Protein AF-0000000072549271 (afdb_homodimer)

pLDDT: mean 95.48, std 4.7, range [59.03, 98.88]

Structure (mmCIF, N/CA/C/O backbone):
data_AF-0000000072549271-model_v1
#
loop_
_entity.id
_entity.type
_entity.pdbx_description
1 polymer 'Alpha amylase'
#
loop_
_atom_site.group_PDB
_atom_site.id
_atom_site.type_symbol
_atom_site.label_atom_id
_atom_site.label_alt_id
_atom_site.label_comp_id
_atom_site.label_asym_id
_atom_site.label_entity_id
_atom_site.label_seq_id
_atom_site.pdbx_PDB_ins_code
_atom_site.Cartn_x
_atom_site.Cartn_y
_atom_site.Cartn_z
_atom_site.occupancy
_atom_site.B_iso_or_equiv
_atom_site.auth_seq_id
_atom_site.auth_comp_id
_atom_site.auth_asym_id
_atom_site.auth_atom_id
_atom_site.pdbx_PDB_model_num
ATOM 1 N N . MET A 1 1 ? 14.312 -24.875 -2.176 1 70.81 1 MET A N 1
ATOM 2 C CA . MET A 1 1 ? 13.938 -23.5 -2.514 1 70.81 1 MET A CA 1
ATOM 3 C C . MET A 1 1 ? 12.648 -23.094 -1.806 1 70.81 1 MET A C 1
ATOM 5 O O . MET A 1 1 ? 11.672 -23.859 -1.805 1 70.81 1 MET A O 1
ATOM 9 N N . ALA A 1 2 ? 12.898 -22.047 -0.947 1 82.44 2 ALA A N 1
ATOM 10 C CA . ALA A 1 2 ? 11.773 -21.625 -0.121 1 82.44 2 ALA A CA 1
ATOM 11 C C . ALA A 1 2 ? 11.32 -20.219 -0.494 1 82.44 2 ALA A C 1
ATOM 13 O O . ALA A 1 2 ? 12.141 -19.344 -0.805 1 82.44 2 ALA A O 1
ATOM 14 N N . LEU A 1 3 ? 10.062 -20.078 -0.667 1 88.38 3 LEU A N 1
ATOM 15 C CA . LEU A 1 3 ? 9.477 -18.766 -0.827 1 88.38 3 LEU A CA 1
ATOM 16 C C . LEU A 1 3 ? 9.695 -17.906 0.421 1 88.38 3 LEU A C 1
ATOM 18 O O . LEU A 1 3 ? 9.461 -18.375 1.541 1 88.38 3 LEU A O 1
ATOM 22 N N . ARG A 1 4 ? 10.312 -16.703 0.239 1 92.69 4 ARG A N 1
ATOM 23 C CA . ARG A 1 4 ? 10.531 -15.758 1.326 1 92.69 4 ARG A CA 1
ATOM 24 C C . ARG A 1 4 ? 10.117 -14.344 0.912 1 92.69 4 ARG A C 1
ATOM 26 O O . ARG A 1 4 ? 10.25 -13.977 -0.257 1 92.69 4 ARG A O 1
ATOM 33 N N . GLN A 1 5 ? 9.602 -13.625 1.89 1 92.62 5 GLN A N 1
ATOM 34 C CA . GLN A 1 5 ? 9.281 -12.211 1.701 1 92.62 5 GLN A CA 1
ATOM 35 C C . GLN A 1 5 ? 10.055 -11.336 2.682 1 92.62 5 GLN A C 1
ATOM 37 O O . GLN A 1 5 ? 10.148 -11.664 3.867 1 92.62 5 GLN A O 1
ATOM 42 N N . PHE A 1 6 ? 10.719 -10.328 2.15 1 95.81 6 PHE A N 1
ATOM 43 C CA . PHE A 1 6 ? 11.438 -9.398 3.01 1 95.81 6 PHE A CA 1
ATOM 44 C C . PHE A 1 6 ? 11.445 -7.996 2.404 1 95.81 6 PHE A C 1
ATOM 46 O O . PHE A 1 6 ? 11.125 -7.824 1.225 1 95.81 6 PHE A O 1
ATOM 53 N N . GLN A 1 7 ? 11.68 -7.02 3.223 1 96.19 7 GLN A N 1
ATOM 54 C CA . GLN A 1 7 ? 11.852 -5.625 2.826 1 96.19 7 GLN A CA 1
ATOM 55 C C . GLN A 1 7 ? 13.25 -5.125 3.172 1 96.19 7 GLN A C 1
ATOM 57 O O . GLN A 1 7 ? 13.797 -5.473 4.223 1 96.19 7 GLN A O 1
ATOM 62 N N . ALA A 1 8 ? 13.828 -4.395 2.289 1 97.69 8 ALA A N 1
ATOM 63 C CA . ALA A 1 8 ? 15.172 -3.861 2.5 1 97.69 8 ALA A CA 1
ATOM 64 C C . ALA A 1 8 ? 15.203 -2.35 2.295 1 97.69 8 ALA A C 1
ATOM 66 O O . ALA A 1 8 ? 14.539 -1.826 1.395 1 97.69 8 ALA A O 1
ATOM 67 N N . SER A 1 9 ? 15.898 -1.664 3.125 1 97.12 9 SER A N 1
ATOM 68 C CA . SER A 1 9 ? 16.016 -0.213 3.023 1 97.12 9 SER A CA 1
ATOM 69 C C . SER A 1 9 ? 17.453 0.239 3.26 1 97.12 9 SER A C 1
ATOM 71 O O . SER A 1 9 ? 18.156 -0.325 4.102 1 97.12 9 SER A O 1
ATOM 73 N N . LEU A 1 10 ? 17.859 1.229 2.584 1 97 10 LEU A N 1
ATOM 74 C CA . LEU A 1 10 ? 19.188 1.817 2.705 1 97 10 LEU A CA 1
ATOM 75 C C . LEU A 1 10 ? 19.25 2.801 3.869 1 97 10 LEU A C 1
ATOM 77 O O . LEU A 1 10 ? 18.531 3.803 3.877 1 97 10 LEU A O 1
ATOM 81 N N . ASP A 1 11 ? 20.078 2.594 4.867 1 94.75 11 ASP A N 1
ATOM 82 C CA . ASP A 1 11 ? 20.156 3.447 6.051 1 94.75 11 ASP A CA 1
ATOM 83 C C . ASP A 1 11 ? 21.328 4.418 5.953 1 94.75 11 ASP A C 1
ATOM 85 O O . ASP A 1 11 ? 21.281 5.523 6.496 1 94.75 11 ASP A O 1
ATOM 89 N N . ASP A 1 12 ? 22.438 3.959 5.387 1 93.25 12 ASP A N 1
ATOM 90 C CA . ASP A 1 12 ? 23.578 4.801 5.035 1 93.25 12 ASP A CA 1
ATOM 91 C C . ASP A 1 12 ? 24.219 4.328 3.738 1 93.25 12 ASP A C 1
ATOM 93 O O . ASP A 1 12 ? 23.688 3.459 3.049 1 93.25 12 ASP A O 1
ATOM 97 N N . VAL A 1 13 ? 25.328 4.875 3.309 1 93.69 13 VAL A N 1
ATOM 98 C CA . VAL A 1 13 ? 25.906 4.676 1.98 1 93.69 13 VAL A CA 1
ATOM 99 C C . VAL A 1 13 ? 26.344 3.223 1.821 1 93.69 13 VAL A C 1
ATOM 101 O O . VAL A 1 13 ? 26.609 2.764 0.706 1 93.69 13 VAL A O 1
ATOM 104 N N . ALA A 1 14 ? 26.328 2.439 2.93 1 94.69 14 ALA A N 1
ATOM 105 C CA . ALA A 1 14 ? 26.812 1.067 2.791 1 94.69 14 ALA A CA 1
ATOM 106 C C . ALA A 1 14 ? 26.016 0.114 3.678 1 94.69 14 ALA A C 1
ATOM 108 O O . ALA A 1 14 ? 26.281 -1.091 3.693 1 94.69 14 ALA A O 1
ATOM 109 N N . THR A 1 15 ? 25.109 0.625 4.438 1 95.75 15 THR A N 1
ATOM 110 C CA . THR A 1 15 ? 24.375 -0.207 5.379 1 95.75 15 THR A CA 1
ATOM 111 C C . THR A 1 15 ? 22.922 -0.385 4.926 1 95.75 15 THR A C 1
ATOM 113 O O . THR A 1 15 ? 22.234 0.597 4.66 1 95.75 15 THR A O 1
ATOM 116 N N . ILE A 1 16 ? 22.469 -1.634 4.84 1 97.5 16 ILE A N 1
ATOM 117 C CA . ILE A 1 16 ? 21.125 -1.997 4.434 1 97.5 16 ILE A CA 1
ATOM 118 C C . ILE A 1 16 ? 20.406 -2.711 5.582 1 97.5 16 ILE A C 1
ATOM 120 O O . ILE A 1 16 ? 20.969 -3.619 6.199 1 97.5 16 ILE A O 1
ATOM 124 N N . ARG A 1 17 ? 19.344 -2.309 5.949 1 96.75 17 ARG A N 1
ATOM 125 C CA . ARG A 1 17 ? 18.484 -2.986 6.918 1 96.75 17 ARG A CA 1
ATOM 126 C C . ARG A 1 17 ? 17.438 -3.854 6.219 1 96.75 17 ARG A C 1
ATOM 128 O O . ARG A 1 17 ? 16.656 -3.359 5.414 1 96.75 17 ARG A O 1
ATOM 135 N N . LEU A 1 18 ? 17.438 -5.098 6.441 1 97.62 18 LEU A N 1
ATOM 136 C CA . LEU A 1 18 ? 16.484 -6.043 5.852 1 97.62 18 LEU A CA 1
ATOM 137 C C . LEU A 1 18 ? 15.578 -6.637 6.918 1 97.62 18 LEU A C 1
ATOM 139 O O . LEU A 1 18 ? 16.062 -7.199 7.906 1 97.62 18 LEU A O 1
ATOM 143 N N . VAL A 1 19 ? 14.297 -6.531 6.719 1 96.69 19 VAL A N 1
ATOM 144 C CA . VAL A 1 19 ? 13.305 -6.988 7.688 1 96.69 19 VAL A CA 1
ATOM 145 C C . VAL A 1 19 ? 12.469 -8.109 7.086 1 96.69 19 VAL A C 1
ATOM 147 O O . VAL A 1 19 ? 12.016 -8.016 5.941 1 96.69 19 VAL A O 1
ATOM 150 N N . MET A 1 20 ? 12.234 -9.188 7.723 1 95.62 20 MET A N 1
ATOM 151 C CA . MET A 1 20 ? 11.359 -10.266 7.289 1 95.62 20 MET A CA 1
ATOM 152 C C . MET A 1 20 ? 10.664 -10.922 8.477 1 95.62 20 MET A C 1
ATOM 154 O O . MET A 1 20 ? 11.117 -10.789 9.617 1 95.62 20 MET A O 1
ATOM 158 N N . GLU A 1 21 ? 9.578 -11.508 8.297 1 93 21 GLU A N 1
ATOM 159 C CA . GLU A 1 21 ? 8.914 -12.281 9.344 1 93 21 GLU A CA 1
ATOM 160 C C . GLU A 1 21 ? 9.742 -13.492 9.75 1 93 21 GLU A C 1
ATOM 162 O O . GLU A 1 21 ? 10.383 -14.117 8.906 1 93 21 GLU A O 1
ATOM 167 N N . LYS A 1 22 ? 9.641 -13.906 10.953 1 92.94 22 LYS A N 1
ATOM 168 C CA . LYS A 1 22 ? 10.406 -15.023 11.508 1 92.94 22 LYS A CA 1
ATOM 169 C C . LYS A 1 22 ? 10.117 -16.312 10.75 1 92.94 22 LYS A C 1
ATOM 171 O O . LYS A 1 22 ? 11 -17.172 10.609 1 92.94 22 LYS A O 1
ATOM 176 N N . ARG A 1 23 ? 8.953 -16.438 10.172 1 89.25 23 ARG A N 1
ATOM 177 C CA . ARG A 1 23 ? 8.562 -17.672 9.492 1 89.25 23 ARG A CA 1
ATOM 178 C C . ARG A 1 23 ? 9.359 -17.859 8.211 1 89.25 23 ARG A C 1
ATOM 180 O O . ARG A 1 23 ? 9.461 -18.984 7.695 1 89.25 23 ARG A O 1
ATOM 187 N N . PHE A 1 24 ? 9.883 -16.766 7.68 1 91.12 24 PHE A N 1
ATOM 188 C CA . PHE A 1 24 ? 10.633 -16.844 6.43 1 91.12 24 PHE A CA 1
ATOM 189 C C . PHE A 1 24 ? 12.117 -17.078 6.703 1 91.12 24 PHE A C 1
ATOM 191 O O . PHE A 1 24 ? 12.883 -17.391 5.789 1 91.12 24 PHE A O 1
ATOM 198 N N . ASP A 1 25 ? 12.539 -16.859 7.945 1 91.5 25 ASP A N 1
ATOM 199 C CA . ASP A 1 25 ? 13.961 -16.953 8.289 1 91.5 25 ASP A CA 1
ATOM 200 C C . ASP A 1 25 ? 14.461 -18.391 8.18 1 91.5 25 ASP A C 1
ATOM 202 O O . ASP A 1 25 ? 13.672 -19.328 8.203 1 91.5 25 ASP A O 1
ATOM 206 N N . SER A 1 26 ? 15.773 -18.547 7.867 1 89.5 26 SER A N 1
ATOM 207 C CA . SER A 1 26 ? 16.438 -19.844 7.781 1 89.5 26 SER A CA 1
ATOM 208 C C . SER A 1 26 ? 17.859 -19.766 8.352 1 89.5 26 SER A C 1
ATOM 210 O O . SER A 1 26 ? 18.406 -18.688 8.539 1 89.5 26 SER A O 1
ATOM 212 N N . GLU A 1 27 ? 18.453 -20.859 8.719 1 84.5 27 GLU A N 1
ATOM 213 C CA . GLU A 1 27 ? 19.75 -20.953 9.398 1 84.5 27 GLU A CA 1
ATOM 214 C C . GLU A 1 27 ? 20.875 -20.438 8.508 1 84.5 27 GLU A C 1
ATOM 216 O O . GLU A 1 27 ? 21.875 -19.922 9 1 84.5 27 GLU A O 1
ATOM 221 N N . HIS A 1 28 ? 20.734 -20.516 7.227 1 88.81 28 HIS A N 1
ATOM 222 C CA . HIS A 1 28 ? 21.844 -20.109 6.363 1 88.81 28 HIS A CA 1
ATOM 223 C C . HIS A 1 28 ? 21.359 -19.125 5.301 1 88.81 28 HIS A C 1
ATOM 225 O O . HIS A 1 28 ? 21.469 -19.391 4.102 1 88.81 28 HIS A O 1
ATOM 231 N N . MET A 1 29 ? 21.078 -17.906 5.938 1 93.62 29 MET A N 1
ATOM 232 C CA . MET A 1 29 ? 20.625 -16.875 5.008 1 93.62 29 MET A CA 1
ATOM 233 C C . MET A 1 29 ? 21.812 -16.203 4.316 1 93.62 29 MET A C 1
ATOM 235 O O . MET A 1 29 ? 22.859 -16 4.938 1 93.62 29 MET A O 1
ATOM 239 N N . SER A 1 30 ? 21.734 -15.938 3.051 1 95.44 30 SER A N 1
ATOM 240 C CA . SER A 1 30 ? 22.688 -15.125 2.295 1 95.44 30 SER A CA 1
ATOM 241 C C . SER A 1 30 ? 21.969 -14.156 1.359 1 95.44 30 SER A C 1
ATOM 243 O O . SER A 1 30 ? 20.875 -14.461 0.875 1 95.44 30 SER A O 1
ATOM 245 N N . PHE A 1 31 ? 22.594 -13.008 1.169 1 96.75 31 PHE A N 1
ATOM 246 C CA . PHE A 1 31 ? 21.969 -11.961 0.371 1 96.75 31 PHE A CA 1
ATOM 247 C C . PHE A 1 31 ? 22.953 -11.383 -0.644 1 96.75 31 PHE A C 1
ATOM 249 O O . PHE A 1 31 ? 24.156 -11.406 -0.424 1 96.75 31 PHE A O 1
ATOM 256 N N . SER A 1 32 ? 22.469 -10.977 -1.696 1 96.06 32 SER A N 1
ATOM 257 C CA . SER A 1 32 ? 23.234 -10.289 -2.723 1 96.06 32 SER A CA 1
ATOM 258 C C . SER A 1 32 ? 22.484 -9.07 -3.26 1 96.06 32 SER A C 1
ATOM 260 O O . SER A 1 32 ? 21.281 -8.938 -3.059 1 96.06 32 SER A O 1
ATOM 262 N N . LEU A 1 33 ? 23.172 -8.172 -3.801 1 95.44 33 LEU A N 1
ATOM 263 C CA . LEU A 1 33 ? 22.672 -6.93 -4.375 1 95.44 33 LEU A CA 1
ATOM 264 C C . LEU A 1 33 ? 22.969 -6.867 -5.871 1 95.44 33 LEU A C 1
ATOM 266 O O . LEU A 1 33 ? 24.078 -7.172 -6.309 1 95.44 33 LEU A O 1
ATOM 270 N N . GLU A 1 34 ? 21.875 -6.594 -6.602 1 93.88 34 GLU A N 1
ATOM 271 C CA . GLU A 1 34 ? 22.062 -6.461 -8.047 1 93.88 34 GLU A CA 1
ATOM 272 C C . GLU A 1 34 ? 21.578 -5.098 -8.539 1 93.88 34 GLU A C 1
ATOM 274 O O . GLU A 1 34 ? 20.578 -4.566 -8.047 1 93.88 34 GLU A O 1
ATOM 279 N N . SER A 1 35 ? 22.312 -4.496 -9.367 1 89.44 35 SER A N 1
ATOM 280 C CA . SER A 1 35 ? 21.953 -3.318 -10.148 1 89.44 35 SER A CA 1
ATOM 281 C C . SER A 1 35 ? 22.109 -3.57 -11.641 1 89.44 35 SER A C 1
ATOM 283 O O . SER A 1 35 ? 22.453 -4.676 -12.055 1 89.44 35 SER A O 1
ATOM 285 N N . ASN A 1 36 ? 21.75 -2.697 -12.57 1 76.38 36 ASN A N 1
ATOM 286 C CA . ASN A 1 36 ? 21.828 -2.895 -14.016 1 76.38 36 ASN A CA 1
ATOM 287 C C . ASN A 1 36 ? 23.234 -3.322 -14.438 1 76.38 36 ASN A C 1
ATOM 289 O O . ASN A 1 36 ? 23.406 -4.027 -15.438 1 76.38 36 ASN A O 1
ATOM 293 N N . ASP A 1 37 ? 24.219 -3.162 -13.555 1 68.69 37 ASP A N 1
ATOM 294 C CA . ASP A 1 37 ? 25.578 -3.348 -14.07 1 68.69 37 ASP A CA 1
ATOM 295 C C . ASP A 1 37 ? 26.375 -4.293 -13.18 1 68.69 37 ASP A C 1
ATOM 297 O O . ASP A 1 37 ? 27.516 -4.645 -13.508 1 68.69 37 ASP A O 1
ATOM 301 N N . ALA A 1 38 ? 25.828 -4.551 -12.094 1 79.69 38 ALA A N 1
ATOM 302 C CA . ALA A 1 38 ? 26.75 -5.289 -11.227 1 79.69 38 ALA A CA 1
ATOM 303 C C . ALA A 1 38 ? 25.984 -6.102 -10.188 1 79.69 38 ALA A C 1
ATOM 305 O O . ALA A 1 38 ? 24.844 -5.777 -9.852 1 79.69 38 ALA A O 1
ATOM 306 N N . THR A 1 39 ? 26.547 -7.238 -9.852 1 88.31 39 THR A N 1
ATOM 307 C CA . THR A 1 39 ? 26.109 -8.047 -8.719 1 88.31 39 THR A CA 1
ATOM 308 C C . THR A 1 39 ? 27.156 -8.055 -7.617 1 88.31 39 THR A C 1
ATOM 310 O O . THR A 1 39 ? 28.359 -8.141 -7.895 1 88.31 39 THR A O 1
ATOM 313 N N . SER A 1 40 ? 26.75 -7.777 -6.449 1 92.25 40 SER A N 1
ATOM 314 C CA . SER A 1 40 ? 27.672 -7.785 -5.324 1 92.25 40 SER A CA 1
ATOM 315 C C . SER A 1 40 ? 27.109 -8.555 -4.141 1 92.25 40 SER A C 1
ATOM 317 O O . SER A 1 40 ? 25.891 -8.555 -3.922 1 92.25 40 SER A O 1
ATOM 319 N N . GLN A 1 41 ? 27.969 -9.156 -3.469 1 94.19 41 GLN A N 1
ATOM 320 C CA . GLN A 1 41 ? 27.562 -9.875 -2.266 1 94.19 41 GLN A CA 1
ATOM 321 C C . GLN A 1 41 ? 27.375 -8.914 -1.092 1 94.19 41 GLN A C 1
ATOM 323 O O . GLN A 1 41 ? 28.125 -7.957 -0.939 1 94.19 41 GLN A O 1
ATOM 328 N N . LEU A 1 42 ? 26.375 -9.18 -0.321 1 96.81 42 LEU A N 1
ATOM 329 C CA . LEU A 1 42 ? 26.156 -8.43 0.913 1 96.81 42 LEU A CA 1
ATOM 330 C C . LEU A 1 42 ? 26.578 -9.25 2.129 1 96.81 42 LEU A C 1
ATOM 332 O O . LEU A 1 42 ? 26.391 -10.469 2.154 1 96.81 42 LEU A O 1
ATOM 336 N N . PHE A 1 43 ? 27.125 -8.625 3.123 1 96.81 43 PHE A N 1
ATOM 337 C CA . PHE A 1 43 ? 27.578 -9.305 4.332 1 96.81 43 PHE A CA 1
ATOM 338 C C . PHE A 1 43 ? 26.641 -9.023 5.496 1 96.81 43 PHE A C 1
ATOM 340 O O . PHE A 1 43 ? 26.203 -7.883 5.691 1 96.81 43 PHE A O 1
ATOM 347 N N . ILE A 1 44 ? 26.344 -10.047 6.234 1 96.06 44 ILE A N 1
ATOM 348 C CA . ILE A 1 44 ? 25.5 -9.875 7.418 1 96.06 44 ILE A CA 1
ATOM 349 C C . ILE A 1 44 ? 26.344 -9.359 8.578 1 96.06 44 ILE A C 1
ATOM 351 O O . ILE A 1 44 ? 27.25 -10.055 9.055 1 96.06 44 ILE A O 1
ATOM 355 N N . HIS A 1 45 ? 26.047 -8.227 8.977 1 94.06 45 HIS A N 1
ATOM 356 C CA . HIS A 1 45 ? 26.75 -7.602 10.094 1 94.06 45 HIS A CA 1
ATOM 357 C C . HIS A 1 45 ? 26.125 -8 11.43 1 94.06 45 HIS A C 1
ATOM 359 O O . HIS A 1 45 ? 26.844 -8.273 12.398 1 94.06 45 HIS A O 1
ATOM 365 N N . SER A 1 46 ? 24.891 -7.977 11.492 1 94 46 SER A N 1
ATOM 366 C CA . SER A 1 46 ? 24.172 -8.359 12.703 1 94 46 SER A CA 1
ATOM 367 C C . SER A 1 46 ? 22.734 -8.758 12.391 1 94 46 SER A C 1
ATOM 369 O O . SER A 1 46 ? 22.234 -8.477 11.297 1 94 46 SER A O 1
ATOM 371 N N . CYS A 1 47 ? 22.188 -9.453 13.234 1 93.69 47 CYS A N 1
ATOM 372 C CA . CYS A 1 47 ? 20.797 -9.914 13.148 1 93.69 47 CYS A CA 1
ATOM 373 C C . CYS A 1 47 ? 20.078 -9.727 14.484 1 93.69 47 CYS A C 1
ATOM 375 O O . CYS A 1 47 ? 20.594 -10.109 15.531 1 93.69 47 CYS A O 1
ATOM 377 N N . LEU A 1 48 ? 18.953 -9.047 14.469 1 93.25 48 LEU A N 1
ATOM 378 C CA . LEU A 1 48 ? 18.156 -8.789 15.664 1 93.25 48 LEU A CA 1
ATOM 379 C C . LEU A 1 48 ? 16.75 -9.359 15.523 1 93.25 48 LEU A C 1
ATOM 381 O O . LEU A 1 48 ? 16.141 -9.25 14.453 1 93.25 48 LEU A O 1
ATOM 385 N N . GLU A 1 49 ? 16.219 -10 16.531 1 92.19 49 GLU A N 1
ATOM 386 C CA . GLU A 1 49 ? 14.852 -10.484 16.562 1 92.19 49 GLU A CA 1
ATOM 387 C C . GLU A 1 49 ? 13.953 -9.578 17.391 1 92.19 49 GLU A C 1
ATOM 389 O O . GLU A 1 49 ? 14.273 -9.273 18.547 1 92.19 49 GLU A O 1
ATOM 394 N N . VAL A 1 50 ? 12.945 -9.109 16.781 1 88 50 VAL A N 1
ATOM 395 C CA . VAL A 1 50 ? 11.977 -8.258 17.453 1 88 50 VAL A CA 1
ATOM 396 C C . VAL A 1 50 ? 10.562 -8.805 17.234 1 88 50 VAL A C 1
ATOM 398 O O . VAL A 1 50 ? 9.992 -8.648 16.141 1 88 50 VAL A O 1
ATOM 401 N N . ASP A 1 51 ? 9.867 -9.266 18.25 1 86.69 51 ASP A N 1
ATOM 402 C CA . ASP A 1 51 ? 8.539 -9.852 18.141 1 86.69 51 ASP A CA 1
ATOM 403 C C . ASP A 1 51 ? 8.5 -10.93 17.062 1 86.69 51 ASP A C 1
ATOM 405 O O . ASP A 1 51 ? 9.227 -11.922 17.141 1 86.69 51 ASP A O 1
ATOM 409 N N . ASN A 1 52 ? 7.746 -10.695 16.031 1 90.12 52 ASN A N 1
ATOM 410 C CA . ASN A 1 52 ? 7.605 -11.695 14.977 1 90.12 52 ASN A CA 1
ATOM 411 C C . ASN A 1 52 ? 8.453 -11.352 13.758 1 90.12 52 ASN A C 1
ATOM 413 O O . ASN A 1 52 ? 8.25 -11.914 12.68 1 90.12 52 ASN A O 1
ATOM 417 N N . LEU A 1 53 ? 9.453 -10.422 13.969 1 93.81 53 LEU A N 1
ATOM 418 C CA . LEU A 1 53 ? 10.289 -9.984 12.859 1 93.81 53 LEU A CA 1
ATOM 419 C C . LEU A 1 53 ? 11.758 -10.305 13.133 1 93.81 53 LEU A C 1
ATOM 421 O O . LEU A 1 53 ? 12.164 -10.422 14.289 1 93.81 53 LEU A O 1
ATOM 425 N N . VAL A 1 54 ? 12.461 -10.539 12.133 1 96.25 54 VAL A N 1
ATOM 426 C CA . VAL A 1 54 ? 13.922 -10.625 12.133 1 96.25 54 VAL A CA 1
ATOM 427 C C . VAL A 1 54 ? 14.508 -9.5 11.289 1 96.25 54 VAL A C 1
ATOM 429 O O . VAL A 1 54 ? 14.078 -9.281 10.156 1 96.25 54 VAL A O 1
ATOM 432 N N . ILE A 1 55 ? 15.398 -8.805 11.867 1 96.06 55 ILE A N 1
ATOM 433 C CA . ILE A 1 55 ? 16.031 -7.684 11.18 1 96.06 55 ILE A CA 1
ATOM 434 C C . ILE A 1 55 ? 17.5 -8.016 10.906 1 96.06 55 ILE A C 1
ATOM 436 O O . ILE A 1 55 ? 18.281 -8.242 11.836 1 96.06 55 ILE A O 1
ATOM 440 N N . TYR A 1 56 ? 17.906 -8.055 9.664 1 97 56 TYR A N 1
ATOM 441 C CA . TYR A 1 56 ? 19.297 -8.211 9.258 1 97 56 TYR A CA 1
ATOM 442 C C . TYR A 1 56 ? 19.922 -6.867 8.922 1 97 56 TYR A C 1
ATOM 444 O O . TYR A 1 56 ? 19.328 -6.066 8.195 1 97 56 TYR A O 1
ATOM 452 N N . TYR A 1 57 ? 20.984 -6.574 9.492 1 96.62 57 TYR A N 1
ATOM 453 C CA . TYR A 1 57 ? 21.797 -5.441 9.07 1 96.62 57 TYR A CA 1
ATOM 454 C C . TYR A 1 57 ? 22.906 -5.895 8.117 1 96.62 57 TYR A C 1
ATOM 456 O O . TYR A 1 57 ? 23.828 -6.613 8.523 1 96.62 57 TYR A O 1
ATOM 464 N N . LEU A 1 58 ? 22.781 -5.492 6.887 1 97.81 58 LEU A N 1
ATOM 465 C CA . LEU A 1 58 ? 23.688 -5.914 5.832 1 97.81 58 LEU A CA 1
ATOM 466 C C . LEU A 1 58 ? 24.656 -4.789 5.461 1 97.81 58 LEU A C 1
ATOM 468 O O . LEU A 1 58 ? 24.328 -3.611 5.598 1 97.81 58 LEU A O 1
ATOM 472 N N . THR A 1 59 ? 25.797 -5.129 5.055 1 96.62 59 THR A N 1
ATOM 473 C CA . THR A 1 59 ? 26.797 -4.16 4.637 1 96.62 59 THR A CA 1
ATOM 474 C C . THR A 1 59 ? 27.266 -4.445 3.213 1 96.62 59 THR A C 1
ATOM 476 O O . THR A 1 59 ? 27.531 -5.598 2.861 1 96.62 59 THR A O 1
ATOM 479 N N . SER A 1 60 ? 27.297 -3.455 2.441 1 94.5 60 SER A N 1
ATOM 480 C CA . SER A 1 60 ? 27.859 -3.533 1.103 1 94.5 60 SER A CA 1
ATOM 481 C C . SER A 1 60 ? 29.344 -3.168 1.113 1 94.5 60 SER A C 1
ATOM 483 O O . SER A 1 60 ? 29.766 -2.305 1.882 1 94.5 60 SER A O 1
ATOM 485 N N . LEU A 1 61 ? 30.109 -3.826 0.26 1 90.88 61 LEU A N 1
ATOM 486 C CA . LEU A 1 61 ? 31.531 -3.535 0.164 1 90.88 61 LEU A CA 1
ATOM 487 C C . LEU A 1 61 ? 31.766 -2.166 -0.466 1 90.88 61 LEU A C 1
ATOM 489 O O . LEU A 1 61 ? 32.75 -1.483 -0.132 1 90.88 61 LEU A O 1
ATOM 493 N N . HIS A 1 62 ? 30.922 -1.826 -1.392 1 90.5 62 HIS A N 1
ATOM 494 C CA . HIS A 1 62 ? 31.031 -0.538 -2.068 1 90.5 62 HIS A CA 1
ATOM 495 C C . HIS A 1 62 ? 29.891 0.394 -1.663 1 90.5 62 HIS A C 1
ATOM 497 O O . HIS A 1 62 ? 28.766 -0.057 -1.427 1 90.5 62 HIS A O 1
ATOM 503 N N . ALA A 1 63 ? 30.266 1.664 -1.618 1 91.88 63 ALA A N 1
ATOM 504 C CA . ALA A 1 63 ? 29.25 2.666 -1.319 1 91.88 63 ALA A CA 1
ATOM 505 C C . ALA A 1 63 ? 28.172 2.689 -2.4 1 91.88 63 ALA A C 1
ATOM 507 O O . ALA A 1 63 ? 28.484 2.6 -3.592 1 91.88 63 ALA A O 1
ATOM 508 N N . LEU A 1 64 ? 27 2.75 -1.929 1 91.94 64 LEU A N 1
ATOM 509 C CA . LEU A 1 64 ? 25.875 2.814 -2.85 1 91.94 64 LEU A CA 1
ATOM 510 C C . LEU A 1 64 ? 25.516 4.262 -3.172 1 91.94 64 LEU A C 1
ATOM 512 O O . LEU A 1 64 ? 25.672 5.145 -2.326 1 91.94 64 LEU A O 1
ATOM 516 N N . THR A 1 65 ? 25.125 4.477 -4.379 1 89.19 65 THR A N 1
ATOM 517 C CA . THR A 1 65 ? 24.734 5.816 -4.805 1 89.19 65 THR A CA 1
ATOM 518 C C . THR A 1 65 ? 23.219 5.961 -4.844 1 89.19 65 THR A C 1
ATOM 520 O O . THR A 1 65 ? 22.5 4.961 -4.836 1 89.19 65 THR A O 1
ATOM 523 N N . LEU A 1 66 ? 22.734 7.152 -4.859 1 90.56 66 LEU A N 1
ATOM 524 C CA . LEU A 1 66 ? 21.297 7.41 -4.789 1 90.56 66 LEU A CA 1
ATOM 525 C C . LEU A 1 66 ? 20.703 7.535 -6.184 1 90.56 66 LEU A C 1
ATOM 527 O O . LEU A 1 66 ? 19.484 7.66 -6.332 1 90.56 66 LEU A O 1
ATOM 531 N N . ASP A 1 67 ? 21.531 7.461 -7.207 1 84.5 67 ASP A N 1
ATOM 532 C CA . ASP A 1 67 ? 21.062 7.68 -8.57 1 84.5 67 ASP A CA 1
ATOM 533 C C . ASP A 1 67 ? 20.797 6.355 -9.273 1 84.5 67 ASP A C 1
ATOM 535 O O . ASP A 1 67 ? 20.438 6.336 -10.461 1 84.5 67 ASP A O 1
ATOM 539 N N . LYS A 1 68 ? 21 5.211 -8.531 1 88.44 68 LYS A N 1
ATOM 540 C CA . LYS A 1 68 ? 20.766 3.896 -9.117 1 88.44 68 LYS A CA 1
ATOM 541 C C . LYS A 1 68 ? 19.703 3.123 -8.344 1 88.44 68 LYS A C 1
ATOM 543 O O . LYS A 1 68 ? 19.484 3.387 -7.164 1 88.44 68 LYS A O 1
ATOM 548 N N . ASP A 1 69 ? 19.062 2.209 -9.133 1 91.31 69 ASP A N 1
ATOM 549 C CA . ASP A 1 69 ? 18.125 1.279 -8.508 1 91.31 69 ASP A CA 1
ATOM 550 C C . ASP A 1 69 ? 18.797 -0.049 -8.188 1 91.31 69 ASP A C 1
ATOM 552 O O . ASP A 1 69 ? 19.578 -0.569 -8.984 1 91.31 69 ASP A O 1
ATOM 556 N N . TYR A 1 70 ? 18.547 -0.509 -6.992 1 94.44 70 TYR A N 1
ATOM 557 C CA . TYR A 1 70 ? 19.141 -1.771 -6.559 1 94.44 70 TYR A CA 1
ATOM 558 C C . TYR A 1 70 ? 18.062 -2.777 -6.18 1 94.44 70 TYR A C 1
ATOM 560 O O . TYR A 1 70 ? 16.984 -2.395 -5.738 1 94.44 70 TYR A O 1
ATOM 568 N N . THR A 1 71 ? 18.359 -4.023 -6.426 1 95.44 71 THR A N 1
ATOM 569 C CA . THR A 1 71 ? 17.516 -5.137 -6 1 95.44 71 THR A CA 1
ATOM 570 C C . THR A 1 71 ? 18.281 -6.086 -5.094 1 95.44 71 THR A C 1
ATOM 572 O O . THR A 1 71 ? 19.438 -6.434 -5.387 1 95.44 71 THR A O 1
ATOM 575 N N . ILE A 1 72 ? 17.672 -6.484 -3.986 1 96.88 72 ILE A N 1
ATOM 576 C CA . ILE A 1 72 ? 18.281 -7.438 -3.061 1 96.88 72 ILE A CA 1
ATOM 577 C C . ILE A 1 72 ? 17.719 -8.836 -3.32 1 96.88 72 ILE A C 1
ATOM 579 O O . ILE A 1 72 ? 16.516 -9 -3.496 1 96.88 72 ILE A O 1
ATOM 583 N N . TYR A 1 73 ? 18.609 -9.781 -3.354 1 96.06 73 TYR A N 1
ATOM 584 C CA . TYR A 1 73 ? 18.219 -11.18 -3.533 1 96.06 73 TYR A CA 1
ATOM 585 C C . TYR A 1 73 ? 18.688 -12.023 -2.354 1 96.06 73 TYR A C 1
ATOM 587 O O . TYR A 1 73 ? 19.734 -11.766 -1.77 1 96.06 73 TYR A O 1
ATOM 595 N N . ASP A 1 74 ? 17.922 -13 -1.957 1 95.38 74 ASP A N 1
ATOM 596 C CA . ASP A 1 74 ? 18.438 -14.039 -1.072 1 95.38 74 ASP A CA 1
ATOM 597 C C . ASP A 1 74 ? 19 -15.211 -1.873 1 95.38 74 ASP A C 1
ATOM 599 O O . ASP A 1 74 ? 19.094 -15.141 -3.1 1 95.38 74 ASP A O 1
ATOM 603 N N . GLN A 1 75 ? 19.406 -16.328 -1.247 1 92 75 GLN A N 1
ATOM 604 C CA . GLN A 1 75 ? 20.078 -17.469 -1.872 1 92 75 GLN A CA 1
ATOM 605 C C . GLN A 1 75 ? 19.125 -18.203 -2.812 1 92 75 GLN A C 1
ATOM 607 O O . GLN A 1 75 ? 19.562 -18.922 -3.713 1 92 75 GLN A O 1
ATOM 612 N N . ASP A 1 76 ? 17.797 -18 -2.588 1 92 76 ASP A N 1
ATOM 613 C CA . ASP A 1 76 ? 16.812 -18.688 -3.404 1 92 76 ASP A CA 1
ATOM 614 C C . ASP A 1 76 ? 16.188 -17.75 -4.438 1 92 76 ASP A C 1
ATOM 616 O O . ASP A 1 76 ? 15.133 -18.047 -5.004 1 92 76 ASP A O 1
ATOM 620 N N . ARG A 1 77 ? 16.734 -16.516 -4.562 1 92.81 77 ARG A N 1
ATOM 621 C CA . ARG A 1 77 ? 16.422 -15.516 -5.57 1 92.81 77 ARG A CA 1
ATOM 622 C C . ARG A 1 77 ? 15.062 -14.867 -5.277 1 92.81 77 ARG A C 1
ATOM 624 O O . ARG A 1 77 ? 14.406 -14.352 -6.188 1 92.81 77 ARG A O 1
ATOM 631 N N . ASN A 1 78 ? 14.586 -15.078 -4.023 1 94.44 78 ASN A N 1
ATOM 632 C CA . ASN A 1 78 ? 13.578 -14.117 -3.607 1 94.44 78 ASN A CA 1
ATOM 633 C C . ASN A 1 78 ? 14.117 -12.688 -3.643 1 94.44 78 ASN A C 1
ATOM 635 O O . ASN A 1 78 ? 15.297 -12.461 -3.371 1 94.44 78 ASN A O 1
ATOM 639 N N . LYS A 1 79 ? 13.336 -11.781 -4.008 1 94.19 79 LYS A N 1
ATOM 640 C CA . LYS A 1 79 ? 13.93 -10.469 -4.246 1 94.19 79 LYS A CA 1
ATOM 641 C C . LYS A 1 79 ? 13.039 -9.352 -3.709 1 94.19 79 LYS A C 1
ATOM 643 O O . LYS A 1 79 ? 11.852 -9.562 -3.473 1 94.19 79 LYS A O 1
ATOM 648 N N . THR A 1 80 ? 13.586 -8.219 -3.436 1 95.44 80 THR A N 1
ATOM 649 C CA . THR A 1 80 ? 12.898 -6.977 -3.109 1 95.44 80 THR A CA 1
ATOM 650 C C . THR A 1 80 ? 13.703 -5.773 -3.602 1 95.44 80 THR A C 1
ATOM 652 O O . THR A 1 80 ? 14.922 -5.848 -3.74 1 95.44 80 THR A O 1
ATOM 655 N N . GLU A 1 81 ? 12.992 -4.77 -3.994 1 95.25 81 GLU A N 1
ATOM 656 C CA . GLU A 1 81 ? 13.648 -3.51 -4.32 1 95.25 81 GLU A CA 1
ATOM 657 C C . GLU A 1 81 ? 14.258 -2.865 -3.078 1 95.25 81 GLU A C 1
ATOM 659 O O . GLU A 1 81 ? 13.641 -2.865 -2.01 1 95.25 81 GLU A O 1
ATOM 664 N N . LEU A 1 82 ? 15.484 -2.371 -3.217 1 96.62 82 LEU A N 1
ATOM 665 C CA . LEU A 1 82 ? 16.078 -1.631 -2.111 1 96.62 82 LEU A CA 1
ATOM 666 C C . LEU A 1 82 ? 15.422 -0.267 -1.948 1 96.62 82 LEU A C 1
ATOM 668 O O . LEU A 1 82 ? 15.508 0.581 -2.84 1 96.62 82 LEU A O 1
ATOM 672 N N . GLY A 1 83 ? 14.727 -0.055 -0.848 1 96.94 83 GLY A N 1
ATOM 673 C CA . GLY A 1 83 ? 14.086 1.219 -0.553 1 96.94 83 GLY A CA 1
ATOM 674 C C . GLY A 1 83 ? 15 2.188 0.171 1 96.94 83 GLY A C 1
ATOM 675 O O . GLY A 1 83 ? 16.141 1.843 0.517 1 96.94 83 GLY A O 1
ATOM 676 N N . TYR A 1 84 ? 14.578 3.395 0.34 1 96.69 84 TYR A N 1
ATOM 677 C CA . TYR A 1 84 ? 15.273 4.418 1.107 1 96.69 84 TYR A CA 1
ATOM 678 C C . TYR A 1 84 ? 14.812 4.422 2.561 1 96.69 84 TYR A C 1
ATOM 680 O O . TYR A 1 84 ? 13.625 4.555 2.84 1 96.69 84 TYR A O 1
ATOM 688 N N . GLY A 1 85 ? 15.789 4.254 3.48 1 95.75 85 GLY A N 1
ATOM 689 C CA . GLY A 1 85 ? 15.523 4.328 4.91 1 95.75 85 GLY A CA 1
ATOM 690 C C . GLY A 1 85 ? 16.094 5.574 5.559 1 95.75 85 GLY A C 1
ATOM 691 O O . GLY A 1 85 ? 15.797 6.691 5.129 1 95.75 85 GLY A O 1
ATOM 692 N N . HIS A 1 86 ? 17.062 5.422 6.496 1 95.31 86 HIS A N 1
ATOM 693 C CA . HIS A 1 86 ? 17.641 6.531 7.246 1 95.31 86 HIS A CA 1
ATOM 694 C C . HIS A 1 86 ? 18.484 7.422 6.348 1 95.31 86 HIS A C 1
ATOM 696 O O . HIS A 1 86 ? 18.781 8.562 6.699 1 95.31 86 HIS A O 1
ATOM 702 N N . ILE A 1 87 ? 18.781 6.957 5.184 1 96.69 87 ILE A N 1
ATOM 703 C CA . ILE A 1 87 ? 19.672 7.664 4.281 1 96.69 87 ILE A CA 1
ATOM 704 C C . ILE A 1 87 ? 19.047 9 3.873 1 96.69 87 ILE A C 1
ATOM 706 O O . ILE A 1 87 ? 19.766 9.93 3.484 1 96.69 87 ILE A O 1
ATOM 710 N N . VAL A 1 88 ? 17.734 9.172 3.963 1 97.25 88 VAL A N 1
ATOM 711 C CA . VAL A 1 88 ? 17.062 10.391 3.535 1 97.25 88 VAL A CA 1
ATOM 712 C C . VAL A 1 88 ? 17.406 11.531 4.492 1 97.25 88 VAL A C 1
ATOM 714 O O . VAL A 1 88 ? 17.141 12.703 4.191 1 97.25 88 VAL A O 1
ATOM 717 N N . ARG A 1 89 ? 17.984 11.305 5.625 1 95.94 89 ARG A N 1
ATOM 718 C CA . ARG A 1 89 ? 18.344 12.305 6.629 1 95.94 89 ARG A CA 1
ATOM 719 C C . ARG A 1 89 ? 19.859 12.555 6.629 1 95.94 89 ARG A C 1
ATOM 721 O O . ARG A 1 89 ? 20.375 13.242 7.512 1 95.94 89 ARG A O 1
ATOM 728 N N . SER A 1 90 ? 20.562 12.008 5.672 1 95.31 90 SER A N 1
ATOM 729 C CA . SER A 1 90 ? 22.016 12.094 5.621 1 95.31 90 SER A CA 1
ATOM 730 C C . SER A 1 90 ? 22.469 13.375 4.922 1 95.31 90 SER A C 1
ATOM 732 O O . SER A 1 90 ? 21.688 14.023 4.234 1 95.31 90 SER A O 1
ATOM 734 N N . THR A 1 91 ? 23.719 13.703 5.16 1 95.19 91 THR A N 1
ATOM 735 C CA . THR A 1 91 ? 24.344 14.828 4.473 1 95.19 91 THR A CA 1
ATOM 736 C C . THR A 1 91 ? 24.375 14.586 2.965 1 95.19 91 THR A C 1
ATOM 738 O O . THR A 1 91 ? 24.188 15.516 2.178 1 95.19 91 THR A O 1
ATOM 741 N N . LEU A 1 92 ? 24.641 13.344 2.625 1 95.19 92 LEU A N 1
ATOM 742 C CA . LEU A 1 92 ? 24.656 12.992 1.21 1 95.19 92 LEU A CA 1
ATOM 743 C C . LEU A 1 92 ? 23.328 13.289 0.548 1 95.19 92 LEU A C 1
ATOM 745 O O . LEU A 1 92 ? 23.281 13.805 -0.57 1 95.19 92 LEU A O 1
ATOM 749 N N . PHE A 1 93 ? 22.281 12.914 1.201 1 97.06 93 PHE A N 1
ATOM 750 C CA . PHE A 1 93 ? 20.938 13.164 0.676 1 97.06 93 PHE A CA 1
ATOM 751 C C . PHE A 1 93 ? 20.703 14.656 0.472 1 97.06 93 PHE A C 1
ATOM 753 O O . PHE A 1 93 ? 20.203 15.078 -0.569 1 97.06 93 PHE A O 1
ATOM 760 N N . GLU A 1 94 ? 21.109 15.531 1.478 1 97.25 94 GLU A N 1
ATOM 761 C CA . GLU A 1 94 ? 20.969 16.984 1.388 1 97.25 94 GLU A CA 1
ATOM 762 C C . GLU A 1 94 ? 21.734 17.531 0.192 1 97.25 94 GLU A C 1
ATOM 764 O O . GLU A 1 94 ? 21.188 18.344 -0.579 1 97.25 94 GLU A O 1
ATOM 769 N N . GLN A 1 95 ? 22.906 17.062 0.073 1 96.06 95 GLN A N 1
ATOM 770 C CA . GLN A 1 95 ? 23.766 17.547 -1.006 1 96.06 95 GLN A CA 1
ATOM 771 C C . GLN A 1 95 ? 23.203 17.156 -2.369 1 96.06 95 GLN A C 1
ATOM 773 O O . GLN A 1 95 ? 23.312 17.922 -3.332 1 96.06 95 GLN A O 1
ATOM 778 N N . SER A 1 96 ? 22.562 16.016 -2.412 1 96.25 96 SER A N 1
ATOM 779 C CA . SER A 1 96 ? 22.109 15.461 -3.686 1 96.25 96 SER A CA 1
ATOM 780 C C . SER A 1 96 ? 20.766 16.062 -4.105 1 96.25 96 SER A C 1
ATOM 782 O O . SER A 1 96 ? 20.5 16.219 -5.297 1 96.25 96 SER A O 1
ATOM 784 N N . TYR A 1 97 ? 19.906 16.469 -3.123 1 97.75 97 TYR A N 1
ATOM 785 C CA . TYR A 1 97 ? 18.516 16.656 -3.545 1 97.75 97 TYR A CA 1
ATOM 786 C C . TYR A 1 97 ? 17.969 17.984 -3.041 1 97.75 97 TYR A C 1
ATOM 788 O O . TYR A 1 97 ? 16.781 18.281 -3.236 1 97.75 97 TYR A O 1
ATOM 796 N N . THR A 1 98 ? 18.75 18.844 -2.352 1 98.44 98 THR A N 1
ATOM 797 C CA . THR A 1 98 ? 18.281 20.172 -1.983 1 98.44 98 THR A CA 1
ATOM 798 C C . THR A 1 98 ? 17.938 20.984 -3.229 1 98.44 98 THR A C 1
ATOM 800 O O . THR A 1 98 ? 18.766 21.125 -4.129 1 98.44 98 THR A O 1
ATOM 803 N N . TYR A 1 99 ? 16.75 21.406 -3.322 1 98.12 99 TYR A N 1
ATOM 804 C CA . TYR A 1 99 ? 16.266 22.234 -4.422 1 98.12 99 TYR A CA 1
ATOM 805 C C . TYR A 1 99 ? 16.016 23.672 -3.963 1 98.12 99 TYR A C 1
ATOM 807 O O . TYR A 1 99 ? 15.195 23.906 -3.072 1 98.12 99 TYR A O 1
ATOM 815 N N . ASN A 1 100 ? 16.625 24.641 -4.574 1 96.06 100 ASN A N 1
ATOM 816 C CA . ASN A 1 100 ? 16.562 26.031 -4.133 1 96.06 100 ASN A CA 1
ATOM 817 C C . ASN A 1 100 ? 15.625 26.844 -5.008 1 96.06 100 ASN A C 1
ATOM 819 O O . ASN A 1 100 ? 15.445 28.047 -4.781 1 96.06 100 ASN A O 1
ATOM 823 N N . GLY A 1 101 ? 15.047 26.156 -5.98 1 95.12 101 GLY A N 1
ATOM 824 C CA . GLY A 1 101 ? 14.086 26.859 -6.805 1 95.12 101 GLY A CA 1
ATOM 825 C C . GLY A 1 101 ? 12.836 27.266 -6.047 1 95.12 101 GLY A C 1
ATOM 826 O O . GLY A 1 101 ? 12.5 26.672 -5.023 1 95.12 101 GLY A O 1
ATOM 827 N N . GLN A 1 102 ? 12.148 28.266 -6.516 1 94.38 102 GLN A N 1
ATOM 828 C CA . GLN A 1 102 ? 10.914 28.766 -5.906 1 94.38 102 GLN A CA 1
ATOM 829 C C . GLN A 1 102 ? 9.711 28.453 -6.781 1 94.38 102 GLN A C 1
ATOM 831 O O . GLN A 1 102 ? 8.719 29.188 -6.777 1 94.38 102 GLN A O 1
ATOM 836 N N . ASP A 1 103 ? 9.852 27.438 -7.57 1 97 103 ASP A N 1
ATOM 837 C CA . ASP A 1 103 ? 8.836 27.156 -8.578 1 97 103 ASP A CA 1
ATOM 838 C C . ASP A 1 103 ? 8.18 25.797 -8.344 1 97 103 ASP A C 1
ATOM 840 O O . ASP A 1 103 ? 7.621 25.203 -9.273 1 97 103 ASP A O 1
ATOM 844 N N . LEU A 1 104 ? 8.352 25.203 -7.121 1 98.19 104 LEU A N 1
ATOM 845 C CA . LEU A 1 104 ? 7.613 24 -6.789 1 98.19 104 LEU A CA 1
ATOM 846 C C . LEU A 1 104 ? 6.113 24.266 -6.719 1 98.19 104 LEU A C 1
ATOM 848 O O . LEU A 1 104 ? 5.703 25.391 -6.379 1 98.19 104 LEU A O 1
ATOM 852 N N . GLY A 1 105 ? 5.23 23.328 -7.004 1 98.31 105 GLY A N 1
ATOM 853 C CA . GLY A 1 105 ? 3.791 23.5 -7.102 1 98.31 105 GLY A CA 1
ATOM 854 C C . GLY A 1 105 ? 3.314 23.734 -8.523 1 98.31 105 GLY A C 1
ATOM 855 O O . GLY A 1 105 ? 3.982 23.344 -9.477 1 98.31 105 GLY A O 1
ATOM 856 N N . ALA A 1 106 ? 2.137 24.25 -8.688 1 98.62 106 ALA A N 1
ATOM 857 C CA . ALA A 1 106 ? 1.551 24.547 -9.992 1 98.62 106 ALA A CA 1
ATOM 858 C C . ALA A 1 106 ? 1.794 26 -10.383 1 98.62 106 ALA A C 1
ATOM 860 O O . ALA A 1 106 ? 1.465 26.906 -9.625 1 98.62 106 ALA A O 1
ATOM 861 N N . THR A 1 107 ? 2.42 26.234 -11.508 1 98.38 107 THR A N 1
ATOM 862 C CA . THR A 1 107 ? 2.564 27.562 -12.102 1 98.38 107 THR A CA 1
ATOM 863 C C . THR A 1 107 ? 1.599 27.734 -13.266 1 98.38 107 THR A C 1
ATOM 865 O O . THR A 1 107 ? 1.808 27.172 -14.344 1 98.38 107 THR A O 1
ATOM 868 N N . TYR A 1 108 ? 0.641 28.562 -13.133 1 98.5 108 TYR A N 1
ATOM 869 C CA . TYR A 1 108 ? -0.471 28.688 -14.062 1 98.5 108 TYR A CA 1
ATOM 870 C C . TYR A 1 108 ? -0.186 29.766 -15.102 1 98.5 108 TYR A C 1
ATOM 872 O O . TYR A 1 108 ? 0.321 30.844 -14.773 1 98.5 108 TYR A O 1
ATOM 880 N N . ARG A 1 109 ? -0.469 29.5 -16.359 1 97.56 109 ARG A N 1
ATOM 881 C CA . ARG A 1 109 ? -0.704 30.406 -17.484 1 97.56 109 ARG A CA 1
ATOM 882 C C . ARG A 1 109 ? -1.911 29.953 -18.297 1 97.56 109 ARG A C 1
ATOM 884 O O . ARG A 1 109 ? -2.273 28.781 -18.281 1 97.56 109 ARG A O 1
ATOM 891 N N . PRO A 1 110 ? -2.588 30.906 -18.859 1 97.75 110 PRO A N 1
ATOM 892 C CA . PRO A 1 110 ? -3.789 30.531 -19.609 1 97.75 110 PRO A CA 1
ATOM 893 C C . PRO A 1 110 ? -3.52 29.453 -20.656 1 97.75 110 PRO A C 1
ATOM 895 O O . PRO A 1 110 ? -4.395 28.641 -20.953 1 97.75 110 PRO A O 1
ATOM 898 N N . GLU A 1 111 ? -2.303 29.391 -21.234 1 98.06 111 GLU A N 1
ATOM 899 C CA . GLU A 1 111 ? -1.982 28.484 -22.328 1 98.06 111 GLU A CA 1
ATOM 900 C C . GLU A 1 111 ? -1.578 27.109 -21.797 1 98.06 111 GLU A C 1
ATOM 902 O O . GLU A 1 111 ? -1.718 26.109 -22.5 1 98.06 111 GLU A O 1
ATOM 907 N N . ALA A 1 112 ? -0.941 27.141 -20.609 1 98.5 112 ALA A N 1
ATOM 908 C CA . ALA A 1 112 ? -0.439 25.891 -20.047 1 98.5 112 ALA A CA 1
ATOM 909 C C . ALA A 1 112 ? -0.121 26.062 -18.562 1 98.5 112 ALA A C 1
ATOM 911 O O . ALA A 1 112 ? 0.03 27.188 -18.078 1 98.5 112 ALA A O 1
ATOM 912 N N . THR A 1 113 ? -0.135 25 -17.844 1 98.81 113 THR A N 1
ATOM 913 C CA . THR A 1 113 ? 0.278 24.969 -16.438 1 98.81 113 THR A CA 1
ATOM 914 C C . THR A 1 113 ? 1.449 24.016 -16.234 1 98.81 113 THR A C 1
ATOM 916 O O . THR A 1 113 ? 1.441 22.891 -16.766 1 98.81 113 THR A O 1
ATOM 919 N N . THR A 1 114 ? 2.459 24.453 -15.609 1 98.81 114 THR A N 1
ATOM 920 C CA . THR A 1 114 ? 3.602 23.609 -15.258 1 98.81 114 THR A CA 1
ATOM 921 C C . THR A 1 114 ? 3.494 23.125 -13.82 1 98.81 114 THR A C 1
ATOM 923 O O . THR A 1 114 ? 3.262 23.922 -12.906 1 98.81 114 THR A O 1
ATOM 926 N N . PHE A 1 115 ? 3.604 21.844 -13.633 1 98.88 115 PHE A N 1
ATOM 927 C CA . PHE A 1 115 ? 3.566 21.203 -12.312 1 98.88 115 PHE A CA 1
ATOM 928 C C . PHE A 1 115 ? 4.945 20.688 -11.93 1 98.88 115 PHE A C 1
ATOM 930 O O . PHE A 1 115 ? 5.613 20.031 -12.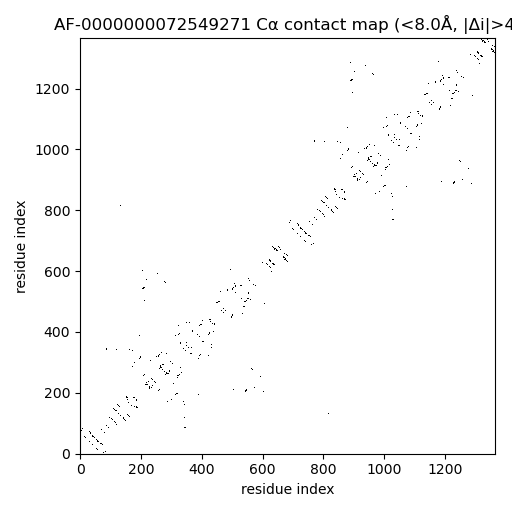719 1 98.88 115 PHE A O 1
ATOM 937 N N . LYS A 1 116 ? 5.43 21.016 -10.766 1 98.81 116 LYS A N 1
ATOM 938 C CA . LYS A 1 116 ? 6.711 20.547 -10.242 1 98.81 116 LYS A CA 1
ATOM 939 C C . LYS A 1 116 ? 6.547 19.969 -8.844 1 98.81 116 LYS A C 1
ATOM 941 O O . LYS A 1 116 ? 5.914 20.562 -7.977 1 98.81 116 LYS A O 1
ATOM 946 N N . LEU A 1 117 ? 7.02 18.781 -8.562 1 98.81 117 LEU A N 1
ATOM 947 C CA . LEU A 1 117 ? 6.969 18.078 -7.281 1 98.81 117 LEU A CA 1
ATOM 948 C C . LEU A 1 117 ? 8.359 17.594 -6.871 1 98.81 117 LEU A C 1
ATOM 950 O O . LEU A 1 117 ? 9.023 16.891 -7.633 1 98.81 117 LEU A O 1
ATOM 954 N N . TRP A 1 118 ? 8.859 18 -5.742 1 98.81 118 TRP A N 1
ATOM 955 C CA . TRP A 1 118 ? 10.094 17.469 -5.184 1 98.81 118 TRP A CA 1
ATOM 956 C C . TRP A 1 118 ? 9.859 16.078 -4.602 1 98.81 118 TRP A C 1
ATOM 958 O O . TRP A 1 118 ? 9.305 15.938 -3.508 1 98.81 118 TRP A O 1
ATOM 968 N N . ALA A 1 119 ? 10.133 15.055 -5.289 1 98.5 119 ALA A N 1
ATOM 969 C CA . ALA A 1 119 ? 10.008 13.656 -4.902 1 98.5 119 ALA A CA 1
ATOM 970 C C . ALA A 1 119 ? 11.234 12.852 -5.328 1 98.5 119 ALA A C 1
ATOM 972 O O . ALA A 1 119 ? 11.141 11.953 -6.16 1 98.5 119 ALA A O 1
ATOM 973 N N . PRO A 1 120 ? 12.344 13.047 -4.668 1 98 120 PRO A N 1
ATOM 974 C CA . PRO A 1 120 ? 13.641 12.562 -5.148 1 98 120 PRO A CA 1
ATOM 975 C C . PRO A 1 120 ? 13.75 11.039 -5.109 1 98 120 PRO A C 1
ATOM 977 O O . PRO A 1 120 ? 14.508 10.453 -5.887 1 98 120 PRO A O 1
ATOM 980 N N . ILE A 1 121 ? 13.016 10.391 -4.246 1 96.88 121 ILE A N 1
ATOM 981 C CA . ILE A 1 121 ? 13.227 8.953 -4.105 1 96.88 121 ILE A CA 1
ATOM 982 C C . ILE A 1 121 ? 12.086 8.195 -4.77 1 96.88 121 ILE A C 1
ATOM 984 O O . ILE A 1 121 ? 11.961 6.977 -4.613 1 96.88 121 ILE A O 1
ATOM 988 N N . SER A 1 122 ? 11.172 8.898 -5.41 1 97.5 122 SER A N 1
ATOM 989 C CA . SER A 1 122 ? 10.133 8.258 -6.203 1 97.5 122 SER A CA 1
ATOM 990 C C . SER A 1 122 ? 10.688 7.711 -7.516 1 97.5 122 SER A C 1
ATOM 992 O O . SER A 1 122 ? 11.539 8.352 -8.148 1 97.5 122 SER A O 1
ATOM 994 N N . LYS A 1 123 ? 10.273 6.57 -7.863 1 95.88 123 LYS A N 1
ATOM 995 C CA . LYS A 1 123 ? 10.734 5.953 -9.102 1 95.88 123 LYS A CA 1
ATOM 996 C C . LYS A 1 123 ? 9.875 6.391 -10.289 1 95.88 123 LYS A C 1
ATOM 998 O O . LYS A 1 123 ? 10.336 6.387 -11.43 1 95.88 123 LYS A O 1
ATOM 1003 N N . GLN A 1 124 ? 8.656 6.664 -10.055 1 97.25 124 GLN A N 1
ATOM 1004 C CA . GLN A 1 124 ? 7.684 7.133 -11.031 1 97.25 124 GLN A CA 1
ATOM 1005 C C . GLN A 1 124 ? 6.688 8.094 -10.391 1 97.25 124 GLN A C 1
ATOM 1007 O O . GLN A 1 124 ? 6.301 7.922 -9.234 1 97.25 124 GLN A O 1
ATOM 1012 N N . VAL A 1 125 ? 6.32 9.109 -11.125 1 98.75 125 VAL A N 1
ATOM 1013 C CA . VAL A 1 125 ? 5.344 10.078 -10.641 1 98.75 125 VAL A CA 1
ATOM 1014 C C . VAL A 1 125 ? 4.328 10.383 -11.742 1 98.75 125 VAL A C 1
ATOM 1016 O O . VAL A 1 125 ? 4.707 10.648 -12.891 1 98.75 125 VAL A O 1
ATOM 1019 N N . PHE A 1 126 ? 3.053 10.297 -11.461 1 98.88 126 PHE A N 1
ATOM 1020 C CA . PHE A 1 126 ? 1.968 10.703 -12.344 1 98.88 126 PHE A CA 1
ATOM 1021 C C . PHE A 1 126 ? 1.237 11.914 -11.781 1 98.88 126 PHE A C 1
ATOM 1023 O O . PHE A 1 126 ? 1.001 12 -10.57 1 98.88 126 PHE A O 1
ATOM 1030 N N . LEU A 1 127 ? 1.014 12.898 -12.602 1 98.88 127 LEU A N 1
ATOM 1031 C CA . LEU A 1 127 ? 0.033 13.938 -12.32 1 98.88 127 LEU A CA 1
ATOM 1032 C C . LEU A 1 127 ? -1.375 13.469 -12.664 1 98.88 127 LEU A C 1
ATOM 1034 O O . LEU A 1 127 ? -1.633 13.047 -13.797 1 98.88 127 LEU A O 1
ATOM 1038 N N . VAL A 1 128 ? -2.264 13.422 -11.766 1 98.81 128 VAL A N 1
ATOM 1039 C CA . VAL A 1 128 ? -3.652 13.062 -12.039 1 98.81 128 VAL A CA 1
ATOM 1040 C C . VAL A 1 128 ? -4.516 14.32 -12.047 1 98.81 128 VAL A C 1
ATOM 1042 O O . VAL A 1 128 ? -4.836 14.875 -10.992 1 98.81 128 VAL A O 1
ATOM 1045 N N . LEU A 1 129 ? -4.848 14.781 -13.18 1 98.44 129 LEU A N 1
ATOM 1046 C CA . LEU A 1 129 ? -5.633 15.984 -13.406 1 98.44 129 LEU A CA 1
ATOM 1047 C C . LEU A 1 129 ? -7.09 15.641 -13.711 1 98.44 129 LEU A C 1
ATOM 1049 O O . LEU A 1 129 ? -7.387 15.047 -14.742 1 98.44 129 LEU A O 1
ATOM 1053 N N . GLU A 1 130 ? -8.008 16.016 -12.859 1 97.44 130 GLU A N 1
ATOM 1054 C CA . GLU A 1 130 ? -9.422 15.711 -13.031 1 97.44 130 GLU A CA 1
ATOM 1055 C C . GLU A 1 130 ? -9.633 14.234 -13.344 1 97.44 130 GLU A C 1
ATOM 1057 O O . GLU A 1 130 ? -10.352 13.891 -14.281 1 97.44 130 GLU A O 1
ATOM 1062 N N . GLY A 1 131 ? -8.852 13.398 -12.641 1 96.12 131 GLY A N 1
ATOM 1063 C CA . GLY A 1 131 ? -9 11.961 -12.781 1 96.12 131 GLY A CA 1
ATOM 1064 C C . GLY A 1 131 ? -8.172 11.383 -13.914 1 96.12 131 GLY A C 1
ATOM 1065 O O . GLY A 1 131 ? -8.062 10.164 -14.047 1 96.12 131 GLY A O 1
ATOM 1066 N N . ASN A 1 132 ? -7.52 12.148 -14.742 1 97.56 132 ASN A N 1
ATOM 1067 C CA . ASN A 1 132 ? -6.703 11.695 -15.859 1 97.56 132 ASN A CA 1
ATOM 1068 C C . ASN A 1 132 ? -5.215 11.75 -15.531 1 97.56 132 ASN A C 1
ATOM 1070 O O . ASN A 1 132 ? -4.684 12.812 -15.211 1 97.56 132 ASN A O 1
ATOM 1074 N N . PRO A 1 133 ? -4.559 10.648 -15.68 1 98.44 133 PRO A N 1
ATOM 1075 C CA . PRO A 1 133 ? -3.145 10.609 -15.297 1 98.44 133 PRO A CA 1
ATOM 1076 C C . PRO A 1 133 ? -2.213 11.062 -16.422 1 98.44 133 PRO A C 1
ATOM 1078 O O . PRO A 1 133 ? -2.502 10.828 -17.594 1 98.44 133 PRO A O 1
ATOM 1081 N N . HIS A 1 134 ? -1.132 11.688 -16.078 1 98.56 134 HIS A N 1
ATOM 1082 C CA . HIS A 1 134 ? -0.043 12.094 -16.953 1 98.56 134 HIS A CA 1
ATOM 1083 C C . HIS A 1 134 ? 1.313 11.75 -16.344 1 98.56 134 HIS A C 1
ATOM 1085 O O . HIS A 1 134 ? 1.565 12.039 -15.18 1 98.56 134 HIS A O 1
ATOM 1091 N N . ALA A 1 135 ? 2.166 11.164 -17.109 1 98.62 135 ALA A N 1
ATOM 1092 C CA . ALA A 1 135 ? 3.494 10.82 -16.609 1 98.62 135 ALA A CA 1
ATOM 1093 C C . ALA A 1 135 ? 4.367 12.062 -16.469 1 98.62 135 ALA A C 1
ATOM 1095 O O . ALA A 1 135 ? 4.402 12.906 -17.359 1 98.62 135 ALA A O 1
ATOM 1096 N N . MET A 1 136 ? 4.98 12.211 -15.336 1 98.75 136 MET A N 1
ATOM 1097 C CA . MET A 1 136 ? 5.941 13.297 -15.133 1 98.75 136 MET A CA 1
ATOM 1098 C C . MET A 1 136 ? 7.363 12.812 -15.406 1 98.75 136 MET A C 1
ATOM 1100 O O . MET A 1 136 ? 7.617 11.609 -15.461 1 98.75 136 MET A O 1
ATOM 1104 N N . THR A 1 137 ? 8.273 13.734 -15.578 1 98.56 137 THR A N 1
ATOM 1105 C CA . THR A 1 137 ? 9.672 13.414 -15.852 1 98.56 137 THR A CA 1
ATOM 1106 C C . THR A 1 137 ? 10.57 13.898 -14.719 1 98.56 137 THR A C 1
ATOM 1108 O O . THR A 1 137 ? 10.422 15.023 -14.242 1 98.56 137 THR A O 1
ATOM 1111 N N . LYS A 1 138 ? 11.523 13.125 -14.359 1 96.88 138 LYS A N 1
ATOM 1112 C CA . LYS A 1 138 ? 12.453 13.477 -13.289 1 96.88 138 LYS A CA 1
ATOM 1113 C C . LYS A 1 138 ? 13.539 14.422 -13.789 1 96.88 138 LYS A C 1
ATOM 1115 O O . LYS A 1 138 ? 14.219 14.133 -14.781 1 96.88 138 LYS A O 1
ATOM 1120 N N . GLY A 1 139 ? 13.625 15.555 -13.117 1 95.19 139 GLY A N 1
ATOM 1121 C CA . GLY A 1 139 ? 14.68 16.5 -13.438 1 95.19 139 GLY A CA 1
ATOM 1122 C C . GLY A 1 139 ? 15.789 16.531 -12.398 1 95.19 139 GLY A C 1
ATOM 1123 O O . GLY A 1 139 ? 16.047 15.523 -11.742 1 95.19 139 GLY A O 1
ATOM 1124 N N . ALA A 1 140 ? 16.453 17.672 -12.359 1 94.75 140 ALA A N 1
ATOM 1125 C CA . ALA A 1 140 ? 17.562 17.844 -11.414 1 94.75 140 ALA A CA 1
ATOM 1126 C C . ALA A 1 140 ? 17.047 17.891 -9.977 1 94.75 140 ALA A C 1
ATOM 1128 O O . ALA A 1 140 ? 15.922 18.328 -9.727 1 94.75 140 ALA A O 1
ATOM 1129 N N . LYS A 1 141 ? 17.859 17.422 -8.984 1 97.31 141 LYS A N 1
ATOM 1130 C CA . LYS A 1 141 ? 17.641 17.516 -7.547 1 97.31 141 LYS A CA 1
ATOM 1131 C C . LYS A 1 141 ? 16.359 16.781 -7.141 1 97.31 141 LYS A C 1
ATOM 1133 O O . LYS A 1 141 ? 15.742 17.109 -6.129 1 97.31 141 LYS A O 1
ATOM 1138 N N . GLY A 1 142 ? 15.93 15.844 -7.965 1 97.25 142 GLY A N 1
ATOM 1139 C CA . GLY A 1 142 ? 14.805 15 -7.594 1 97.25 142 GLY A CA 1
ATOM 1140 C C . GLY A 1 142 ? 13.461 15.664 -7.836 1 97.25 142 GLY A C 1
ATOM 1141 O O . GLY A 1 142 ? 12.453 15.258 -7.262 1 97.25 142 GLY A O 1
ATOM 1142 N N . VAL A 1 143 ? 13.414 16.734 -8.641 1 98.69 143 VAL A N 1
ATOM 1143 C CA . VAL A 1 143 ? 12.172 17.438 -8.953 1 98.69 143 VAL A CA 1
ATOM 1144 C C . VAL A 1 143 ? 11.531 16.828 -10.195 1 98.69 143 VAL A C 1
ATOM 1146 O O . VAL A 1 143 ? 12.18 16.703 -11.234 1 98.69 143 VAL A O 1
ATOM 1149 N N . TRP A 1 144 ? 10.336 16.359 -10.07 1 98.75 144 TRP A N 1
ATOM 1150 C CA . TRP A 1 144 ? 9.539 15.875 -11.188 1 98.75 144 TRP A CA 1
ATOM 1151 C C . TRP A 1 144 ? 8.711 17 -11.797 1 98.75 144 TRP A C 1
ATOM 1153 O O . TRP A 1 144 ? 8.164 17.828 -11.078 1 98.75 144 TRP A O 1
ATOM 1163 N N . GLU A 1 145 ? 8.641 17.047 -13.133 1 98.69 145 GLU A N 1
ATOM 1164 C CA . GLU A 1 145 ? 7.977 18.172 -13.773 1 98.69 145 GLU A CA 1
ATOM 1165 C C . GLU A 1 145 ? 7.184 17.734 -14.992 1 98.69 145 GLU A C 1
ATOM 1167 O O . GLU A 1 145 ? 7.504 16.719 -15.617 1 98.69 145 GLU A O 1
ATOM 1172 N N . ILE A 1 146 ? 6.129 18.391 -15.312 1 98.81 146 ILE A N 1
ATOM 1173 C CA . ILE A 1 146 ? 5.359 18.266 -16.547 1 98.81 146 ILE A CA 1
ATOM 1174 C C . ILE A 1 146 ? 4.656 19.578 -16.859 1 98.81 146 ILE A C 1
ATOM 1176 O O . ILE A 1 146 ? 4.297 20.328 -15.938 1 98.81 146 ILE A O 1
ATOM 1180 N N . THR A 1 147 ? 4.566 19.969 -18.062 1 98.81 147 THR A N 1
ATOM 1181 C CA . THR A 1 147 ? 3.729 21.062 -18.547 1 98.81 147 THR A CA 1
ATOM 1182 C C . THR A 1 147 ? 2.541 20.516 -19.328 1 98.81 147 THR A C 1
ATOM 1184 O O . THR A 1 147 ? 2.719 19.781 -20.297 1 98.81 147 THR A O 1
ATOM 1187 N N . VAL A 1 148 ? 1.397 20.734 -18.875 1 98.69 148 VAL A N 1
ATOM 1188 C CA . VAL A 1 148 ? 0.177 20.297 -19.547 1 98.69 148 VAL A CA 1
ATOM 1189 C C . VAL A 1 148 ? -0.463 21.469 -20.281 1 98.69 148 VAL A C 1
ATOM 1191 O O . VAL A 1 148 ? -0.702 22.516 -19.688 1 98.69 148 VAL A O 1
ATOM 1194 N N . GLU A 1 149 ? -0.798 21.344 -21.562 1 98.44 149 GLU A N 1
ATOM 1195 C CA . GLU A 1 149 ? -1.356 22.391 -22.406 1 98.44 149 GLU A CA 1
ATOM 1196 C C . GLU A 1 149 ? -2.826 22.641 -22.078 1 98.44 149 GLU A C 1
ATOM 1198 O O . GLU A 1 149 ? -3.512 21.75 -21.562 1 98.44 149 GLU A O 1
ATOM 1203 N N . GLY A 1 150 ? -3.24 23.938 -22.328 1 98.12 150 GLY A N 1
ATOM 1204 C CA . GLY A 1 150 ? -4.629 24.328 -22.125 1 98.12 150 GLY A CA 1
ATOM 1205 C C . GLY A 1 150 ? -4.84 25.141 -20.875 1 98.12 150 GLY A C 1
ATOM 1206 O O . GLY A 1 150 ? -3.92 25.312 -20.078 1 98.12 150 GLY A O 1
ATOM 1207 N N . ASP A 1 151 ? -5.992 25.797 -20.719 1 98.62 151 ASP A N 1
ATOM 1208 C CA . ASP A 1 151 ? -6.363 26.562 -19.547 1 98.62 151 ASP A CA 1
ATOM 1209 C C . ASP A 1 151 ? -6.867 25.641 -18.422 1 98.62 151 ASP A C 1
ATOM 1211 O O . ASP A 1 151 ? -8.031 25.234 -18.422 1 98.62 151 ASP A O 1
ATOM 1215 N N . LEU A 1 152 ? -6.031 25.391 -17.438 1 98.56 152 LEU A N 1
ATOM 1216 C CA . LEU A 1 152 ? -6.34 24.422 -16.406 1 98.56 152 LEU A CA 1
ATOM 1217 C C . LEU A 1 152 ? -6.828 25.109 -15.133 1 98.56 152 LEU A C 1
ATOM 1219 O O . LEU A 1 152 ? -6.812 24.516 -14.055 1 98.56 152 LEU A O 1
ATOM 1223 N N . GLU A 1 153 ? -7.23 26.391 -15.211 1 98.5 153 GLU A N 1
ATOM 1224 C CA . GLU A 1 153 ? -7.719 27.125 -14.055 1 98.5 153 GLU A CA 1
ATOM 1225 C C . GLU A 1 153 ? -8.805 26.344 -13.32 1 98.5 153 GLU A C 1
ATOM 1227 O O . GLU A 1 153 ? -9.75 25.859 -13.938 1 98.5 153 GLU A O 1
ATOM 1232 N N . ALA A 1 154 ? -8.609 26.188 -12.023 1 98.56 154 ALA A N 1
ATOM 1233 C CA . ALA A 1 154 ? -9.602 25.625 -11.109 1 98.56 154 ALA A CA 1
ATOM 1234 C C . ALA A 1 154 ? -9.695 24.109 -11.266 1 98.56 154 ALA A C 1
ATOM 1236 O O . ALA A 1 154 ? -10.547 23.469 -10.656 1 98.56 154 ALA A O 1
ATOM 1237 N N . HIS A 1 155 ? -8.82 23.531 -12.148 1 98.62 155 HIS A N 1
ATOM 1238 C CA . HIS A 1 155 ? -8.797 22.078 -12.227 1 98.62 155 HIS A CA 1
ATOM 1239 C C . HIS A 1 155 ? -8.219 21.469 -10.953 1 98.62 155 HIS A C 1
ATOM 1241 O O . HIS A 1 155 ? -7.262 22 -10.383 1 98.62 155 HIS A O 1
ATOM 1247 N N . SER A 1 156 ? -8.844 20.375 -10.484 1 98.69 156 SER A N 1
ATOM 1248 C CA . SER A 1 156 ? -8.305 19.641 -9.344 1 98.69 156 SER A CA 1
ATOM 1249 C C . SER A 1 156 ? -7.227 18.656 -9.773 1 98.69 156 SER A C 1
ATOM 1251 O O . SER A 1 156 ? -7.266 18.141 -10.891 1 98.69 156 SER A O 1
ATOM 1253 N N . TYR A 1 157 ? -6.234 18.422 -8.945 1 98.81 157 TYR A N 1
ATOM 1254 C CA . TYR A 1 157 ? -5.176 17.484 -9.266 1 98.81 157 TYR A CA 1
ATOM 1255 C C . TYR A 1 157 ? -4.547 16.906 -8 1 98.81 157 TYR A C 1
ATOM 1257 O O . TYR A 1 157 ? -4.734 17.453 -6.91 1 98.81 157 TYR A O 1
ATOM 1265 N N . HIS A 1 158 ? -3.934 15.82 -8.023 1 98.81 158 HIS A N 1
ATOM 1266 C CA . HIS A 1 158 ? -3.027 15.211 -7.051 1 98.81 158 HIS A CA 1
ATOM 1267 C C . HIS A 1 158 ? -1.919 14.43 -7.75 1 98.81 158 HIS A C 1
ATOM 1269 O O . HIS A 1 158 ? -1.901 14.328 -8.977 1 98.81 158 HIS A O 1
ATOM 1275 N N . TYR A 1 159 ? -0.949 14.016 -7.051 1 98.88 159 TYR A N 1
ATOM 1276 C CA . TYR A 1 159 ? 0.124 13.195 -7.605 1 98.88 159 TYR A CA 1
ATOM 1277 C C . TYR A 1 159 ? -0.019 11.742 -7.172 1 98.88 159 TYR A C 1
ATOM 1279 O O . TYR A 1 159 ? -0.493 11.461 -6.07 1 98.88 159 TYR A O 1
ATOM 1287 N N . LEU A 1 160 ? 0.224 10.898 -8.016 1 98.69 160 LEU A N 1
ATOM 1288 C CA . LEU A 1 160 ? 0.443 9.477 -7.746 1 98.69 160 LEU A CA 1
ATOM 1289 C C . LEU A 1 160 ? 1.896 9.094 -8.008 1 98.69 160 LEU A C 1
ATOM 1291 O O . LEU A 1 160 ? 2.41 9.305 -9.109 1 98.69 160 LEU A O 1
ATOM 1295 N N . HIS A 1 161 ? 2.588 8.602 -7 1 98.56 161 HIS A N 1
ATOM 1296 C CA . HIS A 1 161 ? 4.004 8.305 -7.18 1 98.56 161 HIS A CA 1
ATOM 1297 C C . HIS A 1 161 ? 4.383 6.98 -6.527 1 98.56 161 HIS A C 1
ATOM 1299 O O . HIS A 1 161 ? 3.721 6.539 -5.586 1 98.56 161 HIS A O 1
ATOM 1305 N N . LYS A 1 162 ? 5.371 6.375 -7.023 1 97.56 162 LYS A N 1
ATOM 1306 C CA . LYS A 1 162 ? 5.875 5.109 -6.504 1 97.56 162 LYS A CA 1
ATOM 1307 C C . LYS A 1 162 ? 7.125 5.32 -5.656 1 97.56 162 LYS A C 1
ATOM 1309 O O . LYS A 1 162 ? 8.172 5.727 -6.172 1 97.56 162 LYS A O 1
ATOM 1314 N N . VAL A 1 163 ? 7.02 5.047 -4.383 1 97.19 163 VAL A N 1
ATOM 1315 C CA . VAL A 1 163 ? 8.133 5.242 -3.461 1 97.19 163 VAL A CA 1
ATOM 1316 C C . VAL A 1 163 ? 8.297 4.008 -2.58 1 97.19 163 VAL A C 1
ATOM 1318 O O . VAL A 1 163 ? 7.324 3.504 -2.016 1 97.19 163 VAL A O 1
ATOM 1321 N N . ASN A 1 164 ? 9.508 3.473 -2.564 1 96 164 ASN A N 1
ATOM 1322 C CA . ASN A 1 164 ? 9.844 2.285 -1.785 1 96 164 ASN A CA 1
ATOM 1323 C C . ASN A 1 164 ? 8.906 1.123 -2.111 1 96 164 ASN A C 1
ATOM 1325 O O . ASN A 1 164 ? 8.398 0.457 -1.206 1 96 164 ASN A O 1
ATOM 1329 N N . GLY A 1 165 ? 8.617 1.061 -3.336 1 93.75 165 GLY A N 1
ATOM 1330 C CA . GLY A 1 165 ? 7.879 -0.087 -3.836 1 93.75 165 GLY A CA 1
ATOM 1331 C C . GLY A 1 165 ? 6.375 0.083 -3.74 1 93.75 165 GLY A C 1
ATOM 1332 O O . GLY A 1 165 ? 5.617 -0.786 -4.176 1 93.75 165 GLY A O 1
ATOM 1333 N N . GLU A 1 166 ? 5.883 1.185 -3.266 1 95.81 166 GLU A N 1
ATOM 1334 C CA . GLU A 1 166 ? 4.453 1.392 -3.066 1 95.81 166 GLU A CA 1
ATOM 1335 C C . GLU A 1 166 ? 3.959 2.615 -3.834 1 95.81 166 GLU A C 1
ATOM 1337 O O . GLU A 1 166 ? 4.656 3.631 -3.906 1 95.81 166 GLU A O 1
ATOM 1342 N N . TRP A 1 167 ? 2.773 2.471 -4.453 1 97.81 167 TRP A N 1
ATOM 1343 C CA . TRP A 1 167 ? 2.113 3.611 -5.078 1 97.81 167 TRP A CA 1
ATOM 1344 C C . TRP A 1 167 ? 1.287 4.391 -4.062 1 97.81 167 TRP A C 1
ATOM 1346 O O . TRP A 1 167 ? 0.449 3.816 -3.363 1 97.81 167 TRP A O 1
ATOM 1356 N N . ILE A 1 168 ? 1.548 5.695 -3.982 1 97.94 168 ILE A N 1
ATOM 1357 C CA . ILE A 1 168 ? 0.914 6.535 -2.971 1 97.94 168 ILE A CA 1
ATOM 1358 C C . ILE A 1 168 ? 0.353 7.797 -3.625 1 97.94 168 ILE A C 1
ATOM 1360 O O . ILE A 1 168 ? 1.021 8.422 -4.449 1 97.94 168 ILE A O 1
ATOM 1364 N N . SER A 1 169 ? -0.903 8.094 -3.289 1 98.06 169 SER A N 1
ATOM 1365 C CA . SER A 1 169 ? -1.483 9.367 -3.695 1 98.06 169 SER A CA 1
ATOM 1366 C C . SER A 1 169 ? -1.175 10.469 -2.68 1 98.06 169 SER A C 1
ATOM 1368 O O . SER A 1 169 ? -1.181 10.219 -1.473 1 98.06 169 SER A O 1
ATOM 1370 N N . VAL A 1 170 ? -0.919 11.664 -3.178 1 98.38 170 VAL A N 1
ATOM 1371 C CA . VAL A 1 170 ? -0.627 12.766 -2.268 1 98.38 170 VAL A CA 1
ATOM 1372 C C . VAL A 1 170 ? -1.021 14.086 -2.918 1 98.38 170 VAL A C 1
ATOM 1374 O O . VAL A 1 170 ? -0.856 14.266 -4.125 1 98.38 170 VAL A O 1
ATOM 1377 N N . HIS A 1 171 ? -1.635 14.984 -2.168 1 98.56 171 HIS A N 1
ATOM 1378 C CA . HIS A 1 171 ? -1.884 16.344 -2.658 1 98.56 171 HIS A CA 1
ATOM 1379 C C . HIS A 1 171 ? -0.584 17.125 -2.783 1 98.56 171 HIS A C 1
ATOM 1381 O O . HIS A 1 171 ? 0.46 16.688 -2.291 1 98.56 171 HIS A O 1
ATOM 1387 N N . ASP A 1 172 ? -0.62 18.219 -3.457 1 98.69 172 ASP A N 1
ATOM 1388 C CA . ASP A 1 172 ? 0.537 19.094 -3.633 1 98.69 172 ASP A CA 1
ATOM 1389 C C . ASP A 1 172 ? 0.811 19.906 -2.369 1 98.69 172 ASP A C 1
ATOM 1391 O O . ASP A 1 172 ? 0.008 20.766 -1.988 1 98.69 172 ASP A O 1
ATOM 1395 N N . PRO A 1 173 ? 1.978 19.688 -1.699 1 98.06 173 PRO A N 1
ATOM 1396 C CA . PRO A 1 173 ? 2.266 20.469 -0.501 1 98.06 173 PRO A CA 1
ATOM 1397 C C . PRO A 1 173 ? 2.307 21.969 -0.784 1 98.06 173 PRO A C 1
ATOM 1399 O O . PRO A 1 173 ? 2.105 22.781 0.126 1 98.06 173 PRO A O 1
ATOM 1402 N N . TYR A 1 174 ? 2.502 22.406 -2.004 1 98.38 174 TYR A N 1
ATOM 1403 C CA . TYR A 1 174 ? 2.689 23.812 -2.348 1 98.38 174 TYR A CA 1
ATOM 1404 C C . TYR A 1 174 ? 1.425 24.391 -2.965 1 98.38 174 TYR A C 1
ATOM 1406 O O . TYR A 1 174 ? 1.446 25.5 -3.512 1 98.38 174 TYR A O 1
ATOM 1414 N N . ALA A 1 175 ? 0.358 23.641 -2.902 1 98.19 175 ALA A N 1
ATOM 1415 C CA . ALA A 1 175 ? -0.909 24.125 -3.445 1 98.19 175 ALA A CA 1
ATOM 1416 C C . ALA A 1 175 ? -1.415 25.344 -2.662 1 98.19 175 ALA A C 1
ATOM 1418 O O . ALA A 1 175 ? -1.14 25.469 -1.468 1 98.19 175 ALA A O 1
ATOM 1419 N N . LEU A 1 176 ? -2.205 26.172 -3.371 1 98.19 176 LEU A N 1
ATOM 1420 C CA . LEU A 1 176 ? -2.762 27.359 -2.744 1 98.19 176 LEU A CA 1
ATOM 1421 C C . LEU A 1 176 ? -4.203 27.125 -2.305 1 98.19 176 LEU A C 1
ATOM 1423 O O . LEU A 1 176 ? -4.77 27.938 -1.561 1 98.19 176 LEU A O 1
ATOM 1427 N N . SER A 1 177 ? -4.762 26.062 -2.799 1 98.5 177 SER A N 1
ATOM 1428 C CA . SER A 1 177 ? -6.133 25.672 -2.484 1 98.5 177 SER A CA 1
ATOM 1429 C C . SER A 1 177 ? -6.34 24.172 -2.682 1 98.5 177 SER A C 1
ATOM 1431 O O . SER A 1 177 ? -5.512 23.5 -3.305 1 98.5 177 SER A O 1
ATOM 1433 N N . SER A 1 178 ? -7.398 23.641 -2.082 1 98.5 178 SER A N 1
ATOM 1434 C CA . SER A 1 178 ? -7.715 22.219 -2.205 1 98.5 178 SER A CA 1
ATOM 1435 C C . SER A 1 178 ? -9.203 21.969 -1.979 1 98.5 178 SER A C 1
ATOM 1437 O O . SER A 1 178 ? -9.93 22.859 -1.539 1 98.5 178 SER A O 1
ATOM 1439 N N . THR A 1 179 ? -9.656 20.812 -2.34 1 98.19 179 THR A N 1
ATOM 1440 C CA . THR A 1 179 ? -10.977 20.391 -1.902 1 98.19 179 THR A CA 1
ATOM 1441 C C . THR A 1 179 ? -11.008 20.203 -0.387 1 98.19 179 THR A C 1
ATOM 1443 O O . THR A 1 179 ? -9.961 20.109 0.258 1 98.19 179 THR A O 1
ATOM 1446 N N . ALA A 1 180 ? -12.188 20.156 0.169 1 97.62 180 ALA A N 1
ATOM 1447 C CA . ALA A 1 180 ? -12.375 20.078 1.615 1 97.62 180 ALA A CA 1
ATOM 1448 C C . ALA A 1 180 ? -11.586 18.906 2.209 1 97.62 180 ALA A C 1
ATOM 1450 O O . ALA A 1 180 ? -11.336 17.906 1.53 1 97.62 180 ALA A O 1
ATOM 1451 N N . ASN A 1 181 ? -11.18 19.109 3.463 1 96.12 181 ASN A N 1
ATOM 1452 C CA . ASN A 1 181 ? -10.539 18.078 4.281 1 96.12 181 ASN A CA 1
ATOM 1453 C C . ASN A 1 181 ? -9.219 17.625 3.674 1 96.12 181 ASN A C 1
ATOM 1455 O O . ASN A 1 181 ? -8.953 16.422 3.605 1 96.12 181 ASN A O 1
ATOM 1459 N N . SER A 1 182 ? -8.461 18.562 3.16 1 96.31 182 SER A N 1
ATOM 1460 C CA . SER A 1 182 ? -7.117 18.344 2.641 1 96.31 182 SER A CA 1
ATOM 1461 C C . SER A 1 182 ? -7.129 17.359 1.465 1 96.31 182 SER A C 1
ATOM 1463 O O . SER A 1 182 ? -6.312 16.438 1.406 1 96.31 182 SER A O 1
ATOM 1465 N N . GLY A 1 183 ? -8.148 17.547 0.564 1 96.81 183 GLY A N 1
ATOM 1466 C CA . GLY A 1 183 ? -8.281 16.688 -0.604 1 96.81 183 GLY A CA 1
ATOM 1467 C C . GLY A 1 183 ? -7.398 17.109 -1.761 1 96.81 183 GLY A C 1
ATOM 1468 O O . GLY A 1 183 ? -6.254 17.516 -1.554 1 96.81 183 GLY A O 1
ATOM 1469 N N . ASP A 1 184 ? -7.93 17.047 -2.947 1 98.31 184 ASP A N 1
ATOM 1470 C CA . ASP A 1 184 ? -7.18 17.375 -4.156 1 98.31 184 ASP A CA 1
ATOM 1471 C C . ASP A 1 184 ? -6.832 18.859 -4.199 1 98.31 184 ASP A C 1
ATOM 1473 O O . ASP A 1 184 ? -7.641 19.703 -3.803 1 98.31 184 ASP A O 1
ATOM 1477 N N . SER A 1 185 ? -5.641 19.141 -4.668 1 98.81 185 SER A N 1
ATOM 1478 C CA . SER A 1 185 ? -5.207 20.531 -4.879 1 98.81 185 SER A CA 1
ATOM 1479 C C . SER A 1 185 ? -5.926 21.156 -6.07 1 98.81 185 SER A C 1
ATOM 1481 O O . SER A 1 185 ? -6.438 20.438 -6.938 1 98.81 185 SER A O 1
ATOM 1483 N N . TYR A 1 186 ? -6 22.469 -6.133 1 98.88 186 TYR A N 1
ATOM 1484 C CA . TYR A 1 186 ? -6.555 23.203 -7.266 1 98.88 186 TYR A CA 1
ATOM 1485 C C . TYR A 1 186 ? -5.48 24.031 -7.953 1 98.88 186 TYR A C 1
ATOM 1487 O O . TYR A 1 186 ? -4.566 24.547 -7.301 1 98.88 186 TYR A O 1
ATOM 1495 N N . VAL A 1 187 ? -5.59 24.141 -9.227 1 98.81 187 VAL A N 1
ATOM 1496 C CA . VAL A 1 187 ? -4.801 25.109 -9.977 1 98.81 187 VAL A CA 1
ATOM 1497 C C . VAL A 1 187 ? -5.414 26.5 -9.828 1 98.81 187 VAL A C 1
ATOM 1499 O O . VAL A 1 187 ? -6.57 26.719 -10.195 1 98.81 187 VAL A O 1
ATOM 1502 N N . ILE A 1 188 ? -4.648 27.422 -9.336 1 98.69 188 ILE A N 1
ATOM 1503 C CA . ILE A 1 188 ? -5.152 28.766 -9.039 1 98.69 188 ILE A CA 1
ATOM 1504 C C . ILE A 1 188 ? -4.527 29.781 -10 1 98.69 188 ILE A C 1
ATOM 1506 O O . ILE A 1 188 ? -3.322 29.734 -10.258 1 98.69 188 ILE A O 1
ATOM 1510 N N . ASN A 1 189 ? -5.324 30.656 -10.594 1 98.44 189 ASN A N 1
ATOM 1511 C CA . ASN A 1 189 ? -4.898 31.812 -11.375 1 98.44 189 ASN A CA 1
ATOM 1512 C C . ASN A 1 189 ? -4.594 33 -10.477 1 98.44 189 ASN A C 1
ATOM 1514 O O . ASN A 1 189 ? -5.508 33.625 -9.938 1 98.44 189 ASN A O 1
ATOM 1518 N N . PRO A 1 190 ? -3.34 33.375 -10.336 1 95.94 190 PRO A N 1
ATOM 1519 C CA . PRO A 1 190 ? -2.98 34.469 -9.414 1 95.94 190 PRO A CA 1
ATOM 1520 C C . PRO A 1 190 ? -3.613 35.812 -9.797 1 95.94 190 PRO A C 1
ATOM 1522 O O . PRO A 1 190 ? -3.805 36.656 -8.938 1 95.94 190 PRO A O 1
ATOM 1525 N N . ASP A 1 191 ? -3.979 36 -11.07 1 96.62 191 ASP A N 1
ATOM 1526 C CA . ASP A 1 191 ? -4.535 37.281 -11.539 1 96.62 191 ASP A CA 1
ATOM 1527 C C . ASP A 1 191 ? -5.938 37.5 -10.977 1 96.62 191 ASP A C 1
ATOM 1529 O O . ASP A 1 191 ? -6.457 38.625 -11.016 1 96.62 191 ASP A O 1
ATOM 1533 N N . LYS A 1 192 ? -6.473 36.469 -10.398 1 97.19 192 LYS A N 1
ATOM 1534 C CA . LYS A 1 192 ? -7.828 36.562 -9.875 1 97.19 192 LYS A CA 1
ATOM 1535 C C . LYS A 1 192 ? -7.812 36.875 -8.375 1 97.19 192 LYS A C 1
ATOM 1537 O O . LYS A 1 192 ? -8.859 37.094 -7.77 1 97.19 192 LYS A O 1
ATOM 1542 N N . LEU A 1 193 ? -6.719 36.938 -7.785 1 97.38 193 LEU A N 1
ATOM 1543 C CA . LEU A 1 193 ? -6.586 37.219 -6.367 1 97.38 193 LEU A CA 1
ATOM 1544 C C . LEU A 1 193 ? -6.531 38.75 -6.137 1 97.38 193 LEU A C 1
ATOM 1546 O O . LEU A 1 193 ? -6.172 39.5 -7.039 1 97.38 193 LEU A O 1
ATOM 1550 N N . HIS A 1 194 ? -6.875 39.156 -4.984 1 95.56 194 HIS A N 1
ATOM 1551 C CA . HIS A 1 194 ? -6.891 40.594 -4.648 1 95.56 194 HIS A CA 1
ATOM 1552 C C . HIS A 1 194 ? -5.477 41.125 -4.449 1 95.56 194 HIS A C 1
ATOM 1554 O O . HIS A 1 194 ? -4.602 40.406 -3.949 1 95.56 194 HIS A O 1
ATOM 1560 N N . LYS A 1 195 ? -5.305 42.375 -4.859 1 93.88 195 LYS A N 1
ATOM 1561 C CA . LYS A 1 195 ? -4.062 43.031 -4.516 1 93.88 195 LYS A CA 1
ATOM 1562 C C . LYS A 1 195 ? -4.09 43.531 -3.072 1 93.88 195 LYS A C 1
ATOM 1564 O O . LYS A 1 195 ? -5.121 44.031 -2.596 1 93.88 195 LYS A O 1
ATOM 1569 N N . ILE A 1 196 ? -3.012 43.469 -2.398 1 91.12 196 ILE A N 1
ATOM 1570 C CA . ILE A 1 196 ? -2.947 43.75 -0.968 1 91.12 196 ILE A CA 1
ATOM 1571 C C . ILE A 1 196 ? -2.598 45.219 -0.744 1 91.12 196 ILE A C 1
ATOM 1573 O O . ILE A 1 196 ? -1.773 45.781 -1.466 1 91.12 196 ILE A O 1
ATOM 1577 N N . ARG A 1 197 ? -3.326 45.875 0.196 1 94.62 197 ARG A N 1
ATOM 1578 C CA . ARG A 1 197 ? -2.979 47.156 0.767 1 94.62 197 ARG A CA 1
ATOM 1579 C C . ARG A 1 197 ? -2.799 47.062 2.277 1 94.62 197 ARG A C 1
ATOM 1581 O O . ARG A 1 197 ? -3.725 46.688 2.996 1 94.62 197 ARG A O 1
ATOM 1588 N N . ARG A 1 198 ? -1.62 47.406 2.756 1 95.62 198 ARG A N 1
ATOM 1589 C CA . ARG A 1 198 ? -1.325 47.281 4.18 1 95.62 198 ARG A CA 1
ATOM 1590 C C . ARG A 1 198 ? -1.851 48.5 4.961 1 95.62 198 ARG A C 1
ATOM 1592 O O . ARG A 1 198 ? -2.264 49.5 4.367 1 95.62 198 ARG A O 1
ATOM 1599 N N . ALA A 1 199 ? -1.854 48.3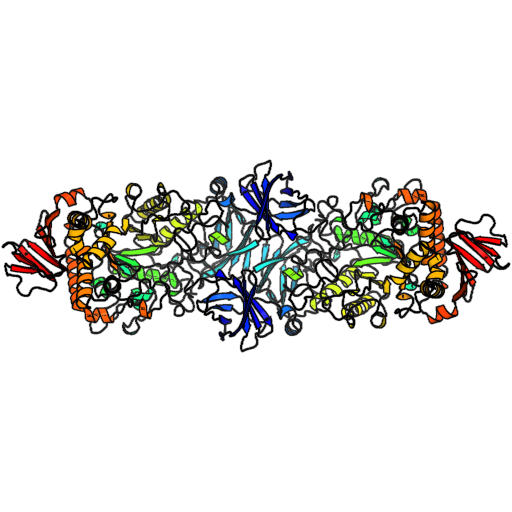12 6.309 1 96.81 199 ALA A N 1
ATOM 1600 C CA . ALA A 1 199 ? -2.283 49.406 7.191 1 96.81 199 ALA A CA 1
ATOM 1601 C C . ALA A 1 199 ? -1.441 50.656 6.973 1 96.81 199 ALA A C 1
ATOM 1603 O O . ALA A 1 199 ? -0.234 50.562 6.734 1 96.81 199 ALA A O 1
ATOM 1604 N N . LYS A 1 200 ? -2.076 51.812 7.129 1 96 200 LYS A N 1
ATOM 1605 C CA . LYS A 1 200 ? -1.42 53.094 6.898 1 96 200 LYS A CA 1
ATOM 1606 C C . LYS A 1 200 ? -0.283 53.312 7.891 1 96 200 LYS A C 1
ATOM 1608 O O . LYS A 1 200 ? 0.797 53.781 7.512 1 96 200 LYS A O 1
ATOM 1613 N N . THR A 1 201 ? -0.513 52.969 9.094 1 95.56 201 THR A N 1
ATOM 1614 C CA . THR A 1 201 ? 0.461 53.219 10.156 1 95.56 201 THR A CA 1
ATOM 1615 C C . THR A 1 201 ? 1.262 51.938 10.445 1 95.56 201 THR A C 1
ATOM 1617 O O . THR A 1 201 ? 0.693 50.906 10.82 1 95.56 201 THR A O 1
ATOM 1620 N N . GLN A 1 202 ? 2.533 52.062 10.211 1 93.56 202 GLN A N 1
ATOM 1621 C CA . GLN A 1 202 ? 3.461 51 10.602 1 93.56 202 GLN A CA 1
ATOM 1622 C C . GLN A 1 202 ? 4.172 51.344 11.906 1 93.56 202 GLN A C 1
ATOM 1624 O O . GLN A 1 202 ? 4.938 52.312 11.961 1 93.56 202 GLN A O 1
ATOM 1629 N N . ARG A 1 203 ? 3.938 50.562 12.938 1 93.56 203 ARG A N 1
ATOM 1630 C CA . ARG A 1 203 ? 4.457 50.875 14.273 1 93.56 203 ARG A CA 1
ATOM 1631 C C . ARG A 1 203 ? 5.625 49.969 14.617 1 93.56 203 ARG A C 1
ATOM 1633 O O . ARG A 1 203 ? 5.656 48.812 14.211 1 93.56 203 ARG A O 1
ATOM 1640 N N . PRO A 1 204 ? 6.566 50.531 15.375 1 92.81 204 PRO A N 1
ATOM 1641 C CA . PRO A 1 204 ? 7.555 49.625 15.938 1 92.81 204 PRO A CA 1
ATOM 1642 C C . PRO A 1 204 ? 6.93 48.562 16.859 1 92.81 204 PRO A C 1
ATOM 1644 O O . PRO A 1 204 ? 5.867 48.812 17.438 1 92.81 204 PRO A O 1
ATOM 1647 N N . ILE A 1 205 ? 7.598 47.469 16.984 1 93.94 205 ILE A N 1
ATOM 1648 C CA . ILE A 1 205 ? 7.035 46.312 17.688 1 93.94 205 ILE A CA 1
ATOM 1649 C C . ILE A 1 205 ? 6.809 46.688 19.156 1 93.94 205 ILE A C 1
ATOM 1651 O O . ILE A 1 205 ? 5.863 46.188 19.781 1 93.94 205 ILE A O 1
ATOM 1655 N N . SER A 1 206 ? 7.59 47.594 19.719 1 92 206 SER A N 1
ATOM 1656 C CA . SER A 1 206 ? 7.453 47.969 21.125 1 92 206 SER A CA 1
ATOM 1657 C C . SER A 1 206 ? 6.141 48.719 21.359 1 92 206 SER A C 1
ATOM 1659 O O . SER A 1 206 ? 5.652 48.781 22.5 1 92 206 SER A O 1
ATOM 1661 N N . GLN A 1 207 ? 5.562 49.281 20.344 1 94.81 207 GLN A N 1
ATOM 1662 C CA . GLN A 1 207 ? 4.328 50.031 20.469 1 94.81 207 GLN A CA 1
ATOM 1663 C C . GLN A 1 207 ? 3.111 49.188 20.109 1 94.81 207 GLN A C 1
ATOM 1665 O O . GLN A 1 207 ? 1.977 49.656 20.172 1 94.81 207 GLN A O 1
ATOM 1670 N N . ALA A 1 208 ? 3.379 47.938 19.828 1 96.62 208 ALA A N 1
ATOM 1671 C CA . ALA A 1 208 ? 2.283 47.062 19.406 1 96.62 208 ALA A CA 1
ATOM 1672 C C . ALA A 1 208 ? 1.382 46.719 20.594 1 96.62 208 ALA A C 1
ATOM 1674 O O . ALA A 1 208 ? 1.868 46.406 21.688 1 96.62 208 ALA A O 1
ATOM 1675 N N . ILE A 1 209 ? 0.135 46.906 20.5 1 98.31 209 ILE A N 1
ATOM 1676 C CA . ILE A 1 209 ? -0.91 46.375 21.375 1 98.31 209 ILE A CA 1
ATOM 1677 C C . ILE A 1 209 ? -1.703 45.281 20.625 1 98.31 209 ILE A C 1
ATOM 1679 O O . ILE A 1 209 ? -2.605 45.594 19.844 1 98.31 209 ILE A O 1
ATOM 1683 N N . ILE A 1 210 ? -1.398 44.062 20.906 1 98.62 210 ILE A N 1
ATOM 1684 C CA . ILE A 1 210 ? -1.859 42.938 20.109 1 98.62 210 ILE A CA 1
ATOM 1685 C C . ILE A 1 210 ? -3.121 42.344 20.734 1 98.62 210 ILE A C 1
ATOM 1687 O O . ILE A 1 210 ? -3.164 42.094 21.938 1 98.62 210 ILE A O 1
ATOM 1691 N N . TYR A 1 211 ? -4.145 42.156 19.953 1 98.81 211 TYR A N 1
ATOM 1692 C CA . TYR A 1 211 ? -5.406 41.531 20.344 1 98.81 211 TYR A CA 1
ATOM 1693 C C . TYR A 1 211 ? -5.555 40.156 19.719 1 98.81 211 TYR A C 1
ATOM 1695 O O . TYR A 1 211 ? -5.691 40.062 18.5 1 98.81 211 TYR A O 1
ATOM 1703 N N . GLU A 1 212 ? -5.504 39.094 20.484 1 98.75 212 GLU A N 1
ATOM 1704 C CA . GLU A 1 212 ? -5.582 37.719 19.984 1 98.75 212 GLU A CA 1
ATOM 1705 C C . GLU A 1 212 ? -7.031 37.312 19.766 1 98.75 212 GLU A C 1
ATOM 1707 O O . GLU A 1 212 ? -7.867 37.438 20.656 1 98.75 212 GLU A O 1
ATOM 1712 N N . MET A 1 213 ? -7.27 36.75 18.562 1 98 213 MET A N 1
ATOM 1713 C CA . MET A 1 213 ? -8.641 36.406 18.203 1 98 213 MET A CA 1
ATOM 1714 C C . MET A 1 213 ? -8.695 35.062 17.453 1 98 213 MET A C 1
ATOM 1716 O O . MET A 1 213 ? -7.734 34.688 16.781 1 98 213 MET A O 1
ATOM 1720 N N . SER A 1 214 ? -9.828 34.375 17.656 1 98.25 214 SER A N 1
ATOM 1721 C CA . SER A 1 214 ? -10.188 33.188 16.859 1 98.25 214 SER A CA 1
ATOM 1722 C C . SER A 1 214 ? -11.258 33.531 15.836 1 98.25 214 SER A C 1
ATOM 1724 O O . SER A 1 214 ? -12.25 34.188 16.156 1 98.25 214 SER A O 1
ATOM 1726 N N . VAL A 1 215 ? -10.984 33.094 14.602 1 98.56 215 VAL A N 1
ATOM 1727 C CA . VAL A 1 215 ? -11.977 33.312 13.555 1 98.56 215 VAL A CA 1
ATOM 1728 C C . VAL A 1 215 ? -13.336 32.781 13.992 1 98.56 215 VAL A C 1
ATOM 1730 O O . VAL A 1 215 ? -14.344 33.469 13.906 1 98.56 215 VAL A O 1
ATOM 1733 N N . ARG A 1 216 ? -13.352 31.578 14.461 1 98.19 216 ARG A N 1
ATOM 1734 C CA . ARG A 1 216 ? -14.57 30.859 14.797 1 98.19 216 ARG A CA 1
ATOM 1735 C C . ARG A 1 216 ? -15.227 31.438 16.047 1 98.19 216 ARG A C 1
ATOM 1737 O O . ARG A 1 216 ? -16.422 31.734 16.047 1 98.19 216 ARG A O 1
ATOM 1744 N N . ASP A 1 217 ? -14.523 31.688 17.109 1 98.12 217 ASP A N 1
ATOM 1745 C CA . ASP A 1 217 ? -15.055 32.156 18.391 1 98.12 217 ASP A CA 1
ATOM 1746 C C . ASP A 1 217 ? -15.641 33.562 18.266 1 98.12 217 ASP A C 1
ATOM 1748 O O . ASP A 1 217 ? -16.656 33.875 18.891 1 98.12 217 ASP A O 1
ATOM 1752 N N . PHE A 1 218 ? -15.016 34.344 17.469 1 98.25 218 PHE A N 1
ATOM 1753 C CA . PHE A 1 218 ? -15.266 35.781 17.359 1 98.25 218 PHE A CA 1
ATOM 1754 C C . PHE A 1 218 ? -16.703 36.062 16.953 1 98.25 218 PHE A C 1
ATOM 1756 O O . PHE A 1 218 ? -17.344 37 17.453 1 98.25 218 PHE A O 1
ATOM 1763 N N . SER A 1 219 ? -17.266 35.188 16.094 1 97.69 219 SER A N 1
ATOM 1764 C CA . SER A 1 219 ? -18.531 35.531 15.469 1 97.69 219 SER A CA 1
ATOM 1765 C C . SER A 1 219 ? -19.547 34.406 15.609 1 97.69 219 SER A C 1
ATOM 1767 O O . SER A 1 219 ? -20.625 34.469 14.992 1 97.69 219 SER A O 1
ATOM 1769 N N . TRP A 1 220 ? -19.266 33.438 16.375 1 97 220 TRP A N 1
ATOM 1770 C CA . TRP A 1 220 ? -20.125 32.25 16.422 1 97 220 TRP A CA 1
ATOM 1771 C C . TRP A 1 220 ? -21.469 32.562 17.047 1 97 220 TRP A C 1
ATOM 1773 O O . TRP A 1 220 ? -22.5 32.031 16.641 1 97 220 TRP A O 1
ATOM 1783 N N . GLN A 1 221 ? -21.5 33.438 18.062 1 94.75 221 GLN A N 1
ATOM 1784 C CA . GLN A 1 221 ? -22.688 33.688 18.875 1 94.75 221 GLN A CA 1
ATOM 1785 C C . GLN A 1 221 ? -23.844 34.219 18.016 1 94.75 221 GLN A C 1
ATOM 1787 O O . GLN A 1 221 ? -23.766 35.312 17.5 1 94.75 221 GLN A O 1
ATOM 1792 N N . LYS A 1 222 ? -24.891 33.5 18.016 1 92.75 222 LYS A N 1
ATOM 1793 C CA . LYS A 1 222 ? -26.031 33.781 17.156 1 92.75 222 LYS A CA 1
ATOM 1794 C C . LYS A 1 222 ? -26.703 35.094 17.562 1 92.75 222 LYS A C 1
ATOM 1796 O O . LYS A 1 222 ? -27.078 35.906 16.703 1 92.75 222 LYS A O 1
ATOM 1801 N N . GLU A 1 223 ? -26.781 35.312 18.812 1 91.88 223 GLU A N 1
ATOM 1802 C CA . GLU A 1 223 ? -27.516 36.469 19.344 1 91.88 223 GLU A CA 1
ATOM 1803 C C . GLU A 1 223 ? -26.812 37.781 18.984 1 91.88 223 GLU A C 1
ATOM 1805 O O . GLU A 1 223 ? -27.438 38.844 18.984 1 91.88 223 GLU A O 1
ATOM 1810 N N . ALA A 1 224 ? -25.531 37.688 18.672 1 94.81 224 ALA A N 1
ATOM 1811 C CA . ALA A 1 224 ? -24.75 38.906 18.375 1 94.81 224 ALA A CA 1
ATOM 1812 C C . ALA A 1 224 ? -25.109 39.469 17 1 94.81 224 ALA A C 1
ATOM 1814 O O . ALA A 1 224 ? -24.875 40.625 16.734 1 94.81 224 ALA A O 1
ATOM 1815 N N . GLY A 1 225 ? -25.641 38.594 16.062 1 96.06 225 GLY A N 1
ATOM 1816 C CA . GLY A 1 225 ? -26.203 39.094 14.82 1 96.06 225 GLY A CA 1
ATOM 1817 C C . GLY A 1 225 ? -25.219 39.031 13.656 1 96.06 225 GLY A C 1
ATOM 1818 O O . GLY A 1 225 ? -25.438 39.656 12.625 1 96.06 225 GLY A O 1
ATOM 1819 N N . PHE A 1 226 ? -24.203 38.312 13.766 1 97.31 226 PHE A N 1
ATOM 1820 C CA . PHE A 1 226 ? -23.297 38.125 12.633 1 97.31 226 PHE A CA 1
ATOM 1821 C C . PHE A 1 226 ? -23.984 37.344 11.523 1 97.31 226 PHE A C 1
ATOM 1823 O O . PHE A 1 226 ? -24.734 36.375 11.789 1 97.31 226 PHE A O 1
ATOM 1830 N N . LYS A 1 227 ? -23.734 37.656 10.266 1 97.62 227 LYS A N 1
ATOM 1831 C CA . LYS A 1 227 ? -24.297 36.969 9.117 1 97.62 227 LYS A CA 1
ATOM 1832 C C . LYS A 1 227 ? -23.438 35.75 8.727 1 97.62 227 LYS A C 1
ATOM 1834 O O . LYS A 1 227 ? -23.969 34.688 8.375 1 97.62 227 LYS A O 1
ATOM 1839 N N . HIS A 1 228 ? -22.156 35.906 8.711 1 97.81 228 HIS A N 1
ATOM 1840 C CA . HIS A 1 228 ? -21.203 34.844 8.375 1 97.81 228 HIS A CA 1
ATOM 1841 C C . HIS A 1 228 ? -20.531 34.281 9.625 1 97.81 228 HIS A C 1
ATOM 1843 O O . HIS A 1 228 ? -19.312 34.344 9.758 1 97.81 228 HIS A O 1
ATOM 1849 N N . ARG A 1 229 ? -21.297 33.625 10.461 1 97.19 229 ARG A N 1
ATOM 1850 C CA . ARG A 1 229 ? -20.859 33.156 11.766 1 97.19 229 ARG A CA 1
ATOM 1851 C C . ARG A 1 229 ? -19.719 32.156 11.617 1 97.19 229 ARG A C 1
ATOM 1853 O O . ARG A 1 229 ? -19.812 31.219 10.812 1 97.19 229 ARG A O 1
ATOM 1860 N N . SER A 1 230 ? -18.688 32.312 12.406 1 97.75 230 SER A N 1
ATOM 1861 C CA . SER A 1 230 ? -17.562 31.375 12.547 1 97.75 230 SER A CA 1
ATOM 1862 C C . SER A 1 230 ? -16.719 31.328 11.273 1 97.75 230 SER A C 1
ATOM 1864 O O . SER A 1 230 ? -15.945 30.391 11.07 1 97.75 230 SER A O 1
ATOM 1866 N N . GLN A 1 231 ? -16.922 32.281 10.312 1 98.44 231 GLN A N 1
ATOM 1867 C CA . GLN A 1 231 ? -16.234 32.281 9.023 1 98.44 231 GLN A CA 1
ATOM 1868 C C . GLN A 1 231 ? -15.336 33.5 8.867 1 98.44 231 GLN A C 1
ATOM 1870 O O . GLN A 1 231 ? -15.406 34.438 9.664 1 98.44 231 GLN A O 1
ATOM 1875 N N . PHE A 1 232 ? -14.453 33.5 7.836 1 98.75 232 PHE A N 1
ATOM 1876 C CA . PHE A 1 232 ? -13.547 34.594 7.555 1 98.75 232 PHE A CA 1
ATOM 1877 C C . PHE A 1 232 ? -14.32 35.906 7.41 1 98.75 232 PHE A C 1
ATOM 1879 O O . PHE A 1 232 ? -13.93 36.938 7.973 1 98.75 232 PHE A O 1
ATOM 1886 N N . LEU A 1 233 ? -15.414 35.844 6.695 1 98.5 233 LEU A N 1
ATOM 1887 C CA . LEU A 1 233 ? -16.188 37.062 6.418 1 98.5 233 LEU A CA 1
ATOM 1888 C C . LEU A 1 233 ? -16.844 37.594 7.688 1 98.5 233 LEU A C 1
ATOM 1890 O O . LEU A 1 233 ? -17.188 38.781 7.758 1 98.5 233 LEU A O 1
ATOM 1894 N N . GLY A 1 234 ? -17.031 36.688 8.648 1 98.56 234 GLY A N 1
ATOM 1895 C CA . GLY A 1 234 ? -17.531 37.156 9.938 1 98.56 234 GLY A CA 1
ATOM 1896 C C . GLY A 1 234 ? -16.641 38.156 10.609 1 98.56 234 GLY A C 1
ATOM 1897 O O . GLY A 1 234 ? -17.109 39.031 11.375 1 98.56 234 GLY A O 1
ATOM 1898 N N . LEU A 1 235 ? -15.391 38.188 10.375 1 98.62 235 LEU A N 1
ATOM 1899 C CA . LEU A 1 235 ? -14.414 39.094 10.961 1 98.62 235 LEU A CA 1
ATOM 1900 C C . LEU A 1 235 ? -14.625 40.531 10.461 1 98.62 235 LEU A C 1
ATOM 1902 O O . LEU A 1 235 ? -14.164 41.469 11.086 1 98.62 235 LEU A O 1
ATOM 1906 N N . THR A 1 236 ? -15.328 40.656 9.312 1 98.31 236 THR A N 1
ATOM 1907 C CA . THR A 1 236 ? -15.477 41.969 8.68 1 98.31 236 THR A CA 1
ATOM 1908 C C . THR A 1 236 ? -16.766 42.625 9.117 1 98.31 236 THR A C 1
ATOM 1910 O O . THR A 1 236 ? -17.031 43.781 8.773 1 98.31 236 THR A O 1
ATOM 1913 N N . GLU A 1 237 ? -17.547 41.938 9.875 1 98.38 237 GLU A N 1
ATOM 1914 C CA . GLU A 1 237 ? -18.891 42.438 10.219 1 98.38 237 GLU A CA 1
ATOM 1915 C C . GLU A 1 237 ? -18.859 43.219 11.516 1 98.38 237 GLU A C 1
ATOM 1917 O O . GLU A 1 237 ? -17.969 43.062 12.344 1 98.38 237 GLU A O 1
ATOM 1922 N N . SER A 1 238 ? -19.844 44.125 11.617 1 98.19 238 SER A N 1
ATOM 1923 C CA . SER A 1 238 ? -20.016 44.969 12.82 1 98.19 238 SER A CA 1
ATOM 1924 C C . SER A 1 238 ? -21.469 45.062 13.219 1 98.19 238 SER A C 1
ATOM 1926 O O . SER A 1 238 ? -22.078 46.125 13.148 1 98.19 238 SER A O 1
ATOM 1928 N N . PRO A 1 239 ? -21.984 44 13.68 1 97.88 239 PRO A N 1
ATOM 1929 C CA . PRO A 1 239 ? -23.359 44.094 14.148 1 97.88 239 PRO A CA 1
ATOM 1930 C C . PRO A 1 239 ? -23.5 44.969 15.398 1 97.88 239 PRO A C 1
ATOM 1932 O O . PRO A 1 239 ? -22.5 45.344 16 1 97.88 239 PRO A O 1
ATOM 1935 N N . THR A 1 240 ? -24.766 45.312 15.695 1 96.75 240 THR A N 1
ATOM 1936 C CA . THR A 1 240 ? -25.062 46.094 16.875 1 96.75 240 THR A CA 1
ATOM 1937 C C . THR A 1 240 ? -25.984 45.344 17.828 1 96.75 240 THR A C 1
ATOM 1939 O O . THR A 1 240 ? -26.922 44.688 17.391 1 96.75 240 THR A O 1
ATOM 1942 N N . MET A 1 241 ? -25.719 45.438 19 1 95 241 MET A N 1
ATOM 1943 C CA . MET A 1 241 ? -26.531 44.844 20.062 1 95 241 MET A CA 1
ATOM 1944 C C . MET A 1 241 ? -26.703 45.812 21.219 1 95 241 MET A C 1
ATOM 1946 O O . MET A 1 241 ? -25.719 46.312 21.781 1 95 241 MET A O 1
ATOM 1950 N N . ASP A 1 242 ? -27.969 46.188 21.625 1 94.12 242 ASP A N 1
ATOM 1951 C CA . ASP A 1 242 ? -28.312 47.094 22.703 1 94.12 242 ASP A CA 1
ATOM 1952 C C . ASP A 1 242 ? -27.531 48.406 22.578 1 94.12 242 ASP A C 1
ATOM 1954 O O . ASP A 1 242 ? -26.953 48.906 23.547 1 94.12 242 ASP A O 1
ATOM 1958 N N . GLY A 1 243 ? -27.344 48.875 21.344 1 92.56 243 GLY A N 1
ATOM 1959 C CA . GLY A 1 243 ? -26.734 50.156 21.078 1 92.56 243 GLY A CA 1
ATOM 1960 C C . GLY A 1 243 ? -25.219 50.125 21 1 92.56 243 GLY A C 1
ATOM 1961 O O . GLY A 1 243 ? -24.562 51.125 20.703 1 92.56 243 GLY A O 1
ATOM 1962 N N . MET A 1 244 ? -24.609 48.969 21.25 1 94.75 244 MET A N 1
ATOM 1963 C CA . MET A 1 244 ? -23.156 48.812 21.188 1 94.75 244 MET A CA 1
ATOM 1964 C C . MET A 1 244 ? -22.734 48.156 19.891 1 94.75 244 MET A C 1
ATOM 1966 O O . MET A 1 244 ? -23.344 47.156 19.5 1 94.75 244 MET A O 1
ATOM 1970 N N . LYS A 1 245 ? -21.781 48.75 19.281 1 96.69 245 LYS A N 1
ATOM 1971 C CA . LYS A 1 245 ? -21.188 48.094 18.109 1 96.69 245 LYS A CA 1
ATOM 1972 C C . LYS A 1 245 ? -20.312 46.938 18.516 1 96.69 245 LYS A C 1
ATOM 1974 O O . LYS A 1 245 ? -19.562 47 19.484 1 96.69 245 LYS A O 1
ATOM 1979 N N . LEU A 1 246 ? -20.484 45.812 17.812 1 97.31 246 LEU A N 1
ATOM 1980 C CA . LEU A 1 246 ? -19.672 44.625 18.031 1 97.31 246 LEU A CA 1
ATOM 1981 C C . LEU A 1 246 ? -18.75 44.375 16.844 1 97.31 246 LEU A C 1
ATOM 1983 O O . LEU A 1 246 ? -18.641 45.219 15.953 1 97.31 246 LEU A O 1
ATOM 1987 N N . GLY A 1 247 ? -18.078 43.312 16.859 1 97.44 247 GLY A N 1
ATOM 1988 C CA . GLY A 1 247 ? -17.297 42.875 15.727 1 97.44 247 GLY A CA 1
ATOM 1989 C C . GLY A 1 247 ? -16.109 43.812 15.438 1 97.44 247 GLY A C 1
ATOM 1990 O O . GLY A 1 247 ? -15.391 44.188 16.359 1 97.44 247 GLY A O 1
ATOM 1991 N N . MET A 1 248 ? -15.945 44.094 14.148 1 98 248 MET A N 1
ATOM 1992 C CA . MET A 1 248 ? -14.766 44.812 13.688 1 98 248 MET A CA 1
ATOM 1993 C C . MET A 1 248 ? -14.758 46.25 14.25 1 98 248 MET A C 1
ATOM 1995 O O . MET A 1 248 ? -13.711 46.75 14.656 1 98 248 MET A O 1
ATOM 1999 N N . ASP A 1 249 ? -15.883 46.875 14.289 1 98 249 ASP A N 1
ATOM 2000 C CA . ASP A 1 249 ? -15.945 48.219 14.82 1 98 249 ASP A CA 1
ATOM 2001 C C . ASP A 1 249 ? -15.609 48.25 16.312 1 98 249 ASP A C 1
ATOM 2003 O O . ASP A 1 249 ? -15.016 49.219 16.797 1 98 249 ASP A O 1
ATOM 2007 N N . TYR A 1 250 ? -16.078 47.25 17 1 98.25 250 TYR A N 1
ATOM 2008 C CA . TYR A 1 250 ? -15.688 47.125 18.406 1 98.25 250 TYR A CA 1
ATOM 2009 C C . TYR A 1 250 ? -14.172 47.125 18.547 1 98.25 250 TYR A C 1
ATOM 2011 O O . TYR A 1 250 ? -13.617 47.812 19.406 1 98.25 250 TYR A O 1
ATOM 2019 N N . ILE A 1 251 ? -13.484 46.344 17.734 1 98.44 251 ILE A N 1
ATOM 2020 C CA . ILE A 1 251 ? -12.031 46.219 17.781 1 98.44 251 ILE A CA 1
ATOM 2021 C C . ILE A 1 251 ? -11.406 47.594 17.469 1 98.44 251 ILE A C 1
ATOM 2023 O O . ILE A 1 251 ? -10.469 48.031 18.141 1 98.44 251 ILE A O 1
ATOM 2027 N N . ARG A 1 252 ? -11.922 48.156 16.438 1 97.69 252 ARG A N 1
ATOM 2028 C CA . ARG A 1 252 ? -11.438 49.469 16.062 1 97.69 252 ARG A CA 1
ATOM 2029 C C . ARG A 1 252 ? -11.586 50.469 17.219 1 97.69 252 ARG A C 1
ATOM 2031 O O . ARG A 1 252 ? -10.656 51.219 17.516 1 97.69 252 ARG A O 1
ATOM 2038 N N . GLU A 1 253 ? -12.703 50.438 17.875 1 97.44 253 GLU A N 1
ATOM 2039 C CA . GLU A 1 253 ? -12.992 51.375 18.953 1 97.44 253 GLU A CA 1
ATOM 2040 C C . GLU A 1 253 ? -12.188 51.031 20.203 1 97.44 253 GLU A C 1
ATOM 2042 O O . GLU A 1 253 ? -11.867 51.906 21 1 97.44 253 GLU A O 1
ATOM 2047 N N . LEU A 1 254 ? -11.953 49.75 20.391 1 98.25 254 LEU A N 1
ATOM 2048 C CA . LEU A 1 254 ? -11.109 49.375 21.516 1 98.25 254 LEU A CA 1
ATOM 2049 C C . LEU A 1 254 ? -9.734 50.031 21.422 1 98.25 254 LEU A C 1
ATOM 2051 O O . LEU A 1 254 ? -9.125 50.344 22.453 1 98.25 254 LEU A O 1
ATOM 2055 N N . GLY A 1 255 ? -9.211 50.219 20.172 1 97.88 255 GLY A N 1
ATOM 2056 C CA . GLY A 1 255 ? -8.023 51.031 19.953 1 97.88 255 GLY A CA 1
ATOM 2057 C C . GLY A 1 255 ? -6.754 50.188 19.859 1 97.88 255 GLY A C 1
ATOM 2058 O O . GLY A 1 255 ? -5.648 50.75 19.859 1 97.88 255 GLY A O 1
ATOM 2059 N N . VAL A 1 256 ? -6.828 48.938 19.75 1 98.38 256 VAL A N 1
ATOM 2060 C CA . VAL A 1 256 ? -5.645 48.094 19.609 1 98.38 256 VAL A CA 1
ATOM 2061 C C . VAL A 1 256 ? -4.977 48.375 18.25 1 98.38 256 VAL A C 1
ATOM 2063 O O . VAL A 1 256 ? -5.605 48.906 17.344 1 98.38 256 VAL A O 1
ATOM 2066 N N . THR A 1 257 ? -3.713 48 18.109 1 98.12 257 THR A N 1
ATOM 2067 C CA . THR A 1 257 ? -2.961 48.312 16.906 1 98.12 257 THR A CA 1
ATOM 2068 C C . THR A 1 257 ? -2.857 47.125 15.984 1 98.12 257 THR A C 1
ATOM 2070 O O . THR A 1 257 ? -2.695 47.281 14.773 1 98.12 257 THR A O 1
ATOM 2073 N N . HIS A 1 258 ? -2.834 45.969 16.562 1 98.31 258 HIS A N 1
ATOM 2074 C CA . HIS A 1 258 ? -2.68 44.719 15.836 1 98.31 258 HIS A CA 1
ATOM 2075 C C . HIS A 1 258 ? -3.709 43.688 16.297 1 98.31 258 HIS A C 1
ATOM 2077 O O . HIS A 1 258 ? -4.105 43.656 17.453 1 98.31 258 HIS A O 1
ATOM 2083 N N . ILE A 1 259 ? -4.141 42.812 15.383 1 98.62 259 ILE A N 1
ATOM 2084 C CA . ILE A 1 259 ? -4.824 41.594 15.781 1 98.62 259 ILE A CA 1
ATOM 2085 C C . ILE A 1 259 ? -3.941 40.406 15.469 1 98.62 259 ILE A C 1
ATOM 2087 O O . ILE A 1 259 ? -3.162 40.406 14.508 1 98.62 259 ILE A O 1
ATOM 2091 N N . GLN A 1 260 ? -3.943 39.438 16.266 1 98.75 260 GLN A N 1
ATOM 2092 C CA . GLN A 1 260 ? -3.344 38.125 16.047 1 98.75 260 GLN A CA 1
ATOM 2093 C C . GLN A 1 260 ? -4.414 37.031 15.891 1 98.75 260 GLN A C 1
ATOM 2095 O O . GLN A 1 260 ? -5.168 36.781 16.828 1 98.75 260 GLN A O 1
ATOM 2100 N N . LEU A 1 261 ? -4.465 36.469 14.719 1 98.88 261 LEU A N 1
ATOM 2101 C CA . LEU A 1 261 ? -5.426 35.406 14.484 1 98.88 261 LEU A CA 1
ATOM 2102 C C . LEU A 1 261 ? -4.836 34.031 14.859 1 98.88 261 LEU A C 1
ATOM 2104 O O . LEU A 1 261 ? -3.688 33.75 14.516 1 98.88 261 LEU A O 1
ATOM 2108 N N . LEU A 1 262 ? -5.633 33.281 15.625 1 98.75 262 LEU A N 1
ATOM 2109 C CA . LEU A 1 262 ? -5.258 31.875 15.758 1 98.75 262 LEU A CA 1
ATOM 2110 C C . LEU A 1 262 ? -5.082 31.219 14.391 1 98.75 262 LEU A C 1
ATOM 2112 O O . LEU A 1 262 ? -5.391 31.828 13.367 1 98.75 262 LEU A O 1
ATOM 2116 N N . PRO A 1 263 ? -4.586 29.969 14.305 1 98.56 263 PRO A N 1
ATOM 2117 C CA . PRO A 1 263 ? -4.234 29.391 13.008 1 98.56 263 PRO A CA 1
ATOM 2118 C C . PRO A 1 263 ? -5.375 29.484 11.992 1 98.56 263 PRO A C 1
ATOM 2120 O O . PRO A 1 263 ? -6.523 29.188 12.328 1 98.56 263 PRO A O 1
ATOM 2123 N N . VAL A 1 264 ? -4.992 29.922 10.805 1 98.75 264 VAL A N 1
ATOM 2124 C CA . VAL A 1 264 ? -6.016 30.094 9.781 1 98.75 264 VAL A CA 1
ATOM 2125 C C . VAL A 1 264 ? -5.668 29.234 8.562 1 98.75 264 VAL A C 1
ATOM 2127 O O . VAL A 1 264 ? -6.406 29.219 7.578 1 98.75 264 VAL A O 1
ATOM 2130 N N . TYR A 1 265 ? -4.48 28.547 8.516 1 98.12 265 TYR A N 1
ATOM 2131 C CA . TYR A 1 265 ? -4.207 27.609 7.438 1 98.12 265 TYR A CA 1
ATOM 2132 C C . TYR A 1 265 ? -4.855 26.25 7.719 1 98.12 265 TYR A C 1
ATOM 2134 O O . TYR A 1 265 ? -5.477 26.062 8.766 1 98.12 265 TYR A O 1
ATOM 2142 N N . ASP A 1 266 ? -4.852 25.375 6.781 1 98.25 266 ASP A N 1
ATOM 2143 C CA . ASP A 1 266 ? -5.578 24.109 6.77 1 98.25 266 ASP A CA 1
ATOM 2144 C C . ASP A 1 266 ? -5.164 23.234 7.949 1 98.25 266 ASP A C 1
ATOM 2146 O O . ASP A 1 266 ? -3.975 23.016 8.18 1 98.25 266 ASP A O 1
ATOM 2150 N N . PHE A 1 267 ? -6.184 22.734 8.734 1 97.25 267 PHE A N 1
ATOM 2151 C CA . PHE A 1 267 ? -5.93 21.828 9.844 1 97.25 267 PHE A CA 1
ATOM 2152 C C . PHE A 1 267 ? -6.898 20.641 9.805 1 97.25 267 PHE A C 1
ATOM 2154 O O . PHE A 1 267 ? -7.848 20.641 9.023 1 97.25 267 PHE A O 1
ATOM 2161 N N . GLY A 1 268 ? -6.703 19.625 10.641 1 95.31 268 GLY A N 1
ATOM 2162 C CA . GLY A 1 268 ? -7.219 18.312 10.281 1 95.31 268 GLY A CA 1
ATOM 2163 C C . GLY A 1 268 ? -8.414 17.891 11.109 1 95.31 268 GLY A C 1
ATOM 2164 O O . GLY A 1 268 ? -9.258 17.125 10.648 1 95.31 268 GLY A O 1
ATOM 2165 N N . SER A 1 269 ? -8.633 18.344 12.328 1 94.44 269 SER A N 1
ATOM 2166 C CA . SER A 1 269 ? -9.586 17.781 13.281 1 94.44 269 SER A CA 1
ATOM 2167 C C . SER A 1 269 ? -11.016 18.156 12.906 1 94.44 269 SER A C 1
ATOM 2169 O O . SER A 1 269 ? -11.961 17.438 13.227 1 94.44 269 SER A O 1
ATOM 2171 N N . VAL A 1 270 ? -11.18 19.266 12.234 1 96.06 270 VAL A N 1
ATOM 2172 C CA . VAL A 1 270 ? -12.508 19.766 11.898 1 96.06 270 VAL A CA 1
ATOM 2173 C C . VAL A 1 270 ? -12.875 19.344 10.477 1 96.06 270 VAL A C 1
ATOM 2175 O O . VAL A 1 270 ? -12.117 19.578 9.539 1 96.06 270 VAL A O 1
ATOM 2178 N N . ASP A 1 271 ? -14.039 18.625 10.32 1 95.12 271 ASP A N 1
ATOM 2179 C CA . ASP A 1 271 ? -14.562 18.312 9 1 95.12 271 ASP A CA 1
ATOM 2180 C C . ASP A 1 271 ? -15.062 19.562 8.289 1 95.12 271 ASP A C 1
ATOM 2182 O O . ASP A 1 271 ? -16.094 20.125 8.648 1 95.12 271 ASP A O 1
ATOM 2186 N N . GLU A 1 272 ? -14.445 19.969 7.277 1 97.25 272 GLU A N 1
ATOM 2187 C CA . GLU A 1 272 ? -14.719 21.234 6.609 1 97.25 272 GLU A CA 1
ATOM 2188 C C . GLU A 1 272 ? -16.094 21.234 5.953 1 97.25 272 GLU A C 1
ATOM 2190 O O . GLU A 1 272 ? -16.656 22.297 5.676 1 97.25 272 GLU A O 1
ATOM 2195 N N . ASN A 1 273 ? -16.594 20.031 5.66 1 94.25 273 ASN A N 1
ATOM 2196 C CA . ASN A 1 273 ? -17.938 19.922 5.082 1 94.25 273 ASN A CA 1
ATOM 2197 C C . ASN A 1 273 ? -19.016 19.984 6.156 1 94.25 273 ASN A C 1
ATOM 2199 O O . ASN A 1 273 ? -20.188 20.188 5.848 1 94.25 273 ASN A O 1
ATOM 2203 N N . LYS A 1 274 ? -18.656 19.75 7.391 1 93.25 274 LYS A N 1
ATOM 2204 C CA . LYS A 1 274 ? -19.547 19.812 8.555 1 93.25 274 LYS A CA 1
ATOM 2205 C C . LYS A 1 274 ? -18.844 20.484 9.734 1 93.25 274 LYS A C 1
ATOM 2207 O O . LYS A 1 274 ? -18.703 19.875 10.805 1 93.25 274 LYS A O 1
ATOM 2212 N N . PRO A 1 275 ? -18.531 21.734 9.586 1 94.62 275 PRO A N 1
ATOM 2213 C CA . PRO A 1 275 ? -17.656 22.406 10.562 1 94.62 275 PRO A CA 1
ATOM 2214 C C . PRO A 1 275 ? -18.297 22.469 11.953 1 94.62 275 PRO A C 1
ATOM 2216 O O . PRO A 1 275 ? -17.578 22.656 12.945 1 94.62 275 PRO A O 1
ATOM 2219 N N . GLN A 1 276 ? -19.594 22.266 12.078 1 92.19 276 GLN A N 1
ATOM 2220 C CA . GLN A 1 276 ? -20.281 22.375 13.367 1 92.19 276 GLN A CA 1
ATOM 2221 C C . GLN A 1 276 ? -20.125 21.078 14.172 1 92.19 276 GLN A C 1
ATOM 2223 O O . GLN A 1 276 ? -20.375 21.062 15.375 1 92.19 276 GLN A O 1
ATOM 2228 N N . ALA A 1 277 ? -19.625 20.047 13.508 1 90.81 277 ALA A N 1
ATOM 2229 C CA . ALA A 1 277 ? -19.625 18.734 14.141 1 90.81 277 ALA A CA 1
ATOM 2230 C C . ALA A 1 277 ? -18.5 18.609 15.164 1 90.81 277 ALA A C 1
ATOM 2232 O O . ALA A 1 277 ? -18.641 17.922 16.172 1 90.81 277 ALA A O 1
ATOM 2233 N N . VAL A 1 278 ? -17.422 19.234 14.922 1 93.25 278 VAL A N 1
ATOM 2234 C CA . VAL A 1 278 ? -16.25 19.141 15.781 1 93.25 278 VAL A CA 1
ATOM 2235 C C . VAL A 1 278 ? -15.625 20.516 15.953 1 93.25 278 VAL A C 1
ATOM 2237 O O . VAL A 1 278 ? -15.57 21.312 15.008 1 93.25 278 VAL A O 1
ATOM 2240 N N . TYR A 1 279 ? -15.203 20.75 17.188 1 95.25 279 TYR A N 1
ATOM 2241 C CA . TYR A 1 279 ? -14.547 22.016 17.469 1 95.25 279 TYR A CA 1
ATOM 2242 C C . TYR A 1 279 ? -13.055 21.812 17.719 1 95.25 279 TYR A C 1
ATOM 2244 O O . TYR A 1 279 ? -12.648 20.828 18.328 1 95.25 279 TYR A O 1
ATOM 2252 N N . ASN A 1 280 ? -12.25 22.734 17.188 1 96.62 280 ASN A N 1
ATOM 2253 C CA . ASN A 1 280 ? -10.82 22.797 17.453 1 96.62 280 ASN A CA 1
ATOM 2254 C C . ASN A 1 280 ? -10.258 24.203 17.188 1 96.62 280 ASN A C 1
ATOM 2256 O O . ASN A 1 280 ? -10.773 24.922 16.344 1 96.62 280 ASN A O 1
ATOM 2260 N N . TRP A 1 281 ? -9.141 24.625 17.938 1 97.25 281 TRP A N 1
ATOM 2261 C CA . TRP A 1 281 ? -8.5 25.922 17.75 1 97.25 281 TRP A CA 1
ATOM 2262 C C . TRP A 1 281 ? -7.711 25.969 16.453 1 97.25 281 TRP A C 1
ATOM 2264 O O . TRP A 1 281 ? -7.352 27.047 15.969 1 97.25 281 TRP A O 1
ATOM 2274 N N . GLY A 1 282 ? -7.352 24.812 15.93 1 97 282 GLY A N 1
ATOM 2275 C CA . GLY A 1 282 ? -6.695 24.766 14.633 1 97 282 GLY A CA 1
ATOM 2276 C C . GLY A 1 282 ? -5.195 24.578 14.734 1 97 282 GLY A C 1
ATOM 2277 O O . GLY A 1 282 ? -4.477 24.75 13.75 1 97 282 GLY A O 1
ATOM 2278 N N . TYR A 1 283 ? -4.656 24.156 15.898 1 97.56 283 TYR A N 1
ATOM 2279 C CA . TYR A 1 283 ? -3.227 23.906 16.062 1 97.56 283 TYR A CA 1
ATOM 2280 C C . TYR A 1 283 ? -2.865 22.484 15.641 1 97.56 283 TYR A C 1
ATOM 2282 O O . TYR A 1 283 ? -2.109 21.812 16.344 1 97.56 283 TYR A O 1
ATOM 2290 N N . ASP A 1 284 ? -3.49 21.953 14.648 1 96.69 284 ASP A N 1
ATOM 2291 C CA . ASP A 1 284 ? -3.258 20.625 14.078 1 96.69 284 ASP A CA 1
ATOM 2292 C C . ASP A 1 284 ? -3.184 20.703 12.555 1 96.69 284 ASP A C 1
ATOM 2294 O O . ASP A 1 284 ? -3.984 20.062 11.859 1 96.69 284 ASP A O 1
ATOM 2298 N N . PRO A 1 285 ? -2.096 21.297 12.102 1 97.69 285 PRO A N 1
ATOM 2299 C CA . PRO A 1 285 ? -2.002 21.641 10.68 1 97.69 285 PRO A CA 1
ATOM 2300 C C . PRO A 1 285 ? -1.922 20.406 9.789 1 97.69 285 PRO A C 1
ATOM 2302 O O . PRO A 1 285 ? -1.296 19.406 10.156 1 97.69 285 PRO A O 1
ATOM 2305 N N . MET A 1 286 ? -2.514 20.484 8.547 1 97.38 286 MET A N 1
ATOM 2306 C CA . MET A 1 286 ? -2.451 19.469 7.512 1 97.38 286 MET A CA 1
ATOM 2307 C C . MET A 1 286 ? -1.766 20 6.258 1 97.38 286 MET A C 1
ATOM 2309 O O . MET A 1 286 ? -1.101 19.25 5.539 1 97.38 286 MET A O 1
ATOM 2313 N N . GLN A 1 287 ? -2.064 21.234 5.879 1 98.19 287 GLN A N 1
ATOM 2314 C CA . GLN A 1 287 ? -1.439 21.953 4.773 1 98.19 287 GLN A CA 1
ATOM 2315 C C . GLN A 1 287 ? -1.065 23.375 5.184 1 98.19 287 GLN A C 1
ATOM 2317 O O . GLN A 1 287 ? -1.935 24.172 5.543 1 98.19 287 GLN A O 1
ATOM 2322 N N . TYR A 1 288 ? 0.195 23.719 5.004 1 98.25 288 TYR A N 1
ATOM 2323 C CA . TYR A 1 288 ? 0.71 24.984 5.52 1 98.25 288 TYR A CA 1
ATOM 2324 C C . TYR A 1 288 ? 0.344 26.141 4.602 1 98.25 288 TYR A C 1
ATOM 2326 O O . TYR A 1 288 ? 0.342 27.297 5.02 1 98.25 288 TYR A O 1
ATOM 2334 N N . ASN A 1 289 ? -0.059 25.875 3.338 1 98 289 ASN A N 1
ATOM 2335 C CA . ASN A 1 289 ? -0.024 26.938 2.348 1 98 289 ASN A CA 1
ATOM 2336 C C . ASN A 1 289 ? -1.43 27.375 1.935 1 98 289 ASN A C 1
ATOM 2338 O O . ASN A 1 289 ? -1.592 28.219 1.052 1 98 289 ASN A O 1
ATOM 2342 N N . LEU A 1 290 ? -2.436 26.781 2.488 1 97.62 290 LEU A N 1
ATOM 2343 C CA . LEU A 1 290 ? -3.77 27.188 2.059 1 97.62 290 LEU A CA 1
ATOM 2344 C C . LEU A 1 290 ? -4.684 27.406 3.26 1 97.62 290 LEU A C 1
ATOM 2346 O O . LEU A 1 290 ? -4.516 26.766 4.297 1 97.62 290 LEU A O 1
ATOM 2350 N N . PRO A 1 291 ? -5.656 28.328 3.158 1 98.75 291 PRO A N 1
ATOM 2351 C CA . PRO A 1 291 ? -6.547 28.656 4.273 1 98.75 291 PRO A CA 1
ATOM 2352 C C . PRO A 1 291 ? -7.465 27.484 4.656 1 98.75 291 PRO A C 1
ATOM 2354 O O . PRO A 1 291 ? -7.82 26.672 3.803 1 98.75 291 PRO A O 1
ATOM 2357 N N . GLU A 1 292 ? -7.805 27.484 5.891 1 98.69 292 GLU A N 1
ATOM 2358 C CA . GLU A 1 292 ? -8.711 26.469 6.438 1 98.69 292 GLU A CA 1
ATOM 2359 C C . GLU A 1 292 ? -10.078 26.547 5.773 1 98.69 292 GLU A C 1
ATOM 2361 O O . GLU A 1 292 ? -10.68 27.625 5.684 1 98.69 292 GLU A O 1
ATOM 2366 N N . GLY A 1 293 ? -10.555 25.375 5.336 1 98.56 293 GLY A N 1
ATOM 2367 C CA . GLY A 1 293 ? -11.82 25.312 4.617 1 98.56 293 GLY A CA 1
ATOM 2368 C C . GLY A 1 293 ? -13.023 25.5 5.516 1 98.56 293 GLY A C 1
ATOM 2369 O O . GLY A 1 293 ? -14.062 26 5.078 1 98.56 293 GLY A O 1
ATOM 2370 N N . SER A 1 294 ? -12.953 25.125 6.742 1 98.31 294 SER A N 1
ATOM 2371 C CA . SER A 1 294 ? -14.078 25.234 7.664 1 98.31 294 SER A CA 1
ATOM 2372 C C . SER A 1 294 ? -14.414 26.688 7.965 1 98.31 294 SER A C 1
ATOM 2374 O O . SER A 1 294 ? -15.508 26.984 8.461 1 98.31 294 SER A O 1
ATOM 2376 N N . TYR A 1 295 ? -13.492 27.656 7.691 1 98.69 295 TYR A N 1
ATOM 2377 C CA . TYR A 1 295 ? -13.727 29.078 7.895 1 98.69 295 TYR A CA 1
ATOM 2378 C C . TYR A 1 295 ? -14.242 29.734 6.617 1 98.69 295 TYR A C 1
ATOM 2380 O O . TYR A 1 295 ? -14.539 30.938 6.602 1 98.69 295 TYR A O 1
ATOM 2388 N N . SER A 1 296 ? -14.312 28.984 5.535 1 98.44 296 SER A N 1
ATOM 2389 C CA . SER A 1 296 ? -14.789 29.484 4.25 1 98.44 296 SER A CA 1
ATOM 2390 C C . SER A 1 296 ? -16.281 29.234 4.086 1 98.44 296 SER A C 1
ATOM 2392 O O . SER A 1 296 ? -16.844 28.312 4.676 1 98.44 296 SER A O 1
ATOM 2394 N N . SER A 1 297 ? -16.938 30.109 3.236 1 97.88 297 SER A N 1
ATOM 2395 C CA . SER A 1 297 ? -18.344 29.922 2.91 1 97.88 297 SER A CA 1
ATOM 2396 C C . SER A 1 297 ? -18.547 28.734 1.977 1 97.88 297 SER A C 1
ATOM 2398 O O . SER A 1 297 ? -19.625 28.141 1.947 1 97.88 297 SER A O 1
ATOM 2400 N N . GLN A 1 298 ? -17.562 28.422 1.211 1 98.25 298 GLN A N 1
ATOM 2401 C CA . GLN A 1 298 ? -17.609 27.328 0.262 1 98.25 298 GLN A CA 1
ATOM 2402 C C . GLN A 1 298 ? -16.281 26.547 0.26 1 98.25 298 GLN A C 1
ATOM 2404 O O . GLN A 1 298 ? -15.438 26.766 -0.603 1 98.25 298 GLN A O 1
ATOM 2409 N N . PRO A 1 299 ? -16.188 25.547 1.129 1 97.88 299 PRO A N 1
ATOM 2410 C CA . PRO A 1 299 ? -14.906 24.875 1.334 1 97.88 299 PRO A CA 1
ATOM 2411 C C . PRO A 1 299 ? -14.422 24.141 0.088 1 97.88 299 PRO A C 1
ATOM 2413 O O . PRO A 1 299 ? -13.227 23.844 -0.032 1 97.88 299 PRO A O 1
ATOM 2416 N N . ASN A 1 300 ? -15.328 23.828 -0.896 1 98.06 300 ASN A N 1
ATOM 2417 C CA . ASN A 1 300 ? -14.938 23.062 -2.076 1 98.06 300 ASN A CA 1
ATOM 2418 C C . ASN A 1 300 ? -14.758 23.969 -3.293 1 98.06 300 ASN A C 1
ATOM 2420 O O . ASN A 1 300 ? -14.508 23.484 -4.398 1 98.06 300 ASN A O 1
ATOM 2424 N N . ASP A 1 301 ? -14.977 25.266 -3.137 1 98.5 301 ASP A N 1
ATOM 2425 C CA . ASP A 1 301 ? -14.695 26.25 -4.184 1 98.5 301 ASP A CA 1
ATOM 2426 C C . ASP A 1 301 ? -13.203 26.578 -4.234 1 98.5 301 ASP A C 1
ATOM 2428 O O . ASP A 1 301 ? -12.586 26.844 -3.201 1 98.5 301 ASP A O 1
ATOM 2432 N N . PRO A 1 302 ? -12.586 26.531 -5.402 1 98.44 302 PRO A N 1
ATOM 2433 C CA . PRO A 1 302 ? -11.141 26.75 -5.523 1 98.44 302 PRO A CA 1
ATOM 2434 C C . PRO A 1 302 ? -10.695 28.109 -4.984 1 98.44 302 PRO A C 1
ATOM 2436 O O . PRO A 1 302 ? -9.555 28.25 -4.527 1 98.44 302 PRO A O 1
ATOM 2439 N N . TYR A 1 303 ? -11.57 29.109 -4.996 1 98.62 303 TYR A N 1
ATOM 2440 C CA . TYR A 1 303 ? -11.117 30.484 -4.746 1 98.62 303 TYR A CA 1
ATOM 2441 C C . TYR A 1 303 ? -11.703 31.016 -3.443 1 98.62 303 TYR A C 1
ATOM 2443 O O . TYR A 1 303 ? -11.141 31.922 -2.832 1 98.62 303 TYR A O 1
ATOM 2451 N N . ALA A 1 304 ? -12.789 30.484 -2.932 1 98.62 304 ALA A N 1
ATOM 2452 C CA . ALA A 1 304 ? -13.555 31.078 -1.836 1 98.62 304 ALA A CA 1
ATOM 2453 C C . ALA A 1 304 ? -12.68 31.266 -0.602 1 98.62 304 ALA A C 1
ATOM 2455 O O . ALA A 1 304 ? -12.625 32.375 -0.035 1 98.62 304 ALA A O 1
ATOM 2456 N N . ARG A 1 305 ? -12.008 30.266 -0.171 1 98.69 305 ARG A N 1
ATOM 2457 C CA . ARG A 1 305 ? -11.211 30.344 1.05 1 98.69 305 ARG A CA 1
ATOM 2458 C C . ARG A 1 305 ? -10.109 31.391 0.928 1 98.69 305 ARG A C 1
ATOM 2460 O O . ARG A 1 305 ? -9.781 32.062 1.9 1 98.69 305 ARG A O 1
ATOM 2467 N N . ILE A 1 306 ? -9.516 31.516 -0.306 1 98.69 306 ILE A N 1
ATOM 2468 C CA . ILE A 1 306 ? -8.445 32.5 -0.535 1 98.69 306 ILE A CA 1
ATOM 2469 C C . ILE A 1 306 ? -9.016 33.906 -0.497 1 98.69 306 ILE A C 1
ATOM 2471 O O . ILE A 1 306 ? -8.547 34.75 0.274 1 98.69 306 ILE A O 1
ATOM 2475 N N . LEU A 1 307 ? -10.039 34.156 -1.261 1 98.69 307 LEU A N 1
ATOM 2476 C CA . LEU A 1 307 ? -10.594 35.5 -1.425 1 98.69 307 LEU A CA 1
ATOM 2477 C C . LEU A 1 307 ? -11.219 35.969 -0.122 1 98.69 307 LEU A C 1
ATOM 2479 O O . LEU A 1 307 ? -11.094 37.156 0.224 1 98.69 307 LEU A O 1
ATOM 2483 N N . GLU A 1 308 ? -11.891 35.125 0.603 1 98.81 308 GLU A N 1
ATOM 2484 C CA . GLU A 1 308 ? -12.555 35.5 1.845 1 98.81 308 GLU A CA 1
ATOM 2485 C C . GLU A 1 308 ? -11.539 35.875 2.92 1 98.81 308 GLU A C 1
ATOM 2487 O O . GLU A 1 308 ? -11.742 36.844 3.674 1 98.81 308 GLU A O 1
ATOM 2492 N N . LEU A 1 309 ? -10.453 35.156 3.055 1 98.81 309 LEU A N 1
ATOM 2493 C CA . LEU A 1 309 ? -9.406 35.531 4.004 1 98.81 309 LEU A CA 1
ATOM 2494 C C . LEU A 1 309 ? -8.742 36.844 3.613 1 98.81 309 LEU A C 1
ATOM 2496 O O . LEU A 1 309 ? -8.469 37.688 4.473 1 98.81 309 LEU A O 1
ATOM 2500 N N . GLN A 1 310 ? -8.477 37 2.275 1 98.69 310 GLN A N 1
ATOM 2501 C CA . GLN A 1 310 ? -7.922 38.25 1.81 1 98.69 310 GLN A CA 1
ATOM 2502 C C . GLN A 1 310 ? -8.828 39.438 2.174 1 98.69 310 GLN A C 1
ATOM 2504 O O . GLN A 1 310 ? -8.352 40.469 2.609 1 98.69 310 GLN A O 1
ATOM 2509 N N . GLU A 1 311 ? -10.094 39.219 1.994 1 98.5 311 GLU A N 1
ATOM 2510 C CA . GLU A 1 311 ? -11.062 40.25 2.314 1 98.5 311 GLU A CA 1
ATOM 2511 C C . GLU A 1 311 ? -11.039 40.594 3.801 1 98.5 311 GLU A C 1
ATOM 2513 O O . GLU A 1 311 ? -11.109 41.781 4.176 1 98.5 311 GLU A O 1
ATOM 2518 N N . ALA A 1 312 ? -10.977 39.625 4.582 1 98.69 312 ALA A N 1
ATOM 2519 C CA . ALA A 1 312 ? -10.93 39.844 6.027 1 98.69 312 ALA A CA 1
ATOM 2520 C C . ALA A 1 312 ? -9.695 40.656 6.422 1 98.69 312 ALA A C 1
ATOM 2522 O O . ALA A 1 312 ? -9.797 41.625 7.172 1 98.69 312 ALA A O 1
ATOM 2523 N N . ILE A 1 313 ? -8.523 40.25 5.965 1 98.62 313 ILE A N 1
ATOM 2524 C CA . ILE A 1 313 ? -7.277 40.938 6.297 1 98.62 313 ILE A CA 1
ATOM 2525 C C . ILE A 1 313 ? -7.32 42.375 5.785 1 98.62 313 ILE A C 1
ATOM 2527 O O . ILE A 1 313 ? -6.938 43.312 6.5 1 98.62 313 ILE A O 1
ATOM 2531 N N . GLN A 1 314 ? -7.844 42.562 4.555 1 98.56 314 GLN A N 1
ATOM 2532 C CA . GLN A 1 314 ? -7.922 43.906 3.957 1 98.56 314 GLN A CA 1
ATOM 2533 C C . GLN A 1 314 ? -8.805 44.812 4.789 1 98.56 314 GLN A C 1
ATOM 2535 O O . GLN A 1 314 ? -8.516 46 4.93 1 98.56 314 GLN A O 1
ATOM 2540 N N . ALA A 1 315 ? -9.906 44.281 5.27 1 98.5 315 ALA A N 1
ATOM 2541 C CA . ALA A 1 315 ? -10.812 45.094 6.09 1 98.5 315 ALA A CA 1
ATOM 2542 C C . ALA A 1 315 ? -10.086 45.656 7.305 1 98.5 315 ALA A C 1
ATOM 2544 O O . ALA A 1 315 ? -10.297 46.812 7.656 1 98.5 315 ALA A O 1
ATOM 2545 N N . TYR A 1 316 ? -9.297 44.938 7.988 1 98.62 316 TYR A N 1
ATOM 2546 C CA . TYR A 1 316 ? -8.555 45.406 9.148 1 98.62 316 TYR A CA 1
ATOM 2547 C C . TYR A 1 316 ? -7.465 46.375 8.734 1 98.62 316 TYR A C 1
ATOM 2549 O O . TYR A 1 316 ? -7.227 47.375 9.422 1 98.62 316 TYR A O 1
ATOM 2557 N N . HIS A 1 317 ? -6.773 46.125 7.633 1 98.5 317 HIS A N 1
ATOM 2558 C CA . HIS A 1 317 ? -5.797 47.062 7.105 1 98.5 317 HIS A CA 1
ATOM 2559 C C . HIS A 1 317 ? -6.438 48.406 6.812 1 98.5 317 HIS A C 1
ATOM 2561 O O . HIS A 1 317 ? -5.875 49.469 7.152 1 98.5 317 HIS A O 1
ATOM 2567 N N . ASP A 1 318 ? -7.602 48.375 6.18 1 98 318 ASP A N 1
ATOM 2568 C CA . ASP A 1 318 ? -8.328 49.594 5.875 1 98 318 ASP A CA 1
ATOM 2569 C C . ASP A 1 318 ? -8.672 50.344 7.156 1 98 318 ASP A C 1
ATOM 2571 O O . ASP A 1 318 ? -8.789 51.562 7.141 1 98 318 ASP A O 1
ATOM 2575 N N . ALA A 1 319 ? -8.812 49.625 8.25 1 98 319 ALA A N 1
ATOM 2576 C CA . ALA A 1 319 ? -9.094 50.25 9.547 1 98 319 ALA A CA 1
ATOM 2577 C C . ALA A 1 319 ? -7.805 50.625 10.273 1 98 319 ALA A C 1
ATOM 2579 O O . ALA A 1 319 ? -7.832 51 11.445 1 98 319 ALA A O 1
ATOM 2580 N N . ASP A 1 320 ? -6.684 50.469 9.625 1 98.06 320 ASP A N 1
ATOM 2581 C CA . ASP A 1 320 ? -5.352 50.812 10.117 1 98.06 320 ASP A CA 1
ATOM 2582 C C . ASP A 1 320 ? -4.938 49.906 11.266 1 98.06 320 ASP A C 1
ATOM 2584 O O . ASP A 1 320 ? -4.344 50.375 12.242 1 98.06 320 ASP A O 1
ATOM 2588 N N . ILE A 1 321 ? -5.324 48.719 11.227 1 98.38 321 ILE A N 1
ATOM 2589 C CA . ILE A 1 321 ? -4.945 47.688 12.164 1 98.38 321 ILE A CA 1
ATOM 2590 C C . ILE A 1 321 ? -4.129 46.594 11.438 1 98.38 321 ILE A C 1
ATOM 2592 O O . ILE A 1 321 ? -4.562 46.062 10.414 1 98.38 321 ILE A O 1
ATOM 2596 N N . SER A 1 322 ? -2.959 46.344 11.906 1 98.5 322 SER A N 1
ATOM 2597 C CA . SER A 1 322 ? -2.119 45.312 11.32 1 98.5 322 SER A CA 1
ATOM 2598 C C . SER A 1 322 ? -2.586 43.906 11.742 1 98.5 322 SER A C 1
ATOM 2600 O O . SER A 1 322 ? -3.219 43.75 12.781 1 98.5 322 SER A O 1
ATOM 2602 N N . VAL A 1 323 ? -2.34 42.875 10.891 1 98.69 323 VAL A N 1
ATOM 2603 C CA . VAL A 1 323 ? -2.85 41.531 11.125 1 98.69 323 VAL A CA 1
ATOM 2604 C C . VAL A 1 323 ? -1.687 40.562 11.211 1 98.69 323 VAL A C 1
ATOM 2606 O O . VAL A 1 323 ? -0.877 40.469 10.281 1 98.69 323 VAL A O 1
ATOM 2609 N N . ILE A 1 324 ? -1.592 39.844 12.297 1 98.69 324 ILE A N 1
ATOM 2610 C CA . ILE A 1 324 ? -0.569 38.812 12.547 1 98.69 324 ILE A CA 1
ATOM 2611 C C . ILE A 1 324 ? -1.196 37.438 12.508 1 98.69 324 ILE A C 1
ATOM 2613 O O . ILE A 1 324 ? -2.328 37.25 12.953 1 98.69 324 ILE A O 1
ATOM 2617 N N . MET A 1 325 ? -0.465 36.438 11.977 1 98.75 325 MET A N 1
ATOM 2618 C CA . MET A 1 325 ? -0.948 35.062 11.867 1 98.75 325 MET A CA 1
ATOM 2619 C C . MET A 1 325 ? -0.229 34.156 12.859 1 98.75 325 MET A C 1
ATOM 2621 O O . MET A 1 325 ? 1 34.188 12.953 1 98.75 325 MET A O 1
ATOM 2625 N N . ASP A 1 326 ? -1.02 33.406 13.57 1 98.62 326 ASP A N 1
ATOM 2626 C CA . ASP A 1 326 ? -0.45 32.312 14.352 1 98.62 326 ASP A CA 1
ATOM 2627 C C . ASP A 1 326 ? -0.036 31.156 13.445 1 98.62 326 ASP A C 1
ATOM 2629 O O . ASP A 1 326 ? -0.856 30.625 12.695 1 98.62 326 ASP A O 1
ATOM 2633 N N . VAL A 1 327 ? 1.215 30.719 13.531 1 98.69 327 VAL A N 1
ATOM 2634 C CA . VAL A 1 327 ? 1.703 29.656 12.656 1 98.69 327 VAL A CA 1
ATOM 2635 C C . VAL A 1 327 ? 2.271 28.516 13.5 1 98.69 327 VAL A C 1
ATOM 2637 O O . VAL A 1 327 ? 2.891 28.75 14.539 1 98.69 327 VAL A O 1
ATOM 2640 N N . VAL A 1 328 ? 1.926 27.297 13.078 1 98.62 328 VAL A N 1
ATOM 2641 C CA . VAL A 1 328 ? 2.322 26.078 13.766 1 98.62 328 VAL A CA 1
ATOM 2642 C C . VAL A 1 328 ? 3.217 25.234 12.859 1 98.62 328 VAL A C 1
ATOM 2644 O O . VAL A 1 328 ? 2.736 24.344 12.156 1 98.62 328 VAL A O 1
ATOM 2647 N N . TYR A 1 329 ? 4.543 25.438 12.898 1 98.56 329 TYR A N 1
ATOM 2648 C CA . TYR A 1 329 ? 5.477 24.719 12.047 1 98.56 329 TYR A CA 1
ATOM 2649 C C . TYR A 1 329 ? 6.246 23.672 12.844 1 98.56 329 TYR A C 1
ATOM 2651 O O . TYR A 1 329 ? 7.086 22.953 12.297 1 98.56 329 TYR A O 1
ATOM 2659 N N . ASN A 1 330 ? 5.93 23.562 14.148 1 98.31 330 ASN A N 1
ATOM 2660 C CA . ASN A 1 330 ? 6.699 22.719 15.047 1 98.31 330 ASN A CA 1
ATOM 2661 C C . ASN A 1 330 ? 6.227 21.266 14.992 1 98.31 330 ASN A C 1
ATOM 2663 O O . ASN A 1 330 ? 6.973 20.344 15.336 1 98.31 330 ASN A O 1
ATOM 2667 N N . HIS A 1 331 ? 4.941 21.016 14.578 1 98 331 HIS A N 1
ATOM 2668 C CA . HIS A 1 331 ? 4.367 19.688 14.422 1 98 331 HIS A CA 1
ATOM 2669 C C . HIS A 1 331 ? 3.24 19.672 13.398 1 98 331 HIS A C 1
ATOM 2671 O O . HIS A 1 331 ? 2.871 20.734 12.875 1 98 331 HIS A O 1
ATOM 2677 N N . VAL A 1 332 ? 2.764 18.516 13.094 1 97.62 332 VAL A N 1
ATOM 2678 C CA . VAL A 1 332 ? 1.603 18.391 12.219 1 97.62 332 VAL A CA 1
ATOM 2679 C C . VAL A 1 332 ? 0.557 17.484 12.867 1 97.62 332 VAL A C 1
ATOM 2681 O O . VAL A 1 332 ? 0.837 16.812 13.867 1 97.62 332 VAL A O 1
ATOM 2684 N N . TYR A 1 333 ? -0.611 17.453 12.359 1 96.25 333 TYR A N 1
ATOM 2685 C CA . TYR A 1 333 ? -1.735 16.719 12.922 1 96.25 333 TYR A CA 1
ATOM 2686 C C . TYR A 1 333 ? -1.545 15.211 12.742 1 96.25 333 TYR A C 1
ATOM 2688 O O . TYR A 1 333 ? -1.404 14.477 13.727 1 96.25 333 TYR A O 1
ATOM 2696 N N . HIS A 1 334 ? -1.499 14.852 11.492 1 94.88 334 HIS A N 1
ATOM 2697 C CA . HIS A 1 334 ? -1.379 13.453 11.109 1 94.88 334 HIS A CA 1
ATOM 2698 C C . HIS A 1 334 ? -0.011 13.156 10.508 1 94.88 334 HIS A C 1
ATOM 2700 O O . HIS A 1 334 ? 0.135 13.125 9.281 1 94.88 334 HIS A O 1
ATOM 2706 N N . ALA A 1 335 ? 0.899 12.742 11.375 1 95.88 335 ALA A N 1
ATOM 2707 C CA . ALA A 1 335 ? 2.293 12.617 10.953 1 95.88 335 ALA A CA 1
ATOM 2708 C C . ALA A 1 335 ? 2.439 11.594 9.836 1 95.88 335 ALA A C 1
ATOM 2710 O O . ALA A 1 335 ? 3.203 11.805 8.891 1 95.88 335 ALA A O 1
ATOM 2711 N N . GLU A 1 336 ? 1.706 10.492 9.852 1 93.94 336 GLU A N 1
ATOM 2712 C CA . GLU A 1 336 ? 1.845 9.398 8.891 1 93.94 336 GLU A CA 1
ATOM 2713 C C . GLU A 1 336 ? 1.245 9.766 7.539 1 93.94 336 GLU A C 1
ATOM 2715 O O . GLU A 1 336 ? 1.602 9.18 6.516 1 93.94 336 GLU A O 1
ATOM 2720 N N . LYS A 1 337 ? 0.359 10.719 7.535 1 94.38 337 LYS A N 1
ATOM 2721 C CA . LYS A 1 337 ? -0.372 11.023 6.309 1 94.38 337 LYS A CA 1
ATOM 2722 C C . LYS A 1 337 ? -0.009 12.414 5.785 1 94.38 337 LYS A C 1
ATOM 2724 O O . LYS A 1 337 ? -0.532 12.852 4.758 1 94.38 337 LYS A O 1
ATOM 2729 N N . TYR A 1 338 ? 0.888 13.094 6.543 1 97.38 338 TYR A N 1
ATOM 2730 C CA . TYR A 1 338 ? 1.333 14.398 6.066 1 97.38 338 TYR A CA 1
ATOM 2731 C C . TYR A 1 338 ? 2.062 14.273 4.734 1 97.38 338 TYR A C 1
ATOM 2733 O O . TYR A 1 338 ? 2.781 13.297 4.5 1 97.38 338 TYR A O 1
ATOM 2741 N N . ALA A 1 339 ? 1.913 15.18 3.832 1 98.06 339 ALA A N 1
ATOM 2742 C CA . ALA A 1 339 ? 2.344 15.102 2.438 1 98.06 339 ALA A CA 1
ATOM 2743 C C . ALA A 1 339 ? 3.828 14.758 2.34 1 98.06 339 ALA A C 1
ATOM 2745 O O . ALA A 1 339 ? 4.219 13.875 1.57 1 98.06 339 ALA A O 1
ATOM 2746 N N . PHE A 1 340 ? 4.676 15.438 3.121 1 97.75 340 PHE A N 1
ATOM 2747 C CA . PHE A 1 340 ? 6.117 15.234 3.004 1 97.75 340 PHE A CA 1
ATOM 2748 C C . PHE A 1 340 ? 6.5 13.828 3.463 1 97.75 340 PHE A C 1
ATOM 2750 O O . PHE A 1 340 ? 7.449 13.242 2.945 1 97.75 340 PHE A O 1
ATOM 2757 N N . GLU A 1 341 ? 5.777 13.344 4.492 1 98.06 341 GLU A N 1
ATOM 2758 C CA . GLU A 1 341 ? 6.016 11.969 4.922 1 98.06 341 GLU A CA 1
ATOM 2759 C C . GLU A 1 341 ? 5.633 10.977 3.83 1 98.06 341 GLU A C 1
ATOM 2761 O O . GLU A 1 341 ? 6.293 9.945 3.66 1 98.06 341 GLU A O 1
ATOM 2766 N N . LEU A 1 342 ? 4.551 11.234 3.131 1 98.12 342 LEU A N 1
ATOM 2767 C CA . LEU A 1 342 ? 4.098 10.375 2.043 1 98.12 342 LEU A CA 1
ATOM 2768 C C . LEU A 1 342 ? 5.059 10.438 0.861 1 98.12 342 LEU A C 1
ATOM 2770 O O . LEU A 1 342 ? 5.227 9.453 0.139 1 98.12 342 LEU A O 1
ATOM 2774 N N . ILE A 1 343 ? 5.723 11.555 0.606 1 98.62 343 ILE A N 1
ATOM 2775 C CA . ILE A 1 343 ? 6.586 11.766 -0.551 1 98.62 343 ILE A CA 1
ATOM 2776 C C . ILE A 1 343 ? 7.988 11.242 -0.25 1 98.62 343 ILE A C 1
ATOM 2778 O O . ILE A 1 343 ? 8.586 10.531 -1.07 1 98.62 343 ILE A O 1
ATOM 2782 N N . VAL A 1 344 ? 8.578 11.602 0.902 1 98.38 344 VAL A N 1
ATOM 2783 C CA . VAL A 1 344 ? 9.891 11.164 1.353 1 98.38 344 VAL A CA 1
ATOM 2784 C C . VAL A 1 344 ? 9.797 10.633 2.781 1 98.38 344 VAL A C 1
ATOM 2786 O O . VAL A 1 344 ? 10.203 11.305 3.729 1 98.38 344 VAL A O 1
ATOM 2789 N N . PRO A 1 345 ? 9.406 9.398 2.93 1 97.69 345 PRO A N 1
ATOM 2790 C CA . PRO A 1 345 ? 9.25 8.836 4.273 1 97.69 345 PRO A CA 1
ATOM 2791 C C . PRO A 1 345 ? 10.516 8.969 5.121 1 97.69 345 PRO A C 1
ATOM 2793 O O . PRO A 1 345 ? 11.602 8.594 4.672 1 97.69 345 PRO A O 1
ATOM 2796 N N . GLY A 1 346 ? 10.305 9.641 6.309 1 96.94 346 GLY A N 1
ATOM 2797 C CA . GLY A 1 346 ? 11.383 9.719 7.277 1 96.94 346 GLY A CA 1
ATOM 2798 C C . GLY A 1 346 ? 12.133 11.039 7.23 1 96.94 346 GLY A C 1
ATOM 2799 O O . GLY A 1 346 ? 12.992 11.297 8.078 1 96.94 346 GLY A O 1
ATOM 2800 N N . TYR A 1 347 ? 11.828 11.906 6.344 1 98.12 347 TYR A N 1
ATOM 2801 C CA . TYR A 1 347 ? 12.633 13.109 6.113 1 98.12 347 TYR A CA 1
ATOM 2802 C C . TYR A 1 347 ? 12.125 14.273 6.957 1 98.12 347 TYR A C 1
ATOM 2804 O O . TYR A 1 347 ? 12.922 15.023 7.52 1 98.12 347 TYR A O 1
ATOM 2812 N N . PHE A 1 348 ? 10.836 14.422 7.168 1 98.25 348 PHE A N 1
ATOM 2813 C CA . PHE A 1 348 ? 10.188 15.664 7.586 1 98.25 348 PHE A CA 1
ATOM 2814 C C . PHE A 1 348 ? 10.32 15.859 9.094 1 98.25 348 PHE A C 1
ATOM 2816 O O . PHE A 1 348 ? 10.234 16.984 9.586 1 98.25 348 PHE A O 1
ATOM 2823 N N . TYR A 1 349 ? 10.57 14.828 9.875 1 98.38 349 TYR A N 1
ATOM 2824 C CA . TYR A 1 349 ? 10.539 14.875 11.336 1 98.38 349 TYR A CA 1
ATOM 2825 C C . TYR A 1 349 ? 11.914 14.586 11.922 1 98.38 349 TYR A C 1
ATOM 2827 O O . TYR A 1 349 ? 12.82 14.133 11.211 1 98.38 349 TYR A O 1
ATOM 2835 N N . ARG A 1 350 ? 12.039 14.93 13.219 1 98.06 350 ARG A N 1
ATOM 2836 C CA . ARG A 1 350 ? 13.219 14.516 13.977 1 98.06 350 ARG A CA 1
ATOM 2837 C C . ARG A 1 350 ? 13.023 13.141 14.594 1 98.06 350 ARG A C 1
ATOM 2839 O O . ARG A 1 350 ? 11.906 12.773 14.961 1 98.06 350 ARG A O 1
ATOM 2846 N N . TYR A 1 351 ? 14.078 12.414 14.641 1 95.94 351 TYR A N 1
ATOM 2847 C CA . TYR A 1 351 ? 14.07 11.07 15.203 1 95.94 351 TYR A CA 1
ATOM 2848 C C . TYR A 1 351 ? 15.141 10.922 16.281 1 95.94 351 TYR A C 1
ATOM 2850 O O . TYR A 1 351 ? 16.172 11.602 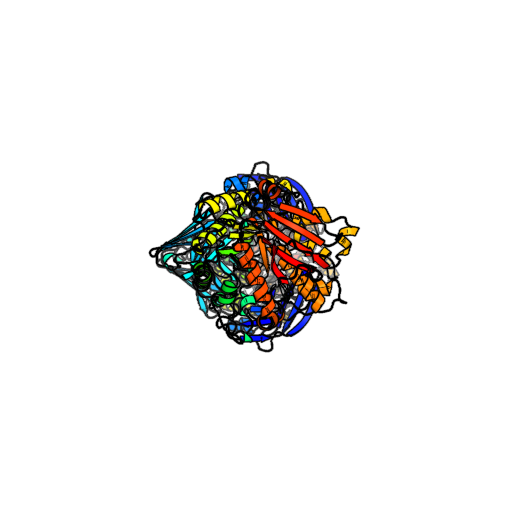16.234 1 95.94 351 TYR A O 1
ATOM 2858 N N . ASP A 1 352 ? 14.891 10.07 17.25 1 93.81 352 ASP A N 1
ATOM 2859 C CA . ASP A 1 352 ? 15.891 9.766 18.266 1 93.81 352 ASP A CA 1
ATOM 2860 C C . ASP A 1 352 ? 16.812 8.633 17.812 1 93.81 352 ASP A C 1
ATOM 2862 O O . ASP A 1 352 ? 16.766 8.219 16.656 1 93.81 352 ASP A O 1
ATOM 2866 N N . ASP A 1 353 ? 17.609 8.188 18.703 1 88.5 353 ASP A N 1
ATOM 2867 C CA . ASP A 1 353 ? 18.625 7.195 18.375 1 88.5 353 ASP A CA 1
ATOM 2868 C C . ASP A 1 353 ? 18 5.828 18.125 1 88.5 353 ASP A C 1
ATOM 2870 O O . ASP A 1 353 ? 18.625 4.945 17.547 1 88.5 353 ASP A O 1
ATOM 2874 N N . HIS A 1 354 ? 16.812 5.668 18.547 1 86.25 354 HIS A N 1
ATOM 2875 C CA . HIS A 1 354 ? 16.141 4.387 18.359 1 86.25 354 HIS A CA 1
ATOM 2876 C C . HIS A 1 354 ? 15.266 4.398 17.109 1 86.25 354 HIS A C 1
ATOM 2878 O O . HIS A 1 354 ? 14.562 3.43 16.828 1 86.25 354 HIS A O 1
ATOM 2884 N N . GLY A 1 355 ? 15.289 5.512 16.359 1 87.94 355 GLY A N 1
ATOM 2885 C CA . GLY A 1 355 ? 14.531 5.594 15.125 1 87.94 355 GLY A CA 1
ATOM 2886 C C . GLY A 1 355 ? 13.078 5.988 15.344 1 87.94 355 GLY A C 1
ATOM 2887 O O . GLY A 1 355 ? 12.258 5.883 14.43 1 87.94 355 GLY A O 1
ATOM 2888 N N . MET A 1 356 ? 12.75 6.324 16.562 1 92.12 356 MET A N 1
ATOM 2889 C CA . MET A 1 356 ? 11.398 6.793 16.844 1 92.12 356 MET A CA 1
ATOM 2890 C C . MET A 1 356 ? 11.305 8.312 16.719 1 92.12 356 MET A C 1
ATOM 2892 O O . MET A 1 356 ? 12.242 9.023 17.078 1 92.12 356 MET A O 1
ATOM 2896 N N . ARG A 1 357 ? 10.227 8.852 16.297 1 95.88 357 ARG A N 1
ATOM 2897 C CA . ARG A 1 357 ? 10.023 10.297 16.234 1 95.88 357 ARG A CA 1
ATOM 2898 C C . ARG A 1 357 ? 10.141 10.938 17.609 1 95.88 357 ARG A C 1
ATOM 2900 O O . ARG A 1 357 ? 9.641 10.391 18.594 1 95.88 357 ARG A O 1
ATOM 2907 N N . THR A 1 358 ? 10.812 12.055 17.656 1 97.06 358 THR A N 1
ATOM 2908 C CA . THR A 1 358 ? 10.812 12.82 18.891 1 97.06 358 THR A CA 1
ATOM 2909 C C . THR A 1 358 ? 9.469 13.508 19.109 1 97.06 358 THR A C 1
ATOM 2911 O O . THR A 1 358 ? 8.719 13.719 18.156 1 97.06 358 THR A O 1
ATOM 2914 N N . ASP A 1 359 ? 9.164 13.773 20.391 1 95.56 359 ASP A N 1
ATOM 2915 C CA . ASP A 1 359 ? 7.855 14.336 20.719 1 95.56 359 ASP A CA 1
ATOM 2916 C C . ASP A 1 359 ? 7.973 15.383 21.828 1 95.56 359 ASP A C 1
ATOM 2918 O O . ASP A 1 359 ? 7.281 15.305 22.844 1 95.56 359 ASP A O 1
ATOM 2922 N N . GLY A 1 360 ? 8.867 16.297 21.625 1 93.62 360 GLY A N 1
ATOM 2923 C CA . GLY A 1 360 ? 8.977 17.406 22.562 1 93.62 360 GLY A CA 1
ATOM 2924 C C . GLY A 1 360 ? 7.727 18.266 22.625 1 93.62 360 GLY A C 1
ATOM 2925 O O . GLY A 1 360 ? 7.422 18.859 23.656 1 93.62 360 GLY A O 1
ATOM 2926 N N . THR A 1 361 ? 6.957 18.312 21.625 1 92.81 361 THR A N 1
ATOM 2927 C CA . THR A 1 361 ? 5.73 19.094 21.547 1 92.81 361 THR A CA 1
ATOM 2928 C C . THR A 1 361 ? 4.586 18.391 22.266 1 92.81 361 THR A C 1
ATOM 2930 O O . THR A 1 361 ? 3.557 19.016 22.562 1 92.81 361 THR A O 1
ATOM 2933 N N . PHE A 1 362 ? 4.672 17.031 22.438 1 91.25 362 PHE A N 1
ATOM 2934 C CA . PHE A 1 362 ? 3.643 16.172 23.016 1 91.25 362 PHE A CA 1
ATOM 2935 C C . PHE A 1 362 ? 2.475 16.016 22.047 1 91.25 362 PHE A C 1
ATOM 2937 O O . PHE A 1 362 ? 1.337 15.797 22.484 1 91.25 362 PHE A O 1
ATOM 2944 N N . CYS A 1 363 ? 2.773 16.297 20.75 1 91.19 363 CYS A N 1
ATOM 2945 C CA . CYS A 1 363 ? 1.755 16.141 19.719 1 91.19 363 CYS A CA 1
ATOM 2946 C C . CYS A 1 363 ? 2.061 14.953 18.828 1 91.19 363 CYS A C 1
ATOM 2948 O O . CYS A 1 363 ? 1.435 14.781 17.781 1 91.19 363 CYS A O 1
ATOM 2950 N N . GLY A 1 364 ? 3.08 14.211 19.156 1 93.31 364 GLY A N 1
ATOM 2951 C CA . GLY A 1 364 ? 3.371 12.969 18.453 1 93.31 364 GLY A CA 1
ATOM 2952 C C . GLY A 1 364 ? 4.48 13.102 17.438 1 93.31 364 GLY A C 1
ATOM 2953 O O . GLY A 1 364 ? 4.922 12.102 16.859 1 93.31 364 GLY A O 1
ATOM 2954 N N . ASN A 1 365 ? 4.93 14.289 17.125 1 97.19 365 ASN A N 1
ATOM 2955 C CA . ASN A 1 365 ? 6.023 14.523 16.188 1 97.19 365 ASN A CA 1
ATOM 2956 C C . ASN A 1 365 ? 6.633 15.906 16.375 1 97.19 365 ASN A C 1
ATOM 2958 O O . ASN A 1 365 ? 5.98 16.812 16.891 1 97.19 365 ASN A O 1
ATOM 2962 N N . ASP A 1 366 ? 7.895 16.078 16.047 1 98.38 366 ASP A N 1
ATOM 2963 C CA . ASP A 1 366 ? 8.625 17.344 15.977 1 98.38 366 ASP A CA 1
ATOM 2964 C C . ASP A 1 366 ? 9.203 17.562 14.578 1 98.38 366 ASP A C 1
ATOM 2966 O O . ASP A 1 366 ? 9.969 16.734 14.078 1 98.38 366 ASP A O 1
ATOM 2970 N N . VAL A 1 367 ? 8.844 18.625 13.961 1 98.38 367 VAL A N 1
ATOM 2971 C CA . VAL A 1 367 ? 9.289 18.938 12.609 1 98.38 367 VAL A CA 1
ATOM 2972 C C . VAL A 1 367 ? 10.781 19.25 12.617 1 98.38 367 VAL A C 1
ATOM 2974 O O . VAL A 1 367 ? 11.266 19.953 13.508 1 98.38 367 VAL A O 1
ATOM 2977 N N . ALA A 1 368 ? 11.516 18.719 11.672 1 98.38 368 ALA A N 1
ATOM 2978 C CA . ALA A 1 368 ? 12.938 19 11.508 1 98.38 368 ALA A CA 1
ATOM 2979 C C . ALA A 1 368 ? 13.164 20.234 10.641 1 98.38 368 ALA A C 1
ATOM 2981 O O . ALA A 1 368 ? 13.609 20.125 9.5 1 98.38 368 ALA A O 1
ATOM 2982 N N . SER A 1 369 ? 13.039 21.391 11.266 1 98.5 369 SER A N 1
ATOM 2983 C CA . SER A 1 369 ? 13.102 22.641 10.516 1 98.5 369 SER A CA 1
ATOM 2984 C C . SER A 1 369 ? 14.5 22.875 9.938 1 98.5 369 SER A C 1
ATOM 2986 O O . SER A 1 369 ? 14.664 23.641 8.992 1 98.5 369 SER A O 1
ATOM 2988 N N . GLU A 1 370 ? 15.547 22.172 10.484 1 98 370 GLU A N 1
ATOM 2989 C CA . GLU A 1 370 ? 16.938 22.375 10.086 1 98 370 GLU A CA 1
ATOM 2990 C C . GLU A 1 370 ? 17.234 21.688 8.75 1 98 370 GLU A C 1
ATOM 2992 O O . GLU A 1 370 ? 18.25 21.953 8.117 1 98 370 GLU A O 1
ATOM 2997 N N . ARG A 1 371 ? 16.391 20.797 8.352 1 97.81 371 ARG A N 1
ATOM 2998 C CA . ARG A 1 371 ? 16.594 20.156 7.059 1 97.81 371 ARG A CA 1
ATOM 2999 C C . ARG A 1 371 ? 16.297 21.109 5.91 1 97.81 371 ARG A C 1
ATOM 3001 O O . ARG A 1 371 ? 15.352 21.891 5.977 1 97.81 371 ARG A O 1
ATOM 3008 N N . SER A 1 372 ? 17.062 20.984 4.891 1 98.25 372 SER A N 1
ATOM 3009 C CA . SER A 1 372 ? 17.078 22.031 3.863 1 98.25 372 SER A CA 1
ATOM 3010 C C . SER A 1 372 ? 15.719 22.203 3.211 1 98.25 372 SER A C 1
ATOM 3012 O O . SER A 1 372 ? 15.211 23.312 3.109 1 98.25 372 SER A O 1
ATOM 3014 N N . MET A 1 373 ? 15.078 21.062 2.809 1 98.56 373 MET A N 1
ATOM 3015 C CA . MET A 1 373 ? 13.828 21.188 2.068 1 98.56 373 MET A CA 1
ATOM 3016 C C . MET A 1 373 ? 12.664 21.5 3.012 1 98.56 373 MET A C 1
ATOM 3018 O O . MET A 1 373 ? 11.633 22.031 2.586 1 98.56 373 MET A O 1
ATOM 3022 N N . VAL A 1 374 ? 12.797 21.156 4.32 1 98.62 374 VAL A N 1
ATOM 3023 C CA . VAL A 1 374 ? 11.805 21.562 5.309 1 98.62 374 VAL A CA 1
ATOM 3024 C C . VAL A 1 374 ? 11.93 23.062 5.57 1 98.62 374 VAL A C 1
ATOM 3026 O O . VAL A 1 374 ? 10.93 23.781 5.582 1 98.62 374 VAL A O 1
ATOM 3029 N N . ARG A 1 375 ? 13.219 23.547 5.754 1 98.5 375 ARG A N 1
ATOM 3030 C CA . ARG A 1 375 ? 13.5 24.969 5.93 1 98.5 375 ARG A CA 1
ATOM 3031 C C . ARG A 1 375 ? 12.961 25.781 4.754 1 98.5 375 ARG A C 1
ATOM 3033 O O . ARG A 1 375 ? 12.273 26.781 4.945 1 98.5 375 ARG A O 1
ATOM 3040 N N . ASN A 1 376 ? 13.25 25.25 3.553 1 98.31 376 ASN A N 1
ATOM 3041 C CA . ASN A 1 376 ? 12.789 25.938 2.352 1 98.31 376 ASN A CA 1
ATOM 3042 C C . ASN A 1 376 ? 11.266 25.984 2.281 1 98.31 376 ASN A C 1
ATOM 3044 O O . ASN A 1 376 ? 10.695 26.984 1.841 1 98.31 376 ASN A O 1
ATOM 3048 N N . TYR A 1 377 ? 10.641 24.938 2.617 1 98.44 377 TYR A N 1
ATOM 3049 C CA . TYR A 1 377 ? 9.18 24.859 2.602 1 98.44 377 TYR A CA 1
ATOM 3050 C C . TYR A 1 377 ? 8.562 25.875 3.555 1 98.44 377 TYR A C 1
ATOM 3052 O O . TYR A 1 377 ? 7.641 26.594 3.184 1 98.44 377 TYR A O 1
ATOM 3060 N N . ILE A 1 378 ? 9.078 25.938 4.805 1 98.75 378 ILE A N 1
ATOM 3061 C CA . ILE A 1 378 ? 8.578 26.859 5.812 1 98.75 378 ILE A CA 1
ATOM 3062 C C . ILE A 1 378 ? 8.789 28.297 5.348 1 98.75 378 ILE A C 1
ATOM 3064 O O . ILE A 1 378 ? 7.883 29.125 5.426 1 98.75 378 ILE A O 1
ATOM 3068 N N . LYS A 1 379 ? 9.984 28.609 4.836 1 98.5 379 LYS A N 1
ATOM 3069 C CA . LYS A 1 379 ? 10.281 29.938 4.332 1 98.5 379 LYS A CA 1
ATOM 3070 C C . LYS A 1 379 ? 9.328 30.328 3.207 1 98.5 379 LYS A C 1
ATOM 3072 O O . LYS A 1 379 ? 8.805 31.438 3.191 1 98.5 379 LYS A O 1
ATOM 3077 N N . GLN A 1 380 ? 9.18 29.391 2.336 1 97.75 380 GLN A N 1
ATOM 3078 C CA . GLN A 1 380 ? 8.281 29.656 1.218 1 97.75 380 GLN A CA 1
ATOM 3079 C C . GLN A 1 380 ? 6.852 29.875 1.701 1 97.75 380 GLN A C 1
ATOM 3081 O O . GLN A 1 380 ? 6.141 30.75 1.184 1 97.75 380 GLN A O 1
ATOM 3086 N N . SER A 1 381 ? 6.402 29.062 2.584 1 98.31 381 SER A N 1
ATOM 3087 C CA . SER A 1 381 ? 5.066 29.203 3.162 1 98.31 381 SER A CA 1
ATOM 3088 C C . SER A 1 381 ? 4.863 30.594 3.75 1 98.31 381 SER A C 1
ATOM 3090 O O . SER A 1 381 ? 3.879 31.266 3.443 1 98.31 381 SER A O 1
ATOM 3092 N N . LEU A 1 382 ? 5.777 31.062 4.555 1 98.69 382 LEU A N 1
ATOM 3093 C CA . LEU A 1 382 ? 5.668 32.375 5.215 1 98.69 382 LEU A CA 1
ATOM 3094 C C . LEU A 1 382 ? 5.719 33.5 4.199 1 98.69 382 LEU A C 1
ATOM 3096 O O . LEU A 1 382 ? 4.992 34.5 4.328 1 98.69 382 LEU A O 1
ATOM 3100 N N . ARG A 1 383 ? 6.574 33.406 3.199 1 98.06 383 ARG A N 1
ATOM 3101 C CA . ARG A 1 383 ? 6.621 34.406 2.139 1 98.06 383 ARG A CA 1
ATOM 3102 C C . ARG A 1 383 ? 5.273 34.5 1.432 1 98.06 383 ARG A C 1
ATOM 3104 O O . ARG A 1 383 ? 4.824 35.594 1.111 1 98.06 383 ARG A O 1
ATOM 3111 N N . GLN A 1 384 ? 4.715 33.344 1.214 1 97 384 GLN A N 1
ATOM 3112 C CA . GLN A 1 384 ? 3.41 33.312 0.558 1 97 384 GLN A CA 1
ATOM 3113 C C . GLN A 1 384 ? 2.35 34.031 1.394 1 97 384 GLN A C 1
ATOM 3115 O O . GLN A 1 384 ? 1.571 34.812 0.869 1 97 384 GLN A O 1
ATOM 3120 N N . TRP A 1 385 ? 2.295 33.75 2.643 1 98.5 385 TRP A N 1
ATOM 3121 C CA . TRP A 1 385 ? 1.315 34.375 3.523 1 98.5 385 TRP A CA 1
ATOM 3122 C C . TRP A 1 385 ? 1.54 35.906 3.6 1 98.5 385 TRP A C 1
ATOM 3124 O O . TRP A 1 385 ? 0.584 36.656 3.719 1 98.5 385 TRP A O 1
ATOM 3134 N N . LEU A 1 386 ? 2.762 36.344 3.535 1 98 386 LEU A N 1
ATOM 3135 C CA . LEU A 1 386 ? 3.117 37.75 3.566 1 98 386 LEU A CA 1
ATOM 3136 C C . LEU A 1 386 ? 2.74 38.438 2.256 1 98 386 LEU A C 1
ATOM 3138 O O . LEU A 1 386 ? 2.125 39.5 2.264 1 98 386 LEU A O 1
ATOM 3142 N N . GLU A 1 387 ? 3.025 37.781 1.149 1 96.94 387 GLU A N 1
ATOM 3143 C CA . GLU A 1 387 ? 2.908 38.438 -0.153 1 96.94 387 GLU A CA 1
ATOM 3144 C C . GLU A 1 387 ? 1.5 38.281 -0.721 1 96.94 387 GLU A C 1
ATOM 3146 O O . GLU A 1 387 ? 0.966 39.219 -1.325 1 96.94 387 GLU A O 1
ATOM 3151 N N . LEU A 1 388 ? 0.91 37.125 -0.535 1 96.69 388 LEU A N 1
ATOM 3152 C CA . LEU A 1 388 ? -0.383 36.844 -1.153 1 96.69 388 LEU A CA 1
ATOM 3153 C C . LEU A 1 388 ? -1.521 37.406 -0.298 1 96.69 388 LEU A C 1
ATOM 3155 O O . LEU A 1 388 ? -2.561 37.812 -0.824 1 96.69 388 LEU A O 1
ATOM 3159 N N . TYR A 1 389 ? -1.39 37.375 1.028 1 98 389 TYR A N 1
ATOM 3160 C CA . TYR A 1 389 ? -2.502 37.719 1.907 1 98 389 TYR A CA 1
ATOM 3161 C C . TYR A 1 389 ? -2.236 39.031 2.639 1 98 389 TYR A C 1
ATOM 3163 O O . TYR A 1 389 ? -3.168 39.688 3.125 1 98 389 TYR A O 1
ATOM 3171 N N . GLY A 1 390 ? -0.989 39.406 2.783 1 97.56 390 GLY A N 1
ATOM 3172 C CA . GLY A 1 390 ? -0.655 40.688 3.383 1 97.56 390 GLY A CA 1
ATOM 3173 C C . GLY A 1 390 ? -0.507 40.625 4.891 1 97.56 390 GLY A C 1
ATOM 3174 O O . GLY A 1 390 ? -0.591 41.656 5.574 1 97.56 390 GLY A O 1
ATOM 3175 N N . PHE A 1 391 ? -0.327 39.469 5.465 1 98.62 391 PHE A N 1
ATOM 3176 C CA . PHE A 1 391 ? -0.061 39.438 6.898 1 98.62 391 PHE A CA 1
ATOM 3177 C C . PHE A 1 391 ? 1.128 40.312 7.262 1 98.62 391 PHE A C 1
ATOM 3179 O O . PHE A 1 391 ? 2.098 40.406 6.508 1 98.62 391 PHE A O 1
ATOM 3186 N N . ASP A 1 392 ? 1.104 40.906 8.406 1 98.56 392 ASP A N 1
ATOM 3187 C CA . ASP A 1 392 ? 2.123 41.875 8.844 1 98.56 392 ASP A CA 1
ATOM 3188 C C . ASP A 1 392 ? 3.15 41.188 9.75 1 98.56 392 ASP A C 1
ATOM 3190 O O . ASP A 1 392 ? 4.156 41.812 10.117 1 98.56 392 ASP A O 1
ATOM 3194 N N . GLY A 1 393 ? 2.926 40.031 10.109 1 98.38 393 GLY A N 1
ATOM 3195 C CA . GLY A 1 393 ? 3.822 39.281 10.977 1 98.38 393 GLY A CA 1
ATOM 3196 C C . GLY A 1 393 ? 3.305 37.875 11.312 1 98.38 393 GLY A C 1
ATOM 3197 O O . GLY A 1 393 ? 2.225 37.5 10.867 1 98.38 393 GLY A O 1
ATOM 3198 N N . PHE A 1 394 ? 4.109 37.156 12.078 1 98.81 394 PHE A N 1
ATOM 3199 C CA . PHE A 1 394 ? 3.791 35.781 12.414 1 98.81 394 PHE A CA 1
ATOM 3200 C C . PHE A 1 394 ? 4.156 35.469 13.859 1 98.81 394 PHE A C 1
ATOM 3202 O O . PHE A 1 394 ? 5.23 35.875 14.328 1 98.81 394 PHE A O 1
ATOM 3209 N N . ARG A 1 395 ? 3.244 34.906 14.578 1 98.81 395 ARG A N 1
ATOM 3210 C CA . ARG A 1 395 ? 3.502 34.281 15.883 1 98.81 395 ARG A CA 1
ATOM 3211 C C . ARG A 1 395 ? 3.762 32.781 15.75 1 98.81 395 ARG A C 1
ATOM 3213 O O . ARG A 1 395 ? 2.885 32.031 15.328 1 98.81 395 ARG A O 1
ATOM 3220 N N . PHE A 1 396 ? 4.922 32.344 16.141 1 98.75 396 PHE A N 1
ATOM 3221 C CA . PHE A 1 396 ? 5.316 30.953 16.016 1 98.75 396 PHE A CA 1
ATOM 3222 C C . PHE A 1 396 ? 4.926 30.156 17.266 1 98.75 396 PHE A C 1
ATOM 3224 O O . PHE A 1 396 ? 5.465 30.391 18.344 1 98.75 396 PHE A O 1
ATOM 3231 N N . ASP A 1 397 ? 4.004 29.219 17.078 1 98.31 397 ASP A N 1
ATOM 3232 C CA . ASP A 1 397 ? 3.67 28.266 18.141 1 98.31 397 ASP A CA 1
ATOM 3233 C C . ASP A 1 397 ? 4.879 27.422 18.516 1 98.31 397 ASP A C 1
ATOM 3235 O O . ASP A 1 397 ? 5.582 26.906 17.625 1 98.31 397 ASP A O 1
ATOM 3239 N N . LEU A 1 398 ? 5.105 27.266 19.828 1 98.12 398 LEU A N 1
ATOM 3240 C CA . LEU A 1 398 ? 6.219 26.469 20.328 1 98.12 398 LEU A CA 1
ATOM 3241 C C . LEU A 1 398 ? 7.473 26.703 19.5 1 98.12 398 LEU A C 1
ATOM 3243 O O . LEU A 1 398 ? 8.086 25.734 19.016 1 98.12 398 LEU A O 1
ATOM 3247 N N . MET A 1 399 ? 7.844 27.906 19.359 1 98.38 399 MET A N 1
ATOM 3248 C CA . MET A 1 399 ? 8.977 28.312 18.531 1 98.38 399 MET A CA 1
ATOM 3249 C C . MET A 1 399 ? 10.266 27.641 19 1 98.38 399 MET A C 1
ATOM 3251 O O . MET A 1 399 ? 11.164 27.391 18.203 1 98.38 399 MET A O 1
ATOM 3255 N N . GLY A 1 400 ? 10.312 27.266 20.281 1 98 400 GLY A N 1
ATOM 3256 C CA . GLY A 1 400 ? 11.492 26.656 20.875 1 98 400 GLY A CA 1
ATOM 3257 C C . GLY A 1 400 ? 11.836 25.312 20.266 1 98 400 GLY A C 1
ATOM 3258 O O . GLY A 1 400 ? 12.938 24.797 20.453 1 98 400 GLY A O 1
ATOM 3259 N N . ILE A 1 401 ? 10.906 24.734 19.531 1 98.06 401 ILE A N 1
ATOM 3260 C CA . ILE A 1 401 ? 11.125 23.469 18.844 1 98.06 401 ILE A CA 1
ATOM 3261 C C . ILE A 1 401 ? 11.875 23.703 17.531 1 98.06 401 ILE A C 1
ATOM 3263 O O . ILE A 1 401 ? 12.625 22.844 17.062 1 98.06 401 ILE A O 1
ATOM 3267 N N . LEU A 1 402 ? 11.703 24.859 16.844 1 98.56 402 LEU A N 1
ATOM 3268 C CA . LEU A 1 402 ? 12.344 25.203 15.586 1 98.56 402 LEU A CA 1
ATOM 3269 C C . LEU A 1 402 ? 13.805 25.609 15.797 1 98.56 402 LEU A C 1
ATOM 3271 O O . LEU A 1 402 ? 14.18 26.031 16.891 1 98.56 402 LEU A O 1
ATOM 3275 N N . ASP A 1 403 ? 14.633 25.406 14.82 1 98.38 403 ASP A N 1
ATOM 3276 C CA . ASP A 1 403 ? 16.047 25.75 14.961 1 98.38 403 ASP A CA 1
ATOM 3277 C C . ASP A 1 403 ? 16.281 27.25 14.703 1 98.38 403 ASP A C 1
ATOM 3279 O O . ASP A 1 403 ? 15.602 27.844 13.859 1 98.38 403 ASP A O 1
ATOM 3283 N N . SER A 1 404 ? 17.25 27.828 15.344 1 98.38 404 SER A N 1
ATOM 3284 C CA . SER A 1 404 ? 17.547 29.266 15.312 1 98.38 404 SER A CA 1
ATOM 3285 C C . SER A 1 404 ? 17.953 29.719 13.914 1 98.38 404 SER A C 1
ATOM 3287 O O . SER A 1 404 ? 17.625 30.828 13.492 1 98.38 404 SER A O 1
ATOM 3289 N N . GLU A 1 405 ? 18.672 28.875 13.203 1 98.38 405 GLU A N 1
ATOM 3290 C CA . GLU A 1 405 ? 19.125 29.25 11.859 1 98.38 405 GLU A CA 1
ATOM 3291 C C . GLU A 1 405 ? 17.938 29.5 10.93 1 98.38 405 GLU A C 1
ATOM 3293 O O . GLU A 1 405 ? 17.906 30.484 10.188 1 98.38 405 GLU A O 1
ATOM 3298 N N . THR A 1 406 ? 16.969 28.594 10.969 1 98.62 406 THR A N 1
ATOM 3299 C CA . THR A 1 406 ? 15.766 28.75 10.148 1 98.62 406 THR A CA 1
ATOM 3300 C C . THR A 1 406 ? 15.023 30.031 10.5 1 98.62 406 THR A C 1
ATOM 3302 O O . THR A 1 406 ? 14.641 30.797 9.617 1 98.62 406 THR A O 1
ATOM 3305 N N . ILE A 1 407 ? 14.852 30.328 11.773 1 98.81 407 ILE A N 1
ATOM 3306 C CA . ILE A 1 407 ? 14.141 31.516 12.227 1 98.81 407 ILE A CA 1
ATOM 3307 C C . ILE A 1 407 ? 14.891 32.781 11.781 1 98.81 407 ILE A C 1
ATOM 3309 O O . ILE A 1 407 ? 14.281 33.75 11.336 1 98.81 407 ILE A O 1
ATOM 3313 N N . ASN A 1 408 ? 16.219 32.781 11.883 1 98.69 408 ASN A N 1
ATOM 3314 C CA . ASN A 1 408 ? 17.031 33.906 11.453 1 98.69 408 ASN A CA 1
ATOM 3315 C C . ASN A 1 408 ? 16.906 34.156 9.945 1 98.69 408 ASN A C 1
ATOM 3317 O O . ASN A 1 408 ? 16.797 35.281 9.5 1 98.69 408 ASN A O 1
ATOM 3321 N N . GLN A 1 409 ? 16.922 33.031 9.219 1 98.62 409 GLN A N 1
ATOM 3322 C CA . GLN A 1 409 ? 16.766 33.156 7.77 1 98.62 409 GLN A CA 1
ATOM 3323 C C . GLN A 1 409 ? 15.383 33.688 7.414 1 98.62 409 GLN A C 1
ATOM 3325 O O . GLN A 1 409 ? 15.25 34.531 6.504 1 98.62 409 GLN A O 1
ATOM 3330 N N . ILE A 1 410 ? 14.398 33.25 8.086 1 98.62 410 ILE A N 1
ATOM 3331 C CA . ILE A 1 410 ? 13.031 33.719 7.898 1 98.62 410 ILE A CA 1
ATOM 3332 C C . ILE A 1 410 ? 12.977 35.219 8.164 1 98.62 410 ILE A C 1
ATOM 3334 O O . ILE A 1 410 ? 12.43 35.969 7.359 1 98.62 410 ILE A O 1
ATOM 3338 N N . GLN A 1 411 ? 13.531 35.625 9.281 1 98.5 411 GLN A N 1
ATOM 3339 C CA . GLN A 1 411 ? 13.539 37.062 9.648 1 98.5 411 GLN A CA 1
ATOM 3340 C C . GLN A 1 411 ? 14.219 37.906 8.57 1 98.5 411 GLN A C 1
ATOM 3342 O O . GLN A 1 411 ? 13.68 38.938 8.164 1 98.5 411 GLN A O 1
ATOM 3347 N N . THR A 1 412 ? 15.32 37.469 8.094 1 98.38 412 THR A N 1
ATOM 3348 C CA . THR A 1 412 ? 16.078 38.219 7.074 1 98.38 412 THR A CA 1
ATOM 3349 C C . THR A 1 412 ? 15.281 38.312 5.777 1 98.38 412 THR A C 1
ATOM 3351 O O . THR A 1 412 ? 15.164 39.375 5.191 1 98.38 412 THR A O 1
ATOM 3354 N N . GLU A 1 413 ? 14.734 37.219 5.418 1 97.88 413 GLU A N 1
ATOM 3355 C CA . GLU A 1 413 ? 14.023 37.156 4.145 1 97.88 413 GLU A CA 1
ATOM 3356 C C . GLU A 1 413 ? 12.734 37.969 4.195 1 97.88 413 GLU A C 1
ATOM 3358 O O . GLU A 1 413 ? 12.43 38.719 3.271 1 97.88 413 GLU A O 1
ATOM 3363 N N . LEU A 1 414 ? 11.953 37.781 5.23 1 98.44 414 LEU A N 1
ATOM 3364 C CA . LEU A 1 414 ? 10.672 38.5 5.324 1 98.44 414 LEU A CA 1
ATOM 3365 C C . LEU A 1 414 ? 10.875 40 5.504 1 98.44 414 LEU A C 1
ATOM 3367 O O . LEU A 1 414 ? 10.117 40.781 4.961 1 98.44 414 LEU A O 1
ATOM 3371 N N . SER A 1 415 ? 11.883 40.438 6.242 1 97.62 415 SER A N 1
ATOM 3372 C CA . SER A 1 415 ? 12.164 41.844 6.445 1 97.62 415 SER A CA 1
ATOM 3373 C C . SER A 1 415 ? 12.578 42.531 5.145 1 97.62 415 SER A C 1
ATOM 3375 O O . SER A 1 415 ? 12.367 43.719 4.965 1 97.62 415 SER A O 1
ATOM 3377 N N . ALA A 1 416 ? 13.172 41.75 4.293 1 97.81 416 ALA A N 1
ATOM 3378 C CA . ALA A 1 416 ? 13.539 42.281 2.98 1 97.81 416 ALA A CA 1
ATOM 3379 C C . ALA A 1 416 ? 12.305 42.594 2.143 1 97.81 416 ALA A C 1
ATOM 3381 O O . ALA A 1 416 ? 12.312 43.531 1.325 1 97.81 416 ALA A O 1
ATOM 3382 N N . ILE A 1 417 ? 11.289 41.875 2.357 1 96.56 417 ILE A N 1
ATOM 3383 C CA . ILE A 1 417 ? 10.031 42.031 1.628 1 96.56 417 ILE A CA 1
ATOM 3384 C C . ILE A 1 417 ? 9.188 43.125 2.316 1 96.56 417 ILE A C 1
ATOM 3386 O O . ILE A 1 417 ? 8.625 44 1.655 1 96.56 417 ILE A O 1
ATOM 3390 N N . HIS A 1 418 ? 9.055 43.031 3.602 1 96.69 418 HIS A N 1
ATOM 3391 C CA . HIS A 1 418 ? 8.305 43.938 4.457 1 96.69 418 HIS A CA 1
ATOM 3392 C C . HIS A 1 418 ? 9.109 44.344 5.691 1 96.69 418 HIS A C 1
ATOM 3394 O O . HIS A 1 418 ? 9.039 43.656 6.723 1 96.69 418 HIS A O 1
ATOM 3400 N N . PRO A 1 419 ? 9.703 45.469 5.66 1 94.81 419 PRO A N 1
ATOM 3401 C CA . PRO A 1 419 ? 10.648 45.875 6.707 1 94.81 419 PRO A CA 1
ATOM 3402 C C . PRO A 1 419 ? 10.008 45.906 8.094 1 94.81 419 PRO A C 1
ATOM 3404 O O . PRO A 1 419 ? 10.695 45.688 9.102 1 94.81 419 PRO A O 1
ATOM 3407 N N . ASN A 1 420 ? 8.742 46.188 8.242 1 94.75 420 ASN A N 1
ATOM 3408 C CA . ASN A 1 420 ? 8.07 46.25 9.531 1 94.75 420 ASN A CA 1
ATOM 3409 C C . ASN A 1 420 ? 7.402 44.906 9.875 1 94.75 420 ASN A C 1
ATOM 3411 O O . ASN A 1 420 ? 6.391 44.906 10.578 1 94.75 420 ASN A O 1
ATOM 3415 N N . VAL A 1 421 ? 7.949 43.781 9.445 1 97.5 421 VAL A N 1
ATOM 3416 C CA . VAL A 1 421 ? 7.355 42.5 9.727 1 97.5 421 VAL A CA 1
ATOM 3417 C C . VAL A 1 421 ? 7.504 42.156 11.211 1 97.5 421 VAL A C 1
ATOM 3419 O O . VAL A 1 421 ? 8.547 42.438 11.812 1 97.5 421 VAL A O 1
ATOM 3422 N N . TYR A 1 422 ? 6.477 41.719 11.891 1 97.69 422 TYR A N 1
ATOM 3423 C CA . TYR A 1 422 ? 6.445 41.375 13.305 1 97.69 422 TYR A CA 1
ATOM 3424 C C . TYR A 1 422 ? 6.645 39.875 13.492 1 97.69 422 TYR A C 1
ATOM 3426 O O . TYR A 1 422 ? 5.816 39.062 13.062 1 97.69 422 TYR A O 1
ATOM 3434 N N . LEU A 1 423 ? 7.75 39.438 14.133 1 98.44 423 LEU A N 1
ATOM 3435 C CA . LEU A 1 423 ? 8.023 38.031 14.367 1 98.44 423 LEU A CA 1
ATOM 3436 C C . LEU A 1 423 ? 8.219 37.75 15.852 1 98.44 423 LEU A C 1
ATOM 3438 O O . LEU A 1 423 ? 9.07 38.375 16.5 1 98.44 423 LEU A O 1
ATOM 3442 N N . TYR A 1 424 ? 7.438 36.969 16.438 1 98.44 424 TYR A N 1
ATOM 3443 C CA . TYR A 1 424 ? 7.559 36.531 17.844 1 98.44 424 TYR A CA 1
ATOM 3444 C C . TYR A 1 424 ? 6.969 35.156 18.062 1 98.44 424 TYR A C 1
ATOM 3446 O O . TYR A 1 424 ? 6.406 34.562 17.125 1 98.44 424 TYR A O 1
ATOM 3454 N N . GLY A 1 425 ? 7.172 34.562 19.188 1 98.19 425 GLY A N 1
ATOM 3455 C CA . GLY A 1 425 ? 6.633 33.219 19.438 1 98.19 425 GLY A CA 1
ATOM 3456 C C . GLY A 1 425 ? 6.867 32.75 20.859 1 98.19 425 GLY A C 1
ATOM 3457 O O . GLY A 1 425 ? 7.285 33.531 21.719 1 98.19 425 GLY A O 1
ATOM 3458 N N . GLU A 1 426 ? 6.457 31.547 21.109 1 97.75 426 GLU A N 1
ATOM 3459 C CA . GLU A 1 426 ? 6.707 30.859 22.375 1 97.75 426 GLU A CA 1
ATOM 3460 C C . GLU A 1 426 ? 8.102 30.25 22.406 1 97.75 426 GLU A C 1
ATOM 3462 O O . GLU A 1 426 ? 8.32 29.156 21.875 1 97.75 426 GLU A O 1
ATOM 3467 N N . GLY A 1 427 ? 8.969 30.906 23.094 1 97.25 427 GLY A N 1
ATOM 3468 C CA . GLY A 1 427 ? 10.352 30.453 23.141 1 97.25 427 GLY A CA 1
ATOM 3469 C C . GLY A 1 427 ? 10.648 29.547 24.312 1 97.25 427 GLY A C 1
ATOM 3470 O O . GLY A 1 427 ? 11.617 29.766 25.047 1 97.25 427 GLY A O 1
ATOM 3471 N N . TRP A 1 428 ? 9.836 28.484 24.562 1 96.44 428 TRP A N 1
ATOM 3472 C CA . TRP A 1 428 ? 10.062 27.562 25.656 1 96.44 428 TRP A CA 1
ATOM 3473 C C . TRP A 1 428 ? 11.234 26.625 25.359 1 96.44 428 TRP A C 1
ATOM 3475 O O . TRP A 1 428 ? 11.43 26.234 24.203 1 96.44 428 TRP A O 1
ATOM 3485 N N . LYS A 1 429 ? 12 26.375 26.344 1 94.88 429 LYS A N 1
ATOM 3486 C CA . LYS A 1 429 ? 13.047 25.359 26.188 1 94.88 429 LYS A CA 1
ATOM 3487 C C . LYS A 1 429 ? 12.461 23.953 26.234 1 94.88 429 LYS A C 1
ATOM 3489 O O . LYS A 1 429 ? 12.031 23.5 27.297 1 94.88 429 LYS A O 1
ATOM 3494 N N . MET A 1 430 ? 12.398 23.328 25.141 1 93.62 430 MET A N 1
ATOM 3495 C CA . MET A 1 430 ? 11.758 22.016 25.047 1 93.62 430 MET A CA 1
ATOM 3496 C C . MET A 1 430 ? 12.727 20.984 24.484 1 93.62 430 MET A C 1
ATOM 3498 O O . MET A 1 430 ? 13.578 21.297 23.656 1 93.62 430 MET A O 1
ATOM 3502 N N . ALA A 1 431 ? 12.617 19.703 24.969 1 91.81 431 ALA A N 1
ATOM 3503 C CA . ALA A 1 431 ? 13.477 18.625 24.484 1 91.81 431 ALA A CA 1
ATOM 3504 C C . ALA A 1 431 ? 12.992 18.094 23.141 1 91.81 431 ALA A C 1
ATOM 3506 O O . ALA A 1 431 ? 11.805 17.828 22.953 1 91.81 431 ALA A O 1
ATOM 3507 N N . THR A 1 432 ? 13.875 18.109 22.203 1 94 432 THR A N 1
ATOM 3508 C CA . THR A 1 432 ? 13.625 17.594 20.859 1 94 432 THR A CA 1
ATOM 3509 C C . THR A 1 432 ? 14.867 16.922 20.297 1 94 432 THR A C 1
ATOM 3511 O O . THR A 1 432 ? 15.797 16.594 21.047 1 94 432 THR A O 1
ATOM 3514 N N . GLY A 1 433 ? 15 16.547 19.109 1 90.88 433 GLY A N 1
ATOM 3515 C CA . GLY A 1 433 ? 16.109 15.844 18.484 1 90.88 433 GLY A CA 1
ATOM 3516 C C . GLY A 1 433 ? 17.234 16.766 18.031 1 90.88 433 GLY A C 1
ATOM 3517 O O . GLY A 1 433 ? 17.953 16.438 17.094 1 90.88 433 GLY A O 1
ATOM 3518 N N . LEU A 1 434 ? 17.344 17.969 18.609 1 94.25 434 LEU A N 1
ATOM 3519 C CA . LEU A 1 434 ? 18.375 18.953 18.328 1 94.25 434 LEU A CA 1
ATOM 3520 C C . LEU A 1 434 ? 18.922 19.547 19.625 1 94.25 434 LEU A C 1
ATOM 3522 O O . LEU A 1 434 ? 18.188 19.672 20.609 1 94.25 434 LEU A O 1
ATOM 3526 N N . GLU A 1 435 ? 20.188 19.922 19.625 1 95.31 435 GLU A N 1
ATOM 3527 C CA . GLU A 1 435 ? 20.828 20.531 20.781 1 95.31 435 GLU A CA 1
ATOM 3528 C C . GLU A 1 435 ? 20.141 21.844 21.156 1 95.31 435 GLU A C 1
ATOM 3530 O O . GLU A 1 435 ? 19.734 22.625 20.281 1 95.31 435 GLU A O 1
ATOM 3535 N N . PHE A 1 436 ? 20.125 22.141 22.422 1 95.5 436 PHE A N 1
ATOM 3536 C CA . PHE A 1 436 ? 19.422 23.297 22.953 1 95.5 436 PHE A CA 1
ATOM 3537 C C . PHE A 1 436 ? 20 24.594 22.391 1 95.5 436 PHE A C 1
ATOM 3539 O O . PHE A 1 436 ? 19.266 25.547 22.156 1 95.5 436 PHE A O 1
ATOM 3546 N N . GLU A 1 437 ? 21.297 24.625 22.125 1 96.5 437 GLU A N 1
ATOM 3547 C CA . GLU A 1 437 ? 21.969 25.828 21.656 1 96.5 437 GLU A CA 1
ATOM 3548 C C . GLU A 1 437 ? 21.547 26.188 20.234 1 96.5 437 GLU A C 1
ATOM 3550 O O . GLU A 1 437 ? 21.703 27.328 19.797 1 96.5 437 GLU A O 1
ATOM 3555 N N . LYS A 1 438 ? 20.938 25.219 19.594 1 97.56 438 LYS A N 1
ATOM 3556 C CA . LYS A 1 438 ? 20.578 25.422 18.188 1 97.56 438 LYS A CA 1
ATOM 3557 C C . LYS A 1 438 ? 19.094 25.766 18.047 1 97.56 438 LYS A C 1
ATOM 3559 O O . LYS A 1 438 ? 18.625 26.062 16.953 1 97.56 438 LYS A O 1
ATOM 3564 N N . LEU A 1 439 ? 18.375 25.719 19.156 1 98.19 439 LEU A N 1
ATOM 3565 C CA . LEU A 1 439 ? 16.922 25.906 19.125 1 98.19 439 LEU A CA 1
ATOM 3566 C C . LEU A 1 439 ? 16.547 27.359 19.344 1 98.19 439 LEU A C 1
ATOM 3568 O O . LEU A 1 439 ? 17.312 28.125 19.922 1 98.19 439 LEU A O 1
ATOM 3572 N N . ALA A 1 440 ? 15.344 27.75 18.859 1 98.44 440 ALA A N 1
ATOM 3573 C CA . ALA A 1 440 ? 14.875 29.141 18.922 1 98.44 440 ALA A CA 1
ATOM 3574 C C . ALA A 1 440 ? 14.047 29.375 20.188 1 98.44 440 ALA A C 1
ATOM 3576 O O . ALA A 1 440 ? 12.922 29.875 20.109 1 98.44 440 ALA A O 1
ATOM 3577 N N . HIS A 1 441 ? 14.625 29.109 21.344 1 97.81 441 HIS A N 1
ATOM 3578 C CA . HIS A 1 441 ? 13.969 29.406 22.625 1 97.81 441 HIS A CA 1
ATOM 3579 C C . HIS A 1 441 ? 14.477 30.703 23.219 1 97.81 441 HIS A C 1
ATOM 3581 O O . HIS A 1 441 ? 15.5 31.234 22.781 1 97.81 441 HIS A O 1
ATOM 3587 N N . GLN A 1 442 ? 13.766 31.266 24.188 1 97.5 442 GLN A N 1
ATOM 3588 C CA . GLN A 1 442 ? 13.992 32.625 24.688 1 97.5 442 GLN A CA 1
ATOM 3589 C C . GLN A 1 442 ? 15.336 32.719 25.406 1 97.5 442 GLN A C 1
ATOM 3591 O O . GLN A 1 442 ? 15.93 33.781 25.453 1 97.5 442 GLN A O 1
ATOM 3596 N N . TYR A 1 443 ? 15.914 31.594 25.891 1 97.31 443 TYR A N 1
ATOM 3597 C CA . TYR A 1 443 ? 17.203 31.641 26.562 1 97.31 443 TYR A CA 1
ATOM 3598 C C . TYR A 1 443 ? 18.344 31.734 25.547 1 97.31 443 TYR A C 1
ATOM 3600 O O . TYR A 1 443 ? 19.5 31.938 25.922 1 97.31 443 TYR A O 1
ATOM 3608 N N . ASN A 1 444 ? 18 31.562 24.297 1 97.19 444 ASN A N 1
ATOM 3609 C CA . ASN A 1 444 ? 18.938 31.828 23.203 1 97.19 444 ASN A CA 1
ATOM 3610 C C . ASN A 1 444 ? 18.641 33.156 22.531 1 97.19 444 ASN A C 1
ATOM 3612 O O . ASN A 1 444 ? 19.016 33.375 21.375 1 97.19 444 ASN A O 1
ATOM 3616 N N . ALA A 1 445 ? 17.922 34.094 23.219 1 97 445 ALA A N 1
ATOM 3617 C CA . ALA A 1 445 ? 17.5 35.375 22.688 1 97 445 ALA A CA 1
ATOM 3618 C C . ALA A 1 445 ? 18.688 36.156 22.109 1 97 445 ALA A C 1
ATOM 3620 O O . ALA A 1 445 ? 18.547 36.875 21.141 1 97 445 ALA A O 1
ATOM 3621 N N . GLU A 1 446 ? 19.875 35.969 22.641 1 95.94 446 GLU A N 1
ATOM 3622 C CA . GLU A 1 446 ? 21.078 36.656 22.156 1 95.94 446 GLU A CA 1
ATOM 3623 C C . GLU A 1 446 ? 21.359 36.312 20.703 1 95.94 446 GLU A C 1
ATOM 3625 O O . GLU A 1 446 ? 21.906 37.125 19.969 1 95.94 446 GLU A O 1
ATOM 3630 N N . HIS A 1 447 ? 20.953 35.094 20.312 1 96.88 447 HIS A N 1
ATOM 3631 C CA . HIS A 1 447 ? 21.188 34.625 18.953 1 96.88 447 HIS A CA 1
ATOM 3632 C C . HIS A 1 447 ? 19.984 34.969 18.047 1 96.88 447 HIS A C 1
ATOM 3634 O O . HIS A 1 447 ? 20.016 34.656 16.859 1 96.88 447 HIS A O 1
ATOM 3640 N N . LEU A 1 448 ? 18.969 35.562 18.578 1 97.94 448 LEU A N 1
ATOM 3641 C CA . LEU A 1 448 ? 17.75 35.938 17.875 1 97.94 448 LEU A CA 1
ATOM 3642 C C . LEU A 1 448 ? 17.359 37.375 18.141 1 97.94 448 LEU A C 1
ATOM 3644 O O . LEU A 1 448 ? 16.281 37.656 18.656 1 97.94 448 LEU A O 1
ATOM 3648 N N . PRO A 1 449 ? 18.156 38.281 17.844 1 96.12 449 PRO A N 1
ATOM 3649 C CA . PRO A 1 449 ? 18 39.656 18.312 1 96.12 449 PRO A CA 1
ATOM 3650 C C . PRO A 1 449 ? 16.734 40.344 17.766 1 96.12 449 PRO A C 1
ATOM 3652 O O . PRO A 1 449 ? 16.203 41.25 18.406 1 96.12 449 PRO A O 1
ATOM 3655 N N . GLU A 1 450 ? 16.25 39.875 16.656 1 95.44 450 GLU A N 1
ATOM 3656 C CA . GLU A 1 450 ? 15.109 40.531 16.031 1 95.44 450 GLU A CA 1
ATOM 3657 C C . GLU A 1 450 ? 13.805 39.812 16.328 1 95.44 450 GLU A C 1
ATOM 3659 O O . GLU A 1 450 ? 12.758 40.156 15.766 1 95.44 450 GLU A O 1
ATOM 3664 N N . ILE A 1 451 ? 13.875 38.812 17.172 1 98 451 ILE A N 1
ATOM 3665 C CA . ILE A 1 451 ? 12.719 37.969 17.484 1 98 451 ILE A CA 1
ATOM 3666 C C . ILE A 1 451 ? 12.219 38.281 18.891 1 98 451 ILE A C 1
ATOM 3668 O O . ILE A 1 451 ? 13.016 38.469 19.812 1 98 451 ILE A O 1
ATOM 3672 N N . SER A 1 452 ? 10.891 38.438 19.016 1 98.12 452 SER A N 1
ATOM 3673 C CA . SER A 1 452 ? 10.297 38.625 20.344 1 98.12 452 SER A CA 1
ATOM 3674 C C . SER A 1 452 ? 9.734 37.344 20.891 1 98.12 452 SER A C 1
ATOM 3676 O O . SER A 1 452 ? 9.57 36.344 20.156 1 98.12 452 SER A O 1
ATOM 3678 N N . PHE A 1 453 ? 9.516 37.375 22.266 1 98.31 453 PHE A N 1
ATOM 3679 C CA . PHE A 1 453 ? 9.109 36.156 22.922 1 98.31 453 PHE A CA 1
ATOM 3680 C C . PHE A 1 453 ? 7.965 36.406 23.891 1 98.31 453 PHE A C 1
ATOM 3682 O O . PHE A 1 453 ? 7.934 37.438 24.562 1 98.31 453 PHE A O 1
ATOM 3689 N N . PHE A 1 454 ? 6.98 35.469 23.938 1 98.31 454 PHE A N 1
ATOM 3690 C CA . PHE A 1 454 ? 6.051 35.469 25.047 1 98.31 454 PHE A CA 1
ATOM 3691 C C . PHE A 1 454 ? 6.797 35.406 26.375 1 98.31 454 PHE A C 1
ATOM 3693 O O . PHE A 1 454 ? 7.602 34.5 26.594 1 98.31 454 PHE A O 1
ATOM 3700 N N . ASN A 1 455 ? 6.504 36.281 27.234 1 97.94 455 ASN A N 1
ATOM 3701 C CA . ASN A 1 455 ? 7.199 36.375 28.531 1 97.94 455 ASN A CA 1
ATOM 3702 C C . ASN A 1 455 ? 6.457 35.594 29.609 1 97.94 455 ASN A C 1
ATOM 3704 O O . ASN A 1 455 ? 5.602 36.156 30.297 1 97.94 455 ASN A O 1
ATOM 3708 N N . ASP A 1 456 ? 6.887 34.375 29.828 1 96.38 456 ASP A N 1
ATOM 3709 C CA . ASP A 1 456 ? 6.207 33.5 30.797 1 96.38 456 ASP A CA 1
ATOM 3710 C C . ASP A 1 456 ? 6.488 33.969 32.219 1 96.38 456 ASP A C 1
ATOM 3712 O O . ASP A 1 456 ? 5.652 33.781 33.125 1 96.38 456 ASP A O 1
ATOM 3716 N N . ASP A 1 457 ? 7.645 34.531 32.406 1 97 457 ASP A N 1
ATOM 3717 C CA . ASP A 1 457 ? 7.961 35.031 33.75 1 97 457 ASP A CA 1
ATOM 3718 C C . ASP A 1 457 ? 7.004 36.156 34.125 1 97 457 ASP A C 1
ATOM 3720 O O . ASP A 1 457 ? 6.57 36.219 35.281 1 97 457 ASP A O 1
ATOM 3724 N N . TYR A 1 458 ? 6.699 37.094 33.219 1 97.94 458 TYR A N 1
ATOM 3725 C CA . TYR A 1 458 ? 5.711 38.156 33.438 1 97.94 458 TYR A CA 1
ATOM 3726 C C . TYR A 1 458 ? 4.363 37.562 33.812 1 97.94 458 TYR A C 1
ATOM 3728 O O . TYR A 1 458 ? 3.793 37.938 34.844 1 97.94 458 TYR A O 1
ATOM 3736 N N . ARG A 1 459 ? 3.865 36.625 33.062 1 97.94 459 ARG A N 1
ATOM 3737 C CA . ARG A 1 459 ? 2.572 35.969 33.25 1 97.94 459 ARG A CA 1
ATOM 3738 C C . ARG A 1 459 ? 2.51 35.281 34.625 1 97.94 459 ARG A C 1
ATOM 3740 O O . ARG A 1 459 ? 1.614 35.562 35.406 1 97.94 459 ARG A O 1
ATOM 3747 N N . ASP A 1 460 ? 3.477 34.438 34.906 1 96.81 460 ASP A N 1
ATOM 3748 C CA . ASP A 1 460 ? 3.436 33.594 36.094 1 96.81 460 ASP A CA 1
ATOM 3749 C C . ASP A 1 460 ? 3.596 34.438 37.375 1 96.81 460 ASP A C 1
ATOM 3751 O O . ASP A 1 460 ? 2.893 34.188 38.344 1 96.81 460 ASP A O 1
ATOM 3755 N N . THR A 1 461 ? 4.516 35.375 37.312 1 97.38 461 THR A N 1
ATOM 3756 C CA . THR A 1 461 ? 4.777 36.188 38.5 1 97.38 461 THR A CA 1
ATOM 3757 C C . THR A 1 461 ? 3.562 37.031 38.844 1 97.38 461 THR A C 1
ATOM 3759 O O . THR A 1 461 ? 3.107 37.031 40 1 97.38 461 THR A O 1
ATOM 3762 N N . PHE A 1 462 ? 3.012 37.75 37.906 1 97.69 462 PHE A N 1
ATOM 3763 C CA . PHE A 1 462 ? 1.901 38.656 38.219 1 97.69 462 PHE A CA 1
ATOM 3764 C C . PHE A 1 462 ? 0.64 37.875 38.531 1 97.69 462 PHE A C 1
ATOM 3766 O O . PHE A 1 462 ? -0.115 38.25 39.438 1 97.69 462 PHE A O 1
ATOM 3773 N N . LYS A 1 463 ? 0.365 36.781 37.875 1 96.94 463 LYS A N 1
ATOM 3774 C CA . LYS A 1 463 ? -0.805 35.969 38.188 1 96.94 463 LYS A CA 1
ATOM 3775 C C . LYS A 1 463 ? -0.741 35.5 39.656 1 96.94 463 LYS A C 1
ATOM 3777 O O . LYS A 1 463 ? -1.733 35.562 40.375 1 96.94 463 LYS A O 1
ATOM 3782 N N . LYS A 1 464 ? 0.423 35.031 40.062 1 96.81 464 LYS A N 1
ATOM 3783 C CA . LYS A 1 464 ? 0.591 34.531 41.438 1 96.81 464 LYS A CA 1
ATOM 3784 C C . LYS A 1 464 ? 0.509 35.688 42.438 1 96.81 464 LYS A C 1
ATOM 3786 O O . LYS A 1 464 ? -0.035 35.5 43.531 1 96.81 464 LYS A O 1
ATOM 3791 N N . LEU A 1 465 ? 1.089 36.75 42.031 1 96.5 465 LEU A N 1
ATOM 3792 C CA . LEU A 1 465 ? 1.062 37.938 42.906 1 96.5 465 LEU A CA 1
ATOM 3793 C C . LEU A 1 465 ? -0.363 38.438 43.094 1 96.5 465 LEU A C 1
ATOM 3795 O O . LEU A 1 465 ? -0.737 38.844 44.188 1 96.5 465 LEU A O 1
ATOM 3799 N N . LEU A 1 466 ? -1.176 38.469 42.062 1 95.38 466 LEU A N 1
ATOM 3800 C CA . LEU A 1 466 ? -2.561 38.938 42.125 1 95.38 466 LEU A CA 1
ATOM 3801 C C . LEU A 1 466 ? -3.395 38 43 1 95.38 466 LEU A C 1
ATOM 3803 O O . LEU A 1 466 ? -4.316 38.438 43.688 1 95.38 466 LEU A O 1
ATOM 3807 N N . LEU A 1 467 ? -3.07 36.75 43 1 94.81 467 LEU A N 1
ATOM 3808 C CA . LEU A 1 467 ? -3.752 35.75 43.812 1 94.81 467 LEU A CA 1
ATOM 3809 C C . LEU A 1 467 ? -3.398 35.938 45.281 1 94.81 467 LEU A C 1
ATOM 3811 O O . LEU A 1 467 ? -4.234 35.688 46.156 1 94.81 467 LEU A O 1
ATOM 3815 N N . ASN A 1 468 ? -2.113 36.219 45.5 1 95.06 468 ASN A N 1
ATOM 3816 C CA . ASN A 1 468 ? -1.604 36.375 46.844 1 95.06 468 ASN A CA 1
ATOM 3817 C C . ASN A 1 468 ? -0.589 37.5 46.969 1 95.06 468 ASN A C 1
ATOM 3819 O O . ASN A 1 468 ? 0.619 37.281 46.875 1 95.06 468 ASN A O 1
ATOM 3823 N N . PRO A 1 469 ? -1.082 38.688 47.312 1 94.75 469 PRO A N 1
ATOM 3824 C CA . PRO A 1 469 ? -0.205 39.844 47.375 1 94.75 469 PRO A CA 1
ATOM 3825 C C . PRO A 1 469 ? 0.932 39.688 48.375 1 94.75 469 PRO A C 1
ATOM 3827 O O . PRO A 1 469 ? 1.977 40.312 48.25 1 94.75 469 PRO A O 1
ATOM 3830 N N . ASN A 1 470 ? 0.854 38.812 49.406 1 95.19 470 ASN A N 1
ATOM 3831 C CA . ASN A 1 470 ? 1.89 38.594 50.406 1 95.19 470 ASN A CA 1
ATOM 3832 C C . ASN A 1 470 ? 3.166 38.031 49.781 1 95.19 470 ASN A C 1
ATOM 3834 O O . ASN A 1 470 ? 4.23 38.062 50.406 1 95.19 470 ASN A O 1
ATOM 3838 N N . ARG A 1 471 ? 3.01 37.594 48.594 1 94.88 471 ARG A N 1
ATOM 3839 C CA . ARG A 1 471 ? 4.176 37.062 47.906 1 94.88 471 ARG A CA 1
ATOM 3840 C C . ARG A 1 471 ? 5.234 38.156 47.688 1 94.88 471 ARG A C 1
ATOM 3842 O O . ARG A 1 471 ? 6.426 37.844 47.594 1 94.88 471 ARG A O 1
ATOM 3849 N N . LEU A 1 472 ? 4.781 39.406 47.625 1 95.44 472 LEU A N 1
ATOM 3850 C CA . LEU A 1 472 ? 5.723 40.5 47.5 1 95.44 472 LEU A CA 1
ATOM 3851 C C . LEU A 1 472 ? 6.773 40.469 48.594 1 95.44 472 LEU A C 1
ATOM 3853 O O . LEU A 1 472 ? 7.961 40.656 48.344 1 95.44 472 LEU A O 1
ATOM 3857 N N . ILE A 1 473 ? 6.32 40.188 49.75 1 94.56 473 ILE A N 1
ATOM 3858 C CA . ILE A 1 473 ? 7.184 40.156 50.938 1 94.56 473 ILE A CA 1
ATOM 3859 C C . ILE A 1 473 ? 7.84 38.781 51.062 1 94.56 473 ILE A C 1
ATOM 3861 O O . ILE A 1 473 ? 9.062 38.688 51.188 1 94.56 473 ILE A O 1
ATOM 3865 N N . ASP A 1 474 ? 7.023 37.781 51.031 1 94.31 474 ASP A N 1
ATOM 3866 C CA . ASP A 1 474 ? 7.473 36.406 51.312 1 94.31 474 ASP A CA 1
ATOM 3867 C C . ASP A 1 474 ? 8.555 35.969 50.344 1 94.31 474 ASP A C 1
ATOM 3869 O O . ASP A 1 474 ? 9.469 35.25 50.688 1 94.31 474 ASP A O 1
ATOM 3873 N N . LYS A 1 475 ? 8.477 36.438 49.156 1 92.62 475 LYS A N 1
ATOM 3874 C CA . LYS A 1 475 ? 9.398 36 48.094 1 92.62 475 LYS A CA 1
ATOM 3875 C C . LYS A 1 475 ? 10.312 37.125 47.656 1 92.62 475 LYS A C 1
ATOM 3877 O O . LYS A 1 475 ? 11.039 37 46.688 1 92.62 475 LYS A O 1
ATOM 3882 N N . GLN A 1 476 ? 10.242 38.25 48.312 1 93.38 476 GLN A N 1
ATOM 3883 C CA . GLN A 1 476 ? 11.086 39.406 48.031 1 93.38 476 GLN A CA 1
ATOM 3884 C C . GLN A 1 476 ? 11.023 39.812 46.562 1 93.38 476 GLN A C 1
ATOM 3886 O O . GLN A 1 476 ? 12.047 39.906 45.906 1 93.38 476 GLN A O 1
ATOM 3891 N N . LEU A 1 477 ? 9.781 40.062 46.062 1 95.62 477 LEU A N 1
ATOM 3892 C CA . LEU A 1 477 ? 9.531 40.219 44.625 1 95.62 477 LEU A CA 1
ATOM 3893 C C . LEU A 1 477 ? 9.594 41.688 44.25 1 95.62 477 LEU A C 1
ATOM 3895 O O . LEU A 1 477 ? 9.305 42.062 43.094 1 95.62 477 LEU A O 1
ATOM 3899 N N . HIS A 1 478 ? 9.977 42.625 45.094 1 96.44 478 HIS A N 1
ATOM 3900 C CA . HIS A 1 478 ? 9.906 44.062 44.844 1 96.44 478 HIS A CA 1
ATOM 3901 C C . HIS A 1 478 ? 10.742 44.438 43.625 1 96.44 478 HIS A C 1
ATOM 3903 O O . HIS A 1 478 ? 10.25 45.094 42.688 1 96.44 478 HIS A O 1
ATOM 3909 N N . GLU A 1 479 ? 11.953 43.969 43.625 1 95.31 479 GLU A N 1
ATOM 3910 C CA . GLU A 1 479 ? 12.828 44.281 42.5 1 95.31 479 GLU A CA 1
ATOM 3911 C C . GLU A 1 479 ? 12.344 43.594 41.219 1 95.31 479 GLU A C 1
ATOM 3913 O O . GLU A 1 479 ? 12.438 44.156 40.125 1 95.31 479 GLU A O 1
ATOM 3918 N N . LYS A 1 480 ? 11.875 42.375 41.344 1 96.62 480 LYS A N 1
ATOM 3919 C CA . LYS A 1 480 ? 11.367 41.625 40.188 1 96.62 480 LYS A CA 1
ATOM 3920 C C . LYS A 1 480 ? 10.195 42.344 39.531 1 96.62 480 LYS A C 1
ATOM 3922 O O . LYS A 1 480 ? 10.125 42.438 38.312 1 96.62 480 LYS A O 1
ATOM 3927 N N . VAL A 1 481 ? 9.297 42.812 40.375 1 97.25 481 VAL A N 1
ATOM 3928 C CA . VAL A 1 481 ? 8.141 43.562 39.875 1 97.25 481 VAL A CA 1
ATOM 3929 C C . VAL A 1 481 ? 8.609 44.781 39.062 1 97.25 481 VAL A C 1
ATOM 3931 O O . VAL A 1 481 ? 8.078 45.062 38 1 97.25 481 VAL A O 1
ATOM 3934 N N . GLN A 1 482 ? 9.617 45.469 39.531 1 96.5 482 GLN A N 1
ATOM 3935 C CA . GLN A 1 482 ? 10.172 46.656 38.844 1 96.5 482 GLN A CA 1
ATOM 3936 C C . GLN A 1 482 ? 10.734 46.25 37.469 1 96.5 482 GLN A C 1
ATOM 3938 O O . GLN A 1 482 ? 10.453 46.938 36.469 1 96.5 482 GLN A O 1
ATOM 3943 N N . HIS A 1 483 ? 11.438 45.156 37.438 1 95.38 483 HIS A N 1
ATOM 3944 C CA . HIS A 1 483 ? 12.047 44.75 36.188 1 95.38 483 HIS A CA 1
A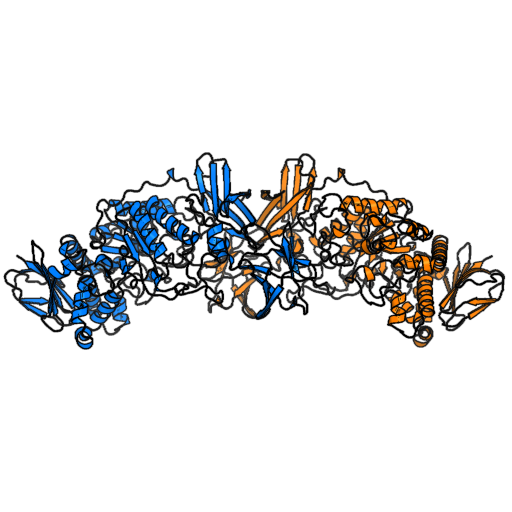TOM 3945 C C . HIS A 1 483 ? 10.992 44.281 35.188 1 95.38 483 HIS A C 1
ATOM 3947 O O . HIS A 1 483 ? 11.109 44.531 34 1 95.38 483 HIS A O 1
ATOM 3953 N N . LEU A 1 484 ? 9.984 43.562 35.656 1 97.44 484 LEU A N 1
ATOM 3954 C CA . LEU A 1 484 ? 8.906 43.094 34.781 1 97.44 484 LEU A CA 1
ATOM 3955 C C . LEU A 1 484 ? 8.156 44.281 34.156 1 97.44 484 LEU A C 1
ATOM 3957 O O . LEU A 1 484 ? 7.805 44.25 33 1 97.44 484 LEU A O 1
ATOM 3961 N N . LEU A 1 485 ? 7.965 45.344 34.938 1 97.31 485 LEU A N 1
ATOM 3962 C CA . LEU A 1 485 ? 7.258 46.531 34.469 1 97.31 485 LEU A CA 1
ATOM 3963 C C . LEU A 1 485 ? 8.086 47.281 33.406 1 97.31 485 LEU A C 1
ATOM 3965 O O . LEU A 1 485 ? 7.551 48.062 32.625 1 97.31 485 LEU A O 1
ATOM 3969 N N . THR A 1 486 ? 9.438 47.062 33.406 1 96.5 486 THR A N 1
ATOM 3970 C CA . THR A 1 486 ? 10.336 47.75 32.5 1 96.5 486 THR A CA 1
ATOM 3971 C C . THR A 1 486 ? 10.781 46.844 31.359 1 96.5 486 THR A C 1
ATOM 3973 O O . THR A 1 486 ? 11.922 46.906 30.906 1 96.5 486 THR A O 1
ATOM 3976 N N . GLY A 1 487 ? 9.922 45.906 30.969 1 94.31 487 GLY A N 1
ATOM 3977 C CA . GLY A 1 487 ? 10.211 45 29.859 1 94.31 487 GLY A CA 1
ATOM 3978 C C . GLY A 1 487 ? 11.203 43.906 30.203 1 94.31 487 GLY A C 1
ATOM 3979 O O . GLY A 1 487 ? 11.992 43.5 29.359 1 94.31 487 GLY A O 1
ATOM 3980 N N . SER A 1 488 ? 11.289 43.656 31.453 1 94.56 488 SER A N 1
ATOM 3981 C CA . SER A 1 488 ? 12.148 42.562 31.938 1 94.56 488 SER A CA 1
ATOM 3982 C C . SER A 1 488 ? 13.617 42.875 31.672 1 94.56 488 SER A C 1
ATOM 3984 O O . SER A 1 488 ? 14.336 42.031 31.109 1 94.56 488 SER A O 1
ATOM 3986 N N . ARG A 1 489 ? 14.094 43.906 32.031 1 91.31 489 ARG A N 1
ATOM 3987 C CA . ARG A 1 489 ? 15.406 44.469 31.734 1 91.31 489 ARG A CA 1
ATOM 3988 C C . ARG A 1 489 ? 16.516 43.594 32.312 1 91.31 489 ARG A C 1
ATOM 3990 O O . ARG A 1 489 ? 17.609 43.531 31.766 1 91.31 489 ARG A O 1
ATOM 3997 N N . LEU A 1 490 ? 16.375 42.875 33.375 1 87.56 490 LEU A N 1
ATOM 3998 C CA . LEU A 1 490 ? 17.438 42.094 34 1 87.56 490 LEU A CA 1
ATOM 3999 C C . LEU A 1 490 ? 17.281 40.625 33.625 1 87.56 490 LEU A C 1
ATOM 4001 O O . LEU A 1 490 ? 17.875 39.75 34.281 1 87.56 490 LEU A O 1
ATOM 4005 N N . SER A 1 491 ? 16.594 40.344 32.625 1 90.5 491 SER A N 1
ATOM 4006 C CA . SER A 1 491 ? 16.391 38.969 32.156 1 90.5 491 SER A CA 1
ATOM 4007 C C . SER A 1 491 ? 17.344 38.625 31 1 90.5 491 SER A C 1
ATOM 4009 O O . SER A 1 491 ? 18.391 39.281 30.844 1 90.5 491 SER A O 1
ATOM 4011 N N . HIS A 1 492 ? 17.016 37.562 30.281 1 94.44 492 HIS A N 1
ATOM 4012 C CA . HIS A 1 492 ? 17.812 37.094 29.156 1 94.44 492 HIS A CA 1
ATOM 4013 C C . HIS A 1 492 ? 17.5 37.875 27.875 1 94.44 492 HIS A C 1
ATOM 4015 O O . HIS A 1 492 ? 18.109 37.625 26.828 1 94.44 492 HIS A O 1
ATOM 4021 N N . PHE A 1 493 ? 16.578 38.844 27.922 1 96.38 493 PHE A N 1
ATOM 4022 C CA . PHE A 1 493 ? 16.203 39.625 26.734 1 96.38 493 PHE A CA 1
ATOM 4023 C C . PHE A 1 493 ? 17.25 40.719 26.469 1 96.38 493 PHE A C 1
ATOM 4025 O O . PHE A 1 493 ? 17.781 41.312 27.406 1 96.38 493 PHE A O 1
ATOM 4032 N N . LEU A 1 494 ? 17.484 41 25.188 1 96.31 494 LEU A N 1
ATOM 4033 C CA . LEU A 1 494 ? 18.453 42 24.766 1 96.31 494 LEU A CA 1
ATOM 4034 C C . LEU A 1 494 ? 17.859 43.406 24.812 1 96.31 494 LEU A C 1
ATOM 4036 O O . LEU A 1 494 ? 18.578 44.375 25 1 96.31 494 LEU A O 1
ATOM 4040 N N . THR A 1 495 ? 16.594 43.531 24.531 1 96.25 495 THR A N 1
ATOM 4041 C CA . THR A 1 495 ? 15.844 44.781 24.5 1 96.25 495 THR A CA 1
ATOM 4042 C C . THR A 1 495 ? 14.422 44.562 25.016 1 96.25 495 THR A C 1
ATOM 4044 O O . THR A 1 495 ? 13.945 43.438 25.062 1 96.25 495 THR A O 1
ATOM 4047 N N . PRO A 1 496 ? 13.766 45.656 25.391 1 95.81 496 PRO A N 1
ATOM 4048 C CA . PRO A 1 496 ? 12.375 45.5 25.828 1 95.81 496 PRO A CA 1
ATOM 4049 C C . PRO A 1 496 ? 11.461 45.031 24.703 1 95.81 496 PRO A C 1
ATOM 4051 O O . PRO A 1 496 ? 10.375 44.5 24.969 1 95.81 496 PRO A O 1
ATOM 4054 N N . GLN A 1 497 ? 11.945 45.094 23.5 1 95.31 497 GLN A N 1
ATOM 4055 C CA . GLN A 1 497 ? 11.148 44.688 22.359 1 95.31 497 GLN A CA 1
ATOM 4056 C C . GLN A 1 497 ? 10.977 43.156 22.328 1 95.31 497 GLN A C 1
ATOM 4058 O O . GLN A 1 497 ? 10.07 42.656 21.688 1 95.31 497 GLN A O 1
ATOM 4063 N N . GLN A 1 498 ? 11.805 42.469 23.016 1 97.25 498 GLN A N 1
ATOM 4064 C CA . GLN A 1 498 ? 11.758 41 23 1 97.25 498 GLN A CA 1
ATOM 4065 C C . GLN A 1 498 ? 10.773 40.469 24.031 1 97.25 498 GLN A C 1
ATOM 4067 O O . GLN A 1 498 ? 10.438 39.281 24.016 1 97.25 498 GLN A O 1
ATOM 4072 N N . SER A 1 499 ? 10.227 41.375 24.812 1 97.25 499 SER A N 1
ATOM 4073 C CA . SER A 1 499 ? 9.32 40.969 25.875 1 97.25 499 SER A CA 1
ATOM 4074 C C . SER A 1 499 ? 7.867 41.219 25.484 1 97.25 499 SER A C 1
ATOM 4076 O O . SER A 1 499 ? 7.406 42.375 25.469 1 97.25 499 SER A O 1
ATOM 4078 N N . LEU A 1 500 ? 7.184 40.219 25.172 1 98.06 500 LEU A N 1
ATOM 4079 C CA . LEU A 1 500 ? 5.734 40.281 25.016 1 98.06 500 LEU A CA 1
ATOM 4080 C C . LEU A 1 500 ? 5.02 40.031 26.328 1 98.06 500 LEU A C 1
ATOM 4082 O O . LEU A 1 500 ? 5.039 38.875 26.828 1 98.06 500 LEU A O 1
ATOM 4086 N N . ASN A 1 501 ? 4.395 41.031 26.891 1 98.12 501 ASN A N 1
ATOM 4087 C CA . ASN A 1 501 ? 3.777 40.969 28.219 1 98.12 501 ASN A CA 1
ATOM 4088 C C . ASN A 1 501 ? 2.314 40.531 28.125 1 98.12 501 ASN A C 1
ATOM 4090 O O . ASN A 1 501 ? 1.542 41.125 27.359 1 98.12 501 ASN A O 1
ATOM 4094 N N . TYR A 1 502 ? 2.002 39.531 28.859 1 98.19 502 TYR A N 1
ATOM 4095 C CA . TYR A 1 502 ? 0.635 39.031 28.875 1 98.19 502 TYR A CA 1
ATOM 4096 C C . TYR A 1 502 ? 0.348 38.281 30.188 1 98.19 502 TYR A C 1
ATOM 4098 O O . TYR A 1 502 ? 1.272 37.906 30.906 1 98.19 502 TYR A O 1
ATOM 4106 N N . ILE A 1 503 ? -0.929 38.062 30.531 1 97.5 503 ILE A N 1
ATOM 4107 C CA . ILE A 1 503 ? -1.282 37.219 31.672 1 97.5 503 ILE A CA 1
ATOM 4108 C C . ILE A 1 503 ? -2.27 36.156 31.234 1 97.5 503 ILE A C 1
ATOM 4110 O O . ILE A 1 503 ? -2.564 35.219 31.984 1 97.5 503 ILE A O 1
ATOM 4114 N N . GLU A 1 504 ? -2.781 36.406 30.016 1 96.5 504 GLU A N 1
ATOM 4115 C CA . GLU A 1 504 ? -3.746 35.5 29.438 1 96.5 504 GLU A CA 1
ATOM 4116 C C . GLU A 1 504 ? -3.6 35.406 27.922 1 96.5 504 GLU A C 1
ATOM 4118 O O . GLU A 1 504 ? -3.27 36.406 27.281 1 96.5 504 GLU A O 1
ATOM 4123 N N . CYS A 1 505 ? -3.676 34.25 27.344 1 97.44 505 CYS A N 1
ATOM 4124 C CA . CYS A 1 505 ? -3.854 34 25.922 1 97.44 505 CYS A CA 1
ATOM 4125 C C . CYS A 1 505 ? -4.863 32.875 25.688 1 97.44 505 CYS A C 1
ATOM 4127 O O . CYS A 1 505 ? -5.641 32.531 26.578 1 97.44 505 CYS A O 1
ATOM 4129 N N . HIS A 1 506 ? -4.969 32.344 24.531 1 97 506 HIS A N 1
ATOM 4130 C CA . HIS A 1 506 ? -5.949 31.281 24.219 1 97 506 HIS A CA 1
ATOM 4131 C C . HIS A 1 506 ? -5.68 30.031 25.047 1 97 506 HIS A C 1
ATOM 4133 O O . HIS A 1 506 ? -6.613 29.297 25.391 1 97 506 HIS A O 1
ATOM 4139 N N . ASP A 1 507 ? -4.438 29.828 25.406 1 94.31 507 ASP A N 1
ATOM 4140 C CA . ASP A 1 507 ? -4.043 28.656 26.156 1 94.31 507 ASP A CA 1
ATOM 4141 C C . ASP A 1 507 ? -4.484 28.75 27.609 1 94.31 507 ASP A C 1
ATOM 4143 O O . ASP A 1 507 ? -4.508 29.844 28.188 1 94.31 507 ASP A O 1
ATOM 4147 N N . ASN A 1 508 ? -4.746 27.641 28.25 1 94.69 508 ASN A N 1
ATOM 4148 C CA . ASN A 1 508 ? -5.07 27.562 29.656 1 94.69 508 ASN A CA 1
ATOM 4149 C C . ASN A 1 508 ? -6.324 28.375 30 1 94.69 508 ASN A C 1
ATOM 4151 O O . ASN A 1 508 ? -7.125 28.672 29.109 1 94.69 508 ASN A O 1
ATOM 4155 N N . ALA A 1 509 ? -6.602 28.516 31.25 1 96.75 509 ALA A N 1
ATOM 4156 C CA . ALA A 1 509 ? -7.793 29.234 31.703 1 96.75 509 ALA A CA 1
ATOM 4157 C C . ALA A 1 509 ? -7.656 30.734 31.484 1 96.75 509 ALA A C 1
ATOM 4159 O O . ALA A 1 509 ? -6.551 31.281 31.531 1 96.75 509 ALA A O 1
ATOM 4160 N N . THR A 1 510 ? -8.766 31.406 31.156 1 97.19 510 THR A N 1
ATOM 4161 C CA . THR A 1 510 ? -8.742 32.875 31.156 1 97.19 510 THR A CA 1
ATOM 4162 C C . THR A 1 510 ? -8.297 33.406 32.5 1 97.19 510 THR A C 1
ATOM 4164 O O . THR A 1 510 ? -8.375 32.688 33.531 1 97.19 510 THR A O 1
ATOM 4167 N N . ALA A 1 511 ? -7.781 34.625 32.562 1 96.94 511 ALA A N 1
ATOM 4168 C CA . ALA A 1 511 ? -7.363 35.219 33.812 1 96.94 511 ALA A CA 1
ATOM 4169 C C . ALA A 1 511 ? -8.516 35.219 34.812 1 96.94 511 ALA A C 1
ATOM 4171 O O . ALA A 1 511 ? -8.328 34.875 36 1 96.94 511 ALA A O 1
ATOM 4172 N N . PHE A 1 512 ? -9.727 35.562 34.344 1 97.12 512 PHE A N 1
ATOM 4173 C CA . PHE A 1 512 ? -10.922 35.562 35.188 1 97.12 512 PHE A CA 1
ATOM 4174 C C . PHE A 1 512 ? -11.172 34.188 35.781 1 97.12 512 PHE A C 1
ATOM 4176 O O . PHE A 1 512 ? -11.367 34.062 37 1 97.12 512 PHE A O 1
ATOM 4183 N N . ASP A 1 513 ? -11.188 33.188 35 1 97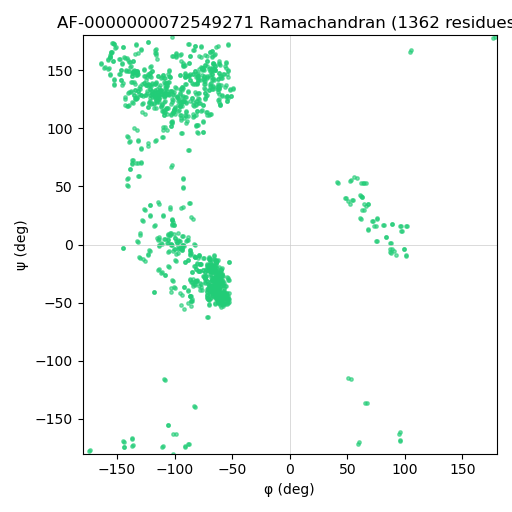.31 513 ASP A N 1
ATOM 4184 C CA . ASP A 1 513 ? -11.438 31.812 35.438 1 97.31 513 ASP A CA 1
ATOM 4185 C C . ASP A 1 513 ? -10.305 31.297 36.312 1 97.31 513 ASP A C 1
ATOM 4187 O O . ASP A 1 513 ? -10.547 30.578 37.281 1 97.31 513 ASP A O 1
ATOM 4191 N N . TYR A 1 514 ? -9.078 31.625 35.938 1 97.25 514 TYR A N 1
ATOM 4192 C CA . TYR A 1 514 ? -7.895 31.156 36.656 1 97.25 514 TYR A CA 1
ATOM 4193 C C . TYR A 1 514 ? -7.977 31.516 38.125 1 97.25 514 TYR A C 1
ATOM 4195 O O . TYR A 1 514 ? -7.703 30.672 39 1 97.25 514 TYR A O 1
ATOM 4203 N N . PHE A 1 515 ? -8.328 32.688 38.5 1 96.94 515 PHE A N 1
ATOM 4204 C CA . PHE A 1 515 ? -8.328 33.156 39.875 1 96.94 515 PHE A CA 1
ATOM 4205 C C . PHE A 1 515 ? -9.344 32.375 40.719 1 96.94 515 PHE A C 1
ATOM 4207 O O . PHE A 1 515 ? -9.086 32.062 41.875 1 96.94 515 PHE A O 1
ATOM 4214 N N . HIS A 1 516 ? -10.438 32.062 40.094 1 96.44 516 HIS A N 1
ATOM 4215 C CA . HIS A 1 516 ? -11.43 31.281 40.844 1 96.44 516 HIS A CA 1
ATOM 4216 C C . HIS A 1 516 ? -11.008 29.812 40.906 1 96.44 516 HIS A C 1
ATOM 4218 O O . HIS A 1 516 ? -11.273 29.141 41.938 1 96.44 516 HIS A O 1
ATOM 4224 N N . ILE A 1 517 ? -10.461 29.281 39.844 1 96.62 517 ILE A N 1
ATOM 4225 C CA . ILE A 1 517 ? -9.977 27.906 39.844 1 96.62 517 ILE A CA 1
ATOM 4226 C C . ILE A 1 517 ? -8.945 27.734 40.969 1 96.62 517 ILE A C 1
ATOM 4228 O O . ILE A 1 517 ? -8.977 26.75 41.719 1 96.62 517 ILE A O 1
ATOM 4232 N N . GLU A 1 518 ? -8.023 28.703 41.125 1 96.62 518 GLU A N 1
ATOM 4233 C CA . GLU A 1 518 ? -6.941 28.641 42.094 1 96.62 518 GLU A CA 1
ATOM 4234 C C . GLU A 1 518 ? -7.445 28.953 43.5 1 96.62 518 GLU A C 1
ATOM 4236 O O . GLU A 1 518 ? -6.918 28.422 44.5 1 96.62 518 GLU A O 1
ATOM 4241 N N . ASN A 1 519 ? -8.422 29.891 43.656 1 96.31 519 ASN A N 1
ATOM 4242 C CA . ASN A 1 519 ? -9.062 30.203 44.906 1 96.31 519 ASN A CA 1
ATOM 4243 C C . ASN A 1 519 ? -10.586 30.234 44.781 1 96.31 519 ASN A C 1
ATOM 4245 O O . ASN A 1 519 ? -11.18 31.297 44.656 1 96.31 519 ASN A O 1
ATOM 4249 N N . PRO A 1 520 ? -11.188 29.125 45 1 95.25 520 PRO A N 1
ATOM 4250 C CA . PRO A 1 520 ? -12.633 29 44.812 1 95.25 520 PRO A CA 1
ATOM 4251 C C . PRO A 1 520 ? -13.438 29.859 45.781 1 95.25 520 PRO A C 1
ATOM 4253 O O . PRO A 1 520 ? -14.633 30.062 45.594 1 95.25 520 PRO A O 1
ATOM 4256 N N . ASN A 1 521 ? -12.836 30.375 46.812 1 95.38 521 ASN A N 1
ATOM 4257 C CA . ASN A 1 521 ? -13.539 31.188 47.812 1 95.38 521 ASN A CA 1
ATOM 4258 C C . ASN A 1 521 ? -13.68 32.656 47.344 1 95.38 521 ASN A C 1
ATOM 4260 O O . ASN A 1 521 ? -14.414 33.406 47.938 1 95.38 521 ASN A O 1
ATOM 4264 N N . TRP A 1 522 ? -13.031 33.094 46.281 1 95.25 522 TRP A N 1
ATOM 4265 C CA . TRP A 1 522 ? -13.102 34.469 45.781 1 95.25 522 TRP A CA 1
ATOM 4266 C C . TRP A 1 522 ? -14.5 34.781 45.25 1 95.25 522 TRP A C 1
ATOM 4268 O O . TRP A 1 522 ? -15.117 33.938 44.594 1 95.25 522 TRP A O 1
ATOM 4278 N N . THR A 1 523 ? -15 35.906 45.625 1 93.5 523 THR A N 1
ATOM 4279 C CA . THR A 1 523 ? -16.234 36.406 45.031 1 93.5 523 THR A CA 1
ATOM 4280 C C . THR A 1 523 ? -15.992 36.906 43.594 1 93.5 523 THR A C 1
ATOM 4282 O O . THR A 1 523 ? -14.852 37.156 43.219 1 93.5 523 THR A O 1
ATOM 4285 N N . PRO A 1 524 ? -17.016 37.062 42.844 1 93.19 524 PRO A N 1
ATOM 4286 C CA . PRO A 1 524 ? -16.859 37.594 41.5 1 93.19 524 PRO A CA 1
ATOM 4287 C C . PRO A 1 524 ? -16.203 38.969 41.469 1 93.19 524 PRO A C 1
ATOM 4289 O O . PRO A 1 524 ? -15.469 39.281 40.531 1 93.19 524 PRO A O 1
ATOM 4292 N N . GLN A 1 525 ? -16.469 39.688 42.5 1 92.31 525 GLN A N 1
ATOM 4293 C CA . GLN A 1 525 ? -15.875 41.031 42.562 1 92.31 525 GLN A CA 1
ATOM 4294 C C . GLN A 1 525 ? -14.359 40.938 42.719 1 92.31 525 GLN A C 1
ATOM 4296 O O . GLN A 1 525 ? -13.625 41.688 42.062 1 92.31 525 GLN A O 1
ATOM 4301 N N . GLN A 1 526 ? -13.922 40.031 43.531 1 92.5 526 GLN A N 1
ATOM 4302 C CA . GLN A 1 526 ? -12.484 39.844 43.688 1 92.5 526 GLN A CA 1
ATOM 4303 C C . GLN A 1 526 ? -11.828 39.344 42.406 1 92.5 526 GLN A C 1
ATOM 4305 O O . GLN A 1 526 ? -10.727 39.781 42.062 1 92.5 526 GLN A O 1
ATOM 4310 N N . GLN A 1 527 ? -12.57 38.5 41.75 1 94.62 527 GLN A N 1
ATOM 4311 C CA . GLN A 1 527 ? -12.086 38 40.469 1 94.62 527 GLN A CA 1
ATOM 4312 C C . GLN A 1 527 ? -11.914 39.125 39.438 1 94.62 527 GLN A C 1
ATOM 4314 O O . GLN A 1 527 ? -10.867 39.219 38.812 1 94.62 527 GLN A O 1
ATOM 4319 N N . LYS A 1 528 ? -12.906 39.844 39.344 1 95.81 528 LYS A N 1
ATOM 4320 C CA . LYS A 1 528 ? -12.914 40.969 38.375 1 95.81 528 LYS A CA 1
ATOM 4321 C C . LYS A 1 528 ? -11.836 41.969 38.688 1 95.81 528 LYS A C 1
ATOM 4323 O O . LYS A 1 528 ? -11.172 42.5 37.812 1 95.81 528 LYS A O 1
ATOM 4328 N N . ARG A 1 529 ? -11.688 42.25 39.938 1 93.94 529 ARG A N 1
ATOM 4329 C CA . ARG A 1 529 ? -10.672 43.188 40.375 1 93.94 529 ARG A CA 1
ATOM 4330 C C . ARG A 1 529 ? -9.273 42.719 40 1 93.94 529 ARG A C 1
ATOM 4332 O O . ARG A 1 529 ? -8.484 43.5 39.438 1 93.94 529 ARG A O 1
ATOM 4339 N N . ALA A 1 530 ? -8.984 41.531 40.281 1 95.75 530 ALA A N 1
ATOM 4340 C CA . ALA A 1 530 ? -7.676 40.969 39.969 1 95.75 530 ALA A CA 1
ATOM 4341 C C . ALA A 1 530 ? -7.453 40.938 38.438 1 95.75 530 ALA A C 1
ATOM 4343 O O . ALA A 1 530 ? -6.371 41.312 37.969 1 95.75 530 ALA A O 1
ATOM 4344 N N . ALA A 1 531 ? -8.469 40.5 37.719 1 96.81 531 ALA A N 1
ATOM 4345 C CA . ALA A 1 531 ? -8.375 40.438 36.281 1 96.81 531 ALA A CA 1
ATOM 4346 C C . ALA A 1 531 ? -8.148 41.812 35.688 1 96.81 531 ALA A C 1
ATOM 4348 O O . ALA A 1 531 ? -7.312 42 34.781 1 96.81 531 ALA A O 1
ATOM 4349 N N . SER A 1 532 ? -8.914 42.781 36.156 1 96.19 532 SER A N 1
ATOM 4350 C CA . SER A 1 532 ? -8.773 44.156 35.719 1 96.19 532 SER A CA 1
ATOM 4351 C C . SER A 1 532 ? -7.379 44.688 36.031 1 96.19 532 SER A C 1
ATOM 4353 O O . SER A 1 532 ? -6.758 45.344 35.188 1 96.19 532 SER A O 1
ATOM 4355 N N . PHE A 1 533 ? -6.945 44.438 37.25 1 96.69 533 PHE A N 1
ATOM 4356 C CA . PHE A 1 533 ? -5.633 44.906 37.688 1 96.69 533 PHE A CA 1
ATOM 4357 C C . PHE A 1 533 ? -4.535 44.312 36.781 1 96.69 533 PHE A C 1
ATOM 4359 O O . PHE A 1 533 ? -3.615 45.031 36.375 1 96.69 533 PHE A O 1
ATOM 4366 N N . GLY A 1 534 ? -4.578 43.031 36.5 1 97.44 534 GLY A N 1
ATOM 4367 C CA . GLY A 1 534 ? -3.617 42.406 35.625 1 97.44 534 GLY A CA 1
ATOM 4368 C C . GLY A 1 534 ? -3.541 43.062 34.25 1 97.44 534 GLY A C 1
ATOM 4369 O O . GLY A 1 534 ? -2.451 43.281 33.719 1 97.44 534 GLY A O 1
ATOM 4370 N N . LEU A 1 535 ? -4.672 43.344 33.688 1 97.56 535 LEU A N 1
ATOM 4371 C CA . LEU A 1 535 ? -4.734 44 32.375 1 97.56 535 LEU A CA 1
ATOM 4372 C C . LEU A 1 535 ? -4.148 45.406 32.438 1 97.56 535 LEU A C 1
ATOM 4374 O O . LEU A 1 535 ? -3.463 45.844 31.531 1 97.56 535 LEU A O 1
ATOM 4378 N N . GLN A 1 536 ? -4.398 46.156 33.531 1 96.88 536 GLN A N 1
ATOM 4379 C CA . GLN A 1 536 ? -3.824 47.469 33.75 1 96.88 536 GLN A CA 1
ATOM 4380 C C . GLN A 1 536 ? -2.301 47.406 33.781 1 96.88 536 GLN A C 1
ATOM 4382 O O . GLN A 1 536 ? -1.627 48.25 33.156 1 96.88 536 GLN A O 1
ATOM 4387 N N . LEU A 1 537 ? -1.797 46.469 34.5 1 97.75 537 LEU A N 1
ATOM 4388 C CA . LEU A 1 537 ? -0.351 46.281 34.594 1 97.75 537 LEU A CA 1
ATOM 4389 C C . LEU A 1 537 ? 0.267 46.094 33.219 1 97.75 537 LEU A C 1
ATOM 4391 O O . LEU A 1 537 ? 1.303 46.688 32.906 1 97.75 537 LEU A O 1
ATOM 4395 N N . ILE A 1 538 ? -0.361 45.281 32.375 1 98.19 538 ILE A N 1
ATOM 4396 C CA . ILE A 1 538 ? 0.12 45.031 31.016 1 98.19 538 ILE A CA 1
ATOM 4397 C C . ILE A 1 538 ? 0.212 46.344 30.25 1 98.19 538 ILE A C 1
ATOM 4399 O O . ILE A 1 538 ? 1.22 46.625 29.594 1 98.19 538 ILE A O 1
ATOM 4403 N N . LEU A 1 539 ? -0.765 47.188 30.359 1 97.56 539 LEU A N 1
ATOM 4404 C CA . LEU A 1 539 ? -0.923 48.406 29.516 1 97.56 539 LEU A CA 1
ATOM 4405 C C . LEU A 1 539 ? 0.008 49.5 29.984 1 97.56 539 LEU A C 1
ATOM 4407 O O . LEU A 1 539 ? 0.267 50.469 29.25 1 97.56 539 LEU A O 1
ATOM 4411 N N . ILE A 1 540 ? 0.567 49.438 31.203 1 96.31 540 ILE A N 1
ATOM 4412 C CA . ILE A 1 540 ? 1.457 50.5 31.656 1 96.31 540 ILE A CA 1
ATOM 4413 C C . ILE A 1 540 ? 2.904 50 31.609 1 96.31 540 ILE A C 1
ATOM 4415 O O . ILE A 1 540 ? 3.828 50.781 31.906 1 96.31 540 ILE A O 1
ATOM 4419 N N . SER A 1 541 ? 3.119 48.75 31.312 1 97.38 541 SER A N 1
ATOM 4420 C CA . SER A 1 541 ? 4.453 48.156 31.281 1 97.38 541 SER A CA 1
ATOM 4421 C C . SER A 1 541 ? 5.172 48.469 29.984 1 97.38 541 SER A C 1
ATOM 4423 O O . SER A 1 541 ? 4.535 48.594 28.938 1 97.38 541 SER A O 1
ATOM 4425 N N . GLN A 1 542 ? 6.551 48.625 30.094 1 96.31 542 GLN A N 1
ATOM 4426 C CA . GLN A 1 542 ? 7.367 48.688 28.891 1 96.31 542 GLN A CA 1
ATOM 4427 C C . GLN A 1 542 ? 7.344 47.375 28.141 1 96.31 542 GLN A C 1
ATOM 4429 O O . GLN A 1 542 ? 7.16 46.312 28.75 1 96.31 542 GLN A O 1
ATOM 4434 N N . GLY A 1 543 ? 7.59 47.406 26.828 1 94 543 GLY A N 1
ATOM 4435 C CA . GLY A 1 543 ? 7.488 46.25 25.984 1 94 543 GLY A CA 1
ATOM 4436 C C . GLY A 1 543 ? 6.148 46.125 25.281 1 94 543 GLY A C 1
ATOM 4437 O O . GLY A 1 543 ? 5.348 47.062 25.312 1 94 543 GLY A O 1
ATOM 4438 N N . MET A 1 544 ? 5.906 44.938 24.672 1 96 544 MET A N 1
ATOM 4439 C CA . MET A 1 544 ? 4.676 44.719 23.906 1 96 544 MET A CA 1
ATOM 4440 C C . MET A 1 544 ? 3.523 44.375 24.844 1 96 544 MET A C 1
ATOM 4442 O O . MET A 1 544 ? 3.725 43.719 25.859 1 96 544 MET A O 1
ATOM 4446 N N . ALA A 1 545 ? 2.357 44.844 24.484 1 97.94 545 ALA A N 1
ATOM 4447 C CA . ALA A 1 545 ? 1.149 44.469 25.234 1 97.94 545 ALA A CA 1
ATOM 4448 C C . ALA A 1 545 ? 0.317 43.469 24.453 1 97.94 545 ALA A C 1
ATOM 4450 O O . ALA A 1 545 ? 0.127 43.594 23.25 1 97.94 545 ALA A O 1
ATOM 4451 N N . PHE A 1 546 ? -0.039 42.406 25.094 1 98.56 546 PHE A N 1
ATOM 4452 C CA . PHE A 1 546 ? -0.839 41.344 24.516 1 98.56 546 PHE A CA 1
ATOM 4453 C C . PHE A 1 546 ? -2.141 41.156 25.281 1 98.56 546 PHE A C 1
ATOM 4455 O O . PHE A 1 546 ? -2.127 41 26.5 1 98.56 546 PHE A O 1
ATOM 4462 N N . ILE A 1 547 ? -3.256 41.188 24.594 1 98.62 547 ILE A N 1
ATOM 4463 C CA . ILE A 1 547 ? -4.586 41.062 25.172 1 98.62 547 ILE A CA 1
ATOM 4464 C C . ILE A 1 547 ? -5.348 39.938 24.469 1 98.62 547 ILE A C 1
ATOM 4466 O O . ILE A 1 547 ? -5.418 39.906 23.234 1 98.62 547 ILE A O 1
ATOM 4470 N N . HIS A 1 548 ? -5.891 39.031 25.234 1 98.38 548 HIS A N 1
ATOM 4471 C CA . HIS A 1 548 ? -6.77 38 24.703 1 98.38 548 HIS A CA 1
ATOM 4472 C C . HIS A 1 548 ? -8.18 38.531 24.484 1 98.38 548 HIS A C 1
ATOM 4474 O O . HIS A 1 548 ? -8.695 39.281 25.312 1 98.38 548 HIS A O 1
ATOM 4480 N N . SER A 1 549 ? -8.805 38.188 23.406 1 98.31 549 SER A N 1
ATOM 4481 C CA . SER A 1 549 ? -10.133 38.688 23.094 1 98.31 549 SER A CA 1
ATOM 4482 C C . SER A 1 549 ? -11.109 38.438 24.234 1 98.31 549 SER A C 1
ATOM 4484 O O . SER A 1 549 ? -11.281 37.281 24.672 1 98.31 549 SER A O 1
ATOM 4486 N N . GLY A 1 550 ? -11.719 39.469 24.656 1 98.19 550 GLY A N 1
ATOM 4487 C CA . GLY A 1 550 ? -12.719 39.375 25.703 1 98.19 550 GLY A CA 1
ATOM 4488 C C . GLY A 1 550 ? -12.141 39.594 27.094 1 98.19 550 GLY A C 1
ATOM 4489 O O . GLY A 1 550 ? -12.883 39.688 28.078 1 98.19 550 GLY A O 1
ATOM 4490 N N . GLN A 1 551 ? -10.875 39.656 27.188 1 98.12 551 GLN A N 1
ATOM 4491 C CA . GLN A 1 551 ? -10.242 39.844 28.484 1 98.12 551 GLN A CA 1
ATOM 4492 C C . GLN A 1 551 ? -10.773 41.125 29.156 1 98.12 551 GLN A C 1
ATOM 4494 O O . GLN A 1 551 ? -10.953 41.125 30.375 1 98.12 551 GLN A O 1
ATOM 4499 N N . GLU A 1 552 ? -11.086 42.219 28.453 1 98.06 552 GLU A N 1
ATOM 4500 C CA . GLU A 1 552 ? -11.531 43.5 28.953 1 98.06 552 GLU A CA 1
ATOM 4501 C C . GLU A 1 552 ? -12.977 43.438 29.422 1 98.06 552 GLU A C 1
ATOM 4503 O O . GLU A 1 552 ? -13.453 44.375 30.109 1 98.06 552 GLU A O 1
ATOM 4508 N N . PHE A 1 553 ? -13.672 42.406 29.125 1 97.94 553 PHE A N 1
ATOM 4509 C CA . PHE A 1 553 ? -15 42.219 29.703 1 97.94 553 PHE A CA 1
ATOM 4510 C C . PHE A 1 553 ? -15.102 40.844 30.391 1 97.94 553 PHE A C 1
ATOM 4512 O O . PHE A 1 553 ? -16.156 40.219 30.344 1 97.94 553 PHE A O 1
ATOM 4519 N N . PHE A 1 554 ? -13.984 40.344 30.891 1 97.94 554 PHE A N 1
ATOM 4520 C CA . PHE A 1 554 ? -13.867 39.219 31.797 1 97.94 554 PHE A CA 1
ATOM 4521 C C . PHE A 1 554 ? -14.344 37.938 31.109 1 97.94 554 PHE A C 1
ATOM 4523 O O . PHE A 1 554 ? -15.156 37.188 31.672 1 97.94 554 PHE A O 1
ATOM 4530 N N . ARG A 1 555 ? -13.836 37.562 29.891 1 97.56 555 ARG A N 1
ATOM 4531 C CA . ARG A 1 555 ? -14.148 36.344 29.172 1 97.56 555 ARG A CA 1
ATOM 4532 C C . ARG A 1 555 ? -14.016 35.125 30.094 1 97.56 555 ARG A C 1
ATOM 4534 O O . ARG A 1 555 ? -13.07 35.031 30.875 1 97.56 555 ARG A O 1
ATOM 4541 N N . THR A 1 556 ? -14.953 34.281 30.031 1 96.88 556 THR A N 1
ATOM 4542 C CA . THR A 1 556 ? -14.953 33.031 30.781 1 96.88 556 THR A CA 1
ATOM 4543 C C . THR A 1 556 ? -15.18 31.844 29.844 1 96.88 556 THR A C 1
ATOM 4545 O O . THR A 1 556 ? -15.875 31.984 28.828 1 96.88 556 THR A O 1
ATOM 4548 N N . LYS A 1 557 ? -14.602 30.766 30.094 1 97.19 557 LYS A N 1
ATOM 4549 C CA . LYS A 1 557 ? -14.797 29.5 29.422 1 97.19 557 LYS A CA 1
ATOM 4550 C C . LYS A 1 557 ? -15.234 28.422 30.406 1 97.19 557 LYS A C 1
ATOM 4552 O O . LYS A 1 557 ? -14.719 27.297 30.391 1 97.19 557 LYS A O 1
ATOM 4557 N N . ASP A 1 558 ? -15.969 28.875 31.344 1 96.38 558 ASP A N 1
ATOM 4558 C CA . ASP A 1 558 ? -16.641 28.047 32.344 1 96.38 558 ASP A CA 1
ATOM 4559 C C . ASP A 1 558 ? -15.641 27.328 33.219 1 96.38 558 ASP A C 1
ATOM 4561 O O . ASP A 1 558 ? -15.812 26.141 33.562 1 96.38 558 ASP A O 1
ATOM 4565 N N . GLU A 1 559 ? -14.508 27.938 33.531 1 96.25 559 GLU A N 1
ATOM 4566 C CA . GLU A 1 559 ? -13.484 27.484 34.469 1 96.25 559 GLU A CA 1
ATOM 4567 C C . GLU A 1 559 ? -12.859 26.172 34 1 96.25 559 GLU A C 1
ATOM 4569 O O . GLU A 1 559 ? -12.562 25.297 34.812 1 96.25 559 GLU A O 1
ATOM 4574 N N . ILE A 1 560 ? -12.828 26 32.719 1 95.88 560 ILE A N 1
ATOM 4575 C CA . ILE A 1 560 ? -12.117 24.875 32.125 1 95.88 560 ILE A CA 1
ATOM 4576 C C . ILE A 1 560 ? -10.695 25.281 31.766 1 95.88 560 ILE A C 1
ATOM 4578 O O . ILE A 1 560 ? -10.484 26.312 31.125 1 95.88 560 ILE A O 1
ATOM 4582 N N . ASP A 1 561 ? -9.766 24.609 32.156 1 93.81 561 ASP A N 1
ATOM 4583 C CA . ASP A 1 561 ? -8.352 24.953 32.094 1 93.81 561 ASP A CA 1
ATOM 4584 C C . ASP A 1 561 ? -7.879 24.969 30.625 1 93.81 561 ASP A C 1
ATOM 4586 O O . ASP A 1 561 ? -7.043 25.797 30.25 1 93.81 561 ASP A O 1
ATOM 4590 N N . ASN A 1 562 ? -8.328 24.047 29.797 1 92.81 562 ASN A N 1
ATOM 4591 C CA . ASN A 1 562 ? -7.961 23.969 28.391 1 92.81 562 ASN A CA 1
ATOM 4592 C C . ASN A 1 562 ? -9.156 23.594 27.516 1 92.81 562 ASN A C 1
ATOM 4594 O O . ASN A 1 562 ? -9.703 22.5 27.641 1 92.81 562 ASN A O 1
ATOM 4598 N N . THR A 1 563 ? -9.523 24.438 26.609 1 96.06 563 THR A N 1
ATOM 4599 C CA . THR A 1 563 ? -10.781 24.234 25.906 1 96.06 563 THR A CA 1
ATOM 4600 C C . THR A 1 563 ? -10.539 24.109 24.391 1 96.06 563 THR A C 1
ATOM 4602 O O . THR A 1 563 ? -11.414 24.406 23.594 1 96.06 563 THR A O 1
ATOM 4605 N N . TYR A 1 564 ? -9.273 23.672 23.922 1 95.5 564 TYR A N 1
ATOM 4606 C CA . TYR A 1 564 ? -8.875 23.719 22.516 1 95.5 564 TYR A CA 1
ATOM 4607 C C . TYR A 1 564 ? -9.812 22.875 21.656 1 95.5 564 TYR A C 1
ATOM 4609 O O . TYR A 1 564 ? -9.969 23.156 20.469 1 95.5 564 TYR A O 1
ATOM 4617 N N . ASN A 1 565 ? -10.523 21.844 22.266 1 93.5 565 ASN A N 1
ATOM 4618 C CA . ASN A 1 565 ? -11.398 20.938 21.5 1 93.5 565 ASN A CA 1
ATOM 4619 C C . ASN A 1 565 ? -12.789 20.859 22.125 1 93.5 565 ASN A C 1
ATOM 4621 O O . ASN A 1 565 ? -13.484 19.859 21.969 1 93.5 565 ASN A O 1
ATOM 4625 N N . ILE A 1 566 ? -13.117 21.875 22.906 1 94.44 566 ILE A N 1
ATOM 4626 C CA . ILE A 1 566 ? -14.43 21.938 23.547 1 94.44 566 ILE A CA 1
ATOM 4627 C C . ILE A 1 566 ? -15.383 22.781 22.703 1 94.44 566 ILE A C 1
ATOM 4629 O O . ILE A 1 566 ? -14.969 23.781 22.109 1 94.44 566 ILE A O 1
ATOM 4633 N N . PRO A 1 567 ? -16.609 22.516 22.625 1 93.31 567 PRO A N 1
ATOM 4634 C CA . PRO A 1 567 ? -17.562 23.078 21.672 1 93.31 567 PRO A CA 1
ATOM 4635 C C . PRO A 1 567 ? -17.734 24.594 21.812 1 93.31 567 PRO A C 1
ATOM 4637 O O . PRO A 1 567 ? -17.328 25.172 22.828 1 93.31 567 PRO A O 1
ATOM 4640 N N . ASP A 1 568 ? -18.422 25.156 20.875 1 96.19 568 ASP A N 1
ATOM 4641 C CA . ASP A 1 568 ? -18.594 26.594 20.672 1 96.19 568 ASP A CA 1
ATOM 4642 C C . ASP A 1 568 ? -19.266 27.25 21.891 1 96.19 568 ASP A C 1
ATOM 4644 O O . ASP A 1 568 ? -18.953 28.391 22.234 1 96.19 568 ASP A O 1
ATOM 4648 N N . ARG A 1 569 ? -20.094 26.453 22.516 1 94.75 569 ARG A N 1
ATOM 4649 C CA . ARG A 1 569 ? -20.812 27.031 23.656 1 94.75 569 ARG A CA 1
ATOM 4650 C C . ARG A 1 569 ? -19.859 27.5 24.734 1 94.75 569 ARG A C 1
ATOM 4652 O O . ARG A 1 569 ? -20.141 28.453 25.453 1 94.75 569 ARG A O 1
ATOM 4659 N N . ILE A 1 570 ? -18.719 26.875 24.797 1 96.5 570 ILE A N 1
ATOM 4660 C CA . ILE A 1 570 ? -17.734 27.188 25.828 1 96.5 570 ILE A CA 1
ATOM 4661 C C . ILE A 1 570 ? -16.719 28.203 25.281 1 96.5 570 ILE A C 1
ATOM 4663 O O . ILE A 1 570 ? -16.391 29.172 25.969 1 96.5 570 ILE A O 1
ATOM 4667 N N . ASN A 1 571 ? -16.266 28.047 24.031 1 97.06 571 ASN A N 1
ATOM 4668 C CA . ASN A 1 571 ? -15.156 28.828 23.484 1 97.06 571 ASN A CA 1
ATOM 4669 C C . ASN A 1 571 ? -15.641 30.125 22.859 1 97.06 571 ASN A C 1
ATOM 4671 O O . ASN A 1 571 ? -14.844 31.047 22.641 1 97.06 571 ASN A O 1
ATOM 4675 N N . ARG A 1 572 ? -16.875 30.328 22.625 1 96.19 572 ARG A N 1
ATOM 4676 C CA . ARG A 1 572 ? -17.391 31.5 21.953 1 96.19 572 ARG A CA 1
ATOM 4677 C C . ARG A 1 572 ? -17.031 32.781 22.719 1 96.19 572 ARG A C 1
ATOM 4679 O O . ARG A 1 572 ? -16.906 32.75 23.953 1 96.19 572 ARG A O 1
ATOM 4686 N N . LEU A 1 573 ? -16.781 33.844 21.969 1 97.31 573 LEU A N 1
ATOM 4687 C CA . LEU A 1 573 ? -16.781 35.156 22.594 1 97.31 573 LEU A CA 1
ATOM 4688 C C . LEU A 1 573 ? -18.203 35.594 22.969 1 97.31 573 LEU A C 1
ATOM 4690 O O . LEU A 1 573 ? -19.047 35.781 22.094 1 97.31 573 LEU A O 1
ATOM 4694 N N . ASP A 1 574 ? -18.547 35.688 24.25 1 96.81 574 ASP A N 1
ATOM 4695 C CA . ASP A 1 574 ? -19.875 36.062 24.703 1 96.81 574 ASP A CA 1
ATOM 4696 C C . ASP A 1 574 ? -20.062 37.562 24.656 1 96.81 574 ASP A C 1
ATOM 4698 O O . ASP A 1 574 ? -19.766 38.281 25.625 1 96.81 574 ASP A O 1
ATOM 4702 N N . TRP A 1 575 ? -20.641 38.062 23.625 1 97.31 575 TRP A N 1
ATOM 4703 C CA . TRP A 1 575 ? -20.797 39.5 23.375 1 97.31 575 TRP A CA 1
ATOM 4704 C C . TRP A 1 575 ? -21.797 40.094 24.359 1 97.31 575 TRP A C 1
ATOM 4706 O O . TRP A 1 575 ? -21.812 41.312 24.547 1 97.31 575 TRP A O 1
ATOM 4716 N N . THR A 1 576 ? -22.625 39.312 25.016 1 96.12 576 THR A N 1
ATOM 4717 C CA . THR A 1 576 ? -23.531 39.844 26.016 1 96.12 576 THR A CA 1
ATOM 4718 C C . THR A 1 576 ? -22.766 40.344 27.234 1 96.12 576 THR A C 1
ATOM 4720 O O . THR A 1 576 ? -23.203 41.281 27.906 1 96.12 576 THR A O 1
ATOM 4723 N N . ARG A 1 577 ? -21.656 39.781 27.469 1 96.31 577 ARG A N 1
ATOM 4724 C CA . ARG A 1 577 ? -20.797 40.25 28.562 1 96.31 577 ARG A CA 1
ATOM 4725 C C . ARG A 1 577 ? -20.188 41.594 28.234 1 96.31 577 ARG A C 1
ATOM 4727 O O . ARG A 1 577 ? -19.984 42.406 29.141 1 96.31 577 ARG A O 1
ATOM 4734 N N . ALA A 1 578 ? -19.891 41.812 26.969 1 97 578 ALA A N 1
ATOM 4735 C CA . ALA A 1 578 ? -19.391 43.125 26.578 1 97 578 ALA A CA 1
ATOM 4736 C C . ALA A 1 578 ? -20.391 44.219 26.938 1 97 578 ALA A C 1
ATOM 4738 O O . ALA A 1 578 ? -20 45.312 27.375 1 97 578 ALA A O 1
ATOM 4739 N N . ILE A 1 579 ? -21.641 43.938 26.734 1 95.81 579 ILE A N 1
ATOM 4740 C CA . ILE A 1 579 ? -22.688 44.875 27.062 1 95.81 579 ILE A CA 1
ATOM 4741 C C . ILE A 1 579 ? -22.75 45.062 28.578 1 95.81 579 ILE A C 1
ATOM 4743 O O . ILE A 1 579 ? -22.812 46.188 29.062 1 95.81 579 ILE A O 1
ATOM 4747 N N . ARG A 1 580 ? -22.672 44 29.297 1 96.25 580 ARG A N 1
ATOM 4748 C CA . ARG A 1 580 ? -22.766 44 30.75 1 96.25 580 ARG A CA 1
ATOM 4749 C C . ARG A 1 580 ? -21.625 44.781 31.375 1 96.25 580 ARG A C 1
ATOM 4751 O O . ARG A 1 580 ? -21.797 45.469 32.375 1 96.25 580 ARG A O 1
ATOM 4758 N N . TYR A 1 581 ? -20.453 44.719 30.781 1 96.88 581 TYR A N 1
ATOM 4759 C CA . TYR A 1 581 ? -19.266 45.312 31.406 1 96.88 581 TYR A CA 1
ATOM 4760 C C . TYR A 1 581 ? -18.75 46.5 30.562 1 96.88 581 TYR A C 1
ATOM 4762 O O . TYR A 1 581 ? -17.547 46.688 30.453 1 96.88 581 TYR A O 1
ATOM 4770 N N . LYS A 1 582 ? -19.594 47.219 30 1 96.25 582 LYS A N 1
ATOM 4771 C CA . LYS A 1 582 ? -19.297 48.344 29.109 1 96.25 582 LYS A CA 1
ATOM 4772 C C . LYS A 1 582 ? -18.422 49.375 29.812 1 96.25 582 LYS A C 1
ATOM 4774 O O . LYS A 1 582 ? -17.516 49.938 29.203 1 96.25 582 LYS A O 1
ATOM 4779 N N . GLU A 1 583 ? -18.625 49.656 31.047 1 94.25 583 GLU A N 1
ATOM 4780 C CA . GLU A 1 583 ? -17.859 50.625 31.812 1 94.25 583 GLU A CA 1
ATOM 4781 C C . GLU A 1 583 ? -16.375 50.25 31.891 1 94.25 583 GLU A C 1
ATOM 4783 O O . GLU A 1 583 ? -15.492 51.094 31.766 1 94.25 583 GLU A O 1
ATOM 4788 N N . HIS A 1 584 ? -16.188 49 32.156 1 95.5 584 HIS A N 1
ATOM 4789 C CA . HIS A 1 584 ? -14.805 48.531 32.25 1 95.5 584 HIS A CA 1
ATOM 4790 C C . HIS A 1 584 ? -14.125 48.594 30.875 1 95.5 584 HIS A C 1
ATOM 4792 O O . HIS A 1 584 ? -12.945 48.906 30.781 1 95.5 584 HIS A O 1
ATOM 4798 N N . ILE A 1 585 ? -14.898 48.312 29.844 1 97.38 585 ILE A N 1
ATOM 4799 C CA . ILE A 1 585 ? -14.375 48.375 28.5 1 97.38 585 ILE A CA 1
ATOM 4800 C C . ILE A 1 585 ? -13.945 49.812 28.203 1 97.38 585 ILE A C 1
ATOM 4802 O O . ILE A 1 585 ? -12.867 50.062 27.641 1 97.38 585 ILE A O 1
ATOM 4806 N N . GLU A 1 586 ? -14.758 50.75 28.547 1 95.88 586 GLU A N 1
ATOM 4807 C CA . GLU A 1 586 ? -14.461 52.156 28.328 1 95.88 586 GLU A CA 1
ATOM 4808 C C . GLU A 1 586 ? -13.195 52.562 29.062 1 95.88 586 GLU A C 1
ATOM 4810 O O . GLU A 1 586 ? -12.359 53.312 28.531 1 95.88 586 GLU A O 1
ATOM 4815 N N . PHE A 1 587 ? -13.094 52.094 30.25 1 94.75 587 PHE A N 1
ATOM 4816 C CA . PHE A 1 587 ? -11.906 52.344 31.047 1 94.75 587 PHE A CA 1
ATOM 4817 C C . PHE A 1 587 ? -10.656 51.812 30.344 1 94.75 587 PHE A C 1
ATOM 4819 O O . PHE A 1 587 ? -9.648 52.531 30.25 1 94.75 587 PHE A O 1
ATOM 4826 N N . ILE A 1 588 ? -10.695 50.531 29.875 1 97 588 ILE A N 1
ATOM 4827 C CA . ILE A 1 588 ? -9.562 49.938 29.188 1 97 588 ILE A CA 1
ATOM 4828 C C . ILE A 1 588 ? -9.266 50.688 27.906 1 97 588 ILE A C 1
ATOM 4830 O O . ILE A 1 588 ? -8.102 50.875 27.531 1 97 588 ILE A O 1
ATOM 4834 N N . GLN A 1 589 ? -10.281 51.156 27.188 1 97.44 589 GLN A N 1
ATOM 4835 C CA . GLN A 1 589 ? -10.117 51.969 25.984 1 97.44 589 GLN A CA 1
ATOM 4836 C C . GLN A 1 589 ? -9.312 53.25 26.281 1 97.44 589 GLN A C 1
ATOM 4838 O O . GLN A 1 589 ? -8.422 53.625 25.516 1 97.44 589 GLN A O 1
ATOM 4843 N N . GLU A 1 590 ? -9.625 53.812 27.359 1 95.81 590 GLU A N 1
ATOM 4844 C CA . GLU A 1 590 ? -8.922 55 27.781 1 95.81 590 GLU A CA 1
ATOM 4845 C C . GLU A 1 590 ? -7.457 54.719 28.094 1 95.81 590 GLU A C 1
ATOM 4847 O O . GLU A 1 590 ? -6.57 55.5 27.734 1 95.81 590 GLU A O 1
ATOM 4852 N N . LEU A 1 591 ? -7.254 53.656 28.734 1 96.5 591 LEU A N 1
ATOM 4853 C CA . LEU A 1 591 ? -5.887 53.281 29.078 1 96.5 591 LEU A CA 1
ATOM 4854 C C . LEU A 1 591 ? -5.078 53 27.812 1 96.5 591 LEU A C 1
ATOM 4856 O O . LEU A 1 591 ? -3.895 53.312 27.734 1 96.5 591 LEU A O 1
ATOM 4860 N N . ILE A 1 592 ? -5.688 52.281 26.844 1 97.88 592 ILE A N 1
ATOM 4861 C CA . ILE A 1 592 ? -5.027 52 25.578 1 97.88 592 ILE A CA 1
ATOM 4862 C C . ILE A 1 592 ? -4.695 53.281 24.859 1 97.88 592 ILE A C 1
ATOM 4864 O O . ILE A 1 592 ? -3.578 53.469 24.359 1 97.88 592 ILE A O 1
ATOM 4868 N N . THR A 1 593 ? -5.637 54.219 24.828 1 97.06 593 THR A N 1
ATOM 4869 C CA . THR A 1 593 ? -5.426 55.5 24.203 1 97.06 593 THR A CA 1
ATOM 4870 C C . THR A 1 593 ? -4.297 56.281 24.906 1 97.06 593 THR A C 1
ATOM 4872 O O . THR A 1 593 ? -3.453 56.875 24.234 1 97.06 593 THR A O 1
ATOM 4875 N N . PHE A 1 594 ? -4.34 56.219 26.219 1 95.5 594 PHE A N 1
ATOM 4876 C CA . PHE A 1 594 ? -3.301 56.844 27.016 1 95.5 594 PHE A CA 1
ATOM 4877 C C . PHE A 1 594 ? -1.922 56.312 26.641 1 95.5 594 PHE A C 1
ATOM 4879 O O . PHE A 1 594 ? -0.992 57.094 26.406 1 95.5 594 PHE A O 1
ATOM 4886 N N . ARG A 1 595 ? -1.744 55 26.594 1 96.56 595 ARG A N 1
ATOM 4887 C CA . ARG A 1 595 ? -0.477 54.375 26.234 1 96.56 595 ARG A CA 1
ATOM 4888 C C . ARG A 1 595 ? -0.038 54.781 24.828 1 96.56 595 ARG A C 1
ATOM 4890 O O . ARG A 1 595 ? 1.125 55.125 24.625 1 96.56 595 ARG A O 1
ATOM 4897 N N . LYS A 1 596 ? -0.926 54.812 23.844 1 96.06 596 LYS A N 1
ATOM 4898 C CA . LYS A 1 596 ? -0.625 55.156 22.453 1 96.06 596 LYS A CA 1
ATOM 4899 C C . LYS A 1 596 ? -0.171 56.594 22.344 1 96.06 596 LYS A C 1
ATOM 4901 O O . LYS A 1 596 ? 0.674 56.938 21.516 1 96.06 596 LYS A O 1
ATOM 4906 N N . ASN A 1 597 ? -0.729 57.438 23.25 1 93.75 597 ASN A N 1
ATOM 4907 C CA . ASN A 1 597 ? -0.422 58.844 23.203 1 93.75 597 ASN A CA 1
ATOM 4908 C C . ASN A 1 597 ? 0.848 59.156 23.984 1 93.75 597 ASN A C 1
ATOM 4910 O O . ASN A 1 597 ? 1.332 60.312 23.953 1 93.75 597 ASN A O 1
ATOM 4914 N N . ASN A 1 598 ? 1.381 58.219 24.703 1 93.75 598 ASN A N 1
ATOM 4915 C CA . ASN A 1 598 ? 2.602 58.406 25.469 1 93.75 598 ASN A CA 1
ATOM 4916 C C . ASN A 1 598 ? 3.676 57.406 25.094 1 93.75 598 ASN A C 1
ATOM 4918 O O . ASN A 1 598 ? 3.912 56.438 25.812 1 93.75 598 ASN A O 1
ATOM 4922 N N . PRO A 1 599 ? 4.41 57.688 24.094 1 90.88 599 PRO A N 1
ATOM 4923 C CA . PRO A 1 599 ? 5.402 56.75 23.578 1 90.88 599 PRO A CA 1
ATOM 4924 C C . PRO A 1 599 ? 6.492 56.406 24.594 1 90.88 599 PRO A C 1
ATOM 4926 O O . PRO A 1 599 ? 7.195 55.406 24.453 1 90.88 599 PRO A O 1
ATOM 4929 N N . ILE A 1 600 ? 6.621 57.281 25.609 1 94.25 600 ILE A N 1
ATOM 4930 C CA . ILE A 1 600 ? 7.602 57.031 26.672 1 94.25 600 ILE A CA 1
ATOM 4931 C C . ILE A 1 600 ? 7.25 55.75 27.406 1 94.25 600 ILE A C 1
ATOM 4933 O O . ILE A 1 600 ? 8.086 55.188 28.109 1 94.25 600 ILE A O 1
ATOM 4937 N N . LEU A 1 601 ? 6.031 55.188 27.219 1 94.5 601 LEU A N 1
ATOM 4938 C CA . LEU A 1 601 ? 5.602 53.938 27.828 1 94.5 601 LEU A CA 1
ATOM 4939 C C . LEU A 1 601 ? 5.938 52.75 26.938 1 94.5 601 LEU A C 1
ATOM 4941 O O . LEU A 1 601 ? 5.641 51.625 27.281 1 94.5 601 LEU A O 1
ATOM 4945 N N . SER A 1 602 ? 6.613 53 25.781 1 95.25 602 SER A N 1
ATOM 4946 C CA . SER A 1 602 ? 6.961 51.969 24.828 1 95.25 602 SER A CA 1
ATOM 4947 C C . SER A 1 602 ? 8.352 52.188 24.25 1 95.25 602 SER A C 1
ATOM 4949 O O . SER A 1 602 ? 8.539 52.156 23.031 1 95.25 602 SER A O 1
ATOM 4951 N N . GLN A 1 603 ? 9.25 52.25 25.094 1 94.94 603 GLN A N 1
ATOM 4952 C CA . GLN A 1 603 ? 10.625 52.531 24.688 1 94.94 603 GLN A CA 1
ATOM 4953 C C . GLN A 1 603 ? 11.281 51.281 24.125 1 94.94 603 GLN A C 1
ATOM 4955 O O . GLN A 1 603 ? 10.828 50.156 24.375 1 94.94 603 GLN A O 1
ATOM 4960 N N . ASP A 1 604 ? 12.438 51.469 23.344 1 93.88 604 ASP A N 1
ATOM 4961 C CA . ASP A 1 604 ? 12.977 50.344 22.594 1 93.88 604 ASP A CA 1
ATOM 4962 C C . ASP A 1 604 ? 14.359 49.938 23.109 1 93.88 604 ASP A C 1
ATOM 4964 O O . ASP A 1 604 ? 15.016 49.094 22.531 1 93.88 604 ASP A O 1
ATOM 4968 N N . ASN A 1 605 ? 14.797 50.562 24.141 1 95.06 605 ASN A N 1
ATOM 4969 C CA . ASN A 1 605 ? 16.094 50.188 24.703 1 95.06 605 ASN A CA 1
ATOM 4970 C C . ASN A 1 605 ? 16.125 50.344 26.219 1 95.06 605 ASN A C 1
ATOM 4972 O O . ASN A 1 605 ? 15.492 51.219 26.781 1 95.06 605 ASN A O 1
ATOM 4976 N N . TYR A 1 606 ? 16.906 49.531 26.844 1 95.44 606 TYR A N 1
ATOM 4977 C CA . TYR A 1 606 ? 16.969 49.438 28.312 1 95.44 606 TYR A CA 1
ATOM 4978 C C . TYR A 1 606 ? 17.703 50.656 28.891 1 95.44 606 TYR A C 1
ATOM 4980 O O . TYR A 1 606 ? 17.406 51.094 30 1 95.44 606 TYR A O 1
ATOM 4988 N N . GLU A 1 607 ? 18.609 51.25 28.188 1 95.88 607 GLU A N 1
ATOM 4989 C CA . GLU A 1 607 ? 19.344 52.406 28.672 1 95.88 607 GLU A CA 1
ATOM 4990 C C . GLU A 1 607 ? 18.422 53.594 28.891 1 95.88 607 GLU A C 1
ATOM 4992 O O . GLU A 1 607 ? 18.469 54.25 29.938 1 95.88 607 GLU A O 1
ATOM 4997 N N . SER A 1 608 ? 17.609 53.812 27.922 1 95.69 608 SER A N 1
ATOM 4998 C CA . SER A 1 608 ? 16.641 54.906 28.047 1 95.69 608 SER A CA 1
ATOM 4999 C C . SER A 1 608 ? 15.656 54.625 29.172 1 95.69 608 SER A C 1
ATOM 5001 O O . SER A 1 608 ? 15.266 55.562 29.906 1 95.69 608 SER A O 1
ATOM 5003 N N . ILE A 1 609 ? 15.25 53.438 29.297 1 95.94 609 ILE A N 1
ATOM 5004 C CA . ILE A 1 609 ? 14.305 53.062 30.344 1 95.94 609 ILE A CA 1
ATOM 5005 C C . ILE A 1 609 ? 14.938 53.281 31.719 1 95.94 609 ILE A C 1
ATOM 5007 O O . ILE A 1 609 ? 14.273 53.781 32.625 1 95.94 609 ILE A O 1
ATOM 5011 N N . GLN A 1 610 ? 16.156 52.938 31.828 1 94.31 610 GLN A N 1
ATOM 5012 C CA . GLN A 1 610 ? 16.875 53.156 33.094 1 94.31 610 GLN A CA 1
ATOM 5013 C C . GLN A 1 610 ? 16.953 54.625 33.438 1 94.31 610 GLN A C 1
ATOM 5015 O O . GLN A 1 610 ? 16.875 55 34.594 1 94.31 610 GLN A O 1
ATOM 5020 N N . GLU A 1 611 ? 17.016 55.469 32.469 1 95.56 611 GLU A N 1
ATOM 5021 C CA . GLU A 1 611 ? 17.156 56.906 32.656 1 95.56 611 GLU A CA 1
ATOM 5022 C C . GLU A 1 611 ? 15.812 57.562 32.969 1 95.56 611 GLU A C 1
ATOM 5024 O O . GLU A 1 611 ? 15.758 58.562 33.688 1 95.56 611 GLU A O 1
ATOM 5029 N N . THR A 1 612 ? 14.82 57.031 32.469 1 96.62 612 THR A N 1
ATOM 5030 C CA . THR A 1 612 ? 13.555 57.75 32.5 1 96.62 612 THR A CA 1
ATOM 5031 C C . THR A 1 612 ? 12.617 57.156 33.531 1 96.62 612 THR A C 1
ATOM 5033 O O . THR A 1 612 ? 11.633 57.781 33.938 1 96.62 612 THR A O 1
ATOM 5036 N N . CYS A 1 613 ? 12.859 55.938 33.969 1 96 613 CYS A N 1
ATOM 5037 C CA . CYS A 1 613 ? 11.945 55.281 34.875 1 96 613 CYS A CA 1
ATOM 5038 C C . CYS A 1 613 ? 12.531 55.188 36.281 1 96 613 CYS A C 1
ATOM 5040 O O . CYS A 1 613 ? 13.727 54.938 36.469 1 96 613 CYS A O 1
ATOM 5042 N N . ASP A 1 614 ? 11.688 55.469 37.281 1 96.12 614 ASP A N 1
ATOM 5043 C CA . ASP A 1 614 ? 12.07 55.375 38.688 1 96.12 614 ASP A CA 1
ATOM 5044 C C . ASP A 1 614 ? 10.992 54.688 39.531 1 96.12 614 ASP A C 1
ATOM 5046 O O . ASP A 1 614 ? 9.805 54.812 39.219 1 96.12 614 ASP A O 1
ATOM 5050 N N . PHE A 1 615 ? 11.484 54.062 40.531 1 97 615 PHE A N 1
ATOM 5051 C CA . PHE A 1 615 ? 10.586 53.281 41.375 1 97 615 PHE A CA 1
ATOM 5052 C C . PHE A 1 615 ? 10.797 53.625 42.844 1 97 615 PHE A C 1
ATOM 5054 O O . PHE A 1 615 ? 11.93 53.844 43.281 1 97 615 PHE A O 1
ATOM 5061 N N . TYR A 1 616 ? 9.688 53.781 43.562 1 96.69 616 TYR A N 1
ATOM 5062 C CA . TYR A 1 616 ? 9.727 54 45 1 96.69 616 TYR A CA 1
ATOM 5063 C C . TYR A 1 616 ? 8.578 53.25 45.688 1 96.69 616 TYR A C 1
ATOM 5065 O O . TYR A 1 616 ? 7.41 53.562 45.438 1 96.69 616 TYR A O 1
ATOM 5073 N N . TRP A 1 617 ? 8.922 52.375 46.531 1 97.19 617 TRP A N 1
ATOM 5074 C CA . TRP A 1 617 ? 7.898 51.656 47.281 1 97.19 617 TRP A CA 1
ATOM 5075 C C . TRP A 1 617 ? 7.402 52.5 48.469 1 97.19 617 TRP A C 1
ATOM 5077 O O . TRP A 1 617 ? 8.133 52.688 49.438 1 97.19 617 TRP A O 1
ATOM 5087 N N . LEU A 1 618 ? 6.176 52.938 48.406 1 95.94 618 LEU A N 1
ATOM 5088 C CA . LEU A 1 618 ? 5.551 53.75 49.469 1 95.94 618 LEU A CA 1
ATOM 5089 C C . LEU A 1 618 ? 5.262 52.906 50.688 1 95.94 618 LEU A C 1
ATOM 5091 O O . LEU A 1 618 ? 5.301 53.406 51.812 1 95.94 618 LEU A O 1
ATOM 5095 N N . THR A 1 619 ? 4.855 51.719 50.469 1 95.94 619 THR A N 1
ATOM 5096 C CA . THR A 1 619 ? 4.727 50.656 51.469 1 95.94 619 THR A CA 1
ATOM 5097 C C . THR A 1 619 ? 5.258 49.344 50.938 1 95.94 619 THR A C 1
ATOM 5099 O O . THR A 1 619 ? 5.809 49.312 49.812 1 95.94 619 THR A O 1
ATOM 5102 N N . GLU A 1 620 ? 5.027 48.344 51.719 1 95 620 GLU A N 1
ATOM 5103 C CA . GLU A 1 620 ? 5.434 47 51.25 1 95 620 GLU A CA 1
ATOM 5104 C C . GLU A 1 620 ? 4.598 46.562 50.062 1 95 620 GLU A C 1
ATOM 5106 O O . GLU A 1 620 ? 5.02 45.688 49.281 1 95 620 GLU A O 1
ATOM 5111 N N . TYR A 1 621 ? 3.422 47.219 49.844 1 96.75 621 TYR A N 1
ATOM 5112 C CA . TYR A 1 621 ? 2.504 46.719 48.812 1 96.75 621 TYR A CA 1
ATOM 5113 C C . TYR A 1 621 ? 2.193 47.781 47.781 1 96.75 621 TYR A C 1
ATOM 5115 O O . TYR A 1 621 ? 1.557 47.531 46.781 1 96.75 621 TYR A O 1
ATOM 5123 N N . VAL A 1 622 ? 2.633 49.031 48.062 1 97.12 622 VAL A N 1
ATOM 5124 C CA . VAL A 1 622 ? 2.262 50.125 47.156 1 97.12 622 VAL A CA 1
ATOM 5125 C C . VAL A 1 622 ? 3.512 50.719 46.5 1 97.12 622 VAL A C 1
ATOM 5127 O O . VAL A 1 622 ? 4.453 51.094 47.188 1 97.12 622 VAL A O 1
ATOM 5130 N N . LEU A 1 623 ? 3.494 50.719 45.188 1 97.69 623 LEU A N 1
ATOM 5131 C CA . LEU A 1 623 ? 4.641 51.156 44.406 1 97.69 623 LEU A CA 1
ATOM 5132 C C . LEU A 1 623 ? 4.32 52.438 43.625 1 97.69 623 LEU A C 1
ATOM 5134 O O . LEU A 1 623 ? 3.266 52.531 43 1 97.69 623 LEU A O 1
ATOM 5138 N N . ARG A 1 624 ? 5.137 53.438 43.781 1 97 624 ARG A N 1
ATOM 5139 C CA . ARG A 1 624 ? 5.121 54.562 42.875 1 97 624 ARG A CA 1
ATOM 5140 C C . ARG A 1 624 ? 6.094 54.344 41.719 1 97 624 ARG A C 1
ATOM 5142 O O . ARG A 1 624 ? 7.301 54.219 41.938 1 97 624 ARG A O 1
ATOM 5149 N N . TYR A 1 625 ? 5.625 54.156 40.531 1 97.12 625 TYR A N 1
ATOM 5150 C CA . TYR A 1 625 ? 6.355 54.031 39.281 1 97.12 625 TYR A CA 1
ATOM 5151 C C . TYR A 1 625 ? 6.285 55.344 38.5 1 97.12 625 TYR A C 1
ATOM 5153 O O . TYR A 1 625 ? 5.199 55.781 38.125 1 97.12 625 TYR A O 1
ATOM 5161 N N . GLN A 1 626 ? 7.422 55.969 38.375 1 95.81 626 GLN A N 1
ATOM 5162 C CA . GLN A 1 626 ? 7.465 57.281 37.719 1 95.81 626 GLN A CA 1
ATOM 5163 C C . GLN A 1 626 ? 8.211 57.188 36.375 1 95.81 626 GLN A C 1
ATOM 5165 O O . GLN A 1 626 ? 9.273 56.562 36.281 1 95.81 626 GLN A O 1
ATOM 5170 N N . VAL A 1 627 ? 7.605 57.688 35.344 1 96.44 627 VAL A N 1
ATOM 5171 C CA . VAL A 1 627 ? 8.211 57.812 34.031 1 96.44 627 VAL A CA 1
ATOM 5172 C C . VAL A 1 627 ? 8.344 59.281 33.656 1 96.44 627 VAL A C 1
ATOM 5174 O O . VAL A 1 627 ? 7.34 60 33.562 1 96.44 627 VAL A O 1
ATOM 5177 N N . THR A 1 628 ? 9.555 59.719 33.375 1 94.06 628 THR A N 1
ATOM 5178 C CA . THR A 1 628 ? 9.805 61.156 33.125 1 94.06 628 THR A CA 1
ATOM 5179 C C . THR A 1 628 ? 10.312 61.344 31.703 1 94.06 628 THR A C 1
ATOM 5181 O O . THR A 1 628 ? 11.312 60.75 31.297 1 94.06 628 THR A O 1
ATOM 5184 N N . SER A 1 629 ? 9.516 62.062 30.984 1 89 629 SER A N 1
ATOM 5185 C CA . SER A 1 629 ? 9.961 62.531 29.672 1 89 629 SER A CA 1
ATOM 5186 C C . SER A 1 629 ? 10.398 64 29.734 1 89 629 SER A C 1
ATOM 5188 O O . SER A 1 629 ? 10.383 64.625 30.797 1 89 629 SER A O 1
ATOM 5190 N N . GLU A 1 630 ? 10.852 64.562 28.5 1 85.06 630 GLU A N 1
ATOM 5191 C CA . GLU A 1 630 ? 11.219 65.938 28.438 1 85.06 630 GLU A CA 1
ATOM 5192 C C . GLU A 1 630 ? 10.008 66.875 28.656 1 85.06 630 GLU A C 1
ATOM 5194 O O . GLU A 1 630 ? 10.133 67.938 29.188 1 85.06 630 GLU A O 1
ATOM 5199 N N . GLU A 1 631 ? 8.891 66.25 28.438 1 85.62 631 GLU A N 1
ATOM 5200 C CA . GLU A 1 631 ? 7.688 67.125 28.406 1 85.62 631 GLU A CA 1
ATOM 5201 C C . GLU A 1 631 ? 6.902 67 29.703 1 85.62 631 GLU A C 1
ATOM 5203 O O . GLU A 1 631 ? 6.293 67.938 30.172 1 85.62 631 GLU A O 1
ATOM 5208 N N . LYS A 1 632 ? 6.879 65.75 30.203 1 89.75 632 LYS A N 1
ATOM 5209 C CA . LYS A 1 632 ? 6.043 65.562 31.391 1 89.75 632 LYS A CA 1
ATOM 5210 C C . LYS A 1 632 ? 6.516 64.375 32.219 1 89.75 632 LYS A C 1
ATOM 5212 O O . LYS A 1 632 ? 7.344 63.594 31.75 1 89.75 632 LYS A O 1
ATOM 5217 N N . THR A 1 633 ? 6.008 64.375 33.406 1 93.56 633 THR A N 1
ATOM 5218 C CA . THR A 1 633 ? 6.215 63.25 34.312 1 93.56 633 THR A CA 1
ATOM 5219 C C . THR A 1 633 ? 4.895 62.562 34.594 1 93.56 633 THR A C 1
ATOM 5221 O O . THR A 1 633 ? 3.904 63.188 34.938 1 93.56 633 THR A O 1
ATOM 5224 N N . ILE A 1 634 ? 4.953 61.25 34.312 1 95.38 634 ILE A N 1
ATOM 5225 C CA . ILE A 1 634 ? 3.805 60.406 34.656 1 95.38 634 ILE A CA 1
ATOM 5226 C C . ILE A 1 634 ? 4.117 59.531 35.875 1 95.38 634 ILE A C 1
ATOM 5228 O O . ILE A 1 634 ? 5.195 58.938 35.938 1 95.38 634 ILE A O 1
ATOM 5232 N N . GLN A 1 635 ? 3.176 59.531 36.812 1 95.25 635 GLN A N 1
ATOM 5233 C CA . GLN A 1 635 ? 3.324 58.688 38 1 95.25 635 GLN A CA 1
ATOM 5234 C C . GLN A 1 635 ? 2.205 57.656 38.062 1 95.25 635 GLN A C 1
ATOM 5236 O O . GLN A 1 635 ? 1.035 57.969 37.875 1 95.25 635 GLN A O 1
ATOM 5241 N N . PHE A 1 636 ? 2.619 56.469 38.281 1 96.69 636 PHE A N 1
ATOM 5242 C CA . PHE A 1 636 ? 1.689 55.375 38.562 1 96.69 636 PHE A CA 1
ATOM 5243 C C . PHE A 1 636 ? 1.78 54.938 40.031 1 96.69 636 PHE A C 1
ATOM 5245 O O . PHE A 1 636 ? 2.834 54.5 40.5 1 96.69 636 PHE A O 1
ATOM 5252 N N . ILE A 1 637 ? 0.704 55.156 40.781 1 96.19 637 ILE A N 1
ATOM 5253 C CA . ILE A 1 637 ? 0.613 54.594 42.094 1 96.19 637 ILE A CA 1
ATOM 5254 C C . ILE A 1 637 ? -0.083 53.219 42.031 1 96.19 637 ILE A C 1
ATOM 5256 O O . ILE A 1 637 ? -1.296 53.156 41.844 1 96.19 637 ILE A O 1
ATOM 5260 N N . ILE A 1 638 ? 0.702 52.219 42.25 1 97.38 638 ILE A N 1
ATOM 5261 C CA . ILE A 1 638 ? 0.238 50.844 42.062 1 97.38 638 ILE A CA 1
ATOM 5262 C C . ILE A 1 638 ? 0.035 50.188 43.438 1 97.38 638 ILE A C 1
ATOM 5264 O O . ILE A 1 638 ? 0.987 50.031 44.188 1 97.38 638 ILE A O 1
ATOM 5268 N N . ASN A 1 639 ? -1.187 49.812 43.75 1 96.88 639 ASN A N 1
ATOM 5269 C CA . ASN A 1 639 ? -1.523 49.156 45 1 96.88 639 ASN A CA 1
ATOM 5270 C C . ASN A 1 639 ? -1.712 47.656 44.812 1 96.88 639 ASN A C 1
ATOM 5272 O O . ASN A 1 639 ? -2.777 47.219 44.406 1 96.88 639 ASN A O 1
ATOM 5276 N N . PHE A 1 640 ? -0.769 46.844 45.219 1 96.69 640 PHE A N 1
ATOM 5277 C CA . PHE A 1 640 ? -0.816 45.375 45.062 1 96.69 640 PHE A CA 1
ATOM 5278 C C . PHE A 1 640 ? -1.566 44.719 46.219 1 96.69 640 PHE A C 1
ATOM 5280 O O . PHE A 1 640 ? -1.888 43.531 46.156 1 96.69 640 PHE A O 1
ATOM 5287 N N . ALA A 1 641 ? -1.901 45.562 47.219 1 94.31 641 ALA A N 1
ATOM 5288 C CA . ALA A 1 641 ? -2.598 45 48.375 1 94.31 641 ALA A CA 1
ATOM 5289 C C . ALA A 1 641 ? -4.07 44.75 48.062 1 94.31 641 ALA A C 1
ATOM 5291 O O . ALA A 1 641 ? -4.578 45.219 47.031 1 94.31 641 ALA A O 1
ATOM 5292 N N . ASP A 1 642 ? -4.73 44.062 49 1 89.88 642 ASP A N 1
ATOM 5293 C CA . ASP A 1 642 ? -6.164 43.812 48.844 1 89.88 642 ASP A CA 1
ATOM 5294 C C . ASP A 1 642 ? -6.969 44.906 49.562 1 89.88 642 ASP A C 1
ATOM 5296 O O . ASP A 1 642 ? -8.195 44.938 49.5 1 89.88 642 ASP A O 1
ATOM 5300 N N . SER A 1 643 ? -6.246 45.844 50.188 1 91 643 SER A N 1
ATOM 5301 C CA . SER A 1 643 ? -6.91 46.906 50.906 1 91 643 SER A CA 1
ATOM 5302 C C . SER A 1 643 ? -6.637 48.25 50.281 1 91 643 SER A C 1
ATOM 5304 O O . SER A 1 643 ? -5.648 48.438 49.562 1 91 643 SER A O 1
ATOM 5306 N N . ASP A 1 644 ? -7.449 49.188 50.562 1 92.81 644 ASP A N 1
ATOM 5307 C CA . ASP A 1 644 ? -7.312 50.531 50.031 1 92.81 644 ASP A CA 1
ATOM 5308 C C . ASP A 1 644 ? -6.07 51.219 50.594 1 92.81 644 ASP A C 1
ATOM 5310 O O . ASP A 1 644 ? -5.617 50.906 51.688 1 92.81 644 ASP A O 1
ATOM 5314 N N . PHE A 1 645 ? -5.559 52.094 49.844 1 93.5 645 PHE A N 1
ATOM 5315 C CA . PHE A 1 645 ? -4.422 52.906 50.219 1 93.5 645 PHE A CA 1
ATOM 5316 C C . PHE A 1 645 ? -4.723 54.375 49.969 1 93.5 645 PHE A C 1
ATOM 5318 O O . PHE A 1 645 ? -5.199 54.75 48.906 1 93.5 645 PHE A O 1
ATOM 5325 N N . THR A 1 646 ? -4.508 55.188 50.969 1 91.94 646 THR A N 1
ATOM 5326 C CA . THR A 1 646 ? -4.691 56.625 50.812 1 91.94 646 THR A CA 1
ATOM 5327 C C . THR A 1 646 ? -3.379 57.312 50.438 1 91.94 646 THR A C 1
ATOM 5329 O O . THR A 1 646 ? -2.383 57.188 51.156 1 91.94 646 THR A O 1
ATOM 5332 N N . TYR A 1 647 ? -3.43 57.969 49.375 1 91.75 647 TYR A N 1
ATOM 5333 C CA . TYR A 1 647 ? -2.238 58.625 48.844 1 91.75 647 TYR A CA 1
ATOM 5334 C C . TYR A 1 647 ? -2.418 60.156 48.844 1 91.75 647 TYR A C 1
ATOM 5336 O O . TYR A 1 647 ? -3.441 60.656 48.375 1 91.75 647 TYR A O 1
ATOM 5344 N N . GLU A 1 648 ? -1.438 60.812 49.375 1 90.62 648 GLU A N 1
ATOM 5345 C CA . GLU A 1 648 ? -1.428 62.25 49.312 1 90.62 648 GLU A CA 1
ATOM 5346 C C . GLU A 1 648 ? -0.702 62.75 48.031 1 90.62 648 GLU A C 1
ATOM 5348 O O . GLU A 1 648 ? 0.529 62.781 48 1 90.62 648 GLU A O 1
ATOM 5353 N N . ARG A 1 649 ? -1.479 63.156 47.156 1 86.25 649 ARG A N 1
ATOM 5354 C CA . ARG A 1 649 ? -0.874 63.594 45.875 1 86.25 649 ARG A CA 1
ATOM 5355 C C . ARG A 1 649 ? -0.215 64.938 46.031 1 86.25 649 ARG A C 1
ATOM 5357 O O . ARG A 1 649 ? -0.702 65.812 46.75 1 86.25 649 ARG A O 1
ATOM 5364 N N . GLU A 1 650 ? 0.744 65.125 45.281 1 82.81 650 GLU A N 1
ATOM 5365 C CA . GLU A 1 650 ? 1.39 66.438 45.219 1 82.81 650 GLU A CA 1
ATOM 5366 C C . GLU A 1 650 ? 0.479 67.5 44.562 1 82.81 650 GLU A C 1
ATOM 5368 O O . GLU A 1 650 ? -0.292 67.125 43.656 1 82.81 650 GLU A O 1
ATOM 5373 N N . LYS A 1 651 ? 0.646 68.812 44.938 1 81.56 651 LYS A N 1
ATOM 5374 C CA . LYS A 1 651 ? -0.246 69.875 44.5 1 81.56 651 LYS A CA 1
ATOM 5375 C C . LYS A 1 651 ? -0.135 70.062 43 1 81.56 651 LYS A C 1
ATOM 5377 O O . LYS A 1 651 ? -1.099 70.5 42.344 1 81.56 651 LYS A O 1
ATOM 5382 N N . ASP A 1 652 ? 0.871 69.688 42.5 1 81 652 ASP A N 1
ATOM 5383 C CA . ASP A 1 652 ? 1.103 69.938 41.094 1 81 652 ASP A CA 1
ATOM 5384 C C . ASP A 1 652 ? 0.74 68.75 40.219 1 81 652 ASP A C 1
ATOM 5386 O O . ASP A 1 652 ? 0.971 68.812 39 1 81 652 ASP A O 1
ATOM 5390 N N . LYS A 1 653 ? 0.111 67.812 40.812 1 85.19 653 LYS A N 1
ATOM 5391 C CA . LYS A 1 653 ? -0.237 66.562 40.062 1 85.19 653 LYS A CA 1
ATOM 5392 C C . LYS A 1 653 ? -1.749 66.438 39.906 1 85.19 653 LYS A C 1
ATOM 5394 O O . LYS A 1 653 ? -2.498 66.75 40.844 1 85.19 653 LYS A O 1
ATOM 5399 N N . ALA A 1 654 ? -2.146 66.062 38.656 1 85.44 654 ALA A N 1
ATOM 5400 C CA . ALA A 1 654 ? -3.559 65.812 38.375 1 85.44 654 ALA A CA 1
ATOM 5401 C C . ALA A 1 654 ? -3.832 64.312 38.219 1 85.44 654 ALA A C 1
ATOM 5403 O O . ALA A 1 654 ? -3.027 63.594 37.625 1 85.44 654 ALA A O 1
ATOM 5404 N N . VAL A 1 655 ? -4.926 63.906 38.781 1 83.56 655 VAL A N 1
ATOM 5405 C CA . VAL A 1 655 ? -5.363 62.5 38.625 1 83.56 655 VAL A CA 1
ATOM 5406 C C . VAL A 1 655 ? -5.93 62.312 37.219 1 83.56 655 VAL A C 1
ATOM 5408 O O . VAL A 1 655 ? -6.914 62.969 36.844 1 83.56 655 VAL A O 1
ATOM 5411 N N . LEU A 1 656 ? -5.312 61.438 36.5 1 84.5 656 LEU A N 1
ATOM 5412 C CA . LEU A 1 656 ? -5.793 61.125 35.125 1 84.5 656 LEU A CA 1
ATOM 5413 C C . LEU A 1 656 ? -6.758 59.969 35.156 1 84.5 656 LEU A C 1
ATOM 5415 O O . LEU A 1 656 ? -7.867 60.062 34.625 1 84.5 656 LEU A O 1
ATOM 5419 N N . TYR A 1 657 ? -6.266 58.844 35.75 1 84.5 657 TYR A N 1
ATOM 5420 C CA . TYR A 1 657 ? -7.078 57.656 35.781 1 84.5 657 TYR A CA 1
ATOM 5421 C C . TYR A 1 657 ? -6.996 56.969 37.156 1 84.5 657 TYR A C 1
ATOM 5423 O O . TYR A 1 657 ? -5.926 56.938 37.781 1 84.5 657 TYR A O 1
ATOM 5431 N N . ASN A 1 658 ? -8.078 56.656 37.656 1 79.31 658 ASN A N 1
ATOM 5432 C CA . ASN A 1 658 ? -8.234 55.844 38.844 1 79.31 658 ASN A CA 1
ATOM 5433 C C . ASN A 1 658 ? -9.438 54.906 38.75 1 79.31 658 ASN A C 1
ATOM 5435 O O . ASN A 1 658 ? -10.492 55.281 38.281 1 79.31 658 ASN A O 1
ATOM 5439 N N . TYR A 1 659 ? -9.18 53.719 38.969 1 77 659 TYR A N 1
ATOM 5440 C CA . TYR A 1 659 ? -10.297 52.781 38.938 1 77 659 TYR A CA 1
ATOM 5441 C C . TYR A 1 659 ? -10.477 52.062 40.25 1 77 659 TYR A C 1
ATOM 5443 O O . TYR A 1 659 ? -9.539 51.438 40.781 1 77 659 TYR A O 1
ATOM 5451 N N . PRO A 1 660 ? -11.617 52 40.75 1 76.25 660 PRO A N 1
ATOM 5452 C CA . PRO A 1 660 ? -12.812 52.75 40.344 1 76.25 660 PRO A CA 1
ATOM 5453 C C . PRO A 1 660 ? -12.602 54.281 40.375 1 76.25 660 PRO A C 1
ATOM 5455 O O . PRO A 1 660 ? -11.727 54.75 41.125 1 76.25 660 PRO A O 1
ATOM 5458 N N . PRO A 1 661 ? -13.375 54.875 39.562 1 74.38 661 PRO A N 1
ATOM 5459 C CA . PRO A 1 661 ? -13.18 56.312 39.5 1 74.38 661 PRO A CA 1
ATOM 5460 C C . PRO A 1 661 ? -13.445 57.031 40.812 1 74.38 661 PRO A C 1
ATOM 5462 O O . PRO A 1 661 ? -14.352 56.625 41.562 1 74.38 661 PRO A O 1
ATOM 5465 N N . VAL A 1 662 ? -12.562 57.906 41 1 68.56 662 VAL A N 1
ATOM 5466 C CA . VAL A 1 662 ? -12.727 58.719 42.188 1 68.56 662 VAL A CA 1
ATOM 5467 C C . VAL A 1 662 ? -13.68 59.875 41.938 1 68.56 662 VAL A C 1
ATOM 5469 O O . VAL A 1 662 ? -13.672 60.438 40.844 1 68.56 662 VAL A O 1
ATOM 5472 N N . GLU A 1 663 ? -14.516 60.125 42.875 1 59.66 663 GLU A N 1
ATOM 5473 C CA . GLU A 1 663 ? -15.508 61.188 42.75 1 59.66 663 GLU A CA 1
ATOM 5474 C C . GLU A 1 663 ? -14.844 62.562 42.75 1 59.66 663 GLU A C 1
ATOM 5476 O O . GLU A 1 663 ? -15.227 63.438 42 1 59.66 663 GLU A O 1
ATOM 5481 N N . GLU A 1 664 ? -13.898 62.812 43.688 1 64.38 664 GLU A N 1
ATOM 5482 C CA . GLU A 1 664 ? -13.281 64.125 43.812 1 64.38 664 GLU A CA 1
ATOM 5483 C C . GLU A 1 664 ? -11.82 64.125 43.375 1 64.38 664 GLU A C 1
ATOM 5485 O O . GLU A 1 664 ? -10.938 63.781 44.156 1 64.38 664 GLU A O 1
ATOM 5490 N N . ARG A 1 665 ? -11.539 64.562 42.125 1 71.06 665 ARG A N 1
ATOM 5491 C CA . ARG A 1 665 ? -10.219 64.5 41.5 1 71.06 665 ARG A CA 1
ATOM 5492 C C . ARG A 1 665 ? -9.305 65.625 42 1 71.06 665 ARG A C 1
ATOM 5494 O O . ARG A 1 665 ? -8.086 65.5 41.844 1 71.06 665 ARG A O 1
ATOM 5501 N N . ASP A 1 666 ? -9.984 66.5 42.719 1 71.5 666 ASP A N 1
ATOM 5502 C CA . ASP A 1 666 ? -9.203 67.688 43.125 1 71.5 666 ASP A CA 1
ATOM 5503 C C . ASP A 1 666 ? -8.703 67.562 44.562 1 71.5 666 ASP A C 1
ATOM 5505 O O . ASP A 1 666 ? -7.883 68.312 45.031 1 71.5 666 ASP A O 1
ATOM 5509 N N . GLN A 1 667 ? -9.125 66.5 45.156 1 78.12 667 GLN A N 1
ATOM 5510 C CA . GLN A 1 667 ? -8.703 66.312 46.531 1 78.12 667 GLN A CA 1
ATOM 5511 C C . GLN A 1 667 ? -7.234 65.875 46.594 1 78.12 667 GLN A C 1
ATOM 5513 O O . GLN A 1 667 ? -6.734 65.188 45.719 1 78.12 667 GLN A O 1
ATOM 5518 N N . GLN A 1 668 ? -6.656 66.438 47.625 1 82.44 668 GLN A N 1
ATOM 5519 C CA . GLN A 1 668 ? -5.242 66.125 47.812 1 82.44 668 GLN A CA 1
ATOM 5520 C C . GLN A 1 668 ? -5.055 64.625 48.25 1 82.44 668 GLN A C 1
ATOM 5522 O O . GLN A 1 668 ? -4.086 64 47.844 1 82.44 668 GLN A O 1
ATOM 5527 N N . GLU A 1 669 ? -5.992 64.188 49 1 87.88 669 GLU A N 1
ATOM 5528 C CA . GLU A 1 669 ? -5.953 62.75 49.406 1 87.88 669 GLU A CA 1
ATOM 5529 C C . GLU A 1 669 ? -6.785 61.906 48.469 1 87.88 669 GLU A C 1
ATOM 5531 O O . GLU A 1 669 ? -7.98 62.125 48.281 1 87.88 669 GLU A O 1
ATOM 5536 N N . ILE A 1 670 ? -6.043 60.938 47.875 1 89.12 670 ILE A N 1
ATOM 5537 C CA . ILE A 1 670 ? -6.707 60.031 46.906 1 89.12 670 ILE A CA 1
ATOM 5538 C C . ILE A 1 670 ? -6.707 58.625 47.438 1 89.12 670 ILE A C 1
ATOM 5540 O O . ILE A 1 670 ? -5.684 58.125 47.938 1 89.12 670 ILE A O 1
ATOM 5544 N N . THR A 1 671 ? -7.82 58.062 47.438 1 90.25 671 THR A N 1
ATOM 5545 C CA . THR A 1 671 ? -7.918 56.656 47.812 1 90.25 671 THR A CA 1
ATOM 5546 C C . THR A 1 671 ? -7.684 55.75 46.594 1 90.25 671 THR A C 1
ATOM 5548 O O . THR A 1 671 ? -8.367 55.875 45.594 1 90.25 671 THR A O 1
ATOM 5551 N N . ILE A 1 672 ? -6.754 54.906 46.719 1 91.56 672 ILE A N 1
ATOM 5552 C CA . ILE A 1 672 ? -6.453 53.906 45.688 1 91.56 672 ILE A CA 1
ATOM 5553 C C . ILE A 1 672 ? -6.887 52.531 46.188 1 91.56 672 ILE A C 1
ATOM 5555 O O . ILE A 1 672 ? -6.32 52 47.125 1 91.56 672 ILE A O 1
ATOM 5559 N N . ALA A 1 673 ? -7.863 52.031 45.5 1 91.19 673 ALA A N 1
ATOM 5560 C CA . ALA A 1 673 ? -8.438 50.75 45.906 1 91.19 673 ALA A CA 1
ATOM 5561 C C . ALA A 1 673 ? -7.398 49.625 45.844 1 91.19 673 ALA A C 1
ATOM 5563 O O . ALA A 1 673 ? -6.391 49.75 45.125 1 91.19 673 ALA A O 1
ATOM 5564 N N . GLY A 1 674 ? -7.664 48.594 46.625 1 91.81 674 GLY A N 1
ATOM 5565 C CA . GLY A 1 674 ? -6.824 47.406 46.5 1 91.81 674 GLY A CA 1
ATOM 5566 C C . GLY A 1 674 ? -6.773 46.844 45.094 1 91.81 674 GLY A C 1
ATOM 5567 O O . GLY A 1 674 ? -7.789 46.844 44.375 1 91.81 674 GLY A O 1
ATOM 5568 N N . GLN A 1 675 ? -5.535 46.5 44.688 1 93.25 675 GLN A N 1
ATOM 5569 C CA . GLN A 1 675 ? -5.285 45.906 43.375 1 93.25 675 GLN A CA 1
ATOM 5570 C C . GLN A 1 675 ? -5.785 46.844 42.281 1 93.25 675 GLN A C 1
ATOM 5572 O O . GLN A 1 675 ? -6.543 46.438 41.406 1 93.25 675 GLN A O 1
ATOM 5577 N N . SER A 1 676 ? -5.281 47.969 42.312 1 92.88 676 SER A N 1
ATOM 5578 C CA . SER A 1 676 ? -5.613 48.969 41.312 1 92.88 676 SER A CA 1
ATOM 5579 C C . SER A 1 676 ? -4.469 49.969 41.125 1 92.88 676 SER A C 1
ATOM 5581 O O . SER A 1 676 ? -3.482 49.938 41.844 1 92.88 676 SER A O 1
ATOM 5583 N N . ILE A 1 677 ? -4.613 50.812 40.156 1 95 677 ILE A N 1
ATOM 5584 C CA . ILE A 1 677 ? -3.586 51.781 39.812 1 95 677 ILE A CA 1
ATOM 5585 C C . ILE A 1 677 ? -4.207 53.188 39.688 1 95 677 ILE A C 1
ATOM 5587 O O . ILE A 1 677 ? -5.309 53.312 39.156 1 95 677 ILE A O 1
ATOM 5591 N N . CYS A 1 678 ? -3.559 54.125 40.25 1 94.06 678 CYS A N 1
ATOM 5592 C CA . CYS A 1 678 ? -3.887 55.531 40.031 1 94.06 678 CYS A CA 1
ATOM 5593 C C . CYS A 1 678 ? -2.811 56.188 39.188 1 94.06 678 CYS A C 1
ATOM 5595 O O . CYS A 1 678 ? -1.623 56.094 39.5 1 94.06 678 CYS A O 1
ATOM 5597 N N . ILE A 1 679 ? -3.164 56.844 38.125 1 94.56 679 ILE A N 1
ATOM 5598 C CA . ILE A 1 679 ? -2.229 57.531 37.219 1 94.56 679 ILE A CA 1
ATOM 5599 C C . ILE A 1 679 ? -2.295 59.031 37.438 1 94.56 679 ILE A C 1
ATOM 5601 O O . ILE A 1 679 ? -3.369 59.625 37.344 1 94.56 679 ILE A O 1
ATOM 5605 N N . LEU A 1 680 ? -1.14 59.594 37.625 1 92.81 680 LEU A N 1
ATOM 5606 C CA . LEU A 1 680 ? -1.015 61.031 37.875 1 92.81 680 LEU A CA 1
ATOM 5607 C C . LEU A 1 680 ? -0.09 61.656 36.844 1 92.81 680 LEU A C 1
ATOM 5609 O O . LEU A 1 680 ? 0.843 61.031 36.344 1 92.81 680 LEU A O 1
ATOM 5613 N N . GLU A 1 681 ? -0.447 62.844 36.5 1 90.31 681 GLU A N 1
ATOM 5614 C CA . GLU A 1 681 ? 0.4 63.625 35.594 1 90.31 681 GLU A CA 1
ATOM 5615 C C . GLU A 1 681 ? 0.584 65.062 36.094 1 90.31 681 GLU A C 1
ATOM 5617 O O . GLU A 1 681 ? -0.168 65.5 36.938 1 90.31 681 GLU A O 1
ATOM 5622 N N . ASP A 1 682 ? 1.551 65.688 35.531 1 84.44 682 ASP A N 1
ATOM 5623 C CA . ASP A 1 682 ? 1.772 67.062 35.875 1 84.44 682 ASP A CA 1
ATOM 5624 C C . ASP A 1 682 ? 0.631 68 35.375 1 84.44 682 ASP A C 1
ATOM 5626 O O . ASP A 1 682 ? 0.088 67.75 34.281 1 84.44 682 ASP A O 1
ATOM 5630 N N . LYS A 1 683 ? 0.356 69 36.219 1 71.69 683 LYS A N 1
ATOM 5631 C CA . LYS A 1 683 ? -0.67 69.938 35.812 1 71.69 683 LYS A CA 1
ATOM 5632 C C . LYS A 1 683 ? -0.151 70.875 34.719 1 71.69 683 LYS A C 1
ATOM 5634 O O . LYS A 1 683 ? 1.024 71.25 34.719 1 71.69 683 LYS A O 1
ATOM 5639 N N . MET B 1 1 ? -11.484 15.641 21.203 1 70.81 1 MET B N 1
ATOM 5640 C CA . MET B 1 1 ? -11.328 15.102 19.844 1 70.81 1 MET B CA 1
ATOM 5641 C C . MET B 1 1 ? -9.969 14.422 19.688 1 70.81 1 MET B C 1
ATOM 5643 O O . MET B 1 1 ? -8.945 14.977 20.094 1 70.81 1 MET B O 1
ATOM 5647 N N . ALA B 1 2 ? -10.164 13.086 19.406 1 82.31 2 ALA B N 1
ATOM 5648 C CA . ALA B 1 2 ? -8.945 12.289 19.328 1 82.31 2 ALA B CA 1
ATOM 5649 C C . ALA B 1 2 ? -8.719 11.766 17.906 1 82.31 2 ALA B C 1
ATOM 5651 O O . ALA B 1 2 ? -9.672 11.398 17.219 1 82.31 2 ALA B O 1
ATOM 5652 N N . LEU B 1 3 ? -7.551 11.953 17.438 1 88.31 3 LEU B N 1
ATOM 5653 C CA . LEU B 1 3 ? -7.148 11.336 16.188 1 88.31 3 LEU B CA 1
ATOM 5654 C C . LEU B 1 3 ? -7.191 9.812 16.297 1 88.31 3 LEU B C 1
ATOM 5656 O O . LEU B 1 3 ? -6.688 9.242 17.266 1 88.31 3 LEU B O 1
ATOM 5660 N N . ARG B 1 4 ? -7.938 9.156 15.367 1 92.75 4 ARG B N 1
ATOM 5661 C CA . ARG B 1 4 ? -8.016 7.703 15.297 1 92.75 4 ARG B CA 1
ATOM 5662 C C . ARG B 1 4 ? -7.84 7.211 13.859 1 92.75 4 ARG B C 1
ATOM 5664 O O . ARG B 1 4 ? -8.234 7.895 12.914 1 92.75 4 ARG B O 1
ATOM 5671 N N . GLN B 1 5 ? -7.211 6.043 13.758 1 92.62 5 GLN B N 1
ATOM 5672 C CA . GLN B 1 5 ? -7.078 5.363 12.469 1 92.62 5 GLN B CA 1
ATOM 5673 C C . GLN B 1 5 ? -7.719 3.977 12.516 1 92.62 5 GLN B C 1
ATOM 5675 O O . GLN B 1 5 ? -7.535 3.232 13.484 1 92.62 5 GLN B O 1
ATOM 5680 N N . PHE B 1 6 ? -8.578 3.709 11.555 1 95.75 6 PHE B N 1
ATOM 5681 C CA . PHE B 1 6 ? -9.195 2.393 11.469 1 95.75 6 PHE B CA 1
ATOM 5682 C C . PHE B 1 6 ? -9.461 2.01 10.016 1 95.75 6 PHE B C 1
ATOM 5684 O O . PHE B 1 6 ? -9.406 2.859 9.125 1 95.75 6 PHE B O 1
ATOM 5691 N N . GLN B 1 7 ? -9.617 0.736 9.773 1 96.19 7 GLN B N 1
ATOM 5692 C CA . GLN B 1 7 ? -10.008 0.176 8.484 1 96.19 7 GLN B CA 1
ATOM 5693 C C . GLN B 1 7 ? -11.352 -0.545 8.586 1 96.19 7 GLN B C 1
ATOM 5695 O O . GLN B 1 7 ? -11.633 -1.211 9.578 1 96.19 7 GLN B O 1
ATOM 5700 N N . ALA B 1 8 ? -12.172 -0.353 7.605 1 97.69 8 ALA B N 1
ATOM 5701 C CA . ALA B 1 8 ? -13.492 -0.981 7.586 1 97.69 8 ALA B CA 1
ATOM 5702 C C . ALA B 1 8 ? -13.711 -1.745 6.285 1 97.69 8 ALA B C 1
ATOM 5704 O O . ALA B 1 8 ? -13.312 -1.29 5.211 1 97.69 8 ALA B O 1
ATOM 5705 N N . SER B 1 9 ? -14.297 -2.891 6.375 1 97.12 9 SER B N 1
ATOM 5706 C CA . SER B 1 9 ? -14.578 -3.711 5.199 1 97.12 9 SER B CA 1
ATOM 5707 C C . SER B 1 9 ? -15.977 -4.32 5.273 1 97.12 9 SER B C 1
ATOM 5709 O O . SER B 1 9 ? -16.438 -4.707 6.352 1 97.12 9 SER B O 1
ATOM 5711 N N . LEU B 1 10 ? -16.594 -4.441 4.191 1 96.94 10 LEU B N 1
ATOM 5712 C CA . LEU B 1 10 ? -17.922 -5.031 4.07 1 96.94 10 LEU B CA 1
ATOM 5713 C C . LEU B 1 10 ? -17.844 -6.551 3.99 1 96.94 10 LEU B C 1
ATOM 5715 O O . LEU B 1 10 ? -17.25 -7.094 3.062 1 96.94 10 LEU B O 1
ATOM 5719 N N . ASP B 1 11 ? -18.438 -7.289 4.898 1 94.69 11 ASP B N 1
ATOM 5720 C CA . ASP B 1 11 ? -18.359 -8.75 4.934 1 94.69 11 ASP B CA 1
ATOM 5721 C C . ASP B 1 11 ? -19.625 -9.383 4.355 1 94.69 11 ASP B C 1
ATOM 5723 O O . ASP B 1 11 ? -19.562 -10.477 3.793 1 94.69 11 ASP B O 1
ATOM 5727 N N . ASP B 1 12 ? -20.766 -8.773 4.609 1 93.19 12 ASP B N 1
ATOM 5728 C CA . ASP B 1 12 ? -22.031 -9.125 3.977 1 93.19 12 ASP B CA 1
ATOM 5729 C C . ASP B 1 12 ? -22.875 -7.887 3.725 1 93.19 12 ASP B C 1
ATOM 5731 O O . ASP B 1 12 ? -22.422 -6.762 3.9 1 93.19 12 ASP B O 1
ATOM 5735 N N . VAL B 1 13 ? -24.109 -7.996 3.27 1 93.62 13 VAL B N 1
ATOM 5736 C CA . VAL B 1 13 ? -24.922 -6.887 2.768 1 93.62 13 VAL B CA 1
ATOM 5737 C C . VAL B 1 13 ? -25.234 -5.922 3.906 1 93.62 13 VAL B C 1
ATOM 5739 O O . VAL B 1 13 ? -25.656 -4.789 3.668 1 93.62 13 VAL B O 1
ATOM 5742 N N . ALA B 1 14 ? -24.906 -6.309 5.164 1 94.56 14 ALA B N 1
ATOM 5743 C CA . ALA B 1 14 ? -25.266 -5.41 6.258 1 94.56 14 ALA B CA 1
ATOM 5744 C C . ALA B 1 14 ? -24.219 -5.441 7.363 1 94.56 14 ALA B C 1
ATOM 5746 O O . ALA B 1 14 ? -24.344 -4.738 8.367 1 94.56 14 ALA B O 1
ATOM 5747 N N . THR B 1 15 ? -23.234 -6.258 7.219 1 95.69 15 THR B N 1
ATOM 5748 C CA . THR B 1 15 ? -22.234 -6.414 8.273 1 95.69 15 THR B CA 1
ATOM 5749 C C . THR B 1 15 ? -20.906 -5.797 7.852 1 95.69 15 THR B C 1
ATOM 5751 O O . THR B 1 15 ? -20.375 -6.113 6.785 1 95.69 15 THR B O 1
ATOM 5754 N N . ILE B 1 16 ? -20.359 -4.922 8.688 1 97.5 16 ILE B N 1
ATOM 5755 C CA . ILE B 1 16 ? -19.078 -4.242 8.461 1 97.5 16 ILE B CA 1
ATOM 5756 C C . ILE B 1 16 ? -18.078 -4.637 9.547 1 97.5 16 ILE B C 1
ATOM 5758 O O . ILE B 1 16 ? -18.422 -4.621 10.734 1 97.5 16 ILE B O 1
ATOM 5762 N N . ARG B 1 17 ? -17 -5.043 9.234 1 96.81 17 ARG B N 1
ATOM 5763 C CA . ARG B 1 17 ? -15.906 -5.301 10.164 1 96.81 17 ARG B CA 1
ATOM 5764 C C . ARG B 1 17 ? -14.945 -4.117 10.219 1 96.81 17 ARG B C 1
ATOM 5766 O O . ARG B 1 17 ? -14.391 -3.711 9.195 1 96.81 17 ARG B O 1
ATOM 5773 N N . LEU B 1 18 ? -14.766 -3.531 11.328 1 97.62 18 LEU B N 1
ATOM 5774 C CA . LEU B 1 18 ? -13.867 -2.396 11.531 1 97.62 18 LEU B CA 1
ATOM 5775 C C . LEU B 1 18 ? -12.703 -2.779 12.438 1 97.62 18 LEU B C 1
ATOM 5777 O O . LEU B 1 18 ? -12.914 -3.26 13.555 1 97.62 18 LEU B O 1
ATOM 5781 N N . VAL B 1 19 ? -11.5 -2.562 11.977 1 96.75 19 VAL B N 1
ATOM 5782 C CA . VAL B 1 19 ? -10.297 -2.947 12.695 1 96.75 19 VAL B CA 1
ATOM 5783 C C . VAL B 1 19 ? -9.484 -1.703 13.055 1 96.75 19 VAL B C 1
ATOM 5785 O O . VAL B 1 19 ? -9.289 -0.819 12.219 1 96.75 19 VAL B O 1
ATOM 5788 N N . MET B 1 20 ? -9.031 -1.53 14.211 1 95.56 20 MET B N 1
ATOM 5789 C CA . MET B 1 20 ? -8.148 -0.439 14.625 1 95.56 20 MET B CA 1
ATOM 5790 C C . MET B 1 20 ? -7.168 -0.907 15.695 1 95.56 20 MET B C 1
ATOM 5792 O O . MET B 1 20 ? -7.395 -1.925 16.344 1 95.56 20 MET B O 1
ATOM 5796 N N . GLU B 1 21 ? -6.082 -0.29 15.836 1 93 21 GLU B N 1
ATOM 5797 C CA . GLU B 1 21 ? -5.141 -0.573 16.922 1 93 21 GLU B CA 1
ATOM 5798 C C . GLU B 1 21 ? -5.738 -0.231 18.281 1 93 21 GLU B C 1
ATOM 5800 O O . GLU B 1 21 ? -6.477 0.749 18.406 1 93 21 GLU B O 1
ATOM 5805 N N . LYS B 1 22 ? -5.344 -0.916 19.281 1 92.88 22 LYS B N 1
ATOM 5806 C CA . LYS B 1 22 ? -5.863 -0.744 20.625 1 92.88 22 LYS B CA 1
ATOM 5807 C C . LYS B 1 22 ? -5.609 0.671 21.141 1 92.88 22 LYS B C 1
ATOM 5809 O O . LYS B 1 22 ? -6.41 1.214 21.906 1 92.88 22 LYS B O 1
ATOM 5814 N N . ARG B 1 23 ? -4.59 1.334 20.656 1 89.19 23 ARG B N 1
ATOM 5815 C CA . ARG B 1 23 ? -4.227 2.658 21.156 1 89.19 23 ARG B CA 1
ATOM 5816 C C . ARG B 1 23 ? -5.246 3.703 20.719 1 89.19 23 ARG B C 1
ATOM 5818 O O . ARG B 1 23 ? -5.336 4.777 21.312 1 89.19 23 ARG B O 1
ATOM 5825 N N . PHE B 1 24 ? -5.973 3.395 19.656 1 91.12 24 PHE B N 1
ATOM 5826 C CA . PHE B 1 24 ? -6.953 4.344 19.141 1 91.12 24 PHE B CA 1
ATOM 5827 C C . PHE B 1 24 ? -8.32 4.117 19.781 1 91.12 24 PHE B C 1
ATOM 5829 O O . PHE B 1 24 ? -9.211 4.953 19.656 1 91.12 24 PHE B O 1
ATOM 5836 N N . ASP B 1 25 ? -8.492 2.963 20.422 1 91.5 25 ASP B N 1
ATOM 5837 C CA . ASP B 1 25 ? -9.797 2.602 20.984 1 91.5 25 ASP B CA 1
ATOM 5838 C C . ASP B 1 25 ? -10.164 3.512 22.156 1 91.5 25 ASP B C 1
ATOM 5840 O O . ASP B 1 25 ? -9.289 4.133 22.766 1 91.5 25 ASP B O 1
ATOM 5844 N N . SER B 1 26 ? -11.492 3.732 22.359 1 89.5 26 SER B N 1
ATOM 5845 C CA . SER B 1 26 ? -12.023 4.523 23.453 1 89.5 26 SER B CA 1
ATOM 5846 C C . SER B 1 26 ? -13.297 3.893 24.031 1 89.5 26 SER B C 1
ATOM 5848 O O . SER B 1 26 ? -13.898 3.031 23.391 1 89.5 26 SER B O 1
ATOM 5850 N N . GLU B 1 27 ? -13.695 4.191 25.234 1 84.38 27 GLU B N 1
ATOM 5851 C CA . GLU B 1 27 ? -14.812 3.584 25.953 1 84.38 27 GLU B CA 1
ATOM 5852 C C . GLU B 1 27 ? -16.141 3.857 25.266 1 84.38 27 GLU B C 1
ATOM 5854 O O . GLU B 1 27 ? -17.062 3.053 25.344 1 84.38 27 GLU B O 1
ATOM 5859 N N . HIS B 1 28 ? -16.266 4.914 24.547 1 88.69 28 HIS B N 1
ATOM 5860 C CA . HIS B 1 28 ? -17.562 5.234 23.953 1 88.69 28 HIS B CA 1
ATOM 5861 C C . HIS B 1 28 ? -17.422 5.52 22.453 1 88.69 28 HIS B C 1
ATOM 5863 O O . HIS B 1 28 ? -17.766 6.613 22 1 88.69 28 HIS B O 1
ATOM 5869 N N . MET B 1 29 ? -17.125 4.305 21.812 1 93.62 29 MET B N 1
ATOM 5870 C CA . MET B 1 29 ? -17 4.457 20.375 1 93.62 29 MET B CA 1
ATOM 5871 C C . MET B 1 29 ? -18.359 4.477 19.688 1 93.62 29 MET B C 1
ATOM 5873 O O . MET B 1 29 ? -19.266 3.758 20.109 1 93.62 29 MET B O 1
ATOM 5877 N N . SER B 1 30 ? -18.562 5.309 18.719 1 95.38 30 SER B N 1
ATOM 5878 C CA . SER B 1 30 ? -19.734 5.312 17.828 1 95.38 30 SER B CA 1
ATOM 5879 C C . SER B 1 30 ? -19.312 5.531 16.375 1 95.38 30 SER B C 1
ATOM 5881 O O . SER B 1 30 ? -18.312 6.203 16.109 1 95.38 30 SER B O 1
ATOM 5883 N N . PHE B 1 31 ? -20.094 4.902 15.492 1 96.75 31 PHE B N 1
ATOM 5884 C CA . PHE B 1 31 ? -19.734 4.953 14.078 1 96.75 31 PHE B CA 1
ATOM 5885 C C . PHE B 1 31 ? -20.969 5.301 13.234 1 96.75 31 PHE B C 1
ATOM 5887 O O . PHE B 1 31 ? -22.094 5.02 13.625 1 96.75 31 PHE B O 1
ATOM 5894 N N . SER B 1 32 ? -20.734 5.93 12.195 1 96 32 SER B N 1
ATOM 5895 C CA . SER B 1 32 ? -21.766 6.234 11.211 1 96 32 SER B CA 1
ATOM 5896 C C . SER B 1 32 ? -21.266 5.988 9.789 1 96 32 SER B C 1
ATOM 5898 O O . SER B 1 32 ? -20.062 5.875 9.562 1 96 32 SER B O 1
ATOM 5900 N N . LEU B 1 33 ? -22.141 5.789 8.906 1 95.44 33 LEU B N 1
ATOM 5901 C CA . LEU B 1 33 ? -21.891 5.531 7.496 1 95.44 33 LEU B CA 1
ATOM 5902 C C . LEU B 1 33 ? -22.484 6.637 6.629 1 95.44 33 LEU B C 1
ATOM 5904 O O . LEU B 1 33 ? -23.625 7.051 6.84 1 95.44 33 LEU B O 1
ATOM 5908 N N . GLU B 1 34 ? -21.594 7.16 5.77 1 93.94 34 GLU B N 1
ATOM 5909 C CA . GLU B 1 34 ? -22.094 8.188 4.855 1 93.94 34 GLU B CA 1
ATOM 5910 C C . GLU B 1 34 ? -21.859 7.789 3.4 1 93.94 34 GLU B C 1
ATOM 5912 O O . GLU B 1 34 ? -20.844 7.172 3.072 1 93.94 34 GLU B O 1
ATOM 5917 N N . SER B 1 35 ? -22.812 7.996 2.592 1 89.62 35 SER B N 1
ATOM 5918 C CA . SER B 1 35 ? -22.734 7.918 1.138 1 89.62 35 SER B CA 1
ATOM 5919 C C . SER B 1 35 ? -23.172 9.227 0.488 1 89.62 35 SER B C 1
ATOM 5921 O O . SER B 1 35 ? -23.469 10.195 1.181 1 89.62 35 SER B O 1
ATOM 5923 N N . ASN B 1 36 ? -23.094 9.453 -0.812 1 76.25 36 ASN B N 1
ATOM 5924 C CA . ASN B 1 36 ? -23.453 10.695 -1.49 1 76.25 36 ASN B CA 1
ATOM 5925 C C . ASN B 1 36 ? -24.859 11.148 -1.121 1 76.25 36 ASN B C 1
ATOM 5927 O O . ASN B 1 36 ? -25.156 12.344 -1.117 1 76.25 36 ASN B O 1
ATOM 5931 N N . ASP B 1 37 ? -25.641 10.242 -0.531 1 68.69 37 ASP B N 1
ATOM 5932 C CA . ASP B 1 37 ? -27.047 10.625 -0.411 1 68.69 37 ASP B CA 1
ATOM 5933 C C . ASP B 1 37 ? -27.562 10.414 1.013 1 68.69 37 ASP B C 1
ATOM 5935 O O . ASP B 1 37 ? -28.703 10.734 1.323 1 68.69 37 ASP B O 1
ATOM 5939 N N . ALA B 1 38 ? -26.812 9.789 1.737 1 79.12 38 ALA B N 1
ATOM 5940 C CA . ALA B 1 38 ? -27.453 9.469 3.01 1 79.12 38 ALA B CA 1
ATOM 5941 C C . ALA B 1 38 ? -26.422 9.227 4.102 1 79.12 38 ALA B C 1
ATOM 5943 O O . ALA B 1 38 ? -25.266 8.883 3.812 1 79.12 38 ALA B O 1
ATOM 5944 N N . THR B 1 39 ? -26.75 9.609 5.309 1 88.19 39 THR B N 1
ATOM 5945 C CA . THR B 1 39 ? -26.016 9.266 6.52 1 88.19 39 THR B CA 1
ATOM 5946 C C . THR B 1 39 ? -26.812 8.289 7.383 1 88.19 39 THR B C 1
ATOM 5948 O O . THR B 1 39 ? -28.031 8.438 7.531 1 88.19 39 THR B O 1
ATOM 5951 N N . SER B 1 40 ? -26.203 7.254 7.766 1 92.19 40 SER B N 1
ATOM 5952 C CA . SER B 1 40 ? -26.875 6.277 8.617 1 92.19 40 SER B CA 1
ATOM 5953 C C . SER B 1 40 ? -26 5.883 9.805 1 92.19 40 SER B C 1
ATOM 5955 O O . SER B 1 40 ? -24.766 5.836 9.688 1 92.19 40 SER B O 1
ATOM 5957 N N . GLN B 1 41 ? -26.641 5.633 10.836 1 94.12 41 GLN B N 1
ATOM 5958 C CA . GLN B 1 41 ? -25.922 5.172 12.016 1 94.12 41 GLN B CA 1
ATOM 5959 C C . GLN B 1 41 ? -25.594 3.686 11.922 1 94.12 41 GLN B C 1
ATOM 5961 O O . GLN B 1 41 ? -26.391 2.9 11.406 1 94.12 41 GLN B O 1
ATOM 5966 N N . LEU B 1 42 ? -24.453 3.35 12.383 1 96.75 42 LEU B N 1
ATOM 5967 C CA . LEU B 1 42 ? -24.062 1.951 12.477 1 96.75 42 LEU B CA 1
ATOM 5968 C C . LEU B 1 42 ? -24.141 1.459 13.914 1 96.75 42 LEU B C 1
ATOM 5970 O O . LEU B 1 42 ? -23.828 2.205 14.852 1 96.75 42 LEU B O 1
ATOM 5974 N N . PHE B 1 43 ? -24.531 0.234 14.125 1 96.75 43 PHE B N 1
ATOM 5975 C CA . PHE B 1 43 ? -24.656 -0.344 15.461 1 96.75 43 PHE B CA 1
ATOM 5976 C C . PHE B 1 43 ? -23.531 -1.333 15.734 1 96.75 43 PHE B C 1
ATOM 5978 O O . PHE B 1 43 ? -23.188 -2.139 14.867 1 96.75 43 PHE B O 1
ATOM 5985 N N . ILE B 1 44 ? -22.984 -1.261 16.906 1 96.06 44 ILE B N 1
ATOM 5986 C CA . ILE B 1 44 ? -21.953 -2.203 17.297 1 96.06 44 ILE B CA 1
ATOM 5987 C C . ILE B 1 44 ? -22.578 -3.518 17.734 1 96.06 44 ILE B C 1
ATOM 5989 O O . ILE B 1 44 ? -23.297 -3.561 18.734 1 96.06 44 ILE B O 1
ATOM 5993 N N . HIS B 1 45 ? -22.328 -4.484 17.031 1 93.94 45 HIS B N 1
ATOM 5994 C CA . HIS B 1 45 ? -22.844 -5.816 17.344 1 93.94 45 HIS B CA 1
ATOM 5995 C C . HIS B 1 45 ? -21.922 -6.555 18.297 1 93.94 45 HIS B C 1
ATOM 5997 O O . HIS B 1 45 ? -22.391 -7.215 19.234 1 93.94 45 HIS B O 1
ATOM 6003 N N . SER B 1 46 ? -20.703 -6.496 18.062 1 94 46 SER B N 1
ATOM 6004 C CA . SER B 1 46 ? -19.719 -7.137 18.922 1 94 46 SER B CA 1
ATOM 6005 C C . SER B 1 46 ? -18.344 -6.5 18.75 1 94 46 SER B C 1
ATOM 6007 O O . SER B 1 46 ? -18.094 -5.777 17.781 1 94 46 SER B O 1
ATOM 6009 N N . CYS B 1 47 ? -17.547 -6.68 19.688 1 93.56 47 CYS B N 1
ATOM 6010 C CA . CYS B 1 47 ? -16.188 -6.191 19.719 1 93.56 47 CYS B CA 1
ATOM 6011 C C . CYS B 1 47 ? -15.227 -7.273 20.203 1 93.56 47 CYS B C 1
ATOM 6013 O O . CYS B 1 47 ? -15.477 -7.91 21.234 1 93.56 47 CYS B O 1
ATOM 6015 N N . LEU B 1 48 ? -14.195 -7.574 19.438 1 93.25 48 LEU B N 1
ATOM 6016 C CA . LEU B 1 48 ? -13.211 -8.594 19.781 1 93.25 48 LEU B CA 1
ATOM 6017 C C . LEU B 1 48 ? -11.812 -7.984 19.844 1 93.25 48 LEU B C 1
ATOM 6019 O O . LEU B 1 48 ? -11.445 -7.156 19.016 1 93.25 48 LEU B O 1
ATOM 6023 N N . GLU B 1 49 ? -11.031 -8.344 20.828 1 92.31 49 GLU B N 1
ATOM 6024 C CA . GLU B 1 49 ? -9.641 -7.93 20.953 1 92.31 49 GLU B CA 1
ATOM 6025 C C . GLU B 1 49 ? -8.688 -9.055 20.547 1 92.31 49 GLU B C 1
ATOM 6027 O O . GLU B 1 49 ? -8.797 -10.172 21.047 1 92.31 49 GLU B O 1
ATOM 6032 N N . VAL B 1 50 ? -7.895 -8.781 19.594 1 89 50 VAL B N 1
ATOM 6033 C CA . VAL B 1 50 ? -6.895 -9.734 19.125 1 89 50 VAL B CA 1
ATOM 6034 C C . VAL B 1 50 ? -5.512 -9.086 19.141 1 89 50 VAL B C 1
ATOM 6036 O O . VAL B 1 50 ? -5.191 -8.273 18.266 1 89 50 VAL B O 1
ATOM 6039 N N . ASP B 1 51 ? -4.598 -9.5 19.984 1 87 51 ASP B N 1
ATOM 6040 C CA . ASP B 1 51 ? -3.262 -8.93 20.109 1 87 51 ASP B CA 1
ATOM 6041 C C . ASP B 1 51 ? -3.328 -7.418 20.312 1 87 51 ASP B C 1
ATOM 6043 O O . ASP B 1 51 ? -3.922 -6.945 21.281 1 87 51 ASP B O 1
ATOM 6047 N N . ASN B 1 52 ? -2.822 -6.688 19.375 1 90.31 52 ASN B N 1
ATOM 6048 C CA . ASN B 1 52 ? -2.791 -5.238 19.516 1 90.31 52 ASN B CA 1
ATOM 6049 C C . ASN B 1 52 ? -3.895 -4.57 18.688 1 90.31 52 ASN B C 1
ATOM 6051 O O . ASN B 1 52 ? -3.852 -3.363 18.453 1 90.31 52 ASN B O 1
ATOM 6055 N N . LEU B 1 53 ? -4.922 -5.41 18.281 1 93.81 53 LEU B N 1
ATOM 6056 C CA . LEU B 1 53 ? -6.008 -4.891 17.469 1 93.81 53 LEU B CA 1
ATOM 6057 C C . LEU B 1 53 ? -7.352 -5.055 18.172 1 93.81 53 LEU B C 1
ATOM 6059 O O . LEU B 1 53 ? -7.508 -5.93 19.016 1 93.81 53 LEU B O 1
ATOM 6063 N N . VAL B 1 54 ? -8.219 -4.184 17.922 1 96.25 54 VAL B N 1
ATOM 6064 C CA . VAL B 1 54 ? -9.625 -4.277 18.281 1 96.25 54 VAL B CA 1
ATOM 6065 C C . VAL B 1 54 ? -10.484 -4.359 17.031 1 96.25 54 VAL B C 1
ATOM 6067 O O . VAL B 1 54 ? -10.312 -3.564 16.094 1 96.25 54 VAL B O 1
ATOM 6070 N N . ILE B 1 55 ? -11.312 -5.336 17 1 96.06 55 ILE B N 1
ATOM 6071 C CA . ILE B 1 55 ? -12.188 -5.543 15.844 1 96.06 55 ILE B CA 1
ATOM 6072 C C . ILE B 1 55 ? -13.641 -5.277 16.234 1 96.06 55 ILE B C 1
ATOM 6074 O O . ILE B 1 55 ? -14.18 -5.945 17.125 1 96.06 55 ILE B O 1
ATOM 6078 N N . TYR B 1 56 ? -14.273 -4.316 15.633 1 96.94 56 TYR B N 1
ATOM 6079 C CA . TYR B 1 56 ? -15.695 -4.039 15.797 1 96.94 56 TYR B CA 1
ATOM 6080 C C . TYR B 1 56 ? -16.516 -4.66 14.672 1 96.94 56 TYR B C 1
ATOM 6082 O O . TYR B 1 56 ? -16.156 -4.523 13.5 1 96.94 56 TYR B O 1
ATOM 6090 N N . TYR B 1 57 ? -17.453 -5.41 14.984 1 96.62 57 TYR B N 1
ATOM 6091 C CA . TYR B 1 57 ? -18.453 -5.848 14.016 1 96.62 57 TYR B CA 1
ATOM 6092 C C . TYR B 1 57 ? -19.672 -4.938 14.039 1 96.62 57 TYR B C 1
ATOM 6094 O O . TYR B 1 57 ? -20.422 -4.906 15.031 1 96.62 57 TYR B O 1
ATOM 6102 N N . LEU B 1 58 ? -19.844 -4.199 12.977 1 97.81 58 LEU B N 1
ATOM 6103 C CA . LEU B 1 58 ? -20.906 -3.205 12.875 1 97.81 58 LEU B CA 1
ATOM 6104 C C . LEU B 1 58 ? -22.031 -3.701 11.977 1 97.81 58 LEU B C 1
ATOM 6106 O O . LEU B 1 58 ? -21.797 -4.488 11.055 1 97.81 58 LEU B O 1
ATOM 6110 N N . THR B 1 59 ? -23.188 -3.285 12.234 1 96.62 59 THR B N 1
ATOM 6111 C CA . THR B 1 59 ? -24.359 -3.652 11.438 1 96.62 59 THR B CA 1
ATOM 6112 C C . THR B 1 59 ? -25.078 -2.408 10.922 1 96.62 59 THR B C 1
ATOM 6114 O O . THR B 1 59 ? -25.297 -1.453 11.672 1 96.62 59 THR B O 1
ATOM 6117 N N . SER B 1 60 ? -25.344 -2.416 9.695 1 94.44 60 SER B N 1
ATOM 6118 C CA . SER B 1 60 ? -26.172 -1.375 9.094 1 94.44 60 SER B CA 1
ATOM 6119 C C . SER B 1 60 ? -27.641 -1.756 9.109 1 94.44 60 SER B C 1
ATOM 6121 O O . SER B 1 60 ? -28 -2.93 8.969 1 94.44 60 SER B O 1
ATOM 6123 N N . LEU B 1 61 ? -28.5 -0.754 9.289 1 90.81 61 LEU B N 1
ATOM 6124 C CA . LEU B 1 61 ? -29.938 -1.001 9.289 1 90.81 61 LEU B CA 1
ATOM 6125 C C . LEU B 1 61 ? -30.438 -1.367 7.898 1 90.81 61 LEU B C 1
ATOM 6127 O O . LEU B 1 61 ? -31.375 -2.145 7.754 1 90.81 61 LEU B O 1
ATOM 6131 N N . HIS B 1 62 ? -29.844 -0.77 6.914 1 90.44 62 HIS B N 1
ATOM 6132 C CA . HIS B 1 62 ? -30.219 -1.037 5.531 1 90.44 62 HIS B CA 1
ATOM 6133 C C . HIS B 1 62 ? -29.109 -1.808 4.801 1 90.44 62 HIS B C 1
ATOM 6135 O O . HIS B 1 62 ? -27.922 -1.599 5.062 1 90.44 62 HIS B O 1
ATOM 6141 N N . ALA B 1 63 ? -29.594 -2.658 3.922 1 91.81 63 ALA B N 1
ATOM 6142 C CA . ALA B 1 63 ? -28.641 -3.402 3.104 1 91.81 63 ALA B CA 1
ATOM 6143 C C . ALA B 1 63 ? -27.812 -2.459 2.232 1 91.81 63 ALA B C 1
ATOM 6145 O O . ALA B 1 63 ? -28.344 -1.502 1.664 1 91.81 63 ALA B O 1
ATOM 6146 N N . LEU B 1 64 ? -26.594 -2.744 2.217 1 91.88 64 LEU B N 1
ATOM 6147 C CA . LEU B 1 64 ? -25.688 -1.947 1.396 1 91.88 64 LEU B CA 1
ATOM 6148 C C . LEU B 1 64 ? -25.547 -2.543 -0.001 1 91.88 64 LEU B C 1
ATOM 6150 O O . LEU B 1 64 ? -25.625 -3.762 -0.171 1 91.88 64 LEU B O 1
ATOM 6154 N N . THR B 1 65 ? -25.422 -1.687 -0.959 1 89.25 65 THR B N 1
ATOM 6155 C CA . THR B 1 65 ? -25.266 -2.133 -2.34 1 89.25 65 THR B CA 1
ATOM 6156 C C . THR B 1 65 ? -23.812 -2.037 -2.783 1 89.25 65 THR B C 1
ATOM 6158 O O . THR B 1 65 ? -23 -1.356 -2.143 1 89.25 65 THR B O 1
ATOM 6161 N N . LEU B 1 66 ? -23.469 -2.707 -3.832 1 90.62 66 LEU B N 1
ATOM 6162 C CA . LEU B 1 66 ? -22.078 -2.779 -4.281 1 90.62 66 LEU B CA 1
ATOM 6163 C C . LEU B 1 66 ? -21.781 -1.701 -5.32 1 90.62 66 LEU B C 1
ATOM 6165 O O . LEU B 1 66 ? -20.641 -1.542 -5.754 1 90.62 66 LEU B O 1
ATOM 6169 N N . ASP B 1 67 ? -22.797 -0.943 -5.691 1 84.5 67 ASP B N 1
ATOM 6170 C CA . ASP B 1 67 ? -22.625 0.039 -6.758 1 84.5 67 ASP B CA 1
ATOM 6171 C C . ASP B 1 67 ? -22.391 1.434 -6.184 1 84.5 67 ASP B C 1
ATOM 6173 O O . ASP B 1 67 ? -22.281 2.406 -6.934 1 84.5 67 ASP B O 1
ATOM 6177 N N . LYS B 1 68 ? -22.312 1.527 -4.809 1 88.5 68 LYS B N 1
ATOM 6178 C CA . LYS B 1 68 ? -22.094 2.818 -4.164 1 88.5 68 LYS B CA 1
ATOM 6179 C C . LYS B 1 68 ? -20.828 2.795 -3.316 1 88.5 68 LYS B C 1
ATOM 6181 O O . LYS B 1 68 ? -20.391 1.73 -2.873 1 88.5 68 LYS B O 1
ATOM 6186 N N . ASP B 1 69 ? -20.266 4.039 -3.195 1 91.31 69 ASP B N 1
ATOM 6187 C CA . ASP B 1 69 ? -19.141 4.215 -2.289 1 91.31 69 ASP B CA 1
ATOM 6188 C C . ASP B 1 69 ? -19.594 4.699 -0.919 1 91.31 69 ASP B C 1
ATOM 6190 O O . ASP B 1 69 ? -20.469 5.566 -0.826 1 91.31 69 ASP B O 1
ATOM 6194 N N . TYR B 1 70 ? -19.062 4.078 0.093 1 94.44 70 TYR B N 1
ATOM 6195 C CA . TYR B 1 70 ? -19.422 4.449 1.457 1 94.44 70 TYR B CA 1
ATOM 6196 C C . TYR B 1 70 ? -18.188 4.879 2.246 1 94.44 70 TYR B C 1
ATOM 6198 O O . TYR B 1 70 ? -17.078 4.406 1.986 1 94.44 70 TYR B O 1
ATOM 6206 N N . THR B 1 71 ? -18.406 5.801 3.143 1 95.5 71 THR B N 1
ATOM 6207 C CA . THR B 1 71 ? -17.391 6.234 4.09 1 95.5 71 THR B CA 1
ATOM 6208 C C . THR B 1 71 ? -17.859 6.027 5.527 1 95.5 71 THR B C 1
ATOM 6210 O O . THR B 1 71 ? -19 6.352 5.863 1 95.5 71 THR B O 1
ATOM 6213 N N . ILE B 1 72 ? -16.984 5.465 6.363 1 96.88 72 ILE B N 1
ATOM 6214 C CA . ILE B 1 72 ? -17.297 5.258 7.773 1 96.88 72 ILE B CA 1
ATOM 6215 C C . ILE B 1 72 ? -16.656 6.375 8.602 1 96.88 72 ILE B C 1
ATOM 6217 O O . ILE B 1 72 ? -15.5 6.738 8.391 1 96.88 72 ILE B O 1
ATOM 6221 N N . TYR B 1 73 ? -17.438 6.883 9.508 1 96 73 TYR B N 1
ATOM 6222 C CA . TYR B 1 73 ? -16.953 7.914 10.414 1 96 73 TYR B CA 1
ATOM 6223 C C . TYR B 1 73 ? -17.078 7.461 11.867 1 96 73 TYR B C 1
ATOM 6225 O O . TYR B 1 73 ? -18.016 6.73 12.219 1 96 73 TYR B O 1
ATOM 6233 N N . ASP B 1 74 ? -16.156 7.828 12.719 1 95.31 74 ASP B N 1
ATOM 6234 C CA . ASP B 1 74 ? -16.375 7.719 14.156 1 95.31 74 ASP B CA 1
ATOM 6235 C C . ASP B 1 74 ? -16.969 9.008 14.719 1 95.31 74 ASP B C 1
ATOM 6237 O O . ASP B 1 74 ? -17.328 9.914 13.969 1 95.31 74 ASP B O 1
ATOM 6241 N N . GLN B 1 75 ? -17.141 9.148 16.047 1 91.88 75 GLN B N 1
ATOM 6242 C CA . GLN B 1 75 ? -17.797 10.273 16.703 1 91.88 75 GLN B CA 1
ATOM 6243 C C . GLN B 1 75 ? -16.984 11.555 16.547 1 91.88 75 GLN B C 1
ATOM 6245 O O . GLN B 1 75 ? -17.531 12.656 16.656 1 91.88 75 GLN B O 1
ATOM 6250 N N . ASP B 1 76 ? -15.68 11.398 16.25 1 91.81 76 ASP B N 1
ATOM 6251 C CA . ASP B 1 76 ? -14.812 12.562 16.109 1 91.81 76 ASP B CA 1
ATOM 6252 C C . ASP B 1 76 ? -14.516 12.859 14.641 1 91.81 76 ASP B C 1
ATOM 6254 O O . ASP B 1 76 ? -13.586 13.602 14.328 1 91.81 76 ASP B O 1
ATOM 6258 N N . ARG B 1 77 ? -15.203 12.156 13.711 1 92.69 77 ARG B N 1
ATOM 6259 C CA . ARG B 1 77 ? -15.188 12.367 12.266 1 92.69 77 ARG B CA 1
ATOM 6260 C C . ARG B 1 77 ? -13.875 11.883 11.656 1 92.69 77 ARG B C 1
ATOM 6262 O O . ARG B 1 77 ? -13.477 12.344 10.586 1 92.69 77 ARG B O 1
ATOM 6269 N N . ASN B 1 78 ? -13.141 11.07 12.461 1 94.44 78 ASN B N 1
ATOM 6270 C CA . ASN B 1 78 ? -12.172 10.258 11.734 1 94.44 78 ASN B CA 1
ATOM 6271 C C . ASN B 1 78 ? -12.844 9.359 10.711 1 94.44 78 ASN B C 1
ATOM 6273 O O . ASN B 1 78 ? -13.961 8.883 10.93 1 94.44 78 ASN B O 1
ATOM 6277 N N . LYS B 1 79 ? -12.242 9.164 9.617 1 94.19 79 LYS B N 1
ATOM 6278 C CA . LYS B 1 79 ? -13.008 8.492 8.57 1 94.19 79 LYS B CA 1
ATOM 6279 C C . LYS B 1 79 ? -12.133 7.477 7.828 1 94.19 79 LYS B C 1
ATOM 6281 O O . LYS B 1 79 ? -10.906 7.539 7.895 1 94.19 79 LYS B O 1
ATOM 6286 N N . THR B 1 80 ? -12.727 6.508 7.219 1 95.44 80 THR B N 1
ATOM 6287 C CA . THR B 1 80 ? -12.117 5.562 6.293 1 95.44 80 THR B CA 1
ATOM 6288 C C . THR B 1 80 ? -13.117 5.129 5.223 1 95.44 80 THR B C 1
ATOM 6290 O O . THR B 1 80 ? -14.328 5.168 5.445 1 95.44 80 THR B O 1
ATOM 6293 N N . GLU B 1 81 ? -12.609 4.895 4.062 1 95.25 81 GLU B N 1
ATOM 6294 C CA . GLU B 1 81 ? -13.445 4.316 3.016 1 95.25 81 GLU B CA 1
ATOM 6295 C C . GLU B 1 81 ? -13.852 2.883 3.359 1 95.25 81 GLU B C 1
ATOM 6297 O O . GLU B 1 81 ? -13.031 2.107 3.857 1 95.25 81 GLU B O 1
ATOM 6302 N N . LEU B 1 82 ? -15.109 2.566 3.127 1 96.56 82 LEU B N 1
ATOM 6303 C CA . LEU B 1 82 ? -15.539 1.186 3.314 1 96.56 82 LEU B CA 1
ATOM 6304 C C . LEU B 1 82 ? -15 0.291 2.205 1 96.56 82 LEU B C 1
ATOM 6306 O O . LEU B 1 82 ? -15.352 0.46 1.037 1 96.56 82 LEU B O 1
ATOM 6310 N N . GLY B 1 83 ? -14.125 -0.635 2.547 1 96.88 83 GLY B N 1
ATOM 6311 C CA . GLY B 1 83 ? -13.57 -1.581 1.592 1 96.88 83 GLY B CA 1
ATOM 6312 C C . GLY B 1 83 ? -14.414 -2.834 1.438 1 96.88 83 GLY B C 1
ATOM 6313 O O . GLY B 1 83 ? -15.414 -3.008 2.139 1 96.88 83 GLY B O 1
ATOM 6314 N N . TYR B 1 84 ? -14.078 -3.662 0.505 1 96.69 84 TYR B N 1
ATOM 6315 C CA . TYR B 1 84 ? -14.711 -4.961 0.293 1 96.69 84 TYR B CA 1
ATOM 6316 C C . TYR B 1 84 ? -13.969 -6.055 1.051 1 96.69 84 TYR B C 1
ATOM 6318 O O . TYR B 1 84 ? -12.758 -6.234 0.873 1 96.69 84 TYR B O 1
ATOM 6326 N N . GLY B 1 85 ? -14.711 -6.777 1.913 1 95.69 85 GLY B N 1
ATOM 6327 C CA . GLY B 1 85 ? -14.172 -7.918 2.639 1 95.69 85 GLY B CA 1
ATOM 6328 C C . GLY B 1 85 ? -14.711 -9.25 2.154 1 95.69 85 GLY B C 1
ATOM 6329 O O . GLY B 1 85 ? -14.617 -9.57 0.968 1 95.69 85 GLY B O 1
ATOM 6330 N N . HIS B 1 86 ? -15.445 -9.992 3.021 1 95.25 86 HIS B N 1
ATOM 6331 C CA . HIS B 1 86 ? -15.969 -11.312 2.707 1 95.25 86 HIS B CA 1
ATOM 6332 C C . HIS B 1 86 ? -17.062 -11.242 1.654 1 95.25 86 HIS B C 1
ATOM 6334 O O . HIS B 1 86 ? -17.406 -12.25 1.033 1 95.25 86 HIS B O 1
ATOM 6340 N N . ILE B 1 87 ? -17.531 -10.07 1.398 1 96.62 87 ILE B N 1
ATOM 6341 C CA . ILE B 1 87 ? -18.656 -9.883 0.493 1 96.62 87 ILE B CA 1
ATOM 6342 C C . ILE B 1 87 ? -18.266 -10.32 -0.917 1 96.62 87 ILE B C 1
ATOM 6344 O O . ILE B 1 87 ? -19.141 -10.664 -1.73 1 96.62 87 ILE B O 1
ATOM 6348 N N . VAL B 1 88 ? -17 -10.367 -1.266 1 97.25 88 VAL B N 1
ATOM 6349 C CA . VAL B 1 88 ? -16.547 -10.711 -2.609 1 97.25 88 VAL B CA 1
ATOM 6350 C C . VAL B 1 88 ? -16.797 -12.195 -2.873 1 97.25 88 VAL B C 1
ATOM 6352 O O . VAL B 1 88 ? -16.703 -12.656 -4.016 1 97.25 88 VAL B O 1
ATOM 6355 N N . ARG B 1 89 ? -17.109 -13.008 -1.914 1 95.88 89 ARG B N 1
ATOM 6356 C CA . ARG B 1 89 ? -17.359 -14.438 -2.033 1 95.88 89 ARG B CA 1
ATOM 6357 C C . ARG B 1 89 ? -18.844 -14.75 -1.919 1 95.88 89 ARG B C 1
ATOM 6359 O O . ARG B 1 89 ? -19.234 -15.914 -1.83 1 95.88 89 ARG B O 1
ATOM 6366 N N . SER B 1 90 ? -19.672 -13.742 -1.913 1 95.25 90 SER B N 1
ATOM 6367 C CA . SER B 1 90 ? -21.109 -13.906 -1.717 1 95.25 90 SER B CA 1
ATOM 6368 C C . SER B 1 90 ? -21.828 -14.188 -3.037 1 95.25 90 SER B C 1
ATOM 6370 O O . SER B 1 90 ? -21.266 -13.961 -4.109 1 95.25 90 SER B O 1
ATOM 6372 N N . THR B 1 91 ? -23.031 -14.695 -2.908 1 95.19 91 THR B N 1
ATOM 6373 C CA . THR B 1 91 ? -23.906 -14.898 -4.066 1 95.19 91 THR B CA 1
ATOM 6374 C C . THR B 1 91 ? -24.219 -13.578 -4.75 1 95.19 91 THR B C 1
ATOM 6376 O O . THR B 1 91 ? -24.266 -13.508 -5.98 1 95.19 91 THR B O 1
ATOM 6379 N N . LEU B 1 92 ? -24.406 -12.57 -3.918 1 95.12 92 LEU B N 1
ATOM 6380 C CA . LEU B 1 92 ? -24.688 -11.242 -4.465 1 95.12 92 LEU B CA 1
ATOM 6381 C C . LEU B 1 92 ? -23.547 -10.773 -5.359 1 95.12 92 LEU B C 1
ATOM 6383 O O . LEU B 1 92 ? -23.781 -10.211 -6.43 1 95.12 92 LEU B O 1
ATOM 6387 N N . PHE B 1 93 ? -22.359 -10.961 -4.895 1 97.06 93 PHE B N 1
ATOM 6388 C CA . PHE B 1 93 ? -21.188 -10.562 -5.672 1 97.06 93 PHE B CA 1
ATOM 6389 C C . PHE B 1 93 ? -21.156 -11.289 -7.008 1 97.06 93 PHE B C 1
ATOM 6391 O O . PHE B 1 93 ? -20.922 -10.68 -8.047 1 97.06 93 PHE B O 1
ATOM 6398 N N . GLU B 1 94 ? -21.406 -12.656 -7.02 1 97.25 94 GLU B N 1
ATOM 6399 C CA . GLU B 1 94 ? -21.438 -13.453 -8.242 1 97.25 94 GLU B CA 1
ATOM 6400 C C . GLU B 1 94 ? -22.484 -12.93 -9.219 1 97.25 94 GLU B C 1
ATOM 6402 O O . GLU B 1 94 ? -22.203 -12.766 -10.406 1 97.25 94 GLU B O 1
ATOM 6407 N N . GLN B 1 95 ? -23.609 -12.664 -8.68 1 96.06 95 GLN B N 1
ATOM 6408 C CA . GLN B 1 95 ? -24.719 -12.203 -9.516 1 96.06 95 GLN B CA 1
ATOM 6409 C C . GLN B 1 95 ? -24.406 -10.836 -10.125 1 96.06 95 GLN B C 1
ATOM 6411 O O . GLN B 1 95 ? -24.781 -10.562 -11.266 1 96.06 95 GLN B O 1
ATOM 6416 N N . SER B 1 96 ? -23.688 -10.039 -9.383 1 96.19 96 SER B N 1
ATOM 6417 C CA . SER B 1 96 ? -23.438 -8.656 -9.781 1 96.19 96 SER B CA 1
ATOM 6418 C C . SER B 1 96 ? -22.297 -8.562 -10.773 1 96.19 96 SER B C 1
ATOM 6420 O O . SER B 1 96 ? -22.297 -7.695 -11.656 1 96.19 96 SER B O 1
ATOM 6422 N N . TYR B 1 97 ? -21.281 -9.492 -10.695 1 97.75 97 TYR B N 1
ATOM 6423 C CA . TYR B 1 97 ? -20.031 -9.125 -11.367 1 97.75 97 TYR B CA 1
ATOM 6424 C C . TYR B 1 97 ? -19.531 -10.281 -12.234 1 97.75 97 TYR B C 1
ATOM 6426 O O . TYR B 1 97 ? -18.453 -10.188 -12.82 1 97.75 97 TYR B O 1
ATOM 6434 N N . THR B 1 98 ? -20.25 -11.438 -12.328 1 98.44 98 THR B N 1
ATOM 6435 C CA . THR B 1 98 ? -19.828 -12.484 -13.25 1 98.44 98 THR B CA 1
ATOM 6436 C C . THR B 1 98 ? -19.844 -11.977 -14.695 1 98.44 98 THR B C 1
ATOM 6438 O O . THR B 1 98 ? -20.844 -11.438 -15.164 1 98.44 98 THR B O 1
ATOM 6441 N N . TYR B 1 99 ? -18.75 -12.047 -15.328 1 98.12 99 TYR B N 1
ATOM 6442 C CA . TYR B 1 99 ? -18.578 -11.641 -16.719 1 98.12 99 TYR B CA 1
ATOM 6443 C C . TYR B 1 99 ? -18.375 -12.852 -17.625 1 98.12 99 TYR B C 1
ATOM 6445 O O . TYR B 1 99 ? -17.422 -13.609 -17.453 1 98.12 99 TYR B O 1
ATOM 6453 N N . ASN B 1 100 ? -19.203 -13.023 -18.625 1 95.94 100 ASN B N 1
ATOM 6454 C CA . ASN B 1 100 ? -19.188 -14.211 -19.469 1 95.94 100 ASN B CA 1
ATOM 6455 C C . ASN B 1 100 ? -18.531 -13.93 -20.812 1 95.94 100 ASN B C 1
ATOM 6457 O O . ASN B 1 100 ? -18.438 -14.82 -21.656 1 95.94 100 ASN B O 1
ATOM 6461 N N . GLY B 1 101 ? -18.109 -12.688 -20.953 1 95 101 GLY B N 1
ATOM 6462 C CA . GLY B 1 101 ? -17.406 -12.375 -22.188 1 95 101 GLY B CA 1
ATOM 6463 C C . GLY B 1 101 ? -16.062 -13.094 -22.312 1 95 101 GLY B C 1
ATOM 6464 O O . GLY B 1 101 ? -15.477 -13.477 -21.312 1 95 101 GLY B O 1
ATOM 6465 N N . GLN B 1 102 ? -15.586 -13.273 -23.516 1 94.25 102 GLN B N 1
ATOM 6466 C CA . GLN B 1 102 ? -14.312 -13.922 -23.781 1 94.25 102 GLN B CA 1
ATOM 6467 C C . GLN B 1 102 ? -13.281 -12.922 -24.297 1 94.25 102 GLN B C 1
ATOM 6469 O O . GLN B 1 102 ? -12.383 -13.273 -25.062 1 94.25 102 GLN B O 1
ATOM 6474 N N . ASP B 1 103 ? -13.492 -11.688 -23.938 1 96.88 103 ASP B N 1
ATOM 6475 C CA . ASP B 1 103 ? -12.68 -10.625 -24.531 1 96.88 103 ASP B CA 1
ATOM 6476 C C . ASP B 1 103 ? -11.859 -9.914 -23.453 1 96.88 103 ASP B C 1
ATOM 6478 O O . ASP B 1 103 ? -11.445 -8.766 -23.656 1 96.88 103 ASP B O 1
ATOM 6482 N N . LEU B 1 104 ? -11.711 -10.531 -22.25 1 98.12 104 LEU B N 1
ATOM 6483 C CA . LEU B 1 104 ? -10.805 -9.977 -21.25 1 98.12 104 LEU B CA 1
ATOM 6484 C C . LEU B 1 104 ? -9.359 -10.047 -21.734 1 98.12 104 LEU B C 1
ATOM 6486 O O . LEU B 1 104 ? -8.992 -10.953 -22.484 1 98.12 104 LEU B O 1
ATOM 6490 N N . GLY B 1 105 ? -8.469 -9.156 -21.328 1 98.31 105 GLY B N 1
ATOM 6491 C CA . GLY B 1 105 ? -7.102 -9.039 -21.828 1 98.31 105 GLY B CA 1
ATOM 6492 C C . GLY B 1 105 ? -6.949 -8.016 -22.938 1 98.31 105 GLY B C 1
ATOM 6493 O O . GLY B 1 105 ? -7.75 -7.086 -23.047 1 98.31 105 GLY B O 1
ATOM 6494 N N . ALA B 1 106 ? -5.891 -8.078 -23.656 1 98.62 106 ALA B N 1
ATOM 6495 C CA . ALA B 1 106 ? -5.613 -7.176 -24.781 1 98.62 106 ALA B CA 1
ATOM 6496 C C . ALA B 1 106 ? -6.074 -7.781 -26.094 1 98.62 106 ALA B C 1
ATOM 6498 O O . ALA B 1 106 ? -5.688 -8.898 -26.453 1 98.62 106 ALA B O 1
ATOM 6499 N N . THR B 1 107 ? -6.934 -7.109 -26.812 1 98.38 107 THR B N 1
ATOM 6500 C CA . THR B 1 107 ? -7.328 -7.465 -28.172 1 98.38 107 THR B CA 1
ATOM 6501 C C . THR B 1 107 ? -6.641 -6.559 -29.203 1 98.38 107 THR B C 1
ATOM 6503 O O . THR B 1 107 ? -7 -5.391 -29.344 1 98.38 107 THR B O 1
ATOM 6506 N N . TYR B 1 108 ? -5.766 -7.086 -29.969 1 98.5 108 TYR B N 1
ATOM 6507 C CA . TYR B 1 108 ? -4.887 -6.316 -30.844 1 98.5 108 TYR B CA 1
ATOM 6508 C C . TYR B 1 108 ? -5.48 -6.191 -32.25 1 98.5 108 TYR B C 1
ATOM 6510 O O . TYR B 1 108 ? -6.012 -7.16 -32.781 1 98.5 108 TYR B O 1
ATOM 6518 N N . ARG B 1 109 ? -5.422 -5.008 -32.812 1 97.56 109 ARG B N 1
ATOM 6519 C CA . ARG B 1 109 ? -5.512 -4.648 -34.219 1 97.56 109 ARG B CA 1
ATOM 6520 C C . ARG B 1 109 ? -4.457 -3.611 -34.594 1 97.56 109 ARG B C 1
ATOM 6522 O O . ARG B 1 109 ? -3.99 -2.861 -33.719 1 97.56 109 ARG B O 1
ATOM 6529 N N . PRO B 1 110 ? -4.016 -3.697 -35.812 1 97.75 110 PRO B N 1
ATOM 6530 C CA . PRO B 1 110 ? -2.961 -2.758 -36.188 1 97.75 110 PRO B CA 1
ATOM 6531 C C . PRO B 1 110 ? -3.33 -1.305 -35.906 1 97.75 110 PRO B C 1
ATOM 6533 O O . PRO B 1 110 ? -2.455 -0.488 -35.625 1 97.75 110 PRO B O 1
ATOM 6536 N N . GLU B 1 111 ? -4.633 -0.948 -35.938 1 98.06 111 GLU B N 1
ATOM 6537 C CA . GLU B 1 111 ? -5.078 0.435 -35.812 1 98.06 111 GLU B CA 1
ATOM 6538 C C . GLU B 1 111 ? -5.227 0.822 -34.344 1 98.06 111 GLU B C 1
ATOM 6540 O O . GLU B 1 111 ? -5.133 2 -34 1 98.06 111 GLU B O 1
ATOM 6545 N N . ALA B 1 112 ? -5.609 -0.186 -33.562 1 98.56 112 ALA B N 1
ATOM 6546 C CA . ALA B 1 112 ? -5.855 0.078 -32.125 1 98.56 112 ALA B CA 1
ATOM 6547 C C . ALA B 1 112 ? -5.883 -1.219 -31.328 1 98.56 112 ALA B C 1
ATOM 6549 O O . ALA B 1 112 ? -6.043 -2.303 -31.891 1 98.56 112 ALA B O 1
ATOM 6550 N N . THR B 1 113 ? -5.609 -1.138 -30.078 1 98.81 113 THR B N 1
ATOM 6551 C CA . THR B 1 113 ? -5.727 -2.262 -29.156 1 98.81 113 THR B CA 1
ATOM 6552 C C . THR B 1 113 ? -6.73 -1.953 -28.047 1 98.81 113 THR B C 1
ATOM 6554 O O . THR B 1 113 ? -6.723 -0.857 -27.484 1 98.81 113 THR B O 1
ATOM 6557 N N . THR B 1 114 ? -7.633 -2.814 -27.812 1 98.81 114 THR B N 1
ATOM 6558 C CA . THR B 1 114 ? -8.594 -2.693 -26.719 1 98.81 114 THR B CA 1
ATOM 6559 C C . THR B 1 114 ? -8.148 -3.512 -25.516 1 98.81 114 THR B C 1
ATOM 6561 O O . THR B 1 114 ? -7.812 -4.691 -25.656 1 98.81 114 THR B O 1
ATOM 6564 N N . PHE B 1 115 ? -8.086 -2.881 -24.375 1 98.88 115 PHE B N 1
ATOM 6565 C CA . PHE B 1 115 ? -7.723 -3.523 -23.109 1 98.88 115 PHE B CA 1
ATOM 6566 C C . PHE B 1 115 ? -8.938 -3.652 -22.203 1 98.88 115 PHE B C 1
ATOM 6568 O O . PHE B 1 115 ? -9.68 -2.689 -22.016 1 98.88 115 PHE B O 1
ATOM 6575 N N . LYS B 1 116 ? -9.211 -4.809 -21.688 1 98.75 116 LYS B N 1
ATOM 6576 C CA . LYS B 1 116 ? -10.297 -5.07 -20.75 1 98.75 116 LYS B CA 1
ATOM 6577 C C . LYS B 1 116 ? -9.797 -5.789 -19.5 1 98.75 116 LYS B C 1
ATOM 6579 O O . LYS B 1 116 ? -9.07 -6.781 -19.594 1 98.75 116 LYS B O 1
ATOM 6584 N N . LEU B 1 117 ? -10.07 -5.328 -18.312 1 98.81 117 LEU B N 1
ATOM 6585 C CA . LEU B 1 117 ? -9.695 -5.902 -17.031 1 98.81 117 LEU B CA 1
ATOM 6586 C C . LEU B 1 117 ? -10.906 -6.066 -16.125 1 98.81 117 LEU B C 1
ATOM 6588 O O . LEU B 1 117 ? -11.648 -5.109 -15.883 1 98.81 117 LEU B O 1
ATOM 6592 N N . TRP B 1 118 ? -11.203 -7.254 -15.672 1 98.81 118 TRP B N 1
ATOM 6593 C CA . TRP B 1 118 ? -12.234 -7.488 -14.672 1 98.81 118 TRP B CA 1
ATOM 6594 C C . TRP B 1 118 ? -11.758 -7.07 -13.289 1 98.81 118 TRP B C 1
ATOM 6596 O O . TRP B 1 118 ? -10.984 -7.793 -12.648 1 98.81 118 TRP B O 1
ATOM 6606 N N . ALA B 1 119 ? -12.07 -5.934 -12.836 1 98.5 119 ALA B N 1
ATOM 6607 C CA . ALA B 1 119 ? -11.727 -5.371 -11.539 1 98.5 119 ALA B CA 1
ATOM 6608 C C . ALA B 1 119 ? -12.93 -4.668 -10.914 1 98.5 119 ALA B C 1
ATOM 6610 O O . ALA B 1 119 ? -12.914 -3.451 -10.711 1 98.5 119 ALA B O 1
ATOM 6611 N N . PRO B 1 120 ? -13.891 -5.414 -10.445 1 98 120 PRO B N 1
ATOM 6612 C CA . PRO B 1 120 ? -15.195 -4.871 -10.078 1 98 120 PRO B CA 1
ATOM 6613 C C . PRO B 1 120 ? -15.148 -3.984 -8.836 1 98 120 PRO B C 1
ATOM 6615 O O . PRO B 1 120 ? -15.984 -3.094 -8.672 1 98 120 PRO B O 1
ATOM 6618 N N . ILE B 1 121 ? -14.188 -4.191 -7.977 1 96.88 121 ILE B N 1
ATOM 6619 C CA . ILE B 1 121 ? -14.219 -3.449 -6.723 1 96.88 121 ILE B CA 1
ATOM 6620 C C . ILE B 1 121 ? -13.156 -2.35 -6.75 1 96.88 121 ILE B C 1
ATOM 6622 O O . ILE B 1 121 ? -12.883 -1.718 -5.727 1 96.88 121 ILE B O 1
ATOM 6626 N N . SER B 1 122 ? -12.477 -2.182 -7.867 1 97.5 122 SER B N 1
ATOM 6627 C CA . SER B 1 122 ? -11.562 -1.06 -8.039 1 97.5 122 SER B CA 1
ATOM 6628 C C . SER B 1 122 ? -12.32 0.243 -8.266 1 97.5 122 SER B C 1
ATOM 6630 O O . SER B 1 122 ? -13.336 0.262 -8.969 1 97.5 122 SER B O 1
ATOM 6632 N N . LYS B 1 123 ? -11.859 1.263 -7.648 1 95.81 123 LYS B N 1
ATOM 6633 C CA . LYS B 1 123 ? -12.508 2.564 -7.797 1 95.81 123 LYS B CA 1
ATOM 6634 C C . LYS B 1 123 ? -11.961 3.314 -9.008 1 95.81 123 LYS B C 1
ATOM 6636 O O . LYS B 1 123 ? -12.648 4.164 -9.586 1 95.81 123 LYS B O 1
ATOM 6641 N N . GLN B 1 124 ? -10.758 3.096 -9.344 1 97.25 124 GLN B N 1
ATOM 6642 C CA . GLN B 1 124 ? -10.055 3.672 -10.484 1 97.25 124 GLN B CA 1
ATOM 6643 C C . GLN B 1 124 ? -9.055 2.682 -11.062 1 97.25 124 GLN B C 1
ATOM 6645 O O . GLN B 1 124 ? -8.422 1.92 -10.328 1 97.25 124 GLN B O 1
ATOM 6650 N N . VAL B 1 125 ? -8.945 2.674 -12.367 1 98.75 125 VAL B N 1
ATOM 6651 C CA . VAL B 1 125 ? -7.992 1.801 -13.039 1 98.75 125 VAL B CA 1
ATOM 6652 C C . VAL B 1 125 ? -7.262 2.582 -14.133 1 98.75 125 VAL B C 1
ATOM 6654 O O . VAL B 1 125 ? -7.887 3.281 -14.93 1 98.75 125 VAL B O 1
ATOM 6657 N N . PHE B 1 126 ? -5.953 2.541 -14.148 1 98.88 126 PHE B N 1
ATOM 6658 C CA . PHE B 1 126 ? -5.117 3.094 -15.211 1 98.88 126 PHE B CA 1
ATOM 6659 C C . PHE B 1 126 ? -4.406 1.982 -15.977 1 98.88 126 PHE B C 1
ATOM 6661 O O . PHE B 1 126 ? -3.936 1.014 -15.383 1 98.88 126 PHE B O 1
ATOM 6668 N N . LEU B 1 127 ? -4.453 2.049 -17.281 1 98.88 127 LEU B N 1
ATOM 6669 C CA . LEU B 1 127 ? -3.547 1.287 -18.125 1 98.88 127 LEU B CA 1
ATOM 6670 C C . LEU B 1 127 ? -2.199 1.988 -18.25 1 98.88 127 LEU B C 1
ATOM 6672 O O . LEU B 1 127 ? -2.135 3.16 -18.641 1 98.88 127 LEU B O 1
ATOM 6676 N N . VAL B 1 128 ? -1.148 1.405 -17.875 1 98.81 128 VAL B N 1
ATOM 6677 C CA . VAL B 1 128 ? 0.186 1.975 -18.031 1 98.81 128 VAL B CA 1
ATOM 6678 C C . VAL B 1 128 ? 0.899 1.299 -19.203 1 98.81 128 VAL B C 1
ATOM 6680 O O . VAL B 1 128 ? 1.361 0.161 -19.078 1 98.81 128 VAL B O 1
ATOM 6683 N N . LEU B 1 129 ? 0.947 1.938 -20.297 1 98.44 129 LEU B N 1
ATOM 6684 C CA . LEU B 1 129 ? 1.55 1.452 -21.531 1 98.44 129 LEU B CA 1
ATOM 6685 C C . LEU B 1 129 ? 2.939 2.049 -21.719 1 98.44 129 LEU B C 1
ATOM 6687 O O . LEU B 1 129 ? 3.078 3.258 -21.922 1 98.44 129 LEU B O 1
ATOM 6691 N N . GLU B 1 130 ? 3.977 1.247 -21.719 1 97.38 130 GLU B N 1
ATOM 6692 C CA . GLU B 1 130 ? 5.352 1.716 -21.859 1 97.38 130 GLU B CA 1
ATOM 6693 C C . GLU B 1 130 ? 5.637 2.885 -20.922 1 97.38 130 GLU B C 1
ATOM 6695 O O . GLU B 1 130 ? 6.176 3.91 -21.344 1 97.38 130 GLU B O 1
ATOM 6700 N N . GLY B 1 131 ? 5.098 2.768 -19.688 1 96.12 131 GLY B N 1
ATOM 6701 C CA . GLY B 1 131 ? 5.355 3.773 -18.672 1 96.12 131 GLY B CA 1
ATOM 6702 C C . GLY B 1 131 ? 4.371 4.93 -18.719 1 96.12 131 GLY B C 1
ATOM 6703 O O . GLY B 1 131 ? 4.359 5.773 -17.812 1 96.12 131 GLY B O 1
ATOM 6704 N N . ASN B 1 132 ? 3.498 5.047 -19.672 1 97.56 132 ASN B N 1
ATOM 6705 C CA . ASN B 1 132 ? 2.52 6.121 -19.812 1 97.56 132 ASN B CA 1
ATOM 6706 C C . ASN B 1 132 ? 1.132 5.676 -19.359 1 97.56 132 ASN B C 1
ATOM 6708 O O . ASN B 1 132 ? 0.573 4.723 -19.906 1 97.56 132 ASN B O 1
ATOM 6712 N N . PRO B 1 133 ? 0.564 6.395 -18.453 1 98.44 133 PRO B N 1
ATOM 6713 C CA . PRO B 1 133 ? -0.729 5.973 -17.906 1 98.44 133 PRO B CA 1
ATOM 6714 C C . PRO B 1 133 ? -1.91 6.484 -18.719 1 98.44 133 PRO B C 1
ATOM 6716 O O . PRO B 1 133 ? -1.845 7.578 -19.281 1 98.44 133 PRO B O 1
ATOM 6719 N N . HIS B 1 134 ? -2.953 5.727 -18.797 1 98.56 134 HIS B N 1
ATOM 6720 C CA . HIS B 1 134 ? -4.234 6.059 -19.406 1 98.56 134 HIS B CA 1
ATOM 6721 C C . HIS B 1 134 ? -5.398 5.656 -18.516 1 98.56 134 HIS B C 1
ATOM 6723 O O . HIS B 1 134 ? -5.434 4.535 -18 1 98.56 134 HIS B O 1
ATOM 6729 N N . ALA B 1 135 ? -6.328 6.527 -18.328 1 98.69 135 ALA B N 1
ATOM 6730 C CA . ALA B 1 135 ? -7.484 6.211 -17.484 1 98.69 135 ALA B CA 1
ATOM 6731 C C . ALA B 1 135 ? -8.43 5.25 -18.203 1 98.69 135 ALA B C 1
ATOM 6733 O O . ALA B 1 135 ? -8.734 5.43 -19.375 1 98.69 135 ALA B O 1
ATOM 6734 N N . MET B 1 136 ? -8.812 4.211 -17.531 1 98.75 136 MET B N 1
ATOM 6735 C CA . MET B 1 136 ? -9.82 3.291 -18.062 1 98.75 136 MET B CA 1
ATOM 6736 C C . MET B 1 136 ? -11.211 3.652 -17.547 1 98.75 136 MET B C 1
ATOM 6738 O O . MET B 1 136 ? -11.352 4.41 -16.594 1 98.75 136 MET B O 1
ATOM 6742 N N . THR B 1 137 ? -12.219 3.139 -18.188 1 98.56 137 THR B N 1
ATOM 6743 C CA . THR B 1 137 ? -13.602 3.408 -17.812 1 98.56 137 THR B CA 1
ATOM 6744 C C . THR B 1 137 ? -14.297 2.129 -17.359 1 98.56 137 THR B C 1
ATOM 6746 O O . THR B 1 137 ? -14.172 1.082 -18 1 98.56 137 THR B O 1
ATOM 6749 N N . LYS B 1 138 ? -15.086 2.221 -16.359 1 96.88 138 LYS B N 1
ATOM 6750 C CA . LYS B 1 138 ? -15.805 1.073 -15.805 1 96.88 138 LYS B CA 1
ATOM 6751 C C . LYS B 1 138 ? -17.062 0.774 -16.625 1 96.88 138 LYS B C 1
ATOM 6753 O O . LYS B 1 138 ? -17.891 1.657 -16.844 1 96.88 138 LYS B O 1
ATOM 6758 N N . GLY B 1 139 ? -17.109 -0.451 -17.094 1 95.19 139 GLY B N 1
ATOM 6759 C CA . GLY B 1 139 ? -18.297 -0.885 -17.812 1 95.19 139 GLY B CA 1
ATOM 6760 C C . GLY B 1 139 ? -19.172 -1.835 -17 1 95.19 139 GLY B C 1
ATOM 6761 O O . GLY B 1 139 ? -19.188 -1.769 -15.773 1 95.19 139 GLY B O 1
ATOM 6762 N N . ALA B 1 140 ? -19.922 -2.627 -17.734 1 94.81 140 ALA B N 1
ATOM 6763 C CA . ALA B 1 140 ? -20.828 -3.582 -17.094 1 94.81 140 ALA B CA 1
ATOM 6764 C C . ALA B 1 140 ? -20.047 -4.691 -16.406 1 94.81 140 ALA B C 1
ATOM 6766 O O . ALA B 1 140 ? -18.938 -5.039 -16.828 1 94.81 140 ALA B O 1
ATOM 6767 N N . LYS B 1 141 ? -20.578 -5.27 -15.281 1 97.31 141 LYS B N 1
ATOM 6768 C CA . LYS B 1 141 ? -20.078 -6.434 -14.555 1 97.31 141 LYS B CA 1
ATOM 6769 C C . LYS B 1 141 ? -18.672 -6.168 -14 1 97.31 141 LYS B C 1
ATOM 6771 O O . LYS B 1 141 ? -17.906 -7.102 -13.797 1 97.31 141 LYS B O 1
ATOM 6776 N N . GLY B 1 142 ? -18.328 -4.91 -13.844 1 97.31 142 GLY B N 1
ATOM 6777 C CA . GLY B 1 142 ? -17.078 -4.566 -13.195 1 97.31 142 GLY B CA 1
ATOM 6778 C C . GLY B 1 142 ? -15.883 -4.645 -14.125 1 97.31 142 GLY B C 1
ATOM 6779 O O . GLY B 1 142 ? -14.742 -4.746 -13.68 1 97.31 142 GLY B O 1
ATOM 6780 N N . VAL B 1 143 ? -16.109 -4.664 -15.453 1 98.69 143 VAL B N 1
ATOM 6781 C CA . VAL B 1 143 ? -15.031 -4.727 -16.438 1 98.69 143 VAL B CA 1
ATOM 6782 C C . VAL B 1 143 ? -14.602 -3.311 -16.812 1 98.69 143 VAL B C 1
ATOM 6784 O O . VAL B 1 143 ? -15.43 -2.48 -17.188 1 98.69 143 VAL B O 1
ATOM 6787 N N . TRP B 1 144 ? -13.367 -3 -16.625 1 98.75 144 TRP B N 1
ATOM 6788 C CA . TRP B 1 144 ? -12.773 -1.741 -17.047 1 98.75 144 TRP B CA 1
ATOM 6789 C C . TRP B 1 144 ? -12.203 -1.863 -18.453 1 98.75 144 TRP B C 1
ATOM 6791 O O . TRP B 1 144 ? -11.594 -2.883 -18.797 1 98.75 144 TRP B O 1
ATOM 6801 N N . GLU B 1 145 ? -12.414 -0.842 -19.281 1 98.69 145 GLU B N 1
ATOM 6802 C CA . GLU B 1 145 ? -12.008 -0.968 -20.688 1 98.69 145 GLU B CA 1
ATOM 6803 C C . GLU B 1 145 ? -11.438 0.345 -21.219 1 98.69 145 GLU B C 1
ATOM 6805 O O . GLU B 1 145 ? -11.773 1.421 -20.719 1 98.69 145 GLU B O 1
ATOM 6810 N N . ILE B 1 146 ? -10.547 0.293 -22.141 1 98.81 146 ILE B N 1
ATOM 6811 C CA . ILE B 1 146 ? -10.039 1.416 -22.922 1 98.81 146 ILE B CA 1
ATOM 6812 C C . ILE B 1 146 ? -9.547 0.922 -24.281 1 98.81 146 ILE B C 1
ATOM 6814 O O . ILE B 1 146 ? -9.086 -0.215 -24.406 1 98.81 146 ILE B O 1
ATOM 6818 N N . THR B 1 147 ? -9.742 1.637 -25.312 1 98.81 147 THR B N 1
ATOM 6819 C CA . THR B 1 147 ? -9.125 1.43 -26.609 1 98.81 147 THR B CA 1
ATOM 6820 C C . THR B 1 147 ? -8.078 2.502 -26.891 1 98.81 147 THR B C 1
ATOM 6822 O O . THR B 1 147 ? -8.375 3.697 -26.828 1 98.81 147 THR B O 1
ATOM 6825 N N . VAL B 1 148 ? -6.895 2.141 -27.031 1 98.69 148 VAL B N 1
ATOM 6826 C CA . VAL B 1 148 ? -5.797 3.057 -27.328 1 98.69 148 VAL B CA 1
ATOM 6827 C C . VAL B 1 148 ? -5.438 2.979 -28.797 1 98.69 148 VAL B C 1
ATOM 6829 O O . VAL B 1 148 ? -5.195 1.891 -29.328 1 98.69 148 VAL B O 1
ATOM 6832 N N . GLU B 1 149 ? -5.352 4.098 -29.516 1 98.44 149 GLU B N 1
ATOM 6833 C CA . GLU B 1 149 ? -5.082 4.164 -30.953 1 98.44 149 GLU B CA 1
ATOM 6834 C C . GLU B 1 149 ? -3.607 3.902 -31.25 1 98.44 149 GLU B C 1
ATOM 6836 O O . GLU B 1 149 ? -2.748 4.121 -30.391 1 98.44 149 GLU B O 1
ATOM 6841 N N . GLY B 1 150 ? -3.387 3.352 -32.5 1 98.12 150 GLY B N 1
ATOM 6842 C CA . GLY B 1 150 ? -2.033 3.096 -32.969 1 98.12 150 GLY B CA 1
ATOM 6843 C C . GLY B 1 150 ? -1.654 1.627 -32.938 1 98.12 150 GLY B C 1
ATOM 6844 O O . GLY B 1 150 ? -2.408 0.801 -32.406 1 98.12 150 GLY B O 1
ATOM 6845 N N . ASP B 1 151 ? -0.567 1.227 -33.562 1 98.62 151 ASP B N 1
ATOM 6846 C CA . ASP B 1 151 ? -0.043 -0.135 -33.562 1 98.62 151 ASP B CA 1
ATOM 6847 C C . ASP B 1 151 ? 0.764 -0.397 -32.281 1 98.62 151 ASP B C 1
ATOM 6849 O O . ASP B 1 151 ? 1.941 -0.039 -32.219 1 98.62 151 ASP B O 1
ATOM 6853 N N . LEU B 1 152 ? 0.17 -1.096 -31.344 1 98.56 152 LEU B N 1
ATOM 6854 C CA . LEU B 1 152 ? 0.777 -1.283 -30.031 1 98.56 152 LEU B CA 1
ATOM 6855 C C . LEU B 1 152 ? 1.439 -2.652 -29.938 1 98.56 152 LEU B C 1
ATOM 6857 O O . LEU B 1 152 ? 1.702 -3.141 -28.828 1 98.56 152 LEU B O 1
ATOM 6861 N N . GLU B 1 153 ? 1.694 -3.332 -31.078 1 98.5 153 GLU B N 1
ATOM 6862 C CA . GLU B 1 153 ? 2.334 -4.645 -31.078 1 98.5 153 GLU B CA 1
ATOM 6863 C C . GLU B 1 153 ? 3.619 -4.633 -30.25 1 98.5 153 GLU B C 1
ATOM 6865 O O . GLU B 1 153 ? 4.465 -3.75 -30.422 1 98.5 153 GLU B O 1
ATOM 6870 N N . ALA B 1 154 ? 3.713 -5.578 -29.328 1 98.56 154 ALA B N 1
ATOM 6871 C CA . ALA B 1 154 ? 4.918 -5.848 -28.547 1 98.56 154 ALA B CA 1
ATOM 6872 C C . ALA B 1 154 ? 5.125 -4.785 -27.469 1 98.56 154 ALA B C 1
ATOM 6874 O O . ALA B 1 154 ? 6.148 -4.781 -26.781 1 98.56 154 ALA B O 1
ATOM 6875 N N . HIS B 1 155 ? 4.148 -3.824 -27.359 1 98.62 155 HIS B N 1
ATOM 6876 C CA . HIS B 1 155 ? 4.254 -2.875 -26.25 1 98.62 155 HIS B CA 1
ATOM 6877 C C . HIS B 1 155 ? 4.016 -3.559 -24.906 1 98.62 155 HIS B C 1
ATOM 6879 O O . HIS B 1 155 ? 3.143 -4.422 -24.797 1 98.62 155 HIS B O 1
ATOM 6885 N N . SER B 1 156 ? 4.828 -3.188 -23.906 1 98.69 156 SER B N 1
ATOM 6886 C CA . SER B 1 156 ? 4.613 -3.691 -22.562 1 98.69 156 SER B CA 1
ATOM 6887 C C . SER B 1 156 ? 3.572 -2.859 -21.812 1 98.69 156 SER B C 1
ATOM 6889 O O . SER B 1 156 ? 3.432 -1.661 -22.078 1 98.69 156 SER B O 1
ATOM 6891 N N . TYR B 1 157 ? 2.801 -3.465 -20.953 1 98.81 157 TYR B N 1
ATOM 6892 C CA . TYR B 1 157 ? 1.796 -2.738 -20.188 1 98.81 157 TYR B CA 1
ATOM 6893 C C . TYR B 1 157 ? 1.5 -3.443 -18.859 1 98.81 157 TYR B C 1
ATOM 6895 O O . TYR B 1 157 ? 1.85 -4.613 -18.688 1 98.81 157 TYR B O 1
ATOM 6903 N N . HIS B 1 158 ? 1.004 -2.832 -17.891 1 98.81 158 HIS B N 1
ATOM 6904 C CA . HIS B 1 158 ? 0.381 -3.312 -16.672 1 98.81 158 HIS B CA 1
ATOM 6905 C C . HIS B 1 158 ? -0.764 -2.4 -16.234 1 98.81 158 HIS B C 1
ATOM 6907 O O . HIS B 1 158 ? -1.025 -1.381 -16.875 1 98.81 158 HIS B O 1
ATOM 6913 N N . TYR B 1 159 ? -1.519 -2.791 -15.297 1 98.88 159 TYR B N 1
ATOM 6914 C CA . TYR B 1 159 ? -2.598 -1.965 -14.766 1 98.88 159 TYR B CA 1
ATOM 6915 C C . TYR B 1 159 ? -2.227 -1.397 -13.398 1 98.88 159 TYR B C 1
ATOM 6917 O O . TYR B 1 159 ? -1.514 -2.043 -12.625 1 98.88 159 TYR B O 1
ATOM 6925 N N . LEU B 1 160 ? -2.549 -0.243 -13.18 1 98.75 160 LEU B N 1
ATOM 6926 C CA . LEU B 1 160 ? -2.566 0.391 -11.867 1 98.75 160 LEU B CA 1
ATOM 6927 C C . LEU B 1 160 ? -3.996 0.682 -11.422 1 98.75 160 LEU B C 1
ATOM 6929 O O . LEU B 1 160 ? -4.742 1.365 -12.125 1 98.75 160 LEU B O 1
ATOM 6933 N N . HIS B 1 161 ? -4.41 0.131 -10.297 1 98.62 161 HIS B N 1
ATOM 6934 C CA . HIS B 1 161 ? -5.801 0.307 -9.891 1 98.62 161 HIS B CA 1
ATOM 6935 C C . HIS B 1 161 ? -5.902 0.563 -8.391 1 98.62 161 HIS B C 1
ATOM 6937 O O . HIS B 1 161 ? -5.02 0.16 -7.625 1 98.62 161 HIS B O 1
ATOM 6943 N N . LYS B 1 162 ? -6.906 1.229 -8.008 1 97.56 162 LYS B N 1
ATOM 6944 C CA . LYS B 1 162 ? -7.164 1.546 -6.605 1 97.56 162 LYS B CA 1
ATOM 6945 C C . LYS B 1 162 ? -8.234 0.622 -6.02 1 97.56 162 LYS B C 1
ATOM 6947 O O . LYS B 1 162 ? -9.391 0.673 -6.422 1 97.56 162 LYS B O 1
ATOM 6952 N N . VAL B 1 163 ? -7.836 -0.206 -5.082 1 97.19 163 VAL B N 1
ATOM 6953 C CA . VAL B 1 163 ? -8.75 -1.164 -4.469 1 97.19 163 VAL B CA 1
ATOM 6954 C C . VAL B 1 163 ? -8.609 -1.114 -2.951 1 97.19 163 VAL B C 1
ATOM 6956 O O . VAL B 1 163 ? -7.492 -1.145 -2.424 1 97.19 163 VAL B O 1
ATOM 6959 N N . ASN B 1 164 ? -9.734 -0.919 -2.273 1 95.94 164 ASN B N 1
ATOM 6960 C CA . ASN B 1 164 ? -9.781 -0.838 -0.818 1 95.94 164 ASN B CA 1
ATOM 6961 C C . ASN B 1 164 ? -8.82 0.223 -0.285 1 95.94 164 ASN B C 1
ATOM 6963 O O . ASN B 1 164 ? -8.078 -0.029 0.662 1 95.94 164 ASN B O 1
ATOM 6967 N N . GLY B 1 165 ? -8.789 1.252 -1.015 1 93.69 165 GLY B N 1
ATOM 6968 C CA . GLY B 1 165 ? -8.055 2.422 -0.557 1 93.69 165 GLY B CA 1
ATOM 6969 C C . GLY B 1 165 ? -6.59 2.395 -0.939 1 93.69 165 GLY B C 1
ATOM 6970 O O . GLY B 1 165 ? -5.852 3.346 -0.664 1 93.69 165 GLY B O 1
ATOM 6971 N N . GLU B 1 166 ? -6.125 1.396 -1.629 1 95.81 166 GLU B N 1
ATOM 6972 C CA . GLU B 1 166 ? -4.711 1.26 -1.964 1 95.81 166 GLU B CA 1
ATOM 6973 C C . GLU B 1 166 ? -4.508 1.162 -3.473 1 95.81 166 GLU B C 1
ATOM 6975 O O . GLU B 1 166 ? -5.297 0.526 -4.172 1 95.81 166 GLU B O 1
ATOM 6980 N N . TRP B 1 167 ? -3.463 1.86 -3.967 1 97.88 167 TRP B N 1
ATOM 6981 C CA . TRP B 1 167 ? -3.062 1.723 -5.363 1 97.88 167 TRP B CA 1
ATOM 6982 C C . TRP B 1 167 ? -2.131 0.529 -5.547 1 97.88 167 TRP B C 1
ATOM 6984 O O . TRP B 1 167 ? -1.115 0.415 -4.855 1 97.88 167 TRP B O 1
ATOM 6994 N N . ILE B 1 168 ? -2.496 -0.359 -6.469 1 97.94 168 ILE B N 1
ATOM 6995 C CA . ILE B 1 168 ? -1.757 -1.602 -6.664 1 97.94 168 ILE B CA 1
ATOM 6996 C C . ILE B 1 168 ? -1.47 -1.804 -8.148 1 97.94 168 ILE B C 1
ATOM 6998 O O . ILE B 1 168 ? -2.35 -1.605 -8.992 1 97.94 168 ILE B O 1
ATOM 7002 N N . SER B 1 169 ? -0.209 -2.123 -8.445 1 98.06 169 SER B N 1
ATOM 7003 C CA . SER B 1 169 ? 0.148 -2.527 -9.805 1 98.06 169 SER B CA 1
ATOM 7004 C C . SER B 1 169 ? -0.054 -4.023 -10.008 1 98.06 169 SER B C 1
ATOM 7006 O O . SER B 1 169 ? 0.224 -4.82 -9.102 1 98.06 169 SER B O 1
ATOM 7008 N N . VAL B 1 170 ? -0.529 -4.387 -11.188 1 98.38 170 VAL B N 1
ATOM 7009 C CA . VAL B 1 170 ? -0.735 -5.809 -11.461 1 98.38 170 VAL B CA 1
ATOM 7010 C C . VAL B 1 170 ? -0.618 -6.066 -12.961 1 98.38 170 VAL B C 1
ATOM 7012 O O . VAL B 1 170 ? -1.052 -5.25 -13.773 1 98.38 170 VAL B O 1
ATOM 7015 N N . HIS B 1 171 ? 0.053 -7.145 -13.352 1 98.5 171 HIS B N 1
ATOM 7016 C CA . HIS B 1 171 ? 0.059 -7.562 -14.75 1 98.5 171 HIS B CA 1
ATOM 7017 C C . HIS B 1 171 ? -1.311 -8.078 -15.172 1 98.5 171 HIS B C 1
ATOM 7019 O O . HIS B 1 171 ? -2.182 -8.305 -14.328 1 98.5 171 HIS B O 1
ATOM 7025 N N . ASP B 1 172 ? -1.528 -8.219 -16.438 1 98.69 172 ASP B N 1
ATOM 7026 C CA . ASP B 1 172 ? -2.779 -8.727 -16.984 1 98.69 172 ASP B CA 1
ATOM 7027 C C . ASP B 1 172 ? -2.869 -10.242 -16.828 1 98.69 172 ASP B C 1
ATOM 7029 O O . ASP B 1 172 ? -2.098 -10.984 -17.438 1 98.69 172 ASP B O 1
ATOM 7033 N N . PRO B 1 173 ? -3.848 -10.75 -16.016 1 98.06 173 PRO B N 1
ATOM 7034 C CA . PRO B 1 173 ? -3.961 -12.211 -15.891 1 98.06 173 PRO B CA 1
ATOM 7035 C C . PRO B 1 173 ? -4.211 -12.906 -17.219 1 98.06 173 PRO B C 1
ATOM 7037 O O . PRO B 1 173 ? -3.912 -14.094 -17.359 1 98.06 173 PRO B O 1
ATOM 7040 N N . TYR B 1 174 ? -4.691 -12.227 -18.234 1 98.38 174 TYR B N 1
ATOM 7041 C CA . TYR B 1 174 ? -5.086 -12.844 -19.5 1 98.38 174 TYR B CA 1
ATOM 7042 C C . TYR B 1 174 ? -4.039 -12.586 -20.578 1 98.38 174 TYR B C 1
ATOM 7044 O O . TYR B 1 174 ? -4.281 -12.844 -21.75 1 98.38 174 TYR B O 1
ATOM 7052 N N . ALA B 1 175 ? -2.912 -12.07 -20.172 1 98.12 175 ALA B N 1
ATOM 7053 C CA . ALA B 1 175 ? -1.837 -11.812 -21.125 1 98.12 175 ALA B CA 1
ATOM 7054 C C . ALA B 1 175 ? -1.307 -13.117 -21.719 1 98.12 175 ALA B C 1
ATOM 7056 O O . ALA B 1 175 ? -1.356 -14.164 -21.078 1 98.12 175 ALA B O 1
ATOM 7057 N N . LEU B 1 176 ? -0.76 -12.984 -22.938 1 98.12 176 LEU B N 1
ATOM 7058 C CA . LEU B 1 176 ? -0.21 -14.156 -23.625 1 98.12 176 LEU B CA 1
ATOM 7059 C C . LEU B 1 176 ? 1.307 -14.203 -23.484 1 98.12 176 LEU B C 1
ATOM 7061 O O . LEU B 1 176 ? 1.932 -15.219 -23.812 1 98.12 176 LEU B O 1
ATOM 7065 N N . SER B 1 177 ? 1.855 -13.117 -23.047 1 98.5 177 SER B N 1
ATOM 7066 C CA . SER B 1 177 ? 3.293 -12.984 -22.828 1 98.5 177 SER B CA 1
ATOM 7067 C C . SER B 1 177 ? 3.604 -11.891 -21.812 1 98.5 177 SER B C 1
ATOM 7069 O O . SER B 1 177 ? 2.738 -11.078 -21.484 1 98.5 177 SER B O 1
ATOM 7071 N N . SER B 1 178 ? 4.809 -11.938 -21.25 1 98.5 178 SER B N 1
ATOM 7072 C CA . SER B 1 178 ? 5.234 -10.938 -20.281 1 98.5 178 SER B CA 1
ATOM 7073 C C . SER B 1 178 ? 6.754 -10.82 -20.234 1 98.5 178 SER B C 1
ATOM 7075 O O . SER B 1 178 ? 7.461 -11.633 -20.828 1 98.5 178 SER B O 1
ATOM 7077 N N . THR B 1 179 ? 7.234 -9.789 -19.641 1 98.12 179 THR B N 1
ATOM 7078 C CA . THR B 1 179 ? 8.656 -9.734 -19.312 1 98.12 179 THR B CA 1
ATOM 7079 C C . THR B 1 179 ? 9.016 -10.805 -18.297 1 98.12 179 THR B C 1
ATOM 7081 O O . THR B 1 179 ? 8.133 -11.367 -17.641 1 98.12 179 THR B O 1
ATOM 7084 N N . ALA B 1 180 ? 10.273 -11.094 -18.156 1 97.56 180 ALA B N 1
ATOM 7085 C CA . ALA B 1 180 ? 10.758 -12.156 -17.281 1 97.56 180 ALA B CA 1
ATOM 7086 C C . ALA B 1 180 ? 10.234 -11.984 -15.867 1 97.56 180 ALA B C 1
ATOM 7088 O O . ALA B 1 180 ? 9.953 -10.867 -15.43 1 97.56 180 ALA B O 1
ATOM 7089 N N . ASN B 1 181 ? 10.062 -13.133 -15.203 1 96.12 181 ASN B N 1
ATOM 7090 C CA . ASN B 1 181 ? 9.711 -13.203 -13.789 1 96.12 181 ASN B CA 1
ATOM 7091 C C . ASN B 1 181 ? 8.344 -12.57 -13.523 1 96.12 181 ASN B C 1
ATOM 7093 O O . ASN B 1 181 ? 8.195 -11.805 -12.562 1 96.12 181 ASN B O 1
ATOM 7097 N N . SER B 1 182 ? 7.414 -12.82 -14.406 1 96.31 182 SER B N 1
ATOM 7098 C CA . SER B 1 182 ? 6.02 -12.414 -14.266 1 96.31 182 SER B CA 1
ATOM 7099 C C . SER B 1 182 ? 5.895 -10.898 -14.195 1 96.31 182 SER B C 1
ATOM 7101 O O . SER B 1 182 ? 5.184 -10.367 -13.344 1 96.31 182 SER B O 1
ATOM 7103 N N . GLY B 1 183 ? 6.688 -10.188 -15.07 1 96.81 183 GLY B N 1
ATOM 7104 C CA . GLY B 1 183 ? 6.668 -8.734 -15.117 1 96.81 183 GLY B CA 1
ATOM 7105 C C . GLY B 1 183 ? 5.531 -8.18 -15.953 1 96.81 183 GLY B C 1
ATOM 7106 O O . GLY B 1 183 ? 4.418 -8.711 -15.922 1 96.81 183 GLY B O 1
ATOM 7107 N N . ASP B 1 184 ? 5.812 -7.16 -16.688 1 98.31 184 ASP B N 1
ATOM 7108 C CA . ASP B 1 184 ? 4.805 -6.492 -17.516 1 98.31 184 ASP B CA 1
ATOM 7109 C C . ASP B 1 184 ? 4.309 -7.406 -18.625 1 98.31 184 ASP B C 1
ATOM 7111 O O . ASP B 1 184 ? 5.09 -8.148 -19.219 1 98.31 184 ASP B O 1
ATOM 7115 N N . SER B 1 185 ? 3.02 -7.328 -18.891 1 98.81 185 SER B N 1
ATOM 7116 C CA . SER B 1 185 ? 2.42 -8.055 -20.016 1 98.81 185 SER B CA 1
ATOM 7117 C C . SER B 1 185 ? 2.816 -7.434 -21.344 1 98.81 185 SER B C 1
ATOM 7119 O O . SER B 1 185 ? 3.207 -6.266 -21.406 1 98.81 185 SER B O 1
ATOM 7121 N N . TYR B 1 186 ? 2.742 -8.18 -22.422 1 98.81 186 TYR B N 1
ATOM 7122 C CA . TYR B 1 186 ? 2.979 -7.688 -23.781 1 98.81 186 TYR B CA 1
ATOM 7123 C C . TYR B 1 186 ? 1.709 -7.766 -24.609 1 98.81 186 TYR B C 1
ATOM 7125 O O . TYR B 1 186 ? 0.905 -8.688 -24.453 1 98.81 186 TYR B O 1
ATOM 7133 N N . VAL B 1 187 ? 1.536 -6.824 -25.469 1 98.81 187 VAL B N 1
ATOM 7134 C CA . VAL B 1 187 ? 0.518 -6.91 -26.516 1 98.81 187 VAL B CA 1
ATOM 7135 C C . VAL B 1 187 ? 1.008 -7.812 -27.641 1 98.81 187 VAL B C 1
ATOM 7137 O O . VAL B 1 187 ? 2.039 -7.535 -28.266 1 98.81 187 VAL B O 1
ATOM 7140 N N . ILE B 1 188 ? 0.28 -8.836 -27.922 1 98.69 188 ILE B N 1
ATOM 7141 C CA . ILE B 1 188 ? 0.7 -9.828 -28.906 1 98.69 188 ILE B CA 1
ATOM 7142 C C . ILE B 1 188 ? -0.206 -9.766 -30.125 1 98.69 188 ILE B C 1
ATOM 7144 O O . ILE B 1 188 ? -1.428 -9.656 -30 1 98.69 188 ILE B O 1
ATOM 7148 N N . ASN B 1 189 ? 0.359 -9.75 -31.328 1 98.44 189 ASN B N 1
ATOM 7149 C CA . ASN B 1 189 ? -0.332 -9.891 -32.594 1 98.44 189 ASN B CA 1
ATOM 7150 C C . ASN B 1 189 ? -0.569 -11.352 -32.938 1 98.44 189 ASN B C 1
ATOM 7152 O O . ASN B 1 189 ? 0.369 -12.07 -33.312 1 98.44 189 ASN B O 1
ATOM 7156 N N . PRO B 1 190 ? -1.802 -11.82 -32.906 1 95.88 190 PRO B N 1
ATOM 7157 C CA . PRO B 1 190 ? -2.074 -13.242 -33.156 1 95.88 190 PRO B CA 1
ATOM 7158 C C . PRO B 1 190 ? -1.67 -13.703 -34.562 1 95.88 190 PRO B C 1
ATOM 7160 O O . PRO B 1 190 ? -1.397 -14.883 -34.75 1 95.88 190 PRO B O 1
ATOM 7163 N N . ASP B 1 191 ? -1.585 -12.789 -35.531 1 96.56 191 ASP B N 1
ATOM 7164 C CA . ASP B 1 191 ? -1.265 -13.141 -36.906 1 96.56 191 ASP B CA 1
ATOM 7165 C C . ASP B 1 191 ? 0.193 -13.578 -37.062 1 96.56 191 ASP B C 1
ATOM 7167 O O . ASP B 1 191 ? 0.579 -14.18 -38.062 1 96.56 191 ASP B O 1
ATOM 7171 N N . LYS B 1 192 ? 0.937 -13.328 -36 1 97.12 192 LYS B N 1
ATOM 7172 C CA . LYS B 1 192 ? 2.354 -13.68 -36.062 1 97.12 192 LYS B CA 1
ATOM 7173 C C . LYS B 1 192 ? 2.609 -15.039 -35.406 1 97.12 192 LYS B C 1
ATOM 7175 O O . LYS B 1 192 ? 3.734 -15.547 -35.438 1 97.12 192 LYS B O 1
ATOM 7180 N N . LEU B 1 193 ? 1.658 -15.648 -34.906 1 97.31 193 LEU B N 1
ATOM 7181 C CA . LEU B 1 193 ? 1.788 -16.969 -34.281 1 97.31 193 LEU B CA 1
ATOM 7182 C C . LEU B 1 193 ? 1.629 -18.078 -35.312 1 97.31 193 LEU B C 1
ATOM 7184 O O . LEU B 1 193 ? 1.025 -17.859 -36.375 1 97.31 193 LEU B O 1
ATOM 7188 N N . HIS B 1 194 ? 2.162 -19.203 -35.031 1 95.38 194 HIS B N 1
ATOM 7189 C CA . HIS B 1 194 ? 2.107 -20.328 -35.969 1 95.38 194 HIS B CA 1
ATOM 7190 C C . HIS B 1 194 ? 0.719 -20.969 -35.969 1 95.38 194 HIS B C 1
ATOM 7192 O O . HIS B 1 194 ? 0.035 -21 -34.969 1 95.38 194 HIS B O 1
ATOM 7198 N N . LYS B 1 195 ? 0.354 -21.422 -37.156 1 93.75 195 LYS B N 1
ATOM 7199 C CA . LYS B 1 195 ? -0.852 -22.234 -37.25 1 93.75 195 LYS B CA 1
ATOM 7200 C C . LYS B 1 195 ? -0.58 -23.672 -36.781 1 93.75 195 LYS B C 1
ATOM 7202 O O . LYS B 1 195 ? 0.48 -24.234 -37.062 1 93.75 195 LYS B O 1
ATOM 7207 N N . ILE B 1 196 ? -1.48 -24.25 -36.125 1 90.94 196 ILE B N 1
ATOM 7208 C CA . ILE B 1 196 ? -1.28 -25.547 -35.469 1 90.94 196 ILE B CA 1
ATOM 7209 C C . ILE B 1 196 ? -1.73 -26.672 -36.406 1 90.94 196 ILE B C 1
ATOM 7211 O O . ILE B 1 196 ? -2.744 -26.531 -37.125 1 90.94 196 ILE B O 1
ATOM 7215 N N . ARG B 1 197 ? -0.893 -27.734 -36.562 1 94.56 197 ARG B N 1
ATOM 7216 C CA . ARG B 1 197 ? -1.25 -29 -37.156 1 94.56 197 ARG B CA 1
ATOM 7217 C C . ARG B 1 197 ? -1.102 -30.141 -36.156 1 94.56 197 ARG B C 1
ATOM 7219 O O . ARG B 1 197 ? -0.011 -30.375 -35.656 1 94.56 197 ARG B O 1
ATOM 7226 N N . ARG B 1 198 ? -2.188 -30.859 -35.906 1 95.62 198 ARG B N 1
ATOM 7227 C CA . ARG B 1 198 ? -2.164 -31.922 -34.906 1 95.62 198 ARG B CA 1
ATOM 7228 C C . ARG B 1 198 ? -1.626 -33.219 -35.5 1 95.62 198 ARG B C 1
ATOM 7230 O O . ARG B 1 198 ? -1.453 -33.312 -36.719 1 95.62 198 ARG B O 1
ATOM 7237 N N . ALA B 1 199 ? -1.33 -34.156 -34.562 1 96.81 199 ALA B N 1
ATOM 7238 C CA . ALA B 1 199 ? -0.844 -35.469 -35 1 96.81 199 ALA B CA 1
ATOM 7239 C C . ALA B 1 199 ? -1.839 -36.156 -35.938 1 96.81 199 ALA B C 1
ATOM 7241 O O . ALA B 1 199 ? -3.053 -36.031 -35.75 1 96.81 199 ALA B O 1
ATOM 7242 N N . LYS B 1 200 ? -1.313 -36.906 -36.875 1 96 200 LYS B N 1
ATOM 7243 C CA . LYS B 1 200 ? -2.133 -37.594 -37.875 1 96 200 LYS B CA 1
ATOM 7244 C C . LYS B 1 200 ? -3.057 -38.625 -37.25 1 96 200 LYS B C 1
ATOM 7246 O O . LYS B 1 200 ? -4.234 -38.719 -37.594 1 96 200 LYS B O 1
ATOM 7251 N N . THR B 1 201 ? -2.547 -39.344 -36.312 1 95.56 201 THR B N 1
ATOM 7252 C CA . THR B 1 201 ? -3.303 -40.406 -35.688 1 95.56 201 THR B CA 1
ATOM 7253 C C . THR B 1 201 ? -3.895 -39.938 -34.344 1 95.56 201 THR B C 1
ATOM 7255 O O . THR B 1 201 ? -3.162 -39.562 -33.438 1 95.56 201 THR B O 1
ATOM 7258 N N . GLN B 1 202 ? -5.188 -39.969 -34.344 1 93.25 202 GLN B N 1
ATOM 7259 C CA . GLN B 1 202 ? -5.906 -39.75 -33.094 1 93.25 202 GLN B CA 1
ATOM 7260 C C . GLN B 1 202 ? -6.371 -41.031 -32.469 1 93.25 202 GLN B C 1
ATOM 7262 O O . GLN B 1 202 ? -7.215 -41.75 -33.031 1 93.25 202 GLN B O 1
ATOM 7267 N N . ARG B 1 203 ? -5.848 -41.344 -31.297 1 93.44 203 ARG B N 1
ATOM 7268 C CA . ARG B 1 203 ? -6.121 -42.625 -30.641 1 93.44 203 ARG B CA 1
ATOM 7269 C C . ARG B 1 203 ? -7.098 -42.469 -29.484 1 93.44 203 ARG B C 1
ATOM 7271 O O . ARG B 1 203 ? -7.094 -41.438 -28.812 1 93.44 203 ARG B O 1
ATOM 7278 N N . PRO B 1 204 ? -7.926 -43.5 -29.312 1 92.88 204 PRO B N 1
ATOM 7279 C CA . PRO B 1 204 ? -8.68 -43.469 -28.062 1 92.88 204 PRO B CA 1
ATOM 7280 C C . PRO B 1 204 ? -7.785 -43.5 -26.828 1 92.88 204 PRO B C 1
ATOM 7282 O O . PRO B 1 204 ? -6.656 -44 -26.875 1 92.88 204 PRO B O 1
ATOM 7285 N N . ILE B 1 205 ? -8.289 -43 -25.75 1 94.12 205 ILE B N 1
ATOM 7286 C CA . ILE B 1 205 ? -7.484 -42.781 -24.547 1 94.12 205 ILE B CA 1
ATOM 7287 C C . ILE B 1 205 ? -7 -44.125 -24 1 94.12 205 ILE B C 1
ATOM 7289 O O . ILE B 1 205 ? -5.902 -44.219 -23.453 1 94.12 205 ILE B O 1
ATOM 7293 N N . SER B 1 206 ? -7.738 -45.219 -24.234 1 92.12 206 SER B N 1
ATOM 7294 C CA . SER B 1 206 ? -7.355 -46.531 -23.734 1 92.12 206 SER B CA 1
ATOM 7295 C C . SER B 1 206 ? -6.102 -47.062 -24.438 1 92.12 206 SER B C 1
ATOM 7297 O O . SER B 1 206 ? -5.398 -47.906 -23.922 1 92.12 206 SER B O 1
ATOM 7299 N N . GLN B 1 207 ? -5.805 -46.531 -25.594 1 94.81 207 GLN B N 1
ATOM 7300 C CA . GLN B 1 207 ? -4.66 -46.969 -26.375 1 94.81 207 GLN B CA 1
ATOM 7301 C C . GLN B 1 207 ? -3.457 -46.062 -26.172 1 94.81 207 GLN B C 1
ATOM 7303 O O . GLN B 1 207 ? -2.393 -46.281 -26.75 1 94.81 207 GLN B O 1
ATOM 7308 N N . ALA B 1 208 ? -3.654 -45.094 -25.312 1 96.69 208 ALA B N 1
ATOM 7309 C CA . ALA B 1 208 ? -2.58 -44.125 -25.094 1 96.69 208 ALA B CA 1
ATOM 7310 C C . ALA B 1 208 ? -1.428 -44.75 -24.312 1 96.69 208 ALA B C 1
ATOM 7312 O O . ALA B 1 208 ? -1.649 -45.438 -23.328 1 96.69 208 ALA B O 1
ATOM 7313 N N . ILE B 1 209 ? -0.245 -44.656 -24.75 1 98.31 209 ILE B N 1
ATOM 7314 C CA . ILE B 1 209 ? 1.003 -44.906 -24.031 1 98.31 209 ILE B CA 1
ATOM 7315 C C . ILE B 1 209 ? 1.733 -43.562 -23.797 1 98.31 209 ILE B C 1
ATOM 7317 O O . ILE B 1 209 ? 2.4 -43.062 -24.688 1 98.31 209 ILE B O 1
ATOM 7321 N N . ILE B 1 210 ? 1.611 -43.062 -22.609 1 98.62 210 ILE B N 1
ATOM 7322 C CA . ILE B 1 210 ? 2.014 -41.688 -22.281 1 98.62 210 ILE B CA 1
ATOM 7323 C C . ILE B 1 210 ? 3.43 -41.719 -21.703 1 98.62 210 ILE B C 1
ATOM 7325 O O . ILE B 1 210 ? 3.74 -42.5 -20.812 1 98.62 210 ILE B O 1
ATOM 7329 N N . TYR B 1 211 ? 4.293 -40.875 -22.234 1 98.81 211 TYR B N 1
ATOM 7330 C CA . TYR B 1 211 ? 5.664 -40.688 -21.766 1 98.81 211 TYR B CA 1
ATOM 7331 C C . TYR B 1 211 ? 5.816 -39.344 -21.094 1 98.81 211 TYR B C 1
ATOM 7333 O O . TYR B 1 211 ? 5.719 -38.281 -21.75 1 98.81 211 TYR B O 1
ATOM 7341 N N . GLU B 1 212 ? 6.023 -39.281 -19.781 1 98.81 212 GLU B N 1
ATOM 7342 C CA . GLU B 1 212 ? 6.133 -38.062 -19.016 1 98.81 212 GLU B CA 1
ATOM 7343 C C . GLU B 1 212 ? 7.539 -37.469 -19.109 1 98.81 212 GLU B C 1
ATOM 7345 O O . GLU B 1 212 ? 8.523 -38.156 -18.859 1 98.81 212 GLU B O 1
ATOM 7350 N N . MET B 1 213 ? 7.582 -36.156 -19.438 1 98.06 213 MET B N 1
ATOM 7351 C CA . MET B 1 213 ? 8.883 -35.531 -19.656 1 98.06 213 MET B CA 1
ATOM 7352 C C . MET B 1 213 ? 8.914 -34.125 -19.047 1 98.06 213 MET B C 1
ATOM 7354 O O . MET B 1 213 ? 7.879 -33.469 -18.953 1 98.06 213 MET B O 1
ATOM 7358 N N . SER B 1 214 ? 10.125 -33.75 -18.609 1 98.25 214 SER B N 1
ATOM 7359 C CA . SER B 1 214 ? 10.43 -32.375 -18.234 1 98.25 214 SER B CA 1
ATOM 7360 C C . SER B 1 214 ? 11.234 -31.656 -19.312 1 98.25 214 SER B C 1
ATOM 7362 O O . SER B 1 214 ? 12.203 -32.219 -19.844 1 98.25 214 SER B O 1
ATOM 7364 N N . VAL B 1 215 ? 10.766 -30.438 -19.625 1 98.62 215 VAL B N 1
ATOM 7365 C CA . VAL B 1 215 ? 11.5 -29.656 -20.625 1 98.62 215 VAL B CA 1
ATOM 7366 C C . VAL B 1 215 ? 12.961 -29.531 -20.219 1 98.62 215 VAL B C 1
ATOM 7368 O O . VAL B 1 215 ? 13.859 -29.781 -21.016 1 98.62 215 VAL B O 1
ATOM 7371 N N . ARG B 1 216 ? 13.188 -29.156 -18.984 1 98.19 216 ARG B N 1
ATOM 7372 C CA . ARG B 1 216 ? 14.516 -28.859 -18.469 1 98.19 216 ARG B CA 1
ATOM 7373 C C . ARG B 1 216 ? 15.344 -30.125 -18.328 1 98.19 216 ARG B C 1
ATOM 7375 O O . ARG B 1 216 ? 16.484 -30.203 -18.797 1 98.19 216 ARG B O 1
ATOM 7382 N N . ASP B 1 217 ? 14.844 -31.188 -17.766 1 98.19 217 ASP B N 1
ATOM 7383 C CA . ASP B 1 217 ? 15.578 -32.406 -17.484 1 98.19 217 ASP B CA 1
ATOM 7384 C C . ASP B 1 217 ? 15.984 -33.125 -18.781 1 98.19 217 ASP B C 1
ATOM 7386 O O . ASP B 1 217 ? 17.078 -33.688 -18.859 1 98.19 217 ASP B O 1
ATOM 7390 N N . PHE B 1 218 ? 15.141 -33.062 -19.75 1 98.25 218 PHE B N 1
ATOM 7391 C CA . PHE B 1 218 ? 15.227 -33.812 -20.984 1 98.25 218 PHE B CA 1
ATOM 7392 C C . PHE B 1 218 ? 16.516 -33.5 -21.719 1 98.25 218 PHE B C 1
ATOM 7394 O O . PHE B 1 218 ? 17.141 -34.406 -22.297 1 98.25 218 PHE B O 1
ATOM 7401 N N . SER B 1 219 ? 16.969 -32.25 -21.641 1 97.75 219 SER B N 1
ATOM 7402 C CA . SER B 1 219 ? 18.047 -31.844 -22.547 1 97.75 219 SER B CA 1
ATOM 7403 C C . SER B 1 219 ? 19.188 -31.172 -21.797 1 97.75 219 SER B C 1
ATOM 7405 O O . SER B 1 219 ? 20.109 -30.625 -22.406 1 97.75 219 SER B O 1
ATOM 7407 N N . TRP B 1 220 ? 19.156 -31.188 -20.516 1 97.06 220 TRP B N 1
ATOM 7408 C CA . TRP B 1 220 ? 20.125 -30.422 -19.734 1 97.06 220 TRP B CA 1
ATOM 7409 C C . TRP B 1 220 ? 21.531 -30.969 -19.891 1 97.06 220 TRP B C 1
ATOM 7411 O O . TRP B 1 220 ? 22.5 -30.219 -19.938 1 97.06 220 TRP B O 1
ATOM 7421 N N . GLN B 1 221 ? 21.688 -32.281 -19.984 1 94.81 221 GLN B N 1
ATOM 7422 C CA . GLN B 1 221 ? 22.984 -32.969 -19.938 1 94.81 221 GLN B CA 1
ATOM 7423 C C . GLN B 1 221 ? 23.875 -32.5 -21.078 1 94.81 221 GLN B C 1
ATOM 7425 O O . GLN B 1 221 ? 23.609 -32.781 -22.25 1 94.81 221 GLN B O 1
ATOM 7430 N N . LYS B 1 222 ? 24.984 -31.953 -20.734 1 92.88 222 LYS B N 1
ATOM 7431 C CA . LYS B 1 222 ? 25.875 -31.344 -21.719 1 92.88 222 LYS B CA 1
ATOM 7432 C C . LYS B 1 222 ? 26.469 -32.406 -22.641 1 92.88 222 LYS B C 1
ATOM 7434 O O . LYS B 1 222 ? 26.578 -32.156 -23.859 1 92.88 222 LYS B O 1
ATOM 7439 N N . GLU B 1 223 ? 26.797 -33.5 -22.094 1 92.06 223 GLU B N 1
ATOM 7440 C CA . GLU B 1 223 ? 27.484 -34.562 -22.844 1 92.06 223 GLU B CA 1
ATOM 7441 C C . GLU B 1 223 ? 26.609 -35.125 -23.938 1 92.06 223 GLU B C 1
ATOM 7443 O O . GLU B 1 223 ? 27.109 -35.719 -24.891 1 92.06 223 GLU B O 1
ATOM 7448 N N . ALA B 1 224 ? 25.281 -34.969 -23.781 1 94.81 224 ALA B N 1
ATOM 7449 C CA . ALA B 1 224 ? 24.344 -35.562 -24.734 1 94.81 224 ALA B CA 1
ATOM 7450 C C . ALA B 1 224 ? 24.359 -34.781 -26.062 1 94.81 224 ALA B C 1
ATOM 7452 O O . ALA B 1 224 ? 23.953 -35.312 -27.094 1 94.81 224 ALA B O 1
ATOM 7453 N N . GLY B 1 225 ? 24.781 -33.469 -26.047 1 96.12 225 GLY B N 1
ATOM 7454 C CA . GLY B 1 225 ? 25.016 -32.719 -27.281 1 96.12 225 GLY B CA 1
ATOM 7455 C C . GLY B 1 225 ? 23.844 -31.875 -27.719 1 96.12 225 GLY B C 1
ATOM 7456 O O . GLY B 1 225 ? 23.766 -31.453 -28.859 1 96.12 225 GLY B O 1
ATOM 7457 N N . PHE B 1 226 ? 22.938 -31.641 -26.875 1 97.31 226 PHE B N 1
ATOM 7458 C CA . PHE B 1 226 ? 21.844 -30.734 -27.219 1 97.31 226 PHE B CA 1
ATOM 7459 C C . PHE B 1 226 ? 22.359 -29.312 -27.391 1 97.31 226 PHE B C 1
ATOM 7461 O O . PHE B 1 226 ? 23.234 -28.859 -26.641 1 97.31 226 PHE B O 1
ATOM 7468 N N . LYS B 1 227 ? 21.844 -28.547 -28.328 1 97.69 227 LYS B N 1
ATOM 7469 C CA . LYS B 1 227 ? 22.219 -27.156 -28.562 1 97.69 227 LYS B CA 1
ATOM 7470 C C . LYS B 1 227 ? 21.422 -26.219 -27.672 1 97.69 227 LYS B C 1
ATOM 7472 O O . LYS B 1 227 ? 21.984 -25.25 -27.141 1 97.69 227 LYS B O 1
ATOM 7477 N N . HIS B 1 228 ? 20.156 -26.406 -27.547 1 97.81 228 HIS B N 1
ATOM 7478 C CA . HIS B 1 228 ? 19.281 -25.594 -26.719 1 97.81 228 HIS B CA 1
ATOM 7479 C C . HIS B 1 228 ? 18.938 -26.297 -25.422 1 97.81 228 HIS B C 1
ATOM 7481 O O . HIS B 1 228 ? 17.766 -26.562 -25.141 1 97.81 228 HIS B O 1
ATOM 7487 N N . ARG B 1 229 ? 19.922 -26.469 -24.547 1 97.25 229 ARG B N 1
ATOM 7488 C CA . ARG B 1 229 ? 19.797 -27.25 -23.328 1 97.25 229 ARG B CA 1
ATOM 7489 C C . ARG B 1 229 ? 18.766 -26.625 -22.391 1 97.25 229 ARG B C 1
ATOM 7491 O O . ARG B 1 229 ? 18.781 -25.422 -22.141 1 97.25 229 ARG B O 1
ATOM 7498 N N . SER B 1 230 ? 17.891 -27.453 -21.844 1 97.75 230 SER B N 1
ATOM 7499 C CA . SER B 1 230 ? 16.922 -27.109 -20.812 1 97.75 230 SER B CA 1
ATOM 7500 C C . SER B 1 230 ? 15.844 -26.156 -21.359 1 97.75 230 SER B C 1
ATOM 7502 O O . SER B 1 230 ? 15.148 -25.5 -20.578 1 97.75 230 SER B O 1
ATOM 7504 N N . GLN B 1 231 ? 15.75 -25.984 -22.703 1 98.44 231 GLN B N 1
ATOM 7505 C CA . GLN B 1 231 ? 14.828 -25.031 -23.312 1 98.44 231 GLN B CA 1
ATOM 7506 C C . GLN B 1 231 ? 13.797 -25.75 -24.188 1 98.44 231 GLN B C 1
ATOM 7508 O O . GLN B 1 231 ? 13.938 -26.938 -24.469 1 98.44 231 GLN B O 1
ATOM 7513 N N . PHE B 1 232 ? 12.727 -25.016 -24.594 1 98.75 232 PHE B N 1
ATOM 7514 C CA . PHE B 1 232 ? 11.672 -25.578 -25.453 1 98.75 232 PHE B CA 1
ATOM 7515 C C . PHE B 1 232 ? 12.266 -26.188 -26.719 1 98.75 232 PHE B C 1
ATOM 7517 O O . PHE B 1 232 ? 11.906 -27.297 -27.109 1 98.75 232 PHE B O 1
ATOM 7524 N N . LEU B 1 233 ? 13.195 -25.469 -27.312 1 98.5 233 LEU B N 1
ATOM 7525 C CA . LEU B 1 233 ? 13.758 -25.922 -28.578 1 98.5 233 LEU B CA 1
ATOM 7526 C C . LEU B 1 233 ? 14.602 -27.172 -28.391 1 98.5 233 LEU B C 1
ATOM 7528 O O . LEU B 1 233 ? 14.844 -27.906 -29.344 1 98.5 233 LEU B O 1
ATOM 7532 N N . GLY B 1 234 ? 15.086 -27.375 -27.172 1 98.56 234 GLY B N 1
ATOM 7533 C CA . GLY B 1 234 ? 15.805 -28.594 -26.875 1 98.56 234 GLY B CA 1
ATOM 7534 C C . GLY B 1 234 ? 14.969 -29.844 -27.094 1 98.56 234 GLY B C 1
ATOM 7535 O O . GLY B 1 234 ? 15.5 -30.906 -27.422 1 98.56 234 GLY B O 1
ATOM 7536 N N . LEU B 1 235 ? 13.695 -29.797 -27 1 98.62 235 LEU B N 1
ATOM 7537 C CA . LEU B 1 235 ? 12.773 -30.922 -27.172 1 98.62 235 LEU B CA 1
ATOM 7538 C C . LEU B 1 235 ? 12.734 -31.375 -28.625 1 98.62 235 LEU B C 1
ATOM 7540 O O . LEU B 1 235 ? 12.312 -32.5 -28.906 1 98.62 235 LEU B O 1
ATOM 7544 N N . THR B 1 236 ? 13.172 -30.484 -29.547 1 98.31 236 THR B N 1
ATOM 7545 C CA . THR B 1 236 ? 13.047 -30.781 -30.969 1 98.31 236 THR B CA 1
ATOM 7546 C C . THR B 1 236 ? 14.336 -31.391 -31.5 1 98.31 236 THR B C 1
ATOM 7548 O O . THR B 1 236 ? 14.398 -31.797 -32.656 1 98.31 236 THR B O 1
ATOM 7551 N N . GLU B 1 237 ? 15.32 -31.484 -30.672 1 98.38 237 GLU B N 1
ATOM 7552 C CA . GLU B 1 237 ? 16.641 -31.906 -31.125 1 98.38 237 GLU B CA 1
ATOM 7553 C C . GLU B 1 237 ? 16.797 -33.438 -31 1 98.38 237 GLU B C 1
ATOM 7555 O O . GLU B 1 237 ? 16.125 -34.062 -30.188 1 98.38 237 GLU B O 1
ATOM 7560 N N . SER B 1 238 ? 17.688 -33.969 -31.844 1 98.25 238 SER B N 1
ATOM 7561 C CA . SER B 1 238 ? 18.016 -35.375 -31.812 1 98.25 238 SER B CA 1
ATOM 7562 C C . SER B 1 238 ? 19.516 -35.625 -31.953 1 98.25 238 SER B C 1
ATOM 7564 O O . SER B 1 238 ? 19.969 -36.156 -32.969 1 98.25 238 SER B O 1
ATOM 7566 N N . PRO B 1 239 ? 20.203 -35.281 -30.969 1 97.88 239 PRO B N 1
ATOM 7567 C CA . PRO B 1 239 ? 21.641 -35.562 -31.047 1 97.88 239 PRO B CA 1
ATOM 7568 C C . PRO B 1 239 ? 21.953 -37.062 -31.016 1 97.88 239 PRO B C 1
ATOM 7570 O O . PRO B 1 239 ? 21.047 -37.875 -30.781 1 97.88 239 PRO B O 1
ATOM 7573 N N . THR B 1 240 ? 23.203 -37.375 -31.359 1 96.75 240 THR B N 1
ATOM 7574 C CA . THR B 1 240 ? 23.656 -38.75 -31.359 1 96.75 240 THR B CA 1
ATOM 7575 C C . THR B 1 240 ? 24.812 -38.938 -30.391 1 96.75 240 THR B C 1
ATOM 7577 O O . THR B 1 240 ? 25.719 -38.094 -30.297 1 96.75 240 THR B O 1
ATOM 7580 N N . MET B 1 241 ? 24.781 -39.938 -29.719 1 95 241 MET B N 1
ATOM 7581 C CA . MET B 1 241 ? 25.844 -40.344 -28.797 1 95 241 MET B CA 1
ATOM 7582 C C . MET B 1 241 ? 26.156 -41.812 -28.906 1 95 241 MET B C 1
ATOM 7584 O O . MET B 1 241 ? 25.266 -42.656 -28.766 1 95 241 MET B O 1
ATOM 7588 N N . ASP B 1 242 ? 27.453 -42.219 -29.234 1 94.06 242 ASP B N 1
ATOM 7589 C CA . ASP B 1 242 ? 27.906 -43.625 -29.375 1 94.06 242 ASP B CA 1
ATOM 7590 C C . ASP B 1 242 ? 27 -44.406 -30.328 1 94.06 242 ASP B C 1
ATOM 7592 O O . ASP B 1 242 ? 26.562 -45.5 -30.016 1 94.06 242 ASP B O 1
ATOM 7596 N N . GLY B 1 243 ? 26.5 -43.719 -31.375 1 92.56 243 GLY B N 1
ATOM 7597 C CA . GLY B 1 243 ? 25.734 -44.375 -32.438 1 92.56 243 GLY B CA 1
ATOM 7598 C C . GLY B 1 243 ? 24.25 -44.438 -32.125 1 92.56 243 GLY B C 1
ATOM 7599 O O . GLY B 1 243 ? 23.453 -44.875 -32.969 1 92.56 243 GLY B O 1
ATOM 7600 N N . MET B 1 244 ? 23.812 -44 -30.969 1 94.75 244 MET B N 1
ATOM 7601 C CA . MET B 1 244 ? 22.406 -44 -30.594 1 94.75 244 MET B CA 1
ATOM 7602 C C . MET B 1 244 ? 21.797 -42.594 -30.719 1 94.75 244 MET B C 1
ATOM 7604 O O . MET B 1 244 ? 22.391 -41.625 -30.297 1 94.75 244 MET B O 1
ATOM 7608 N N . LYS B 1 245 ? 20.672 -42.594 -31.359 1 96.69 245 LYS B N 1
ATOM 7609 C CA . LYS B 1 245 ? 19.922 -41.344 -31.422 1 96.69 245 LYS B CA 1
ATOM 7610 C C . LYS B 1 245 ? 19.266 -41.031 -30.094 1 96.69 245 LYS B C 1
ATOM 7612 O O . LYS B 1 245 ? 18.734 -41.906 -29.422 1 96.69 245 LYS B O 1
ATOM 7617 N N . LEU B 1 246 ? 19.406 -39.781 -29.656 1 97.31 246 LEU B N 1
ATOM 7618 C CA . LEU B 1 246 ? 18.781 -39.312 -28.438 1 97.31 246 LEU B CA 1
ATOM 7619 C C . LEU B 1 246 ? 17.656 -38.312 -28.734 1 97.31 246 LEU B C 1
ATOM 7621 O O . LEU B 1 246 ? 17.281 -38.125 -29.906 1 97.31 246 LEU B O 1
ATOM 7625 N N . GLY B 1 247 ? 17.125 -37.75 -27.766 1 97.44 247 GLY B N 1
ATOM 7626 C CA . GLY B 1 247 ? 16.156 -36.688 -27.938 1 97.44 247 GLY B CA 1
ATOM 7627 C C . GLY B 1 247 ? 14.867 -37.125 -28.594 1 97.44 247 GLY B C 1
ATOM 7628 O O . GLY B 1 247 ? 14.305 -38.156 -28.219 1 97.44 247 GLY B O 1
ATOM 7629 N N . MET B 1 248 ? 14.406 -36.312 -29.531 1 98.06 248 MET B N 1
ATOM 7630 C CA . MET B 1 248 ? 13.094 -36.5 -30.141 1 98.06 248 MET B CA 1
ATOM 7631 C C . MET B 1 248 ? 13.055 -37.812 -30.922 1 98.06 248 MET B C 1
ATOM 7633 O O . MET B 1 248 ? 12.07 -38.562 -30.859 1 98.06 248 MET B O 1
ATOM 7637 N N . ASP B 1 249 ? 14.094 -38.125 -31.625 1 98.06 249 ASP B N 1
ATOM 7638 C CA . ASP B 1 249 ? 14.133 -39.375 -32.375 1 98.06 249 ASP B CA 1
ATOM 7639 C C . ASP B 1 249 ? 14.102 -40.562 -31.453 1 98.06 249 ASP B C 1
ATOM 7641 O O . ASP B 1 249 ? 13.531 -41.625 -31.812 1 98.06 249 ASP B O 1
ATOM 7645 N N . TYR B 1 250 ? 14.797 -40.469 -30.359 1 98.25 250 TYR B N 1
ATOM 7646 C CA . TYR B 1 250 ? 14.719 -41.531 -29.375 1 98.25 250 TYR B CA 1
ATOM 7647 C C . TYR B 1 250 ? 13.273 -41.781 -28.969 1 98.25 250 TYR B C 1
ATOM 7649 O O . TYR B 1 250 ? 12.844 -42.938 -28.906 1 98.25 250 TYR B O 1
ATOM 7657 N N . ILE B 1 251 ? 12.523 -40.75 -28.703 1 98.5 251 ILE B N 1
ATOM 7658 C CA . ILE B 1 251 ? 11.125 -40.875 -28.281 1 98.5 251 ILE B CA 1
ATOM 7659 C C . ILE B 1 251 ? 10.312 -41.531 -29.406 1 98.5 251 ILE B C 1
ATOM 7661 O O . ILE B 1 251 ? 9.492 -42.406 -29.156 1 98.5 251 ILE B O 1
ATOM 7665 N N . ARG B 1 252 ? 10.547 -41 -30.562 1 97.81 252 ARG B N 1
ATOM 7666 C CA . ARG B 1 252 ? 9.867 -41.562 -31.734 1 97.81 252 ARG B CA 1
ATOM 7667 C C . ARG B 1 252 ? 10.148 -43.062 -31.859 1 97.81 252 ARG B C 1
ATOM 7669 O O . ARG B 1 252 ? 9.227 -43.844 -32.062 1 97.81 252 ARG B O 1
ATOM 7676 N N . GLU B 1 253 ? 11.375 -43.438 -31.672 1 97.5 253 GLU B N 1
ATOM 7677 C CA . GLU B 1 253 ? 11.781 -44.844 -31.828 1 97.5 253 GLU B CA 1
ATOM 7678 C C . GLU B 1 253 ? 11.289 -45.688 -30.656 1 97.5 253 GLU B C 1
ATOM 7680 O O . GLU B 1 253 ? 11.055 -46.875 -30.812 1 97.5 253 GLU B O 1
ATOM 7685 N N . LEU B 1 254 ? 11.211 -45.094 -29.516 1 98.25 254 LEU B N 1
ATOM 7686 C CA . LEU B 1 254 ? 10.656 -45.812 -28.375 1 98.25 254 LEU B CA 1
ATOM 7687 C C . LEU B 1 254 ? 9.242 -46.281 -28.672 1 98.25 254 LEU B C 1
ATOM 7689 O O . LEU B 1 254 ? 8.82 -47.344 -28.172 1 98.25 254 LEU B O 1
ATOM 7693 N N . GLY B 1 255 ? 8.461 -45.469 -29.453 1 97.94 255 GLY B N 1
ATOM 7694 C CA . GLY B 1 255 ? 7.18 -45.906 -29.969 1 97.94 255 GLY B CA 1
ATOM 7695 C C . GLY B 1 255 ? 6.004 -45.469 -29.125 1 97.94 255 GLY B C 1
ATOM 7696 O O . GLY B 1 255 ? 4.875 -45.906 -29.328 1 97.94 255 GLY B O 1
ATOM 7697 N N . VAL B 1 256 ? 6.176 -44.594 -28.203 1 98.44 256 VAL B N 1
ATOM 7698 C CA . VAL B 1 256 ? 5.074 -44.094 -27.391 1 98.44 256 VAL B CA 1
ATOM 7699 C C . VAL B 1 256 ? 4.129 -43.281 -28.266 1 98.44 256 VAL B C 1
ATOM 7701 O O . VAL B 1 256 ? 4.508 -42.812 -29.344 1 98.44 256 VAL B O 1
ATOM 7704 N N . THR B 1 257 ? 2.904 -43.062 -27.797 1 98.12 257 THR B N 1
ATOM 7705 C CA . THR B 1 257 ? 1.896 -42.375 -28.609 1 98.12 257 THR B CA 1
ATOM 7706 C C . THR B 1 257 ? 1.727 -40.938 -28.188 1 98.12 257 THR B C 1
ATOM 7708 O O . THR B 1 257 ? 1.3 -40.094 -28.984 1 98.12 257 THR B O 1
ATOM 7711 N N . HIS B 1 258 ? 1.94 -40.688 -26.938 1 98.38 258 HIS B N 1
ATOM 7712 C CA . HIS B 1 258 ? 1.77 -39.375 -26.344 1 98.38 258 HIS B CA 1
ATOM 7713 C C . HIS B 1 258 ? 2.967 -39 -25.484 1 98.38 258 HIS B C 1
ATOM 7715 O O . HIS B 1 258 ? 3.588 -39.844 -24.859 1 98.38 258 HIS B O 1
ATOM 7721 N N . ILE B 1 259 ? 3.287 -37.688 -25.422 1 98.62 259 ILE B N 1
ATOM 7722 C CA . ILE B 1 259 ? 4.152 -37.188 -24.359 1 98.62 259 ILE B CA 1
ATOM 7723 C C . ILE B 1 259 ? 3.35 -36.312 -23.422 1 98.62 259 ILE B C 1
ATOM 7725 O O . ILE B 1 259 ? 2.389 -35.656 -23.844 1 98.62 259 ILE B O 1
ATOM 7729 N N . GLN B 1 260 ? 3.613 -36.344 -22.203 1 98.75 260 GLN B N 1
ATOM 7730 C CA . GLN B 1 260 ? 3.113 -35.438 -21.172 1 98.75 260 GLN B CA 1
ATOM 7731 C C . GLN B 1 260 ? 4.23 -34.531 -20.641 1 98.75 260 GLN B C 1
ATOM 7733 O O . GLN B 1 260 ? 5.18 -35.031 -20.031 1 98.75 260 GLN B O 1
ATOM 7738 N N . LEU B 1 261 ? 4.098 -33.25 -20.891 1 98.88 261 LEU B N 1
ATOM 7739 C CA . LEU B 1 261 ? 5.09 -32.312 -20.391 1 98.88 261 LEU B CA 1
ATOM 7740 C C . LEU B 1 261 ? 4.723 -31.844 -18.984 1 98.88 261 LEU B C 1
ATOM 7742 O O . LEU B 1 261 ? 3.564 -31.516 -18.719 1 98.88 261 LEU B O 1
ATOM 7746 N N . LEU B 1 262 ? 5.738 -31.891 -18.094 1 98.75 262 LEU B N 1
ATOM 7747 C CA . LEU B 1 262 ? 5.539 -31.172 -16.828 1 98.75 262 LEU B CA 1
ATOM 7748 C C . LEU B 1 262 ? 5.152 -29.719 -17.078 1 98.75 262 LEU B C 1
ATOM 7750 O O . LEU B 1 262 ? 5.184 -29.25 -18.219 1 98.75 262 LEU B O 1
ATOM 7754 N N . PRO B 1 263 ? 4.773 -28.953 -16.062 1 98.56 263 PRO B N 1
ATOM 7755 C CA . PRO B 1 263 ? 4.227 -27.609 -16.297 1 98.56 263 PRO B CA 1
ATOM 7756 C C . PRO B 1 263 ? 5.121 -26.766 -17.188 1 98.56 263 PRO B C 1
ATOM 7758 O O . PRO B 1 263 ? 6.34 -26.719 -17 1 98.56 263 PRO B O 1
ATOM 7761 N N . VAL B 1 264 ? 4.465 -26.125 -18.156 1 98.75 264 VAL B N 1
ATOM 7762 C CA . VAL B 1 264 ? 5.234 -25.312 -19.094 1 98.75 264 VAL B CA 1
ATOM 7763 C C . VAL B 1 264 ? 4.734 -23.875 -19.062 1 98.75 264 VAL B C 1
ATOM 7765 O O . VAL B 1 264 ? 5.242 -23.016 -19.781 1 98.75 264 VAL B O 1
ATOM 7768 N N . TYR B 1 265 ? 3.639 -23.531 -18.312 1 98.12 265 TYR B N 1
ATOM 7769 C CA . TYR B 1 265 ? 3.246 -22.141 -18.156 1 98.12 265 TYR B CA 1
ATOM 7770 C C . TYR B 1 265 ? 4.066 -21.469 -17.062 1 98.12 265 TYR B C 1
ATOM 7772 O O . TYR B 1 265 ? 4.902 -22.109 -16.422 1 98.12 265 TYR B O 1
ATOM 7780 N N . ASP B 1 266 ? 3.959 -20.203 -16.922 1 98.25 266 ASP B N 1
ATOM 7781 C CA . ASP B 1 266 ? 4.789 -19.344 -16.078 1 98.25 266 ASP B CA 1
ATOM 7782 C C . ASP B 1 266 ? 4.715 -19.766 -14.609 1 98.25 266 ASP B C 1
ATOM 7784 O O . ASP B 1 266 ? 3.623 -19.953 -14.07 1 98.25 266 ASP B O 1
ATOM 7788 N N . PHE B 1 267 ? 5.918 -19.984 -13.969 1 97.25 267 PHE B N 1
ATOM 7789 C CA . PHE B 1 267 ? 5.977 -20.312 -12.555 1 97.25 267 PHE B CA 1
ATOM 7790 C C . PHE B 1 267 ? 7.031 -19.469 -11.844 1 97.25 267 PHE B C 1
ATOM 7792 O O . PHE B 1 267 ? 7.797 -18.75 -12.484 1 97.25 267 PHE B O 1
ATOM 7799 N N . GLY B 1 268 ? 7.109 -19.531 -10.508 1 95.38 268 GLY B N 1
ATOM 7800 C CA . GLY B 1 268 ? 7.664 -18.391 -9.797 1 95.38 268 GLY B CA 1
ATOM 7801 C C . GLY B 1 268 ? 9.047 -18.656 -9.219 1 95.38 268 GLY B C 1
ATOM 7802 O O . GLY B 1 268 ? 9.852 -17.734 -9.062 1 95.38 268 GLY B O 1
ATOM 7803 N N . SER B 1 269 ? 9.461 -19.859 -8.898 1 94.44 269 SER B N 1
ATOM 7804 C CA . SER B 1 269 ? 10.648 -20.172 -8.102 1 94.44 269 SER B CA 1
ATOM 7805 C C . SER B 1 269 ? 11.922 -19.969 -8.906 1 94.44 269 SER B C 1
ATOM 7807 O O . SER B 1 269 ? 12.977 -19.672 -8.344 1 94.44 269 SER B O 1
ATOM 7809 N N . VAL B 1 270 ? 11.828 -20.109 -10.195 1 96.12 270 VAL B N 1
ATOM 7810 C CA . VAL B 1 270 ? 13.008 -20.016 -11.062 1 96.12 270 VAL B CA 1
ATOM 7811 C C . VAL B 1 270 ? 13.117 -18.609 -11.633 1 96.12 270 VAL B C 1
ATOM 7813 O O . VAL B 1 270 ? 12.156 -18.094 -12.211 1 96.12 270 VAL B O 1
ATOM 7816 N N . ASP B 1 271 ? 14.289 -17.938 -11.406 1 95.12 271 ASP B N 1
ATOM 7817 C CA . ASP B 1 271 ? 14.57 -16.656 -12.039 1 95.12 271 ASP B CA 1
ATOM 7818 C C . ASP B 1 271 ? 14.781 -16.812 -13.539 1 95.12 271 ASP B C 1
ATOM 7820 O O . ASP B 1 271 ? 15.805 -17.344 -13.977 1 95.12 271 ASP B O 1
ATOM 7824 N N . GLU B 1 272 ? 13.938 -16.328 -14.32 1 97.31 272 GLU B N 1
ATOM 7825 C CA . GLU B 1 272 ? 13.938 -16.547 -15.766 1 97.31 272 GLU B CA 1
ATOM 7826 C C . GLU B 1 272 ? 15.141 -15.883 -16.422 1 97.31 272 GLU B C 1
ATOM 7828 O O . GLU B 1 272 ? 15.531 -16.25 -17.531 1 97.31 272 GLU B O 1
ATOM 7833 N N . ASN B 1 273 ? 15.703 -14.875 -15.742 1 94.19 273 ASN B N 1
ATOM 7834 C CA . ASN B 1 273 ? 16.906 -14.227 -16.266 1 94.19 273 ASN B CA 1
ATOM 7835 C C . ASN B 1 273 ? 18.172 -14.992 -15.914 1 94.19 273 ASN B C 1
ATOM 7837 O O . ASN B 1 273 ? 19.234 -14.766 -16.5 1 94.19 273 ASN B O 1
ATOM 7841 N N . LYS B 1 274 ? 18.094 -15.852 -14.93 1 93.31 274 LYS B N 1
ATOM 7842 C CA . LYS B 1 274 ? 19.188 -16.719 -14.477 1 93.31 274 LYS B CA 1
ATOM 7843 C C . LYS B 1 274 ? 18.672 -18.125 -14.156 1 93.31 274 LYS B C 1
ATOM 7845 O O . LYS B 1 274 ? 18.812 -18.594 -13.031 1 93.31 274 LYS B O 1
ATOM 7850 N N . PRO B 1 275 ? 18.203 -18.812 -15.164 1 94.69 275 PRO B N 1
ATOM 785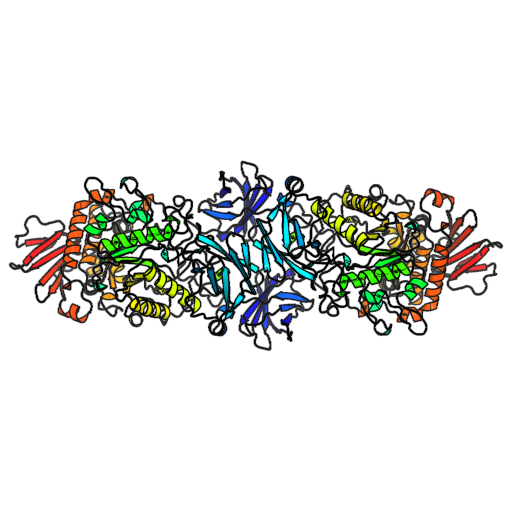1 C CA . PRO B 1 275 ? 17.484 -20.062 -14.938 1 94.69 275 PRO B CA 1
ATOM 7852 C C . PRO B 1 275 ? 18.375 -21.141 -14.297 1 94.69 275 PRO B C 1
ATOM 7854 O O . PRO B 1 275 ? 17.859 -22.094 -13.727 1 94.69 275 PRO B O 1
ATOM 7857 N N . GLN B 1 276 ? 19.703 -20.969 -14.328 1 92.12 276 GLN B N 1
ATOM 7858 C CA . GLN B 1 276 ? 20.609 -21.969 -13.781 1 92.12 276 GLN B CA 1
ATOM 7859 C C . GLN B 1 276 ? 20.75 -21.828 -12.266 1 92.12 276 GLN B C 1
ATOM 7861 O O . GLN B 1 276 ? 21.25 -22.719 -11.594 1 92.12 276 GLN B O 1
ATOM 7866 N N . ALA B 1 277 ? 20.234 -20.719 -11.75 1 90.94 277 ALA B N 1
ATOM 7867 C CA . ALA B 1 277 ? 20.484 -20.406 -10.344 1 90.94 277 ALA B CA 1
ATOM 7868 C C . ALA B 1 277 ? 19.609 -21.25 -9.43 1 90.94 277 ALA B C 1
ATOM 7870 O O . ALA B 1 277 ? 20.016 -21.625 -8.32 1 90.94 277 ALA B O 1
ATOM 7871 N N . VAL B 1 278 ? 18.438 -21.547 -9.836 1 93.38 278 VAL B N 1
ATOM 7872 C CA . VAL B 1 278 ? 17.484 -22.297 -9.023 1 93.38 278 VAL B CA 1
ATOM 7873 C C . VAL B 1 278 ? 16.781 -23.344 -9.883 1 93.38 278 VAL B C 1
ATOM 7875 O O . VAL B 1 278 ? 16.469 -23.078 -11.047 1 93.38 278 VAL B O 1
ATOM 7878 N N . TYR B 1 279 ? 16.609 -24.484 -9.266 1 95.38 279 TYR B N 1
ATOM 7879 C CA . TYR B 1 279 ? 15.898 -25.562 -9.961 1 95.38 279 TYR B CA 1
ATOM 7880 C C . TYR B 1 279 ? 14.516 -25.781 -9.359 1 95.38 279 TYR B C 1
ATOM 7882 O O . TYR B 1 279 ? 14.344 -25.719 -8.141 1 95.38 279 TYR B O 1
ATOM 7890 N N . ASN B 1 280 ? 13.523 -26 -10.234 1 96.69 280 ASN B N 1
ATOM 7891 C CA . ASN B 1 280 ? 12.18 -26.406 -9.844 1 96.69 280 ASN B CA 1
ATOM 7892 C C . ASN B 1 280 ? 11.445 -27.109 -10.984 1 96.69 280 ASN B C 1
ATOM 7894 O O . ASN B 1 280 ? 11.695 -26.828 -12.156 1 96.69 280 ASN B O 1
ATOM 7898 N N . TRP B 1 281 ? 10.461 -28.062 -10.656 1 97.31 281 TRP B N 1
ATOM 7899 C CA . TRP B 1 281 ? 9.672 -28.781 -11.656 1 97.31 281 TRP B CA 1
ATOM 7900 C C . TRP B 1 281 ? 8.633 -27.859 -12.297 1 97.31 281 TRP B C 1
ATOM 7902 O O . TRP B 1 281 ? 8.086 -28.188 -13.352 1 97.31 281 TRP B O 1
ATOM 7912 N N . GLY B 1 282 ? 8.297 -26.797 -11.625 1 97.06 282 GLY B N 1
ATOM 7913 C CA . GLY B 1 282 ? 7.402 -25.812 -12.211 1 97.06 282 GLY B CA 1
ATOM 7914 C C . GLY B 1 282 ? 5.977 -25.922 -11.703 1 97.06 282 GLY B C 1
ATOM 7915 O O . GLY B 1 282 ? 5.059 -25.344 -12.281 1 97.06 282 GLY B O 1
ATOM 7916 N N . TYR B 1 283 ? 5.734 -26.641 -10.57 1 97.56 283 TYR B N 1
ATOM 7917 C CA . TYR B 1 283 ? 4.395 -26.75 -10.008 1 97.56 283 TYR B CA 1
ATOM 7918 C C . TYR B 1 283 ? 4.098 -25.594 -9.062 1 97.56 283 TYR B C 1
ATOM 7920 O O . TYR B 1 283 ? 3.559 -25.797 -7.973 1 97.56 283 TYR B O 1
ATOM 7928 N N . ASP B 1 284 ? 4.574 -24.422 -9.344 1 96.75 284 ASP B N 1
ATOM 7929 C CA . ASP B 1 284 ? 4.363 -23.188 -8.602 1 96.75 284 ASP B CA 1
ATOM 7930 C C . ASP B 1 284 ? 3.975 -22.047 -9.531 1 96.75 284 ASP B C 1
ATOM 7932 O O . ASP B 1 284 ? 4.68 -21.031 -9.609 1 96.75 284 ASP B O 1
ATOM 7936 N N . PRO B 1 285 ? 2.762 -22.172 -10.047 1 97.69 285 PRO B N 1
ATOM 7937 C CA . PRO B 1 285 ? 2.352 -21.266 -11.125 1 97.69 285 PRO B CA 1
ATOM 7938 C C . PRO B 1 285 ? 2.213 -19.812 -10.664 1 97.69 285 PRO B C 1
ATOM 7940 O O . PRO B 1 285 ? 1.779 -19.562 -9.539 1 97.69 285 PRO B O 1
ATOM 7943 N N . MET B 1 286 ? 2.535 -18.844 -11.578 1 97.38 286 MET B N 1
ATOM 7944 C CA . MET B 1 286 ? 2.361 -17.406 -11.367 1 97.38 286 MET B CA 1
ATOM 7945 C C . MET B 1 286 ? 1.388 -16.812 -12.383 1 97.38 286 MET B C 1
ATOM 7947 O O . MET B 1 286 ? 0.671 -15.859 -12.078 1 97.38 286 MET B O 1
ATOM 7951 N N . GLN B 1 287 ? 1.472 -17.234 -13.633 1 98.19 287 GLN B N 1
ATOM 7952 C CA . GLN B 1 287 ? 0.565 -16.875 -14.711 1 98.19 287 GLN B CA 1
ATOM 7953 C C . GLN B 1 287 ? 0.143 -18.109 -15.516 1 98.19 287 GLN B C 1
ATOM 7955 O O . GLN B 1 287 ? 0.984 -18.781 -16.094 1 98.19 287 GLN B O 1
ATOM 7960 N N . TYR B 1 288 ? -1.16 -18.297 -15.641 1 98.25 288 TYR B N 1
ATOM 7961 C CA . TYR B 1 288 ? -1.684 -19.531 -16.219 1 98.25 288 TYR B CA 1
ATOM 7962 C C . TYR B 1 288 ? -1.625 -19.484 -17.734 1 98.25 288 TYR B C 1
ATOM 7964 O O . TYR B 1 288 ? -1.66 -20.531 -18.406 1 98.25 288 TYR B O 1
ATOM 7972 N N . ASN B 1 289 ? -1.448 -18.297 -18.359 1 98 289 ASN B N 1
ATOM 7973 C CA . ASN B 1 289 ? -1.789 -18.188 -19.781 1 98 289 ASN B CA 1
ATOM 7974 C C . ASN B 1 289 ? -0.545 -17.984 -20.641 1 98 289 ASN B C 1
ATOM 7976 O O . ASN B 1 289 ? -0.648 -17.812 -21.844 1 98 289 ASN B O 1
ATOM 7980 N N . LEU B 1 290 ? 0.604 -17.953 -20.047 1 97.56 290 LEU B N 1
ATOM 7981 C CA . LEU B 1 290 ? 1.772 -17.719 -20.891 1 97.56 290 LEU B CA 1
ATOM 7982 C C . LEU B 1 290 ? 2.887 -18.703 -20.547 1 97.56 290 LEU B C 1
ATOM 7984 O O . LEU B 1 290 ? 3.004 -19.141 -19.406 1 97.56 290 LEU B O 1
ATOM 7988 N N . PRO B 1 291 ? 3.719 -19.094 -21.516 1 98.75 291 PRO B N 1
ATOM 7989 C CA . PRO B 1 291 ? 4.781 -20.078 -21.297 1 98.75 291 PRO B CA 1
ATOM 7990 C C . PRO B 1 291 ? 5.871 -19.578 -20.359 1 98.75 291 PRO B C 1
ATOM 7992 O O . PRO B 1 291 ? 6.125 -18.375 -20.281 1 98.75 291 PRO B O 1
ATOM 7995 N N . GLU B 1 292 ? 6.449 -20.5 -19.688 1 98.69 292 GLU B N 1
ATOM 7996 C CA . GLU B 1 292 ? 7.543 -20.219 -18.766 1 98.69 292 GLU B CA 1
ATOM 7997 C C . GLU B 1 292 ? 8.734 -19.609 -19.484 1 98.69 292 GLU B C 1
ATOM 7999 O O . GLU B 1 292 ? 9.195 -20.141 -20.5 1 98.69 292 GLU B O 1
ATOM 8004 N N . GLY B 1 293 ? 9.219 -18.484 -18.922 1 98.56 293 GLY B N 1
ATOM 8005 C CA . GLY B 1 293 ? 10.312 -17.766 -19.562 1 98.56 293 GLY B CA 1
ATOM 8006 C C . GLY B 1 293 ? 11.648 -18.453 -19.422 1 98.56 293 GLY B C 1
ATOM 8007 O O . GLY B 1 293 ? 12.523 -18.312 -20.281 1 98.56 293 GLY B O 1
ATOM 8008 N N . SER B 1 294 ? 11.867 -19.203 -18.391 1 98.25 294 SER B N 1
ATOM 8009 C CA . SER B 1 294 ? 13.141 -19.875 -18.156 1 98.25 294 SER B CA 1
ATOM 8010 C C . SER B 1 294 ? 13.391 -20.969 -19.188 1 98.25 294 SER B C 1
ATOM 8012 O O . SER B 1 294 ? 14.523 -21.438 -19.344 1 98.25 294 SER B O 1
ATOM 8014 N N . TYR B 1 295 ? 12.344 -21.438 -19.922 1 98.69 295 TYR B N 1
ATOM 8015 C CA . TYR B 1 295 ? 12.469 -22.453 -20.969 1 98.69 295 TYR B CA 1
ATOM 8016 C C . TYR B 1 295 ? 12.648 -21.797 -22.344 1 98.69 295 TYR B C 1
ATOM 8018 O O . TYR B 1 295 ? 12.805 -22.484 -23.344 1 98.69 295 TYR B O 1
ATOM 8026 N N . SER B 1 296 ? 12.57 -20.484 -22.391 1 98.5 296 SER B N 1
ATOM 8027 C CA . SER B 1 296 ? 12.727 -19.719 -23.625 1 98.5 296 SER B CA 1
ATOM 8028 C C . SER B 1 296 ? 14.172 -19.297 -23.844 1 98.5 296 SER B C 1
ATOM 8030 O O . SER B 1 296 ? 14.922 -19.141 -22.875 1 98.5 296 SER B O 1
ATOM 8032 N N . SER B 1 297 ? 14.547 -19.094 -25.141 1 97.94 297 SER B N 1
ATOM 8033 C CA . SER B 1 297 ? 15.867 -18.578 -25.484 1 97.94 297 SER B CA 1
ATOM 8034 C C . SER B 1 297 ? 15.992 -17.094 -25.141 1 97.94 297 SER B C 1
ATOM 8036 O O . SER B 1 297 ? 17.094 -16.594 -24.922 1 97.94 297 SER B O 1
ATOM 8038 N N . GLN B 1 298 ? 14.898 -16.422 -25.141 1 98.25 298 GLN B N 1
ATOM 8039 C CA . GLN B 1 298 ? 14.859 -14.992 -24.844 1 98.25 298 GLN B CA 1
ATOM 8040 C C . GLN B 1 298 ? 13.656 -14.648 -23.969 1 98.25 298 GLN B C 1
ATOM 8042 O O . GLN B 1 298 ? 12.625 -14.195 -24.469 1 98.25 298 GLN B O 1
ATOM 8047 N N . PRO B 1 299 ? 13.844 -14.734 -22.656 1 97.81 299 PRO B N 1
ATOM 8048 C CA . PRO B 1 299 ? 12.711 -14.609 -21.734 1 97.81 299 PRO B CA 1
ATOM 8049 C C . PRO B 1 299 ? 12.047 -13.234 -21.797 1 97.81 299 PRO B C 1
ATOM 8051 O O . PRO B 1 299 ? 10.898 -13.078 -21.391 1 97.81 299 PRO B O 1
ATOM 8054 N N . ASN B 1 300 ? 12.766 -12.188 -22.328 1 98 300 ASN B N 1
ATOM 8055 C CA . ASN B 1 300 ? 12.211 -10.836 -22.328 1 98 300 ASN B CA 1
ATOM 8056 C C . ASN B 1 300 ? 11.703 -10.445 -23.719 1 98 300 ASN B C 1
ATOM 8058 O O . ASN B 1 300 ? 11.281 -9.312 -23.938 1 98 300 ASN B O 1
ATOM 8062 N N . ASP B 1 301 ? 11.82 -11.336 -24.688 1 98.5 301 ASP B N 1
ATOM 8063 C CA . ASP B 1 301 ? 11.227 -11.141 -26.016 1 98.5 301 ASP B CA 1
ATOM 8064 C C . ASP B 1 301 ? 9.734 -11.461 -26 1 98.5 301 ASP B C 1
ATOM 8066 O O . ASP B 1 301 ? 9.32 -12.5 -25.5 1 98.5 301 ASP B O 1
ATOM 8070 N N . PRO B 1 302 ? 8.898 -10.578 -26.531 1 98.44 302 PRO B N 1
ATOM 8071 C CA . PRO B 1 302 ? 7.445 -10.758 -26.469 1 98.44 302 PRO B CA 1
ATOM 8072 C C . PRO B 1 302 ? 6.988 -12.055 -27.125 1 98.44 302 PRO B C 1
ATOM 8074 O O . PRO B 1 302 ? 5.961 -12.617 -26.75 1 98.44 302 PRO B O 1
ATOM 8077 N N . TYR B 1 303 ? 7.738 -12.57 -28.109 1 98.62 303 TYR B N 1
ATOM 8078 C CA . TYR B 1 303 ? 7.215 -13.648 -28.938 1 98.62 303 TYR B CA 1
ATOM 8079 C C . TYR B 1 303 ? 7.992 -14.938 -28.719 1 98.62 303 TYR B C 1
ATOM 8081 O O . TYR B 1 303 ? 7.477 -16.031 -28.953 1 98.62 303 TYR B O 1
ATOM 8089 N N . ALA B 1 304 ? 9.211 -14.906 -28.219 1 98.62 304 ALA B N 1
ATOM 8090 C CA . ALA B 1 304 ? 10.117 -16.047 -28.203 1 98.62 304 ALA B CA 1
ATOM 8091 C C . ALA B 1 304 ? 9.5 -17.234 -27.453 1 98.62 304 ALA B C 1
ATOM 8093 O O . ALA B 1 304 ? 9.438 -18.344 -27.969 1 98.62 304 ALA B O 1
ATOM 8094 N N . ARG B 1 305 ? 9.031 -17.016 -26.281 1 98.69 305 ARG B N 1
ATOM 8095 C CA . ARG B 1 305 ? 8.492 -18.094 -25.453 1 98.69 305 ARG B CA 1
ATOM 8096 C C . ARG B 1 305 ? 7.293 -18.75 -26.125 1 98.69 305 ARG B C 1
ATOM 8098 O O . ARG B 1 305 ? 7.109 -19.969 -26.016 1 98.69 305 ARG B O 1
ATOM 8105 N N . ILE B 1 306 ? 6.449 -17.922 -26.828 1 98.69 306 ILE B N 1
ATOM 8106 C CA . ILE B 1 306 ? 5.266 -18.453 -27.516 1 98.69 306 ILE B CA 1
ATOM 8107 C C . ILE B 1 306 ? 5.688 -19.281 -28.719 1 98.69 306 ILE B C 1
ATOM 8109 O O . ILE B 1 306 ? 5.312 -20.453 -28.828 1 98.69 306 ILE B O 1
ATOM 8113 N N . LEU B 1 307 ? 6.516 -18.734 -29.562 1 98.69 307 LEU B N 1
ATOM 8114 C CA . LEU B 1 307 ? 6.891 -19.359 -30.812 1 98.69 307 LEU B CA 1
ATOM 8115 C C . LEU B 1 307 ? 7.711 -20.625 -30.562 1 98.69 307 LEU B C 1
ATOM 8117 O O . LEU B 1 307 ? 7.539 -21.625 -31.266 1 98.69 307 LEU B O 1
ATOM 8121 N N . GLU B 1 308 ? 8.594 -20.594 -29.609 1 98.81 308 GLU B N 1
ATOM 8122 C CA . GLU B 1 308 ? 9.453 -21.734 -29.312 1 98.81 308 GLU B CA 1
ATOM 8123 C C . GLU B 1 308 ? 8.641 -22.922 -28.766 1 98.81 308 GLU B C 1
ATOM 8125 O O . GLU B 1 308 ? 8.898 -24.062 -29.125 1 98.81 308 GLU B O 1
ATOM 8130 N N . LEU B 1 309 ? 7.684 -22.703 -27.906 1 98.81 309 LEU B N 1
ATOM 8131 C CA . LEU B 1 309 ? 6.824 -23.766 -27.422 1 98.81 309 LEU B CA 1
ATOM 8132 C C . LEU B 1 309 ? 5.969 -24.328 -28.547 1 98.81 309 LEU B C 1
ATOM 8134 O O . LEU B 1 309 ? 5.797 -25.547 -28.656 1 98.81 309 LEU B O 1
ATOM 8138 N N . GLN B 1 310 ? 5.422 -23.406 -29.406 1 98.69 310 GLN B N 1
ATOM 8139 C CA . GLN B 1 310 ? 4.656 -23.875 -30.562 1 98.69 310 GLN B CA 1
ATOM 8140 C C . GLN B 1 310 ? 5.5 -24.781 -31.453 1 98.69 310 GLN B C 1
ATOM 8142 O O . GLN B 1 310 ? 5.02 -25.812 -31.922 1 98.69 310 GLN B O 1
ATOM 8147 N N . GLU B 1 311 ? 6.723 -24.375 -31.641 1 98.5 311 GLU B N 1
ATOM 8148 C CA . GLU B 1 311 ? 7.629 -25.172 -32.469 1 98.5 311 GLU B CA 1
ATOM 8149 C C . GLU B 1 311 ? 7.875 -26.547 -31.859 1 98.5 311 GLU B C 1
ATOM 8151 O O . GLU B 1 311 ? 7.898 -27.547 -32.562 1 98.5 311 GLU B O 1
ATOM 8156 N N . ALA B 1 312 ? 8.055 -26.578 -30.625 1 98.69 312 ALA B N 1
ATOM 8157 C CA . ALA B 1 312 ? 8.289 -27.844 -29.938 1 98.69 312 ALA B CA 1
ATOM 8158 C C . ALA B 1 312 ? 7.086 -28.781 -30.094 1 98.69 312 ALA B C 1
ATOM 8160 O O . ALA B 1 312 ? 7.238 -29.953 -30.438 1 98.69 312 ALA B O 1
ATOM 8161 N N . ILE B 1 313 ? 5.891 -28.297 -29.812 1 98.62 313 ILE B N 1
ATOM 8162 C CA . ILE B 1 313 ? 4.676 -29.094 -29.906 1 98.62 313 ILE B CA 1
ATOM 8163 C C . ILE B 1 313 ? 4.473 -29.562 -31.344 1 98.62 313 ILE B C 1
ATOM 8165 O O . ILE B 1 313 ? 4.16 -30.734 -31.578 1 98.62 313 ILE B O 1
ATOM 8169 N N . GLN B 1 314 ? 4.711 -28.672 -32.312 1 98.56 314 GLN B N 1
ATOM 8170 C CA . GLN B 1 314 ? 4.539 -29 -33.719 1 98.56 314 GLN B CA 1
ATOM 8171 C C . GLN B 1 314 ? 5.477 -30.141 -34.156 1 98.56 314 GLN B C 1
ATOM 8173 O O . GLN B 1 314 ? 5.102 -31 -34.938 1 98.56 314 GLN B O 1
ATOM 8178 N N . ALA B 1 315 ? 6.699 -30.078 -33.656 1 98.5 315 ALA B N 1
ATOM 8179 C CA . ALA B 1 315 ? 7.672 -31.109 -34 1 98.5 315 ALA B CA 1
ATOM 8180 C C . ALA B 1 315 ? 7.164 -32.5 -33.594 1 98.5 315 ALA B C 1
ATOM 8182 O O . ALA B 1 315 ? 7.312 -33.469 -34.344 1 98.5 315 ALA B O 1
ATOM 8183 N N . TYR B 1 316 ? 6.594 -32.656 -32.438 1 98.69 316 TYR B N 1
ATOM 8184 C CA . TYR B 1 316 ? 6.066 -33.938 -32 1 98.69 316 TYR B CA 1
ATOM 8185 C C . TYR B 1 316 ? 4.82 -34.344 -32.781 1 98.69 316 TYR B C 1
ATOM 8187 O O . TYR B 1 316 ? 4.633 -35.5 -33.125 1 98.69 316 TYR B O 1
ATOM 8195 N N . HIS B 1 317 ? 3.951 -33.375 -33.094 1 98.5 317 HIS B N 1
ATOM 8196 C CA . HIS B 1 317 ? 2.797 -33.625 -33.938 1 98.5 317 HIS B CA 1
ATOM 8197 C C . HIS B 1 317 ? 3.229 -34.156 -35.281 1 98.5 317 HIS B C 1
ATOM 8199 O O . HIS B 1 317 ? 2.648 -35.125 -35.812 1 98.5 317 HIS B O 1
ATOM 8205 N N . ASP B 1 318 ? 4.242 -33.5 -35.875 1 98.06 318 ASP B N 1
ATOM 8206 C CA . ASP B 1 318 ? 4.762 -33.938 -37.156 1 98.06 318 ASP B CA 1
ATOM 8207 C C . ASP B 1 318 ? 5.285 -35.375 -37.062 1 98.06 318 ASP B C 1
ATOM 8209 O O . ASP B 1 318 ? 5.27 -36.125 -38.062 1 98.06 318 ASP B O 1
ATOM 8213 N N . ALA B 1 319 ? 5.707 -35.812 -35.906 1 98 319 ALA B N 1
ATOM 8214 C CA . ALA B 1 319 ? 6.188 -37.156 -35.656 1 98 319 ALA B CA 1
ATOM 8215 C C . ALA B 1 319 ? 5.043 -38.094 -35.281 1 98 319 ALA B C 1
ATOM 8217 O O . ALA B 1 319 ? 5.27 -39.25 -34.875 1 98 319 ALA B O 1
ATOM 8218 N N . ASP B 1 320 ? 3.834 -37.625 -35.312 1 98.12 320 ASP B N 1
ATOM 8219 C CA . ASP B 1 320 ? 2.602 -38.344 -35.031 1 98.12 320 ASP B CA 1
ATOM 8220 C C . ASP B 1 320 ? 2.527 -38.719 -33.562 1 98.12 320 ASP B C 1
ATOM 8222 O O . ASP B 1 320 ? 2.104 -39.844 -33.219 1 98.12 320 ASP B O 1
ATOM 8226 N N . ILE B 1 321 ? 3.01 -37.938 -32.719 1 98.38 321 ILE B N 1
ATOM 8227 C CA . ILE B 1 321 ? 2.936 -38.062 -31.281 1 98.38 321 ILE B CA 1
ATOM 8228 C C . ILE B 1 321 ? 2.1 -36.938 -30.688 1 98.38 321 ILE B C 1
ATOM 8230 O O . ILE B 1 321 ? 2.367 -35.75 -30.969 1 98.38 321 ILE B O 1
ATOM 8234 N N . SER B 1 322 ? 1.074 -37.25 -29.984 1 98.5 322 SER B N 1
ATOM 8235 C CA . SER B 1 322 ? 0.239 -36.25 -29.344 1 98.5 322 SER B CA 1
ATOM 8236 C C . SER B 1 322 ? 0.916 -35.656 -28.109 1 98.5 322 SER B C 1
ATOM 8238 O O . SER B 1 322 ? 1.762 -36.312 -27.5 1 98.5 322 SER B O 1
ATOM 8240 N N . VAL B 1 323 ? 0.606 -34.406 -27.75 1 98.69 323 VAL B N 1
ATOM 8241 C CA . VAL B 1 323 ? 1.284 -33.719 -26.656 1 98.69 323 VAL B CA 1
ATOM 8242 C C . VAL B 1 323 ? 0.265 -33.281 -25.594 1 98.69 323 VAL B C 1
ATOM 8244 O O . VAL B 1 323 ? -0.705 -32.594 -25.906 1 98.69 323 VAL B O 1
ATOM 8247 N N . ILE B 1 324 ? 0.467 -33.719 -24.375 1 98.69 324 ILE B N 1
ATOM 8248 C CA . ILE B 1 324 ? -0.377 -33.406 -23.234 1 98.69 324 ILE B CA 1
ATOM 8249 C C . ILE B 1 324 ? 0.363 -32.438 -22.281 1 98.69 324 ILE B C 1
ATOM 8251 O O . ILE B 1 324 ? 1.575 -32.562 -22.094 1 98.69 324 ILE B O 1
ATOM 8255 N N . MET B 1 325 ? -0.353 -31.484 -21.656 1 98.75 325 MET B N 1
ATOM 8256 C CA . MET B 1 325 ? 0.234 -30.516 -20.75 1 98.75 325 MET B CA 1
ATOM 8257 C C . MET B 1 325 ? -0.174 -30.812 -19.312 1 98.75 325 MET B C 1
ATOM 8259 O O . MET B 1 325 ? -1.354 -31.016 -19.016 1 98.75 325 MET B O 1
ATOM 8263 N N . ASP B 1 326 ? 0.813 -30.828 -18.469 1 98.62 326 ASP B N 1
ATOM 8264 C CA . ASP B 1 326 ? 0.526 -30.828 -17.031 1 98.62 326 ASP B CA 1
ATOM 8265 C C . ASP B 1 326 ? 0.051 -29.453 -16.578 1 98.62 326 ASP B C 1
ATOM 8267 O O . ASP B 1 326 ? 0.746 -28.453 -16.781 1 98.62 326 ASP B O 1
ATOM 8271 N N . VAL B 1 327 ? -1.108 -29.391 -15.938 1 98.69 327 VAL B N 1
ATOM 8272 C CA . VAL B 1 327 ? -1.656 -28.094 -15.516 1 98.69 327 VAL B CA 1
ATOM 8273 C C . VAL B 1 327 ? -1.923 -28.125 -14.016 1 98.69 327 VAL B C 1
ATOM 8275 O O . VAL B 1 327 ? -2.34 -29.141 -13.461 1 98.69 327 VAL B O 1
ATOM 8278 N N . VAL B 1 328 ? -1.55 -27 -13.375 1 98.62 328 VAL B N 1
ATOM 8279 C CA . VAL B 1 328 ? -1.672 -26.828 -11.93 1 98.62 328 VAL B CA 1
ATOM 8280 C C . VAL B 1 328 ? -2.646 -25.703 -11.625 1 98.62 328 VAL B C 1
ATOM 8282 O O . VAL B 1 328 ? -2.236 -24.547 -11.445 1 98.62 328 VAL B O 1
ATOM 8285 N N . TYR B 1 329 ? -3.947 -26 -11.484 1 98.56 329 TYR B N 1
ATOM 8286 C CA . TYR B 1 329 ? -4.957 -24.984 -11.227 1 98.56 329 TYR B CA 1
ATOM 8287 C C . TYR B 1 329 ? -5.441 -25.047 -9.781 1 98.56 329 TYR B C 1
ATOM 8289 O O . TYR B 1 329 ? -6.305 -24.266 -9.375 1 98.56 329 TYR B O 1
ATOM 8297 N N . ASN B 1 330 ? -4.855 -25.969 -9 1 98.31 330 ASN B N 1
ATOM 8298 C CA . ASN B 1 330 ? -5.344 -26.234 -7.652 1 98.31 330 ASN B CA 1
ATOM 8299 C C . ASN B 1 330 ? -4.75 -25.25 -6.641 1 98.31 330 ASN B C 1
ATOM 8301 O O . ASN B 1 330 ? -5.316 -25.047 -5.566 1 98.31 330 ASN B O 1
ATOM 8305 N N . HIS B 1 331 ? -3.555 -24.641 -6.949 1 98 331 HIS B N 1
ATOM 8306 C CA . HIS B 1 331 ? -2.898 -23.641 -6.105 1 98 331 HIS B CA 1
ATOM 8307 C C . HIS B 1 331 ? -2.004 -22.719 -6.93 1 98 331 HIS B C 1
ATOM 8309 O O . HIS B 1 331 ? -1.854 -22.922 -8.141 1 98 331 HIS B O 1
ATOM 8315 N N . VAL B 1 332 ? -1.486 -21.719 -6.289 1 97.56 332 VAL B N 1
ATOM 8316 C CA . VAL B 1 332 ? -0.522 -20.844 -6.945 1 97.56 332 VAL B CA 1
ATOM 8317 C C . VAL B 1 332 ? 0.719 -20.703 -6.066 1 97.56 332 VAL B C 1
ATOM 8319 O O . VAL B 1 332 ? 0.713 -21.094 -4.902 1 97.56 332 VAL B O 1
ATOM 8322 N N . TYR B 1 333 ? 1.763 -20.172 -6.57 1 96.31 333 TYR B N 1
ATOM 8323 C CA . TYR B 1 333 ? 3.047 -20.047 -5.891 1 96.31 333 TYR B CA 1
ATOM 8324 C C . TYR B 1 333 ? 2.975 -19.016 -4.773 1 96.31 333 TYR B C 1
ATOM 8326 O O . TYR B 1 333 ? 3.119 -19.344 -3.598 1 96.31 333 TYR B O 1
ATOM 8334 N N . HIS B 1 334 ? 2.701 -17.797 -5.219 1 94.94 334 HIS B N 1
ATOM 8335 C CA . HIS B 1 334 ? 2.652 -16.656 -4.309 1 94.94 334 HIS B CA 1
ATOM 8336 C C . HIS B 1 334 ? 1.228 -16.141 -4.156 1 94.94 334 HIS B C 1
ATOM 8338 O O . HIS B 1 334 ? 0.839 -15.18 -4.82 1 94.94 334 HIS B O 1
ATOM 8344 N N . ALA B 1 335 ? 0.55 -16.672 -3.133 1 95.94 335 ALA B N 1
ATOM 8345 C CA . ALA B 1 335 ? -0.879 -16.406 -2.998 1 95.94 335 ALA B CA 1
ATOM 8346 C C . ALA B 1 335 ? -1.146 -14.906 -2.822 1 95.94 335 ALA B C 1
ATOM 8348 O O . ALA B 1 335 ? -2.104 -14.375 -3.387 1 95.94 335 ALA B O 1
ATOM 8349 N N . GLU B 1 336 ? -0.313 -14.172 -2.105 1 94.12 336 GLU B N 1
ATOM 8350 C CA . GLU B 1 336 ? -0.531 -12.766 -1.78 1 94.12 336 GLU B CA 1
ATOM 8351 C C . GLU B 1 336 ? -0.258 -11.867 -2.986 1 94.12 336 GLU B C 1
ATOM 8353 O O . GLU B 1 336 ? -0.753 -10.742 -3.055 1 94.12 336 GLU B O 1
ATOM 8358 N N . LYS B 1 337 ? 0.511 -12.359 -3.918 1 94.5 337 LYS B N 1
ATOM 8359 C CA . LYS B 1 337 ? 0.945 -11.516 -5.023 1 94.5 337 LYS B CA 1
ATOM 8360 C C . LYS B 1 337 ? 0.345 -11.984 -6.348 1 94.5 337 LYS B C 1
ATOM 8362 O O . LYS B 1 337 ? 0.594 -11.391 -7.395 1 94.5 337 LYS B O 1
ATOM 8367 N N . TYR B 1 338 ? -0.446 -13.094 -6.262 1 97.38 338 TYR B N 1
ATOM 8368 C CA . TYR B 1 338 ? -1.107 -13.562 -7.477 1 97.38 338 TYR B CA 1
ATOM 8369 C C . TYR B 1 338 ? -2.076 -12.516 -8.008 1 97.38 338 TYR B C 1
ATOM 8371 O O . TYR B 1 338 ? -2.729 -11.812 -7.23 1 97.38 338 TYR B O 1
ATOM 8379 N N . ALA B 1 339 ? -2.201 -12.336 -9.273 1 98.06 339 ALA B N 1
ATOM 8380 C CA . ALA B 1 339 ? -2.896 -11.242 -9.945 1 98.06 339 ALA B CA 1
ATOM 8381 C C . ALA B 1 339 ? -4.328 -11.102 -9.43 1 98.06 339 ALA B C 1
ATOM 8383 O O . ALA B 1 339 ? -4.773 -10 -9.102 1 98.06 339 ALA B O 1
ATOM 8384 N N . PHE B 1 340 ? -5.059 -12.219 -9.328 1 97.75 340 PHE B N 1
ATOM 8385 C CA . PHE B 1 340 ? -6.465 -12.148 -8.938 1 97.75 340 PHE B CA 1
ATOM 8386 C C . PHE B 1 340 ? -6.602 -11.68 -7.492 1 97.75 340 PHE B C 1
ATOM 8388 O O . PHE B 1 340 ? -7.57 -11.008 -7.145 1 97.75 340 PHE B O 1
ATOM 8395 N N . GLU B 1 341 ? -5.641 -12.117 -6.656 1 98.06 341 GLU B N 1
ATOM 8396 C CA . GLU B 1 341 ? -5.645 -11.641 -5.277 1 98.06 341 GLU B CA 1
ATOM 8397 C C . GLU B 1 341 ? -5.398 -10.133 -5.219 1 98.06 341 GLU B C 1
ATOM 8399 O O . GLU B 1 341 ? -5.973 -9.438 -4.379 1 98.06 341 GLU B O 1
ATOM 8404 N N . LEU B 1 342 ? -4.516 -9.633 -6.051 1 98.12 342 LEU B N 1
ATOM 8405 C CA . LEU B 1 342 ? -4.207 -8.211 -6.113 1 98.12 342 LEU B CA 1
ATOM 8406 C C . LEU B 1 342 ? -5.391 -7.422 -6.66 1 98.12 342 LEU B C 1
ATOM 8408 O O . LEU B 1 342 ? -5.602 -6.266 -6.281 1 98.12 342 LEU B O 1
ATOM 8412 N N . ILE B 1 343 ? -6.203 -7.969 -7.539 1 98.62 343 ILE B N 1
ATOM 8413 C CA . ILE B 1 343 ? -7.301 -7.277 -8.203 1 98.62 343 ILE B CA 1
ATOM 8414 C C . ILE B 1 343 ? -8.555 -7.332 -7.332 1 98.62 343 ILE B C 1
ATOM 8416 O O . ILE B 1 343 ? -9.227 -6.316 -7.137 1 98.62 343 ILE B O 1
ATOM 8420 N N . VAL B 1 344 ? -8.922 -8.523 -6.82 1 98.38 344 VAL B N 1
ATOM 8421 C CA . VAL B 1 344 ? -10.07 -8.742 -5.945 1 98.38 344 VAL B CA 1
ATOM 8422 C C . VAL B 1 344 ? -9.641 -9.523 -4.711 1 98.38 344 VAL B C 1
ATOM 8424 O O . VAL B 1 344 ? -9.914 -10.727 -4.605 1 98.38 344 VAL B O 1
ATOM 8427 N N . PRO B 1 345 ? -9.102 -8.844 -3.738 1 97.62 345 PRO B N 1
ATOM 8428 C CA . PRO B 1 345 ? -8.625 -9.547 -2.543 1 97.62 345 PRO B CA 1
ATOM 8429 C C . PRO B 1 345 ? -9.703 -10.414 -1.896 1 97.62 345 PRO B C 1
ATOM 8431 O O . PRO B 1 345 ? -10.812 -9.945 -1.654 1 97.62 345 PRO B O 1
ATOM 8434 N N . GLY B 1 346 ? -9.32 -11.742 -1.771 1 97 346 GLY B N 1
ATOM 8435 C CA . GLY B 1 346 ? -10.188 -12.656 -1.045 1 97 346 GLY B CA 1
ATOM 8436 C C . GLY B 1 346 ? -11.062 -13.5 -1.955 1 97 346 GLY B C 1
ATOM 8437 O O . GLY B 1 346 ? -11.758 -14.406 -1.492 1 97 346 GLY B O 1
ATOM 8438 N N . TYR B 1 347 ? -11.023 -13.305 -3.219 1 98.12 347 TYR B N 1
ATOM 8439 C CA . TYR B 1 347 ? -11.969 -13.938 -4.129 1 98.12 347 TYR B CA 1
ATOM 8440 C C . TYR B 1 347 ? -11.43 -15.258 -4.652 1 98.12 347 TYR B C 1
ATOM 8442 O O . TYR B 1 347 ? -12.164 -16.25 -4.75 1 98.12 347 TYR B O 1
ATOM 8450 N N . PHE B 1 348 ? -10.141 -15.398 -4.922 1 98.25 348 PHE B N 1
ATOM 8451 C CA . PHE B 1 348 ? -9.555 -16.422 -5.781 1 98.25 348 PHE B CA 1
ATOM 8452 C C . PHE B 1 348 ? -9.398 -17.734 -5.027 1 98.25 348 PHE B C 1
ATOM 8454 O O . PHE B 1 348 ? -9.32 -18.797 -5.637 1 98.25 348 PHE B O 1
ATOM 8461 N N . TYR B 1 349 ? -9.375 -17.75 -3.701 1 98.38 349 TYR B N 1
ATOM 8462 C CA . TYR B 1 349 ? -9.047 -18.922 -2.889 1 98.38 349 TYR B CA 1
ATOM 8463 C C . TYR B 1 349 ? -10.242 -19.344 -2.043 1 98.38 349 TYR B C 1
ATOM 8465 O O . TYR B 1 349 ? -11.227 -18.609 -1.923 1 98.38 349 TYR B O 1
ATOM 8473 N N . ARG B 1 350 ? -10.133 -20.578 -1.518 1 98.06 350 ARG B N 1
ATOM 8474 C CA . ARG B 1 350 ? -11.086 -21.047 -0.514 1 98.06 350 ARG B CA 1
ATOM 8475 C C . ARG B 1 350 ? -10.625 -20.672 0.891 1 98.06 350 ARG B C 1
ATOM 8477 O O . ARG B 1 350 ? -9.422 -20.625 1.164 1 98.06 350 ARG B O 1
ATOM 8484 N N . TYR B 1 351 ? -11.57 -20.375 1.701 1 96 351 TYR B N 1
ATOM 8485 C CA . TYR B 1 351 ? -11.312 -20 3.086 1 96 351 TYR B CA 1
ATOM 8486 C C . TYR B 1 351 ? -12.117 -20.859 4.047 1 96 351 TYR B C 1
ATOM 8488 O O . TYR B 1 351 ? -13.195 -21.344 3.701 1 96 351 TYR B O 1
ATOM 8496 N N . ASP B 1 352 ? -11.594 -21.062 5.23 1 93.94 352 ASP B N 1
ATOM 8497 C CA . ASP B 1 352 ? -12.328 -21.781 6.27 1 93.94 352 ASP B CA 1
ATOM 8498 C C . ASP B 1 352 ? -13.195 -20.828 7.082 1 93.94 352 ASP B C 1
ATOM 8500 O O . ASP B 1 352 ? -13.359 -19.656 6.719 1 93.94 352 ASP B O 1
ATOM 8504 N N . ASP B 1 353 ? -13.75 -21.328 8.109 1 88.56 353 ASP B N 1
ATOM 8505 C CA . ASP B 1 353 ? -14.711 -20.578 8.906 1 88.56 353 ASP B CA 1
ATOM 8506 C C . ASP B 1 353 ? -14.016 -19.469 9.703 1 88.56 353 ASP B C 1
ATOM 8508 O O . ASP B 1 353 ? -14.672 -18.547 10.188 1 88.56 353 ASP B O 1
ATOM 8512 N N . HIS B 1 354 ? -12.773 -19.578 9.836 1 86.25 354 HIS B N 1
ATOM 8513 C CA . HIS B 1 354 ? -12.023 -18.578 10.594 1 86.25 354 HIS B CA 1
ATOM 8514 C C . HIS B 1 354 ? -11.43 -17.516 9.672 1 86.25 354 HIS B C 1
ATOM 8516 O O . HIS B 1 354 ? -10.711 -16.625 10.133 1 86.25 354 HIS B O 1
ATOM 8522 N N . GLY B 1 355 ? -11.719 -17.609 8.375 1 87.94 355 GLY B N 1
ATOM 8523 C CA . GLY B 1 355 ? -11.242 -16.625 7.426 1 87.94 355 GLY B CA 1
ATOM 8524 C C . GLY B 1 355 ? -9.82 -16.891 6.949 1 87.94 355 GLY B C 1
ATOM 8525 O O . GLY B 1 355 ? -9.195 -16.016 6.332 1 87.94 355 GLY B O 1
ATOM 8526 N N . MET B 1 356 ? -9.281 -18 7.328 1 92.19 356 MET B N 1
ATOM 8527 C CA . MET B 1 356 ? -7.953 -18.375 6.855 1 92.19 356 MET B CA 1
ATOM 8528 C C . MET B 1 356 ? -8.047 -19.203 5.57 1 92.19 356 MET B C 1
ATOM 8530 O O . MET B 1 356 ? -8.945 -20.016 5.418 1 92.19 356 MET B O 1
ATOM 8534 N N . ARG B 1 357 ? -7.125 -19.109 4.68 1 95.94 357 ARG B N 1
ATOM 8535 C CA . ARG B 1 357 ? -7.086 -19.922 3.465 1 95.94 357 ARG B CA 1
ATOM 8536 C C . ARG B 1 357 ? -6.984 -21.406 3.795 1 95.94 357 ARG B C 1
ATOM 8538 O O . ARG B 1 357 ? -6.234 -21.797 4.691 1 95.94 357 ARG B O 1
ATOM 8545 N N . THR B 1 358 ? -7.738 -22.188 3.08 1 97.12 358 THR B N 1
ATOM 8546 C CA . THR B 1 358 ? -7.562 -23.625 3.203 1 97.12 358 THR B CA 1
ATOM 8547 C C . THR B 1 358 ? -6.281 -24.078 2.508 1 97.12 358 THR B C 1
ATOM 8549 O O . THR B 1 358 ? -5.77 -23.375 1.628 1 97.12 358 THR B O 1
ATOM 8552 N N . ASP B 1 359 ? -5.742 -25.219 2.994 1 95.62 359 ASP B N 1
ATOM 8553 C CA . ASP B 1 359 ? -4.461 -25.688 2.479 1 95.62 359 ASP B CA 1
ATOM 8554 C C . ASP B 1 359 ? -4.449 -27.203 2.32 1 95.62 359 ASP B C 1
ATOM 8556 O O . ASP B 1 359 ? -3.557 -27.875 2.832 1 95.62 359 ASP B O 1
ATOM 8560 N N . GLY B 1 360 ? -5.453 -27.703 1.675 1 93.75 360 GLY B N 1
ATOM 8561 C CA . GLY B 1 360 ? -5.473 -29.125 1.376 1 93.75 360 GLY B CA 1
ATOM 8562 C C . GLY B 1 360 ? -4.332 -29.562 0.477 1 93.75 360 GLY B C 1
ATOM 8563 O O . GLY B 1 360 ? -3.883 -30.703 0.548 1 93.75 360 GLY B O 1
ATOM 8564 N N . THR B 1 361 ? -3.797 -28.719 -0.295 1 92.88 361 THR B N 1
ATOM 8565 C CA . THR B 1 361 ? -2.701 -29 -1.215 1 92.88 361 THR B CA 1
ATOM 8566 C C . THR B 1 361 ? -1.367 -29.031 -0.474 1 92.88 361 THR B C 1
ATOM 8568 O O . THR B 1 361 ? -0.368 -29.531 -1.004 1 92.88 361 THR B O 1
ATOM 8571 N N . PHE B 1 362 ? -1.281 -28.359 0.718 1 91.25 362 PHE B N 1
ATOM 8572 C CA . PHE B 1 362 ? -0.075 -28.172 1.519 1 91.25 362 PHE B CA 1
ATOM 8573 C C . PHE B 1 362 ? 0.883 -27.203 0.849 1 91.25 362 PHE B C 1
ATOM 8575 O O . PHE B 1 362 ? 2.098 -27.281 1.043 1 91.25 362 PHE B O 1
ATOM 8582 N N . CYS B 1 363 ? 0.302 -26.391 -0.075 1 91.44 363 CYS B N 1
ATOM 8583 C CA . CYS B 1 363 ? 1.097 -25.375 -0.766 1 91.44 363 CYS B CA 1
ATOM 8584 C C . CYS B 1 363 ? 0.733 -23.984 -0.291 1 91.44 363 CYS B C 1
ATOM 8586 O O . CYS B 1 363 ? 1.137 -22.984 -0.902 1 91.44 363 CYS B O 1
ATOM 8588 N N . GLY B 1 364 ? -0.121 -23.891 0.692 1 93.31 364 GLY B N 1
ATOM 8589 C CA . GLY B 1 364 ? -0.423 -22.625 1.325 1 93.31 364 GLY B CA 1
ATOM 8590 C C . GLY B 1 364 ? -1.729 -22.016 0.849 1 93.31 364 GLY B C 1
ATOM 8591 O O . GLY B 1 364 ? -2.18 -21 1.387 1 93.31 364 GLY B O 1
ATOM 8592 N N . ASN B 1 365 ? -2.352 -22.547 -0.175 1 97.19 365 ASN B N 1
ATOM 8593 C CA . ASN B 1 365 ? -3.631 -22.062 -0.68 1 97.19 365 ASN B CA 1
ATOM 8594 C C . ASN B 1 365 ? -4.328 -23.109 -1.542 1 97.19 365 ASN B C 1
ATOM 8596 O O . ASN B 1 365 ? -3.676 -24.016 -2.078 1 97.19 365 ASN B O 1
ATOM 8600 N N . ASP B 1 366 ? -5.637 -23.094 -1.604 1 98.38 366 ASP B N 1
ATOM 8601 C CA . ASP B 1 366 ? -6.492 -23.875 -2.492 1 98.38 366 ASP B CA 1
ATOM 8602 C C . ASP B 1 366 ? -7.355 -22.969 -3.365 1 98.38 366 ASP B C 1
ATOM 8604 O O . ASP B 1 366 ? -8.125 -22.141 -2.85 1 98.38 366 ASP B O 1
ATOM 8608 N N . VAL B 1 367 ? -7.238 -23.094 -4.633 1 98.38 367 VAL B N 1
ATOM 8609 C CA . VAL B 1 367 ? -7.98 -22.266 -5.578 1 98.38 367 VAL B CA 1
ATOM 8610 C C . VAL B 1 367 ? -9.461 -22.625 -5.52 1 98.38 367 VAL B C 1
ATOM 8612 O O . VAL B 1 367 ? -9.82 -23.797 -5.445 1 98.38 367 VAL B O 1
ATOM 8615 N N . ALA B 1 368 ? -10.312 -21.625 -5.516 1 98.38 368 ALA B N 1
ATOM 8616 C CA . ALA B 1 368 ? -11.758 -21.812 -5.535 1 98.38 368 ALA B CA 1
ATOM 8617 C C . ALA B 1 368 ? -12.281 -21.906 -6.965 1 98.38 368 ALA B C 1
ATOM 8619 O O . ALA B 1 368 ? -12.938 -20.984 -7.457 1 98.38 368 ALA B O 1
ATOM 8620 N N . SER B 1 369 ? -12.148 -23.109 -7.543 1 98.5 369 SER B N 1
ATOM 8621 C CA . SER B 1 369 ? -12.492 -23.281 -8.953 1 98.5 369 SER B CA 1
ATOM 8622 C C . SER B 1 369 ? -13.984 -23.109 -9.18 1 98.5 369 SER B C 1
ATOM 8624 O O . SER B 1 369 ? -14.422 -22.875 -10.312 1 98.5 369 SER B O 1
ATOM 8626 N N . GLU B 1 370 ? -14.836 -23.219 -8.102 1 98 370 GLU B N 1
ATOM 8627 C CA . GLU B 1 370 ? -16.281 -23.172 -8.211 1 98 370 GLU B CA 1
ATOM 8628 C C . GLU B 1 370 ? -16.766 -21.734 -8.391 1 98 370 GLU B C 1
ATOM 8630 O O . GLU B 1 370 ? -17.922 -21.5 -8.766 1 98 370 GLU B O 1
ATOM 8635 N N . ARG B 1 371 ? -15.945 -20.781 -8.102 1 97.81 371 ARG B N 1
ATOM 8636 C CA . ARG B 1 371 ? -16.344 -19.391 -8.312 1 97.81 371 ARG B CA 1
ATOM 8637 C C . ARG B 1 371 ? -16.391 -19.047 -9.797 1 97.81 371 ARG B C 1
ATOM 8639 O O . ARG B 1 371 ? -15.531 -19.484 -10.57 1 97.81 371 ARG B O 1
ATOM 8646 N N . SER B 1 372 ? -17.312 -18.25 -10.141 1 98.25 372 SER B N 1
ATOM 8647 C CA . SER B 1 372 ? -17.656 -18.078 -11.547 1 98.25 372 SER B CA 1
ATOM 8648 C C . SER B 1 372 ? -16.484 -17.547 -12.344 1 98.25 372 SER B C 1
ATOM 8650 O O . SER B 1 372 ? -16.109 -18.094 -13.383 1 98.25 372 SER B O 1
ATOM 8652 N N . MET B 1 373 ? -15.82 -16.469 -11.82 1 98.56 373 MET B N 1
ATOM 8653 C CA . MET B 1 373 ? -14.766 -15.844 -12.609 1 98.56 373 MET B CA 1
ATOM 8654 C C . MET B 1 373 ? -13.477 -16.656 -12.539 1 98.56 373 MET B C 1
ATOM 8656 O O . MET B 1 373 ? -12.609 -16.531 -13.406 1 98.56 373 MET B O 1
ATOM 8660 N N . VAL B 1 374 ? -13.305 -17.484 -11.469 1 98.62 374 VAL B N 1
ATOM 8661 C CA . VAL B 1 374 ? -12.18 -18.406 -11.422 1 98.62 374 VAL B CA 1
ATOM 8662 C C . VAL B 1 374 ? -12.398 -19.547 -12.414 1 98.62 374 VAL B C 1
ATOM 8664 O O . VAL B 1 374 ? -11.5 -19.891 -13.18 1 98.62 374 VAL B O 1
ATOM 8667 N N . ARG B 1 375 ? -13.672 -20.109 -12.422 1 98.5 375 ARG B N 1
ATOM 8668 C CA . ARG B 1 375 ? -14.047 -21.141 -13.375 1 98.5 375 ARG B CA 1
ATOM 8669 C C . ARG B 1 375 ? -13.844 -20.656 -14.812 1 98.5 375 ARG B C 1
ATOM 8671 O O . ARG B 1 375 ? -13.234 -21.359 -15.625 1 98.5 375 ARG B O 1
ATOM 8678 N N . ASN B 1 376 ? -14.312 -19.438 -15.039 1 98.25 376 ASN B N 1
ATOM 8679 C CA . ASN B 1 376 ? -14.18 -18.875 -16.375 1 98.25 376 ASN B CA 1
ATOM 8680 C C . ASN B 1 376 ? -12.719 -18.688 -16.766 1 98.25 376 ASN B C 1
ATOM 8682 O O . ASN B 1 376 ? -12.352 -18.906 -17.922 1 98.25 376 ASN B O 1
ATOM 8686 N N . TYR B 1 377 ? -11.922 -18.234 -15.883 1 98.38 377 TYR B N 1
ATOM 8687 C CA . TYR B 1 377 ? -10.5 -18.031 -16.125 1 98.38 377 TYR B CA 1
ATOM 8688 C C . TYR B 1 377 ? -9.812 -19.344 -16.484 1 98.38 377 TYR B C 1
ATOM 8690 O O . TYR B 1 377 ? -9.055 -19.406 -17.453 1 98.38 377 TYR B O 1
ATOM 8698 N N . ILE B 1 378 ? -10.07 -20.406 -15.703 1 98.75 378 ILE B N 1
ATOM 8699 C CA . ILE B 1 378 ? -9.461 -21.719 -15.938 1 98.75 378 ILE B CA 1
ATOM 8700 C C . ILE B 1 378 ? -9.914 -22.25 -17.297 1 98.75 378 ILE B C 1
ATOM 8702 O O . ILE B 1 378 ? -9.094 -22.734 -18.078 1 98.75 378 ILE B O 1
ATOM 8706 N N . LYS B 1 379 ? -11.203 -22.156 -17.594 1 98.44 379 LYS B N 1
ATOM 8707 C CA . LYS B 1 379 ? -11.734 -22.609 -18.875 1 98.44 379 LYS B CA 1
ATOM 8708 C C . LYS B 1 379 ? -11.07 -21.875 -20.031 1 98.44 379 LYS B C 1
ATOM 8710 O O . LYS B 1 379 ? -10.672 -22.484 -21.016 1 98.44 379 LYS B O 1
ATOM 8715 N N . GLN B 1 380 ? -11 -20.609 -19.844 1 97.56 380 GLN B N 1
ATOM 8716 C CA . GLN B 1 380 ? -10.383 -19.812 -20.891 1 97.56 380 GLN B CA 1
ATOM 8717 C C . GLN B 1 380 ? -8.914 -20.172 -21.062 1 97.56 380 GLN B C 1
ATOM 8719 O O . GLN B 1 380 ? -8.414 -20.234 -22.188 1 97.56 380 GLN B O 1
ATOM 8724 N N . SER B 1 381 ? -8.219 -20.312 -20 1 98.25 381 SER B N 1
ATOM 8725 C CA . SER B 1 381 ? -6.816 -20.719 -20.031 1 98.25 381 SER B CA 1
ATOM 8726 C C . SER B 1 381 ? -6.637 -22.016 -20.828 1 98.25 381 SER B C 1
ATOM 8728 O O . SER B 1 381 ? -5.809 -22.078 -21.734 1 98.25 381 SER B O 1
ATOM 8730 N N . LEU B 1 382 ? -7.406 -23.016 -20.531 1 98.69 382 LEU B N 1
ATOM 8731 C CA . LEU B 1 382 ? -7.293 -24.312 -21.188 1 98.69 382 LEU B CA 1
ATOM 8732 C C . LEU B 1 382 ? -7.664 -24.219 -22.656 1 98.69 382 LEU B C 1
ATOM 8734 O O . LEU B 1 382 ? -7.023 -24.844 -23.516 1 98.69 382 LEU B O 1
ATOM 8738 N N . ARG B 1 383 ? -8.688 -23.453 -22.984 1 98 383 ARG B N 1
ATOM 8739 C CA . ARG B 1 383 ? -9.047 -23.25 -24.391 1 98 383 ARG B CA 1
ATOM 8740 C C . ARG B 1 383 ? -7.891 -22.625 -25.156 1 98 383 ARG B C 1
ATOM 8742 O O . ARG B 1 383 ? -7.629 -23 -26.312 1 98 383 ARG B O 1
ATOM 8749 N N . GLN B 1 384 ? -7.277 -21.688 -24.5 1 96.88 384 GLN B N 1
ATOM 8750 C CA . GLN B 1 384 ? -6.137 -21.016 -25.125 1 96.88 384 GLN B CA 1
ATOM 8751 C C . GLN B 1 384 ? -5.008 -22 -25.406 1 96.88 384 GLN B C 1
ATOM 8753 O O . GLN B 1 384 ? -4.434 -22 -26.5 1 96.88 384 GLN B O 1
ATOM 8758 N N . TRP B 1 385 ? -4.672 -22.812 -24.469 1 98.44 385 TRP B N 1
ATOM 8759 C CA . TRP B 1 385 ? -3.604 -23.781 -24.656 1 98.44 385 TRP B CA 1
ATOM 8760 C C . TRP B 1 385 ? -3.957 -24.781 -25.75 1 98.44 385 TRP B C 1
ATOM 8762 O O . TRP B 1 385 ? -3.08 -25.25 -26.469 1 98.44 385 TRP B O 1
ATOM 8772 N N . LEU B 1 386 ? -5.207 -25.125 -25.875 1 97.94 386 LEU B N 1
ATOM 8773 C CA . LEU B 1 386 ? -5.688 -26.047 -26.906 1 97.94 386 LEU B CA 1
ATOM 8774 C C . LEU B 1 386 ? -5.652 -25.406 -28.281 1 97.94 386 LEU B C 1
ATOM 8776 O O . LEU B 1 386 ? -5.156 -26 -29.234 1 97.94 386 LEU B O 1
ATOM 8780 N N . GLU B 1 387 ? -6.086 -24.172 -28.359 1 96.81 387 GLU B N 1
ATOM 8781 C CA . GLU B 1 387 ? -6.301 -23.531 -29.656 1 96.81 387 GLU B CA 1
ATOM 8782 C C . GLU B 1 387 ? -5.031 -22.859 -30.156 1 96.81 387 GLU B C 1
ATOM 8784 O O . GLU B 1 387 ? -4.73 -22.891 -31.344 1 96.81 387 GLU B O 1
ATOM 8789 N N . LEU B 1 388 ? -4.301 -22.234 -29.266 1 96.62 388 LEU B N 1
ATOM 8790 C CA . LEU B 1 388 ? -3.139 -21.453 -29.672 1 96.62 388 LEU B CA 1
ATOM 8791 C C . LEU B 1 388 ? -1.91 -22.344 -29.828 1 96.62 388 LEU B C 1
ATOM 8793 O O . LEU B 1 388 ? -1.044 -22.078 -30.672 1 96.62 388 LEU B O 1
ATOM 8797 N N . TYR B 1 389 ? -1.77 -23.391 -29.016 1 98 389 TYR B N 1
ATOM 8798 C CA . TYR B 1 389 ? -0.542 -24.188 -28.984 1 98 389 TYR B CA 1
ATOM 8799 C C . TYR B 1 389 ? -0.784 -25.578 -29.531 1 98 389 TYR B C 1
ATOM 8801 O O . TYR B 1 389 ? 0.157 -26.266 -29.938 1 98 389 TYR B O 1
ATOM 8809 N N . GLY B 1 390 ? -2.012 -26.047 -29.484 1 97.56 390 GLY B N 1
ATOM 8810 C CA . GLY B 1 390 ? -2.346 -27.344 -30.078 1 97.56 390 GLY B CA 1
ATOM 8811 C C . GLY B 1 390 ? -2.176 -28.5 -29.109 1 97.56 390 GLY B C 1
ATOM 8812 O O . GLY B 1 390 ? -2.057 -29.641 -29.531 1 97.56 390 GLY B O 1
ATOM 8813 N N . PHE B 1 391 ? -2.119 -28.266 -27.844 1 98.56 391 PHE B N 1
ATOM 8814 C CA . PHE B 1 391 ? -2.082 -29.375 -26.891 1 98.56 391 PHE B CA 1
ATOM 8815 C C . PHE B 1 391 ? -3.254 -30.328 -27.125 1 98.56 391 PHE B C 1
ATOM 8817 O O . PHE B 1 391 ? -4.363 -29.891 -27.438 1 98.56 391 PHE B O 1
ATOM 8824 N N . ASP B 1 392 ? -3.053 -31.594 -26.953 1 98.56 392 ASP B N 1
ATOM 8825 C CA . ASP B 1 392 ? -4.051 -32.625 -27.234 1 98.56 392 ASP B CA 1
ATOM 8826 C C . ASP B 1 392 ? -4.797 -33.031 -25.969 1 98.56 392 ASP B C 1
ATOM 8828 O O . ASP B 1 392 ? -5.758 -33.812 -26.031 1 98.56 392 ASP B O 1
ATOM 8832 N N . GLY B 1 393 ? -4.395 -32.562 -24.875 1 98.38 393 GLY B N 1
ATOM 8833 C CA . GLY B 1 393 ? -5.012 -32.875 -23.609 1 98.38 393 GLY B CA 1
ATOM 8834 C C . GLY B 1 393 ? -4.305 -32.25 -22.422 1 98.38 393 GLY B C 1
ATOM 8835 O O . GLY B 1 393 ? -3.311 -31.531 -22.594 1 98.38 393 GLY B O 1
ATOM 8836 N N . PHE B 1 394 ? -4.863 -32.469 -21.25 1 98.81 394 PHE B N 1
ATOM 8837 C CA . PHE B 1 394 ? -4.344 -31.859 -20.031 1 98.81 394 PHE B CA 1
ATOM 8838 C C . PHE B 1 394 ? -4.375 -32.844 -18.875 1 98.81 394 PHE B C 1
ATOM 8840 O O . PHE B 1 394 ? -5.363 -33.562 -18.672 1 98.81 394 PHE B O 1
ATOM 8847 N N . ARG B 1 395 ? -3.281 -32.969 -18.172 1 98.81 395 ARG B N 1
ATOM 8848 C CA . ARG B 1 395 ? -3.205 -33.656 -16.891 1 98.81 395 ARG B CA 1
ATOM 8849 C C . ARG B 1 395 ? -3.338 -32.656 -15.734 1 98.81 395 ARG B C 1
ATOM 8851 O O . ARG B 1 395 ? -2.488 -31.781 -15.562 1 98.81 395 ARG B O 1
ATOM 8858 N N . PHE B 1 396 ? -4.352 -32.812 -14.914 1 98.75 396 PHE B N 1
ATOM 8859 C CA . PHE B 1 396 ? -4.621 -31.891 -13.812 1 98.75 396 PHE B CA 1
ATOM 8860 C C . PHE B 1 396 ? -3.912 -32.344 -12.547 1 98.75 396 PHE B C 1
ATOM 8862 O O . PHE B 1 396 ? -4.238 -33.375 -11.984 1 98.75 396 PHE B O 1
ATOM 8869 N N . ASP B 1 397 ? -2.957 -31.531 -12.109 1 98.31 397 ASP B N 1
ATOM 8870 C CA . ASP B 1 397 ? -2.318 -31.734 -10.812 1 98.31 397 ASP B CA 1
ATOM 8871 C C . ASP B 1 397 ? -3.334 -31.625 -9.672 1 98.31 397 ASP B C 1
ATOM 8873 O O . ASP B 1 397 ? -4.145 -30.703 -9.648 1 98.31 397 ASP B O 1
ATOM 8877 N N . LEU B 1 398 ? -3.266 -32.594 -8.734 1 98.12 398 LEU B N 1
ATOM 8878 C CA . LEU B 1 398 ? -4.164 -32.594 -7.586 1 98.12 398 LEU B CA 1
ATOM 8879 C C . LEU B 1 398 ? -5.582 -32.219 -7.996 1 98.12 398 LEU B C 1
ATOM 8881 O O . LEU B 1 398 ? -6.18 -31.328 -7.406 1 98.12 398 LEU B O 1
ATOM 8885 N N . MET B 1 399 ? -6.09 -32.906 -8.961 1 98.38 399 MET B N 1
ATOM 8886 C CA . MET B 1 399 ? -7.402 -32.625 -9.531 1 98.38 399 MET B CA 1
ATOM 8887 C C . MET B 1 399 ? -8.492 -32.719 -8.469 1 98.38 399 MET B C 1
ATOM 8889 O O . MET B 1 399 ? -9.508 -32 -8.555 1 98.38 399 MET B O 1
ATOM 8893 N N . GLY B 1 400 ? -8.242 -33.5 -7.41 1 98 400 GLY B N 1
ATOM 8894 C CA . GLY B 1 400 ? -9.211 -33.688 -6.348 1 98 400 GLY B CA 1
ATOM 8895 C C . GLY B 1 400 ? -9.531 -32.406 -5.582 1 98 400 GLY B C 1
ATOM 8896 O O . GLY B 1 400 ? -10.516 -32.375 -4.844 1 98 400 GLY B O 1
ATOM 8897 N N . ILE B 1 401 ? -8.727 -31.406 -5.734 1 98.12 401 ILE B N 1
ATOM 8898 C CA . ILE B 1 401 ? -8.953 -30.109 -5.102 1 98.12 401 ILE B CA 1
ATOM 8899 C C . ILE B 1 401 ? -9.969 -29.312 -5.914 1 98.12 401 ILE B C 1
ATOM 8901 O O . ILE B 1 401 ? -10.711 -28.5 -5.363 1 98.12 401 ILE B O 1
ATOM 8905 N N . LEU B 1 402 ? -10.062 -29.469 -7.266 1 98.56 402 LEU B N 1
ATOM 8906 C CA . LEU B 1 402 ? -10.977 -28.75 -8.148 1 98.56 402 LEU B CA 1
ATOM 8907 C C . LEU B 1 402 ? -12.398 -29.312 -8.039 1 98.56 402 LEU B C 1
ATOM 8909 O O . LEU B 1 402 ? -12.578 -30.469 -7.648 1 98.56 402 LEU B O 1
ATOM 8913 N N . ASP B 1 403 ? -13.375 -28.516 -8.297 1 98.44 403 ASP B N 1
ATOM 8914 C CA . ASP B 1 403 ? -14.758 -28.969 -8.195 1 98.44 403 ASP B CA 1
ATOM 8915 C C . ASP B 1 403 ? -15.188 -29.703 -9.461 1 98.44 403 ASP B C 1
ATOM 8917 O O . ASP B 1 403 ? -14.766 -29.344 -10.562 1 98.44 403 ASP B O 1
ATOM 8921 N N . SER B 1 404 ? -16.078 -30.656 -9.359 1 98.38 404 SER B N 1
ATOM 8922 C CA . SER B 1 404 ? -16.516 -31.547 -10.438 1 98.38 404 SER B CA 1
ATOM 8923 C C . SER B 1 404 ? -17.234 -30.766 -11.531 1 98.38 404 SER B C 1
ATOM 8925 O O . SER B 1 404 ? -17.109 -31.078 -12.719 1 98.38 404 SER B O 1
ATOM 8927 N N . GLU B 1 405 ? -18 -29.766 -11.133 1 98.38 405 GLU B N 1
ATOM 8928 C CA . GLU B 1 405 ? -18.75 -28.984 -12.125 1 98.38 405 GLU B CA 1
ATOM 8929 C C . GLU B 1 405 ? -17.797 -28.281 -13.102 1 98.38 405 GLU B C 1
ATOM 8931 O O . GLU B 1 405 ? -18.031 -28.297 -14.312 1 98.38 405 GLU B O 1
ATOM 8936 N N . THR B 1 406 ? -16.766 -27.672 -12.578 1 98.62 406 THR B N 1
ATOM 8937 C CA . THR B 1 406 ? -15.773 -27 -13.414 1 98.62 406 THR B CA 1
ATOM 8938 C C . THR B 1 406 ? -15.109 -27.984 -14.375 1 98.62 406 THR B C 1
ATOM 8940 O O . THR B 1 406 ? -15 -27.719 -15.57 1 98.62 406 THR B O 1
ATOM 8943 N N . ILE B 1 407 ? -14.711 -29.156 -13.891 1 98.81 407 ILE B N 1
ATOM 8944 C CA . ILE B 1 407 ? -14.047 -30.156 -14.703 1 98.81 407 ILE B CA 1
ATOM 8945 C C . ILE B 1 407 ? -14.992 -30.656 -15.797 1 98.81 407 ILE B C 1
ATOM 8947 O O . ILE B 1 407 ? -14.586 -30.828 -16.938 1 98.81 407 ILE B O 1
ATOM 8951 N N . ASN B 1 408 ? -16.266 -30.875 -15.453 1 98.69 408 ASN B N 1
ATOM 8952 C CA . ASN B 1 408 ? -17.25 -31.312 -16.438 1 98.69 408 ASN B CA 1
ATOM 8953 C C . ASN B 1 408 ? -17.453 -30.266 -17.531 1 98.69 408 ASN B C 1
ATOM 8955 O O . ASN B 1 408 ? -17.578 -30.609 -18.703 1 98.69 408 ASN B O 1
ATOM 8959 N N . GLN B 1 409 ? -17.516 -29.016 -17.078 1 98.56 409 GLN B N 1
ATOM 8960 C CA . GLN B 1 409 ? -17.672 -27.938 -18.062 1 98.56 409 GLN B CA 1
ATOM 8961 C C . GLN B 1 409 ? -16.453 -27.859 -18.984 1 98.56 409 GLN B C 1
ATOM 8963 O O . GLN B 1 409 ? -16.594 -27.641 -20.188 1 98.56 409 GLN B O 1
ATOM 8968 N N . ILE B 1 410 ? -15.312 -27.984 -18.422 1 98.62 410 ILE B N 1
ATOM 8969 C CA . ILE B 1 410 ? -14.07 -28 -19.188 1 98.62 410 ILE B CA 1
ATOM 8970 C C . ILE B 1 410 ? -14.109 -29.125 -20.234 1 98.62 410 ILE B C 1
ATOM 8972 O O . ILE B 1 410 ? -13.828 -28.906 -21.406 1 98.62 410 ILE B O 1
ATOM 8976 N N . GLN B 1 411 ? -14.469 -30.312 -19.797 1 98.5 411 GLN B N 1
ATOM 8977 C CA . GLN B 1 411 ? -14.539 -31.469 -20.672 1 98.5 411 GLN B CA 1
ATOM 8978 C C . GLN B 1 411 ? -15.5 -31.219 -21.828 1 98.5 411 GLN B C 1
ATOM 8980 O O . GLN B 1 411 ? -15.164 -31.469 -23 1 98.5 411 GLN B O 1
ATOM 8985 N N . THR B 1 412 ? -16.625 -30.688 -21.562 1 98.38 412 THR B N 1
ATOM 8986 C CA . THR B 1 412 ? -17.641 -30.422 -22.578 1 98.38 412 THR B CA 1
ATOM 8987 C C . THR B 1 412 ? -17.141 -29.375 -23.578 1 98.38 412 THR B C 1
ATOM 8989 O O . THR B 1 412 ? -17.266 -29.562 -24.781 1 98.38 412 THR B O 1
ATOM 8992 N N . GLU B 1 413 ? -16.578 -28.375 -23.031 1 97.88 413 GLU B N 1
ATOM 8993 C CA . GLU B 1 413 ? -16.141 -27.266 -23.891 1 97.88 413 GLU B CA 1
ATOM 8994 C C . GLU B 1 413 ? -14.953 -27.672 -24.75 1 97.88 413 GLU B C 1
ATOM 8996 O O . GLU B 1 413 ? -14.922 -27.391 -25.953 1 97.88 413 GLU B O 1
ATOM 9001 N N . LEU B 1 414 ? -13.961 -28.297 -24.156 1 98.44 414 LEU B N 1
ATOM 9002 C CA . LEU B 1 414 ? -12.766 -28.672 -24.906 1 98.44 414 LEU B CA 1
ATOM 9003 C C . LEU B 1 414 ? -13.078 -29.75 -25.938 1 98.44 414 LEU B C 1
ATOM 9005 O O . LEU B 1 414 ? -12.531 -29.734 -27.047 1 98.44 414 LEU B O 1
ATOM 9009 N N . SER B 1 415 ? -13.953 -30.688 -25.641 1 97.56 415 SER B N 1
ATOM 9010 C CA . SER B 1 415 ? -14.32 -31.75 -26.578 1 97.56 415 SER B CA 1
ATOM 9011 C C . SER B 1 415 ? -15.062 -31.188 -27.797 1 97.56 415 SER B C 1
ATOM 9013 O O . SER B 1 415 ? -15.016 -31.766 -28.875 1 97.56 415 SER B O 1
ATOM 9015 N N . ALA B 1 416 ? -15.734 -30.125 -27.578 1 97.75 416 ALA B N 1
ATOM 9016 C CA . ALA B 1 416 ? -16.422 -29.453 -28.688 1 97.75 416 ALA B CA 1
ATOM 9017 C C . ALA B 1 416 ? -15.414 -28.859 -29.656 1 97.75 416 ALA B C 1
ATOM 9019 O O . ALA B 1 416 ? -15.68 -28.781 -30.859 1 97.75 416 ALA B O 1
ATOM 9020 N N . ILE B 1 417 ? -14.305 -28.469 -29.172 1 96.44 417 ILE B N 1
ATOM 9021 C CA . ILE B 1 417 ? -13.25 -27.891 -29.984 1 96.44 417 ILE B CA 1
ATOM 9022 C C . ILE B 1 417 ? -12.398 -28.984 -30.594 1 96.44 417 ILE B C 1
ATOM 9024 O O . ILE B 1 417 ? -12.07 -28.953 -31.797 1 96.44 417 ILE B O 1
ATOM 9028 N N . HIS B 1 418 ? -12 -29.938 -29.812 1 96.5 418 HIS B N 1
ATOM 9029 C CA . HIS B 1 418 ? -11.188 -31.078 -30.188 1 96.5 418 HIS B CA 1
ATOM 9030 C C . HIS B 1 418 ? -11.75 -32.375 -29.594 1 96.5 418 HIS B C 1
ATOM 9032 O O . HIS B 1 418 ? -11.391 -32.75 -28.484 1 96.5 418 HIS B O 1
ATOM 9038 N N . PRO B 1 419 ? -12.445 -33.094 -30.391 1 94.69 419 PRO B N 1
ATOM 9039 C CA . PRO B 1 419 ? -13.18 -34.281 -29.891 1 94.69 419 PRO B CA 1
ATOM 9040 C C . PRO B 1 419 ? -12.266 -35.312 -29.234 1 94.69 419 PRO B C 1
ATOM 9042 O O . PRO B 1 419 ? -12.703 -36.031 -28.344 1 94.69 419 PRO B O 1
ATOM 9045 N N . ASN B 1 420 ? -11.039 -35.5 -29.641 1 94.69 420 ASN B N 1
ATOM 9046 C CA . ASN B 1 420 ? -10.117 -36.469 -29.062 1 94.69 420 ASN B CA 1
ATOM 9047 C C . ASN B 1 420 ? -9.266 -35.844 -27.969 1 94.69 420 ASN B C 1
ATOM 9049 O O . ASN B 1 420 ? -8.133 -36.281 -27.734 1 94.69 420 ASN B O 1
ATOM 9053 N N . VAL B 1 421 ? -9.781 -34.875 -27.219 1 97.5 421 VAL B N 1
ATOM 9054 C CA . VAL B 1 421 ? -9.023 -34.25 -26.156 1 97.5 421 VAL B CA 1
ATOM 9055 C C . VAL B 1 421 ? -8.828 -35.219 -25 1 97.5 421 VAL B C 1
ATOM 9057 O O . VAL B 1 421 ? -9.758 -35.969 -24.641 1 97.5 421 VAL B O 1
ATOM 9060 N N . TYR B 1 422 ? -7.648 -35.375 -24.453 1 97.75 422 TYR B N 1
ATOM 9061 C CA . TYR B 1 422 ? -7.301 -36.281 -23.359 1 97.75 422 TYR B CA 1
ATOM 9062 C C . TYR B 1 422 ? -7.309 -35.531 -22.031 1 97.75 422 TYR B C 1
ATOM 9064 O O . TYR B 1 422 ? -6.504 -34.594 -21.812 1 97.75 422 TYR B O 1
ATOM 9072 N N . LEU B 1 423 ? -8.219 -35.875 -21.094 1 98.5 423 LEU B N 1
ATOM 9073 C CA . LEU B 1 423 ? -8.305 -35.219 -19.797 1 98.5 423 LEU B CA 1
ATOM 9074 C C . LEU B 1 423 ? -8.164 -36.219 -18.672 1 98.5 423 LEU B C 1
ATOM 9076 O O . LEU B 1 423 ? -8.914 -37.188 -18.609 1 98.5 423 LEU B O 1
ATOM 9080 N N . TYR B 1 424 ? -7.199 -36.125 -17.844 1 98.5 424 TYR B N 1
ATOM 9081 C CA . TYR B 1 424 ? -6.992 -36.969 -16.688 1 98.5 424 TYR B CA 1
ATOM 9082 C C . TYR B 1 424 ? -6.234 -36.219 -15.586 1 98.5 424 TYR B C 1
ATOM 9084 O O . TYR B 1 424 ? -5.812 -35.094 -15.781 1 98.5 424 TYR B O 1
ATOM 9092 N N . GLY B 1 425 ? -6.148 -36.75 -14.414 1 98.25 425 GLY B N 1
ATOM 9093 C CA . GLY B 1 425 ? -5.441 -36.094 -13.328 1 98.25 425 GLY B CA 1
ATOM 9094 C C . GLY B 1 425 ? -5.328 -36.938 -12.078 1 98.25 425 GLY B C 1
ATOM 9095 O O . GLY B 1 425 ? -5.637 -38.125 -12.102 1 98.25 425 GLY B O 1
ATOM 9096 N N . GLU B 1 426 ? -4.746 -36.344 -11.07 1 97.81 426 GLU B N 1
ATOM 9097 C CA . GLU B 1 426 ? -4.664 -36.938 -9.742 1 97.81 426 GLU B CA 1
ATOM 9098 C C . GLU B 1 426 ? -5.957 -36.75 -8.961 1 97.81 426 GLU B C 1
ATOM 9100 O O . GLU B 1 426 ? -6.164 -35.688 -8.367 1 97.81 426 GLU B O 1
ATOM 9105 N N . GLY B 1 427 ? -6.719 -37.781 -8.883 1 97.31 427 GLY B N 1
ATOM 9106 C CA . GLY B 1 427 ? -8.008 -37.688 -8.227 1 97.31 427 GLY B CA 1
ATOM 9107 C C . GLY B 1 427 ? -7.969 -38.062 -6.762 1 97.31 427 GLY B C 1
ATOM 9108 O O . GLY B 1 427 ? -8.781 -38.875 -6.312 1 97.31 427 GLY B O 1
ATOM 9109 N N . TRP B 1 428 ? -7.016 -37.531 -5.961 1 96.44 428 TRP B N 1
ATOM 9110 C CA . TRP B 1 428 ? -6.914 -37.844 -4.539 1 96.44 428 TRP B CA 1
ATOM 9111 C C . TRP B 1 428 ? -8.031 -37.156 -3.752 1 96.44 428 TRP B C 1
ATOM 9113 O O . TRP B 1 428 ? -8.43 -36.031 -4.07 1 96.44 428 TRP B O 1
ATOM 9123 N N . LYS B 1 429 ? -8.539 -37.844 -2.814 1 94.88 429 LYS B N 1
ATOM 9124 C CA . LYS B 1 429 ? -9.484 -37.25 -1.894 1 94.88 429 LYS B CA 1
ATOM 9125 C C . LYS B 1 429 ? -8.758 -36.344 -0.881 1 94.88 429 LYS B C 1
ATOM 9127 O O . LYS B 1 429 ? -8.078 -36.844 0.013 1 94.88 429 LYS B O 1
ATOM 9132 N N . MET B 1 430 ? -8.867 -35.094 -1.044 1 93.62 430 MET B N 1
ATOM 9133 C CA . MET B 1 430 ? -8.133 -34.156 -0.206 1 93.62 430 MET B CA 1
ATOM 9134 C C . MET B 1 430 ? -9.094 -33.188 0.477 1 93.62 430 MET B C 1
ATOM 9136 O O . MET B 1 430 ? -10.117 -32.812 -0.094 1 93.62 430 MET B O 1
ATOM 9140 N N . ALA B 1 431 ? -8.758 -32.75 1.724 1 92 431 ALA B N 1
ATOM 9141 C CA . ALA B 1 431 ? -9.578 -31.812 2.465 1 92 431 ALA B CA 1
ATOM 9142 C C . ALA B 1 431 ? -9.344 -30.375 1.979 1 92 431 ALA B C 1
ATOM 9144 O O . ALA B 1 431 ? -8.195 -29.953 1.805 1 92 431 ALA B O 1
ATOM 9145 N N . THR B 1 432 ? -10.406 -29.734 1.628 1 94.25 432 THR B N 1
ATOM 9146 C CA . THR B 1 432 ? -10.383 -28.344 1.198 1 94.25 432 THR B CA 1
ATOM 9147 C C . THR B 1 432 ? -11.648 -27.609 1.66 1 94.25 432 THR B C 1
ATOM 9149 O O . THR B 1 432 ? -12.344 -28.078 2.562 1 94.25 432 THR B O 1
ATOM 9152 N N . GLY B 1 433 ? -11.977 -26.469 1.256 1 91.5 433 GLY B N 1
ATOM 9153 C CA . GLY B 1 433 ? -13.117 -25.656 1.676 1 91.5 433 GLY B CA 1
ATOM 9154 C C . GLY B 1 433 ? -14.383 -25.984 0.908 1 91.5 433 GLY B C 1
ATOM 9155 O O . GLY B 1 433 ? -15.227 -25.109 0.708 1 91.5 433 GLY B O 1
ATOM 9156 N N . LEU B 1 434 ? -14.5 -27.188 0.339 1 94.38 434 LEU B N 1
ATOM 9157 C CA . LEU B 1 434 ? -15.664 -27.672 -0.391 1 94.38 434 LEU B CA 1
ATOM 9158 C C . LEU B 1 434 ? -15.992 -29.109 0.006 1 94.38 434 LEU B C 1
ATOM 9160 O O . LEU B 1 434 ? -15.086 -29.891 0.33 1 94.38 434 LEU B O 1
ATOM 9164 N N . GLU B 1 435 ? -17.266 -29.469 -0.045 1 95.44 435 GLU B N 1
ATOM 9165 C CA . GLU B 1 435 ? -17.703 -30.828 0.286 1 95.44 435 GLU B CA 1
ATOM 9166 C C . GLU B 1 435 ? -17.094 -31.859 -0.658 1 95.44 435 GLU B C 1
ATOM 9168 O O . GLU B 1 435 ? -16.953 -31.594 -1.857 1 95.44 435 GLU B O 1
ATOM 9173 N N . PHE B 1 436 ? -16.859 -33 -0.146 1 95.5 436 PHE B N 1
ATOM 9174 C CA . PHE B 1 436 ? -16.172 -34.062 -0.883 1 95.5 436 PHE B CA 1
ATOM 9175 C C . PHE B 1 436 ? -16.969 -34.469 -2.109 1 95.5 436 PHE B C 1
ATOM 9177 O O . PHE B 1 436 ? -16.406 -34.812 -3.146 1 95.5 436 PHE B O 1
ATOM 9184 N N . GLU B 1 437 ? -18.297 -34.438 -2.033 1 96.56 437 GLU B N 1
ATOM 9185 C CA . GLU B 1 437 ? -19.172 -34.875 -3.113 1 96.56 437 GLU B CA 1
ATOM 9186 C C . GLU B 1 437 ? -19.078 -33.938 -4.312 1 96.56 437 GLU B C 1
ATOM 9188 O O . GLU B 1 437 ? -19.453 -34.312 -5.43 1 96.56 437 GLU B O 1
ATOM 9193 N N . LYS B 1 438 ? -18.531 -32.781 -4.059 1 97.62 438 LYS B N 1
ATOM 9194 C CA . LYS B 1 438 ? -18.469 -31.766 -5.113 1 97.62 438 LYS B CA 1
ATOM 9195 C C . LYS B 1 438 ? -17.094 -31.703 -5.758 1 97.62 438 LYS B C 1
ATOM 9197 O O . LYS B 1 438 ? -16.891 -30.984 -6.734 1 97.62 438 LYS B O 1
ATOM 9202 N N . LEU B 1 439 ? -16.156 -32.5 -5.23 1 98.25 439 LEU B N 1
ATOM 9203 C CA . LEU B 1 439 ? -14.773 -32.406 -5.684 1 98.25 439 LEU B CA 1
ATOM 9204 C C . LEU B 1 439 ? -14.508 -33.438 -6.781 1 98.25 439 LEU B C 1
ATOM 9206 O O . LEU B 1 439 ? -15.211 -34.438 -6.871 1 98.25 439 LEU B O 1
ATOM 9210 N N . ALA B 1 440 ? -13.477 -33.188 -7.609 1 98.44 440 ALA B N 1
ATOM 9211 C CA . ALA B 1 440 ? -13.141 -34.031 -8.75 1 98.44 440 ALA B CA 1
ATOM 9212 C C . ALA B 1 440 ? -12.102 -35.094 -8.367 1 98.44 440 ALA B C 1
ATOM 9214 O O . ALA B 1 440 ? -11.078 -35.25 -9.039 1 98.44 440 ALA B O 1
ATOM 9215 N N . HIS B 1 441 ? -12.398 -35.906 -7.355 1 97.81 441 HIS B N 1
ATOM 9216 C CA . HIS B 1 441 ? -11.531 -37 -6.973 1 97.81 441 HIS B CA 1
ATOM 9217 C C . HIS B 1 441 ? -12.039 -38.312 -7.547 1 97.81 441 HIS B C 1
ATOM 9219 O O . HIS B 1 441 ? -13.172 -38.406 -8.016 1 97.81 441 HIS B O 1
ATOM 9225 N N . GLN B 1 442 ? -11.203 -39.344 -7.555 1 97.5 442 GLN B N 1
ATOM 9226 C CA . GLN B 1 442 ? -11.461 -40.594 -8.281 1 97.5 442 GLN B CA 1
ATOM 9227 C C . GLN B 1 442 ? -12.633 -41.344 -7.676 1 97.5 442 GLN B C 1
ATOM 9229 O O . GLN B 1 442 ? -13.32 -42.094 -8.375 1 97.5 442 GLN B O 1
ATOM 9234 N N . TYR B 1 443 ? -12.984 -41.094 -6.383 1 97.38 443 TYR B N 1
ATOM 9235 C CA . TYR B 1 443 ? -14.117 -41.781 -5.762 1 97.38 443 TYR B CA 1
ATOM 9236 C C . TYR B 1 443 ? -15.438 -41.156 -6.191 1 97.38 443 TYR B C 1
ATOM 9238 O O . TYR B 1 443 ? -16.5 -41.688 -5.898 1 97.38 443 TYR B O 1
ATOM 9246 N N . ASN B 1 444 ? -15.344 -40.031 -6.863 1 97.25 444 ASN B N 1
ATOM 9247 C CA . ASN B 1 444 ? -16.5 -39.438 -7.527 1 97.25 444 ASN B CA 1
ATOM 9248 C C . ASN B 1 444 ? -16.484 -39.688 -9.031 1 97.25 444 ASN B C 1
ATOM 9250 O O . ASN B 1 444 ? -17.094 -38.969 -9.797 1 97.25 444 ASN B O 1
ATOM 9254 N N . ALA B 1 445 ? -15.727 -40.75 -9.492 1 97.06 445 ALA B N 1
ATOM 9255 C CA . ALA B 1 445 ? -15.562 -41.062 -10.906 1 97.06 445 ALA B CA 1
ATOM 9256 C C . ALA B 1 445 ? -16.906 -41.219 -11.602 1 97.06 445 ALA B C 1
ATOM 9258 O O . ALA B 1 445 ? -17.047 -40.875 -12.781 1 97.06 445 ALA B O 1
ATOM 9259 N N . GLU B 1 446 ? -17.953 -41.625 -10.914 1 96.06 446 GLU B N 1
ATOM 9260 C CA . GLU B 1 446 ? -19.297 -41.781 -11.477 1 96.06 446 GLU B CA 1
ATOM 9261 C C . GLU B 1 446 ? -19.828 -40.469 -12.008 1 96.06 446 GLU B C 1
ATOM 9263 O O . GLU B 1 446 ? -20.594 -40.438 -12.969 1 96.06 446 GLU B O 1
ATOM 9268 N N . HIS B 1 447 ? -19.375 -39.375 -11.367 1 96.88 447 HIS B N 1
ATOM 9269 C CA . HIS B 1 447 ? -19.828 -38.062 -11.758 1 96.88 447 HIS B CA 1
ATOM 9270 C C . HIS B 1 447 ? -18.891 -37.438 -12.773 1 96.88 447 HIS B C 1
ATOM 9272 O O . HIS B 1 447 ? -19.125 -36.312 -13.242 1 96.88 447 HIS B O 1
ATOM 9278 N N . LEU B 1 448 ? -17.859 -38.094 -13.156 1 97.94 448 LEU B N 1
ATOM 9279 C CA . LEU B 1 448 ? -16.844 -37.656 -14.102 1 97.94 448 LEU B CA 1
ATOM 9280 C C . LEU B 1 448 ? -16.562 -38.719 -15.156 1 97.94 448 LEU B C 1
ATOM 9282 O O . LEU B 1 448 ? -15.422 -39.188 -15.305 1 97.94 448 LEU B O 1
ATOM 9286 N N . PRO B 1 449 ? -17.484 -39.125 -15.891 1 96.19 449 PRO B N 1
ATOM 9287 C CA . PRO B 1 449 ? -17.375 -40.312 -16.719 1 96.19 449 PRO B CA 1
ATOM 9288 C C . PRO B 1 449 ? -16.328 -40.156 -17.828 1 96.19 449 PRO B C 1
ATOM 9290 O O . PRO B 1 449 ? -15.773 -41.156 -18.281 1 96.19 449 PRO B O 1
ATOM 9293 N N . GLU B 1 450 ? -16.031 -38.969 -18.219 1 95.5 450 GLU B N 1
ATOM 9294 C CA . GLU B 1 450 ? -15.117 -38.75 -19.344 1 95.5 450 GLU B CA 1
ATOM 9295 C C . GLU B 1 450 ? -13.711 -38.406 -18.859 1 95.5 450 GLU B C 1
ATOM 9297 O O . GLU B 1 450 ? -12.844 -38.062 -19.656 1 95.5 450 GLU B O 1
ATOM 9302 N N . ILE B 1 451 ? -13.5 -38.469 -17.562 1 98 451 ILE B N 1
ATOM 9303 C CA . ILE B 1 451 ? -12.227 -38.094 -16.969 1 98 451 ILE B CA 1
ATOM 9304 C C . ILE B 1 451 ? -11.484 -39.344 -16.484 1 98 451 ILE B C 1
ATOM 9306 O O . ILE B 1 451 ? -12.094 -40.25 -15.914 1 98 451 ILE B O 1
ATOM 9310 N N . SER B 1 452 ? -10.18 -39.406 -16.797 1 98.19 452 SER B N 1
ATOM 9311 C CA . SER B 1 452 ? -9.344 -40.5 -16.297 1 98.19 452 SER B CA 1
ATOM 9312 C C . SER B 1 452 ? -8.555 -40.062 -15.07 1 98.19 452 SER B C 1
ATOM 9314 O O . SER B 1 452 ? -8.445 -38.875 -14.766 1 98.19 452 SER B O 1
ATOM 9316 N N . PHE B 1 453 ? -8.078 -41.125 -14.336 1 98.31 453 PHE B N 1
ATOM 9317 C CA . PHE B 1 453 ? -7.426 -40.875 -13.062 1 98.31 453 PHE B CA 1
ATOM 9318 C C . PHE B 1 453 ? -6.137 -41.688 -12.93 1 98.31 453 PHE B C 1
ATOM 9320 O O . PHE B 1 453 ? -6.074 -42.844 -13.352 1 98.31 453 PHE B O 1
ATOM 9327 N N . PHE B 1 454 ? -5.082 -41.031 -12.383 1 98.31 454 PHE B N 1
ATOM 9328 C CA . PHE B 1 454 ? -3.947 -41.812 -11.906 1 98.31 454 PHE B CA 1
ATOM 9329 C C . PHE B 1 454 ? -4.402 -42.875 -10.922 1 98.31 454 PHE B C 1
ATOM 9331 O O . PHE B 1 454 ? -5.055 -42.562 -9.922 1 98.31 454 PHE B O 1
ATOM 9338 N N . ASN B 1 455 ? -4.02 -44.062 -11.172 1 98 455 ASN B N 1
ATOM 9339 C CA . ASN B 1 455 ? -4.445 -45.188 -10.344 1 98 455 ASN B CA 1
ATOM 9340 C C . ASN B 1 455 ? -3.424 -45.5 -9.25 1 98 455 ASN B C 1
ATOM 9342 O O . ASN B 1 455 ? -2.51 -46.312 -9.461 1 98 455 ASN B O 1
ATOM 9346 N N . ASP B 1 456 ? -3.678 -44.969 -8.078 1 96.44 456 ASP B N 1
ATOM 9347 C CA . ASP B 1 456 ? -2.736 -45.125 -6.973 1 96.44 456 ASP B CA 1
ATOM 9348 C C . ASP B 1 456 ? -2.764 -46.562 -6.445 1 96.44 456 ASP B C 1
ATOM 9350 O O . ASP B 1 456 ? -1.751 -47.062 -5.953 1 96.44 456 ASP B O 1
ATOM 9354 N N . ASP B 1 457 ? -3.906 -47.156 -6.539 1 97.06 457 ASP B N 1
ATOM 9355 C CA . ASP B 1 457 ? -3.994 -48.562 -6.098 1 97.06 457 ASP B CA 1
ATOM 9356 C C . ASP B 1 457 ? -3.092 -49.438 -6.941 1 97.06 457 ASP B C 1
ATOM 9358 O O . ASP B 1 457 ? -2.438 -50.344 -6.41 1 97.06 457 ASP B O 1
ATOM 9362 N N . TYR B 1 458 ? -3.074 -49.281 -8.289 1 98 458 TYR B N 1
ATOM 9363 C CA . TYR B 1 458 ? -2.174 -50 -9.18 1 98 458 TYR B CA 1
ATOM 9364 C C . TYR B 1 458 ? -0.721 -49.812 -8.758 1 98 458 TYR B C 1
ATOM 9366 O O . TYR B 1 458 ? 0.004 -50.781 -8.555 1 98 458 TYR B O 1
ATOM 9374 N N . ARG B 1 459 ? -0.306 -48.562 -8.57 1 97.94 459 ARG B N 1
ATOM 9375 C CA . ARG B 1 459 ? 1.061 -48.219 -8.211 1 97.94 459 ARG B CA 1
ATOM 9376 C C . ARG B 1 459 ? 1.462 -48.844 -6.883 1 97.94 459 ARG B C 1
ATOM 9378 O O . ARG B 1 459 ? 2.463 -49.562 -6.809 1 97.94 459 ARG B O 1
ATOM 9385 N N . ASP B 1 460 ? 0.673 -48.656 -5.848 1 96.88 460 ASP B N 1
ATOM 9386 C CA . ASP B 1 460 ? 1.038 -49.062 -4.496 1 96.88 460 ASP B CA 1
ATOM 9387 C C . ASP B 1 460 ? 1.055 -50.594 -4.367 1 96.88 460 ASP B C 1
ATOM 9389 O O . ASP B 1 460 ? 1.965 -51.156 -3.758 1 96.88 460 ASP B O 1
ATOM 9393 N N . THR B 1 461 ? 0.051 -51.219 -4.949 1 97.44 461 THR B N 1
ATOM 9394 C CA . THR B 1 461 ? -0.05 -52.656 -4.844 1 97.44 461 THR B CA 1
ATOM 9395 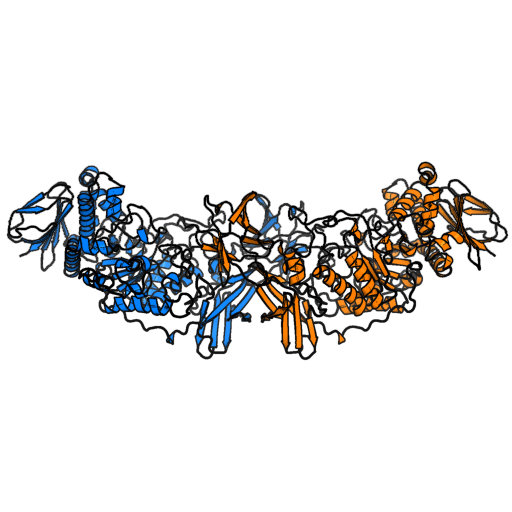C C . THR B 1 461 ? 1.121 -53.344 -5.551 1 97.44 461 THR B C 1
ATOM 9397 O O . THR B 1 461 ? 1.798 -54.188 -4.965 1 97.44 461 THR B O 1
ATOM 9400 N N . PHE B 1 462 ? 1.396 -53 -6.781 1 97.75 462 PHE B N 1
ATOM 9401 C CA . PHE B 1 462 ? 2.447 -53.656 -7.539 1 97.75 462 PHE B CA 1
ATOM 9402 C C . PHE B 1 462 ? 3.822 -53.312 -6.98 1 97.75 462 PHE B C 1
ATOM 9404 O O . PHE B 1 462 ? 4.699 -54.188 -6.898 1 97.75 462 PHE B O 1
ATOM 9411 N N . LYS B 1 463 ? 4.066 -52.094 -6.57 1 97 463 LYS B N 1
ATOM 9412 C CA . LYS B 1 463 ? 5.355 -51.75 -5.98 1 97 463 LYS B CA 1
ATOM 9413 C C . LYS B 1 463 ? 5.633 -52.594 -4.738 1 97 463 LYS B C 1
ATOM 9415 O O . LYS B 1 463 ? 6.742 -53.125 -4.57 1 97 463 LYS B O 1
ATOM 9420 N N . LYS B 1 464 ? 4.625 -52.75 -3.9 1 96.88 464 LYS B N 1
ATOM 9421 C CA . LYS B 1 464 ? 4.789 -53.531 -2.682 1 96.88 464 LYS B CA 1
ATOM 9422 C C . LYS B 1 464 ? 4.957 -55.031 -3.006 1 96.88 464 LYS B C 1
ATOM 9424 O O . LYS B 1 464 ? 5.723 -55.719 -2.342 1 96.88 464 LYS B O 1
ATOM 9429 N N . LEU B 1 465 ? 4.203 -55.438 -3.984 1 96.5 465 LEU B N 1
ATOM 9430 C CA . LEU B 1 465 ? 4.289 -56.812 -4.395 1 96.5 465 LEU B CA 1
ATOM 9431 C C . LEU B 1 465 ? 5.668 -57.125 -4.965 1 96.5 465 LEU B C 1
ATOM 9433 O O . LEU B 1 465 ? 6.215 -58.219 -4.723 1 96.5 465 LEU B O 1
ATOM 9437 N N . LEU B 1 466 ? 6.246 -56.25 -5.762 1 95.44 466 LEU B N 1
ATOM 9438 C CA . LEU B 1 466 ? 7.566 -56.469 -6.352 1 95.44 466 LEU B CA 1
ATOM 9439 C C . LEU B 1 466 ? 8.648 -56.469 -5.277 1 95.44 466 LEU B C 1
ATOM 9441 O O . LEU B 1 466 ? 9.633 -57.219 -5.402 1 95.44 466 LEU B O 1
ATOM 9445 N N . LEU B 1 467 ? 8.461 -55.75 -4.234 1 94.88 467 LEU B N 1
ATOM 9446 C CA . LEU B 1 467 ? 9.391 -55.719 -3.111 1 94.88 467 LEU B CA 1
ATOM 9447 C C . LEU B 1 467 ? 9.32 -57.031 -2.312 1 94.88 467 LEU B C 1
ATOM 9449 O O . LEU B 1 467 ? 10.344 -57.5 -1.797 1 94.88 467 LEU B O 1
ATOM 9453 N N . ASN B 1 468 ? 8.086 -57.5 -2.168 1 95.06 468 ASN B N 1
ATOM 9454 C CA . ASN B 1 468 ? 7.852 -58.719 -1.383 1 95.06 468 ASN B CA 1
ATOM 9455 C C . ASN B 1 468 ? 6.77 -59.594 -2.008 1 95.06 468 ASN B C 1
ATOM 9457 O O . ASN B 1 468 ? 5.605 -59.5 -1.617 1 95.06 468 ASN B O 1
ATOM 9461 N N . PRO B 1 469 ? 7.199 -60.531 -2.822 1 94.75 469 PRO B N 1
ATOM 9462 C CA . PRO B 1 469 ? 6.238 -61.375 -3.527 1 94.75 469 PRO B CA 1
ATOM 9463 C C . PRO B 1 469 ? 5.352 -62.156 -2.576 1 94.75 469 PRO B C 1
ATOM 9465 O O . PRO B 1 469 ? 4.242 -62.562 -2.947 1 94.75 469 PRO B O 1
ATOM 9468 N N . ASN B 1 470 ? 5.719 -62.406 -1.301 1 95.12 470 ASN B N 1
ATOM 9469 C CA . ASN B 1 470 ? 4.934 -63.188 -0.336 1 95.12 470 ASN B CA 1
ATOM 9470 C C . ASN B 1 470 ? 3.621 -62.469 -0.003 1 95.12 470 ASN B C 1
ATOM 9472 O O . ASN B 1 470 ? 2.707 -63.094 0.556 1 95.12 470 ASN B O 1
ATOM 9476 N N . ARG B 1 471 ? 3.584 -61.281 -0.404 1 94.62 471 ARG B N 1
ATOM 9477 C CA . ARG B 1 471 ? 2.361 -60.5 -0.162 1 94.62 471 ARG B CA 1
ATOM 9478 C C . ARG B 1 471 ? 1.182 -61.125 -0.913 1 94.62 471 ARG B C 1
ATOM 9480 O O . ARG B 1 471 ? 0.032 -60.969 -0.492 1 94.62 471 ARG B O 1
ATOM 9487 N N . LEU B 1 472 ? 1.481 -61.781 -2.027 1 95.31 472 LEU B N 1
ATOM 9488 C CA . LEU B 1 472 ? 0.43 -62.469 -2.781 1 95.31 472 LEU B CA 1
ATOM 9489 C C . LEU B 1 472 ? -0.363 -63.406 -1.886 1 95.31 472 LEU B C 1
ATOM 9491 O O . LEU B 1 472 ? -1.594 -63.438 -1.951 1 95.31 472 LEU B O 1
ATOM 9495 N N . ILE B 1 473 ? 0.341 -64.062 -1.073 1 94.5 473 ILE B N 1
ATOM 9496 C CA . ILE B 1 473 ? -0.262 -65.062 -0.2 1 94.5 473 ILE B CA 1
ATOM 9497 C C . ILE B 1 473 ? -0.738 -64.438 1.091 1 94.5 473 ILE B C 1
ATOM 9499 O O . ILE B 1 473 ? -1.899 -64.562 1.48 1 94.5 473 ILE B O 1
ATOM 9503 N N . ASP B 1 474 ? 0.155 -63.688 1.704 1 94.19 474 ASP B N 1
ATOM 9504 C CA . ASP B 1 474 ? -0.095 -63.125 3.021 1 94.19 474 ASP B CA 1
ATOM 9505 C C . ASP B 1 474 ? -1.309 -62.188 2.994 1 94.19 474 ASP B C 1
ATOM 9507 O O . ASP B 1 474 ? -2.059 -62.125 3.969 1 94.19 474 ASP B O 1
ATOM 9511 N N . LYS B 1 475 ? -1.515 -61.531 1.919 1 92.44 475 LYS B N 1
ATOM 9512 C CA . LYS B 1 475 ? -2.584 -60.531 1.837 1 92.44 475 LYS B CA 1
ATOM 9513 C C . LYS B 1 475 ? -3.674 -60.969 0.866 1 92.44 475 LYS B C 1
ATOM 9515 O O . LYS B 1 475 ? -4.57 -60.219 0.532 1 92.44 475 LYS B O 1
ATOM 9520 N N . GLN B 1 476 ? -3.588 -62.188 0.363 1 93.31 476 GLN B N 1
ATOM 9521 C CA . GLN B 1 476 ? -4.582 -62.75 -0.535 1 93.31 476 GLN B CA 1
ATOM 9522 C C . GLN B 1 476 ? -4.855 -61.844 -1.72 1 93.31 476 GLN B C 1
ATOM 9524 O O . GLN B 1 476 ? -6.008 -61.469 -1.98 1 93.31 476 GLN B O 1
ATOM 9529 N N . LEU B 1 477 ? -3.781 -61.469 -2.465 1 95.56 477 LEU B N 1
ATOM 9530 C CA . LEU B 1 477 ? -3.846 -60.438 -3.484 1 95.56 477 LEU B CA 1
ATOM 9531 C C . LEU B 1 477 ? -4.129 -61.031 -4.855 1 95.56 477 LEU B C 1
ATOM 9533 O O . LEU B 1 477 ? -4.109 -60.312 -5.867 1 95.56 477 LEU B O 1
ATOM 9537 N N . HIS B 1 478 ? -4.426 -62.312 -5.004 1 96.38 478 HIS B N 1
ATOM 9538 C CA . HIS B 1 478 ? -4.551 -62.969 -6.297 1 96.38 478 HIS B CA 1
ATOM 9539 C C . HIS B 1 478 ? -5.652 -62.344 -7.141 1 96.38 478 HIS B C 1
ATOM 9541 O O . HIS B 1 478 ? -5.418 -61.969 -8.289 1 96.38 478 HIS B O 1
ATOM 9547 N N . GLU B 1 479 ? -6.781 -62.156 -6.531 1 95.31 479 GLU B N 1
ATOM 9548 C CA . GLU B 1 479 ? -7.891 -61.562 -7.25 1 95.31 479 GLU B CA 1
ATOM 9549 C C . GLU B 1 479 ? -7.602 -60.094 -7.559 1 95.31 479 GLU B C 1
ATOM 9551 O O . GLU B 1 479 ? -7.969 -59.594 -8.625 1 95.31 479 GLU B O 1
ATOM 9556 N N . LYS B 1 480 ? -7.012 -59.375 -6.629 1 96.56 480 LYS B N 1
ATOM 9557 C CA . LYS B 1 480 ? -6.668 -57.969 -6.812 1 96.56 480 LYS B CA 1
ATOM 9558 C C . LYS B 1 480 ? -5.734 -57.781 -8.008 1 96.56 480 LYS B C 1
ATOM 9560 O O . LYS B 1 480 ? -5.922 -56.875 -8.812 1 96.56 480 LYS B O 1
ATOM 9565 N N . VAL B 1 481 ? -4.73 -58.656 -8.078 1 97.31 481 VAL B N 1
ATOM 9566 C CA . VAL B 1 481 ? -3.781 -58.594 -9.188 1 97.31 481 VAL B CA 1
ATOM 9567 C C . VAL B 1 481 ? -4.52 -58.75 -10.508 1 97.31 481 VAL B C 1
ATOM 9569 O O . VAL B 1 481 ? -4.258 -58 -11.469 1 97.31 481 VAL B O 1
ATOM 9572 N N . GLN B 1 482 ? -5.488 -59.656 -10.586 1 96.56 482 GLN B N 1
ATOM 9573 C CA . GLN B 1 482 ? -6.277 -59.875 -11.789 1 96.56 482 GLN B CA 1
ATOM 9574 C C . GLN B 1 482 ? -7.062 -58.625 -12.18 1 96.56 482 GLN B C 1
ATOM 9576 O O . GLN B 1 482 ? -7.062 -58.219 -13.344 1 96.56 482 GLN B O 1
ATOM 9581 N N . HIS B 1 483 ? -7.641 -58 -11.18 1 95.56 483 HIS B N 1
ATOM 9582 C CA . HIS B 1 483 ? -8.445 -56.812 -11.453 1 95.56 483 HIS B CA 1
ATOM 9583 C C . HIS B 1 483 ? -7.57 -55.656 -11.891 1 95.56 483 HIS B C 1
ATOM 9585 O O . HIS B 1 483 ? -7.953 -54.875 -12.773 1 95.56 483 HIS B O 1
ATOM 9591 N N . LEU B 1 484 ? -6.418 -55.469 -11.273 1 97.5 484 LEU B N 1
ATOM 9592 C CA . LEU B 1 484 ? -5.504 -54.406 -11.641 1 97.5 484 LEU B CA 1
ATOM 9593 C C . LEU B 1 484 ? -5.012 -54.562 -13.07 1 97.5 484 LEU B C 1
ATOM 9595 O O . LEU B 1 484 ? -4.906 -53.594 -13.812 1 97.5 484 LEU B O 1
ATOM 9599 N N . LEU B 1 485 ? -4.785 -55.812 -13.516 1 97.38 485 LEU B N 1
ATOM 9600 C CA . LEU B 1 485 ? -4.312 -56.094 -14.867 1 97.38 485 LEU B CA 1
ATOM 9601 C C . LEU B 1 485 ? -5.406 -55.812 -15.891 1 97.38 485 LEU B C 1
ATOM 9603 O O . LEU B 1 485 ? -5.125 -55.656 -17.078 1 97.38 485 LEU B O 1
ATOM 9607 N N . THR B 1 486 ? -6.707 -55.812 -15.438 1 96.69 486 THR B N 1
ATOM 9608 C CA . THR B 1 486 ? -7.836 -55.594 -16.344 1 96.69 486 THR B CA 1
ATOM 9609 C C . THR B 1 486 ? -8.406 -54.188 -16.188 1 96.69 486 THR B C 1
ATOM 9611 O O . THR B 1 486 ? -9.617 -54 -16.281 1 96.69 486 THR B O 1
ATOM 9614 N N . GLY B 1 487 ? -7.555 -53.219 -15.867 1 94.5 487 GLY B N 1
ATOM 9615 C CA . GLY B 1 487 ? -7.965 -51.844 -15.766 1 94.5 487 GLY B CA 1
ATOM 9616 C C . GLY B 1 487 ? -8.742 -51.531 -14.5 1 94.5 487 GLY B C 1
ATOM 9617 O O . GLY B 1 487 ? -9.648 -50.688 -14.508 1 94.5 487 GLY B O 1
ATOM 9618 N N . SER B 1 488 ? -8.547 -52.344 -13.523 1 94.81 488 SER B N 1
ATOM 9619 C CA . SER B 1 488 ? -9.18 -52.188 -12.219 1 94.81 488 SER B CA 1
ATOM 9620 C C . SER B 1 488 ? -10.695 -52.312 -12.312 1 94.81 488 SER B C 1
ATOM 9622 O O . SER B 1 488 ? -11.43 -51.438 -11.836 1 94.81 488 SER B O 1
ATOM 9624 N N . ARG B 1 489 ? -11.188 -53.281 -12.844 1 91.69 489 ARG B N 1
ATOM 9625 C CA . ARG B 1 489 ? -12.594 -53.5 -13.188 1 91.69 489 ARG B CA 1
ATOM 9626 C C . ARG B 1 489 ? -13.461 -53.562 -11.93 1 91.69 489 ARG B C 1
ATOM 9628 O O . ARG B 1 489 ? -14.633 -53.188 -11.961 1 91.69 489 ARG B O 1
ATOM 9635 N N . LEU B 1 490 ? -13.062 -53.938 -10.781 1 88 490 LEU B N 1
ATOM 9636 C CA . LEU B 1 490 ? -13.883 -54.062 -9.578 1 88 490 LEU B CA 1
ATOM 9637 C C . LEU B 1 490 ? -13.648 -52.875 -8.648 1 88 490 LEU B C 1
ATOM 9639 O O . LEU B 1 490 ? -13.992 -52.906 -7.465 1 88 490 LEU B O 1
ATOM 9643 N N . SER B 1 491 ? -13.172 -51.812 -9.18 1 90.88 491 SER B N 1
ATOM 9644 C CA . SER B 1 491 ? -12.93 -50.594 -8.414 1 90.88 491 SER B CA 1
ATOM 9645 C C . SER B 1 491 ? -14.047 -49.562 -8.633 1 90.88 491 SER B C 1
ATOM 9647 O O . SER B 1 491 ? -15.164 -49.938 -9 1 90.88 491 SER B O 1
ATOM 9649 N N . HIS B 1 492 ? -13.773 -48.312 -8.289 1 94.56 492 HIS B N 1
ATOM 9650 C CA . HIS B 1 492 ? -14.734 -47.219 -8.406 1 94.56 492 HIS B CA 1
ATOM 9651 C C . HIS B 1 492 ? -14.758 -46.656 -9.82 1 94.56 492 HIS B C 1
ATOM 9653 O O . HIS B 1 492 ? -15.539 -45.75 -10.117 1 94.56 492 HIS B O 1
ATOM 9659 N N . PHE B 1 493 ? -13.953 -47.188 -10.758 1 96.5 493 PHE B N 1
ATOM 9660 C CA . PHE B 1 493 ? -13.914 -46.719 -12.133 1 96.5 493 PHE B CA 1
ATOM 9661 C C . PHE B 1 493 ? -15.086 -47.281 -12.93 1 96.5 493 PHE B C 1
ATOM 9663 O O . PHE B 1 493 ? -15.477 -48.438 -12.75 1 96.5 493 PHE B O 1
ATOM 9670 N N . LEU B 1 494 ? -15.602 -46.469 -13.859 1 96.44 494 LEU B N 1
ATOM 9671 C CA . LEU B 1 494 ? -16.734 -46.844 -14.695 1 96.44 494 LEU B CA 1
ATOM 9672 C C . LEU B 1 494 ? -16.281 -47.688 -15.891 1 96.44 494 LEU B C 1
ATOM 9674 O O . LEU B 1 494 ? -17.047 -48.5 -16.391 1 96.44 494 LEU B O 1
ATOM 9678 N N . THR B 1 495 ? -15.133 -47.406 -16.406 1 96.38 495 THR B N 1
ATOM 9679 C CA . THR B 1 495 ? -14.523 -48.062 -17.562 1 96.38 495 THR B CA 1
ATOM 9680 C C . THR B 1 495 ? -13.016 -48.188 -17.391 1 96.38 495 THR B C 1
ATOM 9682 O O . THR B 1 495 ? -12.43 -47.5 -16.547 1 96.38 495 THR B O 1
ATOM 9685 N N . PRO B 1 496 ? -12.406 -49.094 -18.156 1 96 496 PRO B N 1
ATOM 9686 C CA . PRO B 1 496 ? -10.953 -49.219 -18.062 1 96 496 PRO B CA 1
ATOM 9687 C C . PRO B 1 496 ? -10.234 -47.938 -18.531 1 96 496 PRO B C 1
ATOM 9689 O O . PRO B 1 496 ? -9.07 -47.719 -18.188 1 96 496 PRO B O 1
ATOM 9692 N N . GLN B 1 497 ? -10.969 -47.094 -19.188 1 95.5 497 GLN B N 1
ATOM 9693 C CA . GLN B 1 497 ? -10.391 -45.844 -19.703 1 95.5 497 GLN B CA 1
ATOM 9694 C C . GLN B 1 497 ? -10.078 -44.875 -18.547 1 95.5 497 GLN B C 1
ATOM 9696 O O . GLN B 1 497 ? -9.273 -43.969 -18.719 1 95.5 497 GLN B O 1
ATOM 9701 N N . GLN B 1 498 ? -10.672 -45.062 -17.422 1 97.31 498 GLN B N 1
ATOM 9702 C CA . GLN B 1 498 ? -10.484 -44.156 -16.312 1 97.31 498 GLN B CA 1
ATOM 9703 C C . GLN B 1 498 ? -9.258 -44.531 -15.484 1 97.31 498 GLN B C 1
ATOM 9705 O O . GLN B 1 498 ? -8.82 -43.781 -14.617 1 97.31 498 GLN B O 1
ATOM 9710 N N . SER B 1 499 ? -8.648 -45.656 -15.852 1 97.31 499 SER B N 1
ATOM 9711 C CA . SER B 1 499 ? -7.504 -46.156 -15.094 1 97.31 499 SER B CA 1
ATOM 9712 C C . SER B 1 499 ? -6.195 -45.844 -15.805 1 97.31 499 SER B C 1
ATOM 9714 O O . SER B 1 499 ? -5.863 -46.469 -16.812 1 97.31 499 SER B O 1
ATOM 9716 N N . LEU B 1 500 ? -5.492 -44.938 -15.328 1 98.12 500 LEU B N 1
ATOM 9717 C CA . LEU B 1 500 ? -4.121 -44.688 -15.781 1 98.12 500 LEU B CA 1
ATOM 9718 C C . LEU B 1 500 ? -3.131 -45.5 -14.945 1 98.12 500 LEU B C 1
ATOM 9720 O O . LEU B 1 500 ? -2.939 -45.219 -13.758 1 98.12 500 LEU B O 1
ATOM 9724 N N . ASN B 1 501 ? -2.51 -46.5 -15.531 1 98.19 501 ASN B N 1
ATOM 9725 C CA . ASN B 1 501 ? -1.633 -47.438 -14.828 1 98.19 501 ASN B CA 1
ATOM 9726 C C . ASN B 1 501 ? -0.182 -46.938 -14.844 1 98.19 501 ASN B C 1
ATOM 9728 O O . ASN B 1 501 ? 0.358 -46.625 -15.898 1 98.19 501 ASN B O 1
ATOM 9732 N N . TYR B 1 502 ? 0.375 -46.875 -13.695 1 98.25 502 TYR B N 1
ATOM 9733 C CA . TYR B 1 502 ? 1.76 -46.438 -13.555 1 98.25 502 TYR B CA 1
ATOM 9734 C C . TYR B 1 502 ? 2.375 -46.969 -12.273 1 98.25 502 TYR B C 1
ATOM 9736 O O . TYR B 1 502 ? 1.657 -47.406 -11.367 1 98.25 502 TYR B O 1
ATOM 9744 N N . ILE B 1 503 ? 3.713 -47 -12.148 1 97.56 503 ILE B N 1
ATOM 9745 C CA . ILE B 1 503 ? 4.371 -47.344 -10.891 1 97.56 503 ILE B CA 1
ATOM 9746 C C . ILE B 1 503 ? 5.352 -46.219 -10.508 1 97.56 503 ILE B C 1
ATOM 9748 O O . ILE B 1 503 ? 5.891 -46.219 -9.398 1 97.56 503 ILE B O 1
ATOM 9752 N N . GLU B 1 504 ? 5.582 -45.406 -11.523 1 96.5 504 GLU B N 1
ATOM 9753 C CA . GLU B 1 504 ? 6.496 -44.281 -11.328 1 96.5 504 GLU B CA 1
ATOM 9754 C C . GLU B 1 504 ? 6.051 -43.062 -12.133 1 96.5 504 GLU B C 1
ATOM 9756 O O . GLU B 1 504 ? 5.492 -43.188 -13.219 1 96.5 504 GLU B O 1
ATOM 9761 N N . CYS B 1 505 ? 6.125 -41.875 -11.578 1 97.5 505 CYS B N 1
ATOM 9762 C CA . CYS B 1 505 ? 6.031 -40.594 -12.25 1 97.5 505 CYS B CA 1
ATOM 9763 C C . CYS B 1 505 ? 7.078 -39.625 -11.711 1 97.5 505 CYS B C 1
ATOM 9765 O O . CYS B 1 505 ? 8.055 -40.031 -11.086 1 97.5 505 CYS B O 1
ATOM 9767 N N . HIS B 1 506 ? 6.984 -38.375 -11.984 1 97.06 506 HIS B N 1
ATOM 9768 C CA . HIS B 1 506 ? 7.98 -37.406 -11.539 1 97.06 506 HIS B CA 1
ATOM 9769 C C . HIS B 1 506 ? 8.008 -37.281 -10.016 1 97.06 506 HIS B C 1
ATOM 9771 O O . HIS B 1 506 ? 9.062 -37.031 -9.43 1 97.06 506 HIS B O 1
ATOM 9777 N N . ASP B 1 507 ? 6.895 -37.594 -9.406 1 94.56 507 ASP B N 1
ATOM 9778 C CA . ASP B 1 507 ? 6.781 -37.5 -7.953 1 94.56 507 ASP B CA 1
ATOM 9779 C C . ASP B 1 507 ? 7.496 -38.656 -7.273 1 94.56 507 ASP B C 1
ATOM 9781 O O . ASP B 1 507 ? 7.523 -39.781 -7.801 1 94.56 507 ASP B O 1
ATOM 9785 N N . ASN B 1 508 ? 7.996 -38.438 -6.082 1 94.88 508 ASN B N 1
ATOM 9786 C CA . ASN B 1 508 ? 8.609 -39.469 -5.254 1 94.88 508 ASN B CA 1
ATOM 9787 C C . ASN B 1 508 ? 9.812 -40.094 -5.945 1 94.88 508 ASN B C 1
ATOM 9789 O O . ASN B 1 508 ? 10.398 -39.5 -6.855 1 94.88 508 ASN B O 1
ATOM 9793 N N . ALA B 1 509 ? 10.32 -41.156 -5.395 1 96.81 509 ALA B N 1
ATOM 9794 C CA . ALA B 1 509 ? 11.5 -41.812 -5.922 1 96.81 509 ALA B CA 1
ATOM 9795 C C . ALA B 1 509 ? 11.18 -42.594 -7.207 1 96.81 509 ALA B C 1
ATOM 9797 O O . ALA B 1 509 ? 10.055 -43.062 -7.383 1 96.81 509 ALA B O 1
ATOM 9798 N N . THR B 1 510 ? 12.117 -42.625 -8.156 1 97.19 510 THR B N 1
ATOM 9799 C CA . THR B 1 510 ? 11.953 -43.531 -9.297 1 97.19 510 THR B CA 1
ATOM 9800 C C . THR B 1 510 ? 11.75 -44.969 -8.836 1 97.19 510 THR B C 1
ATOM 9802 O O . THR B 1 510 ? 12.078 -45.312 -7.699 1 97.19 510 THR B O 1
ATOM 9805 N N . ALA B 1 511 ? 11.133 -45.781 -9.672 1 97 511 ALA B N 1
ATOM 9806 C CA . ALA B 1 511 ? 10.93 -47.188 -9.297 1 97 511 ALA B CA 1
ATOM 9807 C C . ALA B 1 511 ? 12.25 -47.875 -8.945 1 97 511 ALA B C 1
ATOM 9809 O O . ALA B 1 511 ? 12.344 -48.594 -7.953 1 97 511 ALA B O 1
ATOM 9810 N N . PHE B 1 512 ? 13.305 -47.594 -9.734 1 97.12 512 PHE B N 1
ATOM 9811 C CA . PHE B 1 512 ? 14.641 -48.125 -9.492 1 97.12 512 PHE B CA 1
ATOM 9812 C C . PHE B 1 512 ? 15.133 -47.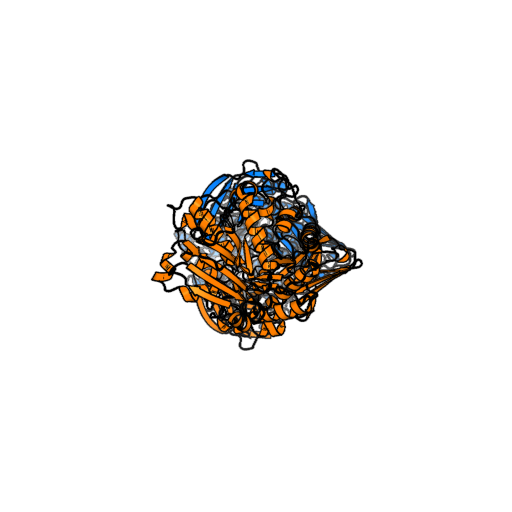719 -8.109 1 97.12 512 PHE B C 1
ATOM 9814 O O . PHE B 1 512 ? 15.586 -48.562 -7.336 1 97.12 512 PHE B O 1
ATOM 9821 N N . ASP B 1 513 ? 15.102 -46.469 -7.785 1 97.38 513 ASP B N 1
ATOM 9822 C CA . ASP B 1 513 ? 15.57 -45.969 -6.508 1 97.38 513 ASP B CA 1
ATOM 9823 C C . ASP B 1 513 ? 14.695 -46.438 -5.355 1 97.38 513 ASP B C 1
ATOM 9825 O O . ASP B 1 513 ? 15.203 -46.75 -4.273 1 97.38 513 ASP B O 1
ATOM 9829 N N . TYR B 1 514 ? 13.391 -46.469 -5.582 1 97.25 514 TYR B N 1
ATOM 9830 C CA . TYR B 1 514 ? 12.43 -46.875 -4.566 1 97.25 514 TYR B CA 1
ATOM 9831 C C . TYR B 1 514 ? 12.773 -48.25 -3.984 1 97.25 514 TYR B C 1
ATOM 9833 O O . TYR B 1 514 ? 12.766 -48.438 -2.766 1 97.25 514 TYR B O 1
ATOM 9841 N N . PHE B 1 515 ? 13.078 -49.219 -4.781 1 96.88 515 PHE B N 1
ATOM 9842 C CA . PHE B 1 515 ? 13.305 -50.562 -4.328 1 96.88 515 PHE B CA 1
ATOM 9843 C C . PHE B 1 515 ? 14.539 -50.656 -3.436 1 96.88 515 PHE B C 1
ATOM 9845 O O . PHE B 1 515 ? 14.562 -51.406 -2.455 1 96.88 515 PHE B O 1
ATOM 9852 N N . HIS B 1 516 ? 15.523 -49.875 -3.768 1 96.44 516 HIS B N 1
ATOM 9853 C CA . HIS B 1 516 ? 16.703 -49.875 -2.924 1 96.44 516 HIS B CA 1
ATOM 9854 C C . HIS B 1 516 ? 16.469 -49.094 -1.636 1 96.44 516 HIS B C 1
ATOM 9856 O O . HIS B 1 516 ? 17 -49.438 -0.58 1 96.44 516 HIS B O 1
ATOM 9862 N N . ILE B 1 517 ? 15.758 -47.969 -1.747 1 96.62 517 ILE B N 1
ATOM 9863 C CA . ILE B 1 517 ? 15.43 -47.188 -0.562 1 96.62 517 ILE B CA 1
ATOM 9864 C C . ILE B 1 517 ? 14.664 -48.062 0.433 1 96.62 517 ILE B C 1
ATOM 9866 O O . ILE B 1 517 ? 14.953 -48.031 1.633 1 96.62 517 ILE B O 1
ATOM 9870 N N . GLU B 1 518 ? 13.711 -48.875 -0.041 1 96.62 518 GLU B N 1
ATOM 9871 C CA . GLU B 1 518 ? 12.859 -49.688 0.806 1 96.62 518 GLU B CA 1
ATOM 9872 C C . GLU B 1 518 ? 13.602 -50.938 1.284 1 96.62 518 GLU B C 1
ATOM 9874 O O . GLU B 1 518 ? 13.336 -51.438 2.379 1 96.62 518 GLU B O 1
ATOM 9879 N N . ASN B 1 519 ? 14.492 -51.531 0.429 1 96.31 519 ASN B N 1
ATOM 9880 C CA . ASN B 1 519 ? 15.336 -52.656 0.8 1 96.31 519 ASN B CA 1
ATOM 9881 C C . ASN B 1 519 ? 16.797 -52.438 0.399 1 96.31 519 ASN B C 1
ATOM 9883 O O . ASN B 1 519 ? 17.25 -52.906 -0.637 1 96.31 519 ASN B O 1
ATOM 9887 N N . PRO B 1 520 ? 17.531 -51.844 1.277 1 95.31 520 PRO B N 1
ATOM 9888 C CA . PRO B 1 520 ? 18.906 -51.469 0.969 1 95.31 520 PRO B CA 1
ATOM 9889 C C . PRO B 1 520 ? 19.797 -52.688 0.696 1 95.31 520 PRO B C 1
ATOM 9891 O O . PRO B 1 520 ? 20.922 -52.531 0.186 1 95.31 520 PRO B O 1
ATOM 9894 N N . ASN B 1 521 ? 19.375 -53.875 1.012 1 95.44 521 ASN B N 1
ATOM 9895 C CA . ASN B 1 521 ? 20.188 -55.094 0.816 1 95.44 521 ASN B CA 1
ATOM 9896 C C . ASN B 1 521 ? 20.078 -55.594 -0.615 1 95.44 521 ASN B C 1
ATOM 9898 O O . ASN B 1 521 ? 20.844 -56.5 -1.017 1 95.44 521 ASN B O 1
ATOM 9902 N N . TRP B 1 522 ? 19.188 -55.094 -1.471 1 95.25 522 TRP B N 1
ATOM 9903 C CA . TRP B 1 522 ? 19.016 -55.531 -2.852 1 95.25 522 TRP B CA 1
ATOM 9904 C C . TRP B 1 522 ? 20.234 -55.156 -3.689 1 95.25 522 TRP B C 1
ATOM 9906 O O . TRP B 1 522 ? 20.797 -54.094 -3.545 1 95.25 522 TRP B O 1
ATOM 9916 N N . THR B 1 523 ? 20.703 -56.094 -4.473 1 93.56 523 THR B N 1
ATOM 9917 C CA . THR B 1 523 ? 21.734 -55.844 -5.469 1 93.56 523 THR B CA 1
ATOM 9918 C C . THR B 1 523 ? 21.156 -55.031 -6.625 1 93.56 523 THR B C 1
ATOM 9920 O O . THR B 1 523 ? 19.938 -55 -6.828 1 93.56 523 THR B O 1
ATOM 9923 N N . PRO B 1 524 ? 21.984 -54.438 -7.391 1 93.19 524 PRO B N 1
ATOM 9924 C CA . PRO B 1 524 ? 21.516 -53.719 -8.57 1 93.19 524 PRO B CA 1
ATOM 9925 C C . PRO B 1 524 ? 20.719 -54.594 -9.539 1 93.19 524 PRO B C 1
ATOM 9927 O O . PRO B 1 524 ? 19.797 -54.125 -10.195 1 93.19 524 PRO B O 1
ATOM 9930 N N . GLN B 1 525 ? 21.109 -55.812 -9.57 1 92.38 525 GLN B N 1
ATOM 9931 C CA . GLN B 1 525 ? 20.422 -56.75 -10.461 1 92.38 525 GLN B CA 1
ATOM 9932 C C . GLN B 1 525 ? 18.984 -56.969 -10 1 92.38 525 GLN B C 1
ATOM 9934 O O . GLN B 1 525 ? 18.062 -57 -10.82 1 92.38 525 GLN B O 1
ATOM 9939 N N . GLN B 1 526 ? 18.797 -57.094 -8.727 1 92.5 526 GLN B N 1
ATOM 9940 C CA . GLN B 1 526 ? 17.469 -57.25 -8.18 1 92.5 526 GLN B CA 1
ATOM 9941 C C . GLN B 1 526 ? 16.609 -56.031 -8.414 1 92.5 526 GLN B C 1
ATOM 9943 O O . GLN B 1 526 ? 15.43 -56.125 -8.742 1 92.5 526 GLN B O 1
ATOM 9948 N N . GLN B 1 527 ? 17.281 -54.875 -8.289 1 94.56 527 GLN B N 1
ATOM 9949 C CA . GLN B 1 527 ? 16.609 -53.625 -8.531 1 94.56 527 GLN B CA 1
ATOM 9950 C C . GLN B 1 527 ? 16.125 -53.531 -9.977 1 94.56 527 GLN B C 1
ATOM 9952 O O . GLN B 1 527 ? 14.961 -53.188 -10.234 1 94.56 527 GLN B O 1
ATOM 9957 N N . LYS B 1 528 ? 17 -53.812 -10.828 1 95.75 528 LYS B N 1
ATOM 9958 C CA . LYS B 1 528 ? 16.688 -53.719 -12.25 1 95.75 528 LYS B CA 1
ATOM 9959 C C . LYS B 1 528 ? 15.602 -54.719 -12.648 1 95.75 528 LYS B C 1
ATOM 9961 O O . LYS B 1 528 ? 14.727 -54.375 -13.445 1 95.75 528 LYS B O 1
ATOM 9966 N N . ARG B 1 529 ? 15.688 -55.844 -12.094 1 93.94 529 ARG B N 1
ATOM 9967 C CA . ARG B 1 529 ? 14.695 -56.875 -12.383 1 93.94 529 ARG B CA 1
ATOM 9968 C C . ARG B 1 529 ? 13.297 -56.438 -11.953 1 93.94 529 ARG B C 1
ATOM 9970 O O . ARG B 1 529 ? 12.344 -56.562 -12.719 1 93.94 529 ARG B O 1
ATOM 9977 N N . ALA B 1 530 ? 13.203 -55.938 -10.773 1 95.81 530 ALA B N 1
ATOM 9978 C CA . ALA B 1 530 ? 11.922 -55.469 -10.266 1 95.81 530 ALA B CA 1
ATOM 9979 C C . ALA B 1 530 ? 11.398 -54.312 -11.094 1 95.81 530 ALA B C 1
ATOM 9981 O O . ALA B 1 530 ? 10.211 -54.25 -11.43 1 95.81 530 ALA B O 1
ATOM 9982 N N . ALA B 1 531 ? 12.281 -53.375 -11.367 1 96.81 531 ALA B N 1
ATOM 9983 C CA . ALA B 1 531 ? 11.898 -52.188 -12.156 1 96.81 531 ALA B CA 1
ATOM 9984 C C . ALA B 1 531 ? 11.414 -52.594 -13.547 1 96.81 531 ALA B C 1
ATOM 9986 O O . ALA B 1 531 ? 10.398 -52.094 -14.031 1 96.81 531 ALA B O 1
ATOM 9987 N N . SER B 1 532 ? 12.156 -53.469 -14.164 1 96.25 532 SER B N 1
ATOM 9988 C CA . SER B 1 532 ? 11.789 -54 -15.477 1 96.25 532 SER B CA 1
ATOM 9989 C C . SER B 1 532 ? 10.445 -54.719 -15.438 1 96.25 532 SER B C 1
ATOM 9991 O O . SER B 1 532 ? 9.602 -54.5 -16.312 1 96.25 532 SER B O 1
ATOM 9993 N N . PHE B 1 533 ? 10.297 -55.562 -14.438 1 96.69 533 PHE B N 1
ATOM 9994 C CA . PHE B 1 533 ? 9.055 -56.312 -14.273 1 96.69 533 PHE B CA 1
ATOM 9995 C C . PHE B 1 533 ? 7.867 -55.375 -14.117 1 96.69 533 PHE B C 1
ATOM 9997 O O . PHE B 1 533 ? 6.82 -55.594 -14.734 1 96.69 533 PHE B O 1
ATOM 10004 N N . GLY B 1 534 ? 7.98 -54.344 -13.273 1 97.5 534 GLY B N 1
ATOM 10005 C CA . GLY B 1 534 ? 6.926 -53.375 -13.117 1 97.5 534 GLY B CA 1
ATOM 10006 C C . GLY B 1 534 ? 6.508 -52.719 -14.422 1 97.5 534 GLY B C 1
ATOM 10007 O O . GLY B 1 534 ? 5.316 -52.562 -14.688 1 97.5 534 GLY B O 1
ATOM 10008 N N . LEU B 1 535 ? 7.465 -52.312 -15.203 1 97.62 535 LEU B N 1
ATOM 10009 C CA . LEU B 1 535 ? 7.195 -51.688 -16.5 1 97.62 535 LEU B CA 1
ATOM 10010 C C . LEU B 1 535 ? 6.5 -52.656 -17.438 1 97.62 535 LEU B C 1
ATOM 10012 O O . LEU B 1 535 ? 5.598 -52.281 -18.188 1 97.62 535 LEU B O 1
ATOM 10016 N N . GLN B 1 536 ? 6.887 -53.938 -17.438 1 96.94 536 GLN B N 1
ATOM 10017 C CA . GLN B 1 536 ? 6.238 -54.969 -18.234 1 96.94 536 GLN B CA 1
ATOM 10018 C C . GLN B 1 536 ? 4.77 -55.125 -17.859 1 96.94 536 GLN B C 1
ATOM 10020 O O . GLN B 1 536 ? 3.906 -55.219 -18.734 1 96.94 536 GLN B O 1
ATOM 10025 N N . LEU B 1 537 ? 4.52 -55.156 -16.578 1 97.75 537 LEU B N 1
ATOM 10026 C CA . LEU B 1 537 ? 3.146 -55.281 -16.109 1 97.75 537 LEU B CA 1
ATOM 10027 C C . LEU B 1 537 ? 2.281 -54.125 -16.656 1 97.75 537 LEU B C 1
ATOM 10029 O O . LEU B 1 537 ? 1.155 -54.375 -17.094 1 97.75 537 LEU B O 1
ATOM 10033 N N . ILE B 1 538 ? 2.807 -52.906 -16.625 1 98.25 538 ILE B N 1
ATOM 10034 C CA . ILE B 1 538 ? 2.088 -51.75 -17.125 1 98.25 538 ILE B CA 1
ATOM 10035 C C . ILE B 1 538 ? 1.712 -51.969 -18.594 1 98.25 538 ILE B C 1
ATOM 10037 O O . ILE B 1 538 ? 0.568 -51.719 -18.984 1 98.25 538 ILE B O 1
ATOM 10041 N N . LEU B 1 539 ? 2.594 -52.469 -19.391 1 97.62 539 LEU B N 1
ATOM 10042 C CA . LEU B 1 539 ? 2.461 -52.531 -20.844 1 97.62 539 LEU B CA 1
ATOM 10043 C C . LEU B 1 539 ? 1.536 -53.656 -21.266 1 97.62 539 LEU B C 1
ATOM 10045 O O . LEU B 1 539 ? 1.042 -53.688 -22.391 1 97.62 539 LEU B O 1
ATOM 10049 N N . ILE B 1 540 ? 1.253 -54.625 -20.375 1 96.38 540 ILE B N 1
ATOM 10050 C CA . ILE B 1 540 ? 0.371 -55.719 -20.766 1 96.38 540 ILE B CA 1
ATOM 10051 C C . ILE B 1 540 ? -0.999 -55.531 -20.109 1 96.38 540 ILE B C 1
ATOM 10053 O O . ILE B 1 540 ? -1.916 -56.344 -20.344 1 96.38 540 ILE B O 1
ATOM 10057 N N . SER B 1 541 ? -1.147 -54.562 -19.25 1 97.5 541 SER B N 1
ATOM 10058 C CA . SER B 1 541 ? -2.396 -54.312 -18.531 1 97.5 541 SER B CA 1
ATOM 10059 C C . SER B 1 541 ? -3.391 -53.562 -19.422 1 97.5 541 SER B C 1
ATOM 10061 O O . SER B 1 541 ? -2.994 -52.75 -20.25 1 97.5 541 SER B O 1
ATOM 10063 N N . GLN B 1 542 ? -4.723 -53.875 -19.188 1 96.44 542 GLN B N 1
ATOM 10064 C CA . GLN B 1 542 ? -5.77 -53.031 -19.781 1 96.44 542 GLN B CA 1
ATOM 10065 C C . GLN B 1 542 ? -5.766 -51.625 -19.188 1 96.44 542 GLN B C 1
ATOM 10067 O O . GLN B 1 542 ? -5.363 -51.438 -18.031 1 96.44 542 GLN B O 1
ATOM 10072 N N . GLY B 1 543 ? -6.266 -50.688 -19.938 1 94.12 543 GLY B N 1
ATOM 10073 C CA . GLY B 1 543 ? -6.223 -49.281 -19.531 1 94.12 543 GLY B CA 1
ATOM 10074 C C . GLY B 1 543 ? -5.055 -48.531 -20.125 1 94.12 543 GLY B C 1
ATOM 10075 O O . GLY B 1 543 ? -4.359 -49.031 -21.016 1 94.12 543 GLY B O 1
ATOM 10076 N N . MET B 1 544 ? -4.824 -47.281 -19.609 1 96.12 544 MET B N 1
ATOM 10077 C CA . MET B 1 544 ? -3.762 -46.438 -20.125 1 96.12 544 MET B CA 1
ATOM 10078 C C . MET B 1 544 ? -2.412 -46.844 -19.531 1 96.12 544 MET B C 1
ATOM 10080 O O . MET B 1 544 ? -2.332 -47.219 -18.375 1 96.12 544 MET B O 1
ATOM 10084 N N . ALA B 1 545 ? -1.402 -46.719 -20.359 1 98 545 ALA B N 1
ATOM 10085 C CA . ALA B 1 545 ? -0.039 -46.969 -19.891 1 98 545 ALA B CA 1
ATOM 10086 C C . ALA B 1 545 ? 0.717 -45.656 -19.703 1 98 545 ALA B C 1
ATOM 10088 O O . ALA B 1 545 ? 0.647 -44.781 -20.562 1 98 545 ALA B O 1
ATOM 10089 N N . PHE B 1 546 ? 1.291 -45.5 -18.594 1 98.56 546 PHE B N 1
ATOM 10090 C CA . PHE B 1 546 ? 2.059 -44.281 -18.25 1 98.56 546 PHE B CA 1
ATOM 10091 C C . PHE B 1 546 ? 3.5 -44.656 -17.922 1 98.56 546 PHE B C 1
ATOM 10093 O O . PHE B 1 546 ? 3.75 -45.531 -17.078 1 98.56 546 PHE B O 1
ATOM 10100 N N . ILE B 1 547 ? 4.457 -44.031 -18.578 1 98.69 547 ILE B N 1
ATOM 10101 C CA . ILE B 1 547 ? 5.883 -44.25 -18.391 1 98.69 547 ILE B CA 1
ATOM 10102 C C . ILE B 1 547 ? 6.594 -42.938 -18.078 1 98.69 547 ILE B C 1
ATOM 10104 O O . ILE B 1 547 ? 6.41 -41.938 -18.781 1 98.69 547 ILE B O 1
ATOM 10108 N N . HIS B 1 548 ? 7.367 -42.938 -17.016 1 98.38 548 HIS B N 1
ATOM 10109 C CA . HIS B 1 548 ? 8.211 -41.781 -16.703 1 98.38 548 HIS B CA 1
ATOM 10110 C C . HIS B 1 548 ? 9.492 -41.781 -17.531 1 98.38 548 HIS B C 1
ATOM 10112 O O . HIS B 1 548 ? 10.086 -42.844 -17.75 1 98.38 548 HIS B O 1
ATOM 10118 N N . SER B 1 549 ? 9.914 -40.688 -18.016 1 98.38 549 SER B N 1
ATOM 10119 C CA . SER B 1 549 ? 11.102 -40.625 -18.875 1 98.38 549 SER B CA 1
ATOM 10120 C C . SER B 1 549 ? 12.305 -41.25 -18.188 1 98.38 549 SER B C 1
ATOM 10122 O O . SER B 1 549 ? 12.672 -40.875 -17.078 1 98.38 549 SER B O 1
ATOM 10124 N N . GLY B 1 550 ? 12.883 -42.156 -18.891 1 98.19 550 GLY B N 1
ATOM 10125 C CA . GLY B 1 550 ? 14.078 -42.844 -18.406 1 98.19 550 GLY B CA 1
ATOM 10126 C C . GLY B 1 550 ? 13.781 -44.094 -17.625 1 98.19 550 GLY B C 1
ATOM 10127 O O . GLY B 1 550 ? 14.688 -44.844 -17.281 1 98.19 550 GLY B O 1
ATOM 10128 N N . GLN B 1 551 ? 12.547 -44.344 -17.375 1 98.12 551 GLN B N 1
ATOM 10129 C CA . GLN B 1 551 ? 12.164 -45.562 -16.656 1 98.12 551 GLN B CA 1
ATOM 10130 C C . GLN B 1 551 ? 12.695 -46.812 -17.344 1 98.12 551 GLN B C 1
ATOM 10132 O O . GLN B 1 551 ? 13.117 -47.75 -16.688 1 98.12 551 GLN B O 1
ATOM 10137 N N . GLU B 1 552 ? 12.758 -46.875 -18.688 1 98.12 552 GLU B N 1
ATOM 10138 C CA . GLU B 1 552 ? 13.164 -48.031 -19.516 1 98.12 552 GLU B CA 1
ATOM 10139 C C . GLU B 1 552 ? 14.68 -48.219 -19.469 1 98.12 552 GLU B C 1
ATOM 10141 O O . GLU B 1 552 ? 15.188 -49.25 -19.891 1 98.12 552 GLU B O 1
ATOM 10146 N N . PHE B 1 553 ? 15.406 -47.281 -18.953 1 97.94 553 PHE B N 1
ATOM 10147 C CA . PHE B 1 553 ? 16.828 -47.469 -18.734 1 97.94 553 PHE B CA 1
ATOM 10148 C C . PHE B 1 553 ? 17.203 -47.156 -17.297 1 97.94 553 PHE B C 1
ATOM 10150 O O . PHE B 1 553 ? 18.297 -46.625 -17.031 1 97.94 553 PHE B O 1
ATOM 10157 N N . PHE B 1 554 ? 16.281 -47.375 -16.375 1 97.94 554 PHE B N 1
ATOM 10158 C CA . PHE B 1 554 ? 16.453 -47.375 -14.938 1 97.94 554 PHE B CA 1
ATOM 10159 C C . PHE B 1 554 ? 16.906 -46.031 -14.422 1 97.94 554 PHE B C 1
ATOM 10161 O O . PHE B 1 554 ? 17.891 -45.938 -13.672 1 97.94 554 PHE B O 1
ATOM 10168 N N . ARG B 1 555 ? 16.203 -44.875 -14.742 1 97.56 555 ARG B N 1
ATOM 10169 C CA . ARG B 1 555 ? 16.484 -43.531 -14.258 1 97.56 555 ARG B CA 1
ATOM 10170 C C . ARG B 1 555 ? 16.656 -43.531 -12.742 1 97.56 555 ARG B C 1
ATOM 10172 O O . ARG B 1 555 ? 15.906 -44.188 -12.023 1 97.56 555 ARG B O 1
ATOM 10179 N N . THR B 1 556 ? 17.656 -42.875 -12.312 1 96.94 556 THR B N 1
ATOM 10180 C CA . THR B 1 556 ? 17.938 -42.688 -10.891 1 96.94 556 THR B CA 1
ATOM 10181 C C . THR B 1 556 ? 18.078 -41.219 -10.562 1 96.94 556 THR B C 1
ATOM 10183 O O . THR B 1 556 ? 18.531 -40.438 -11.398 1 96.94 556 THR B O 1
ATOM 10186 N N . LYS B 1 557 ? 17.672 -40.812 -9.453 1 97.19 557 LYS B N 1
ATOM 10187 C CA . LYS B 1 557 ? 17.844 -39.469 -8.883 1 97.19 557 LYS B CA 1
ATOM 10188 C C . LYS B 1 557 ? 18.578 -39.562 -7.551 1 97.19 557 LYS B C 1
ATOM 10190 O O . LYS B 1 557 ? 18.188 -38.906 -6.582 1 97.19 557 LYS B O 1
ATOM 10195 N N . ASP B 1 558 ? 19.438 -40.5 -7.512 1 96.38 558 ASP B N 1
ATOM 10196 C CA . ASP B 1 558 ? 20.391 -40.688 -6.418 1 96.38 558 ASP B CA 1
ATOM 10197 C C . ASP B 1 558 ? 19.656 -41.062 -5.125 1 96.38 558 ASP B C 1
ATOM 10199 O O . ASP B 1 558 ? 20.016 -40.562 -4.047 1 96.38 558 ASP B O 1
ATOM 10203 N N . GLU B 1 559 ? 18.547 -41.781 -5.207 1 96.31 559 GLU B N 1
ATOM 10204 C CA . GLU B 1 559 ? 17.797 -42.344 -4.094 1 96.31 559 GLU B CA 1
ATOM 10205 C C . GLU B 1 559 ? 17.219 -41.25 -3.209 1 96.31 559 GLU B C 1
ATOM 10207 O O . GLU B 1 559 ? 17.172 -41.375 -1.985 1 96.31 559 GLU B O 1
ATOM 10212 N N . ILE B 1 560 ? 16.938 -40.125 -3.826 1 95.94 560 ILE B N 1
ATOM 10213 C CA . ILE B 1 560 ? 16.25 -39.031 -3.141 1 95.94 560 ILE B CA 1
ATOM 10214 C C . ILE B 1 560 ? 14.742 -39.156 -3.393 1 95.94 560 ILE B C 1
ATOM 10216 O O . ILE B 1 560 ? 14.312 -39.312 -4.539 1 95.94 560 ILE B O 1
ATOM 10220 N N . ASP B 1 561 ? 13.992 -39.156 -2.438 1 93.81 561 ASP B N 1
ATOM 10221 C CA . ASP B 1 561 ? 12.555 -39.438 -2.471 1 93.81 561 ASP B CA 1
ATOM 10222 C C . ASP B 1 561 ? 11.805 -38.375 -3.246 1 93.81 561 ASP B C 1
ATOM 10224 O O . ASP B 1 561 ? 10.836 -38.656 -3.955 1 93.81 561 ASP B O 1
ATOM 10228 N N . ASN B 1 562 ? 12.156 -37.094 -3.092 1 93 562 ASN B N 1
ATOM 10229 C CA . ASN B 1 562 ? 11.516 -36 -3.779 1 93 562 ASN B CA 1
ATOM 10230 C C . ASN B 1 562 ? 12.539 -34.969 -4.242 1 93 562 ASN B C 1
ATOM 10232 O O . ASN B 1 562 ? 13.195 -34.312 -3.42 1 93 562 ASN B O 1
ATOM 10236 N N . THR B 1 563 ? 12.633 -34.719 -5.512 1 96.19 563 THR B N 1
ATOM 10237 C CA . THR B 1 563 ? 13.734 -33.906 -6.027 1 96.19 563 THR B CA 1
ATOM 10238 C C . THR B 1 563 ? 13.203 -32.688 -6.754 1 96.19 563 THR B C 1
ATOM 10240 O O . THR B 1 563 ? 13.867 -32.125 -7.645 1 96.19 563 THR B O 1
ATOM 10243 N N . TYR B 1 564 ? 11.906 -32.156 -6.43 1 95.62 564 TYR B N 1
ATOM 10244 C CA . TYR B 1 564 ? 11.234 -31.125 -7.203 1 95.62 564 TYR B CA 1
ATOM 10245 C C . TYR B 1 564 ? 12.055 -29.844 -7.246 1 95.62 564 TYR B C 1
ATOM 10247 O O . TYR B 1 564 ? 11.945 -29.062 -8.188 1 95.62 564 TYR B O 1
ATOM 10255 N N . ASN B 1 565 ? 12.969 -29.609 -6.223 1 93.56 565 ASN B N 1
ATOM 10256 C CA . ASN B 1 565 ? 13.75 -28.391 -6.129 1 93.56 565 ASN B CA 1
ATOM 10257 C C . ASN B 1 565 ? 15.242 -28.688 -6 1 93.56 565 ASN B C 1
ATOM 10259 O O . ASN B 1 565 ? 15.992 -27.875 -5.441 1 93.56 565 ASN B O 1
ATOM 10263 N N . ILE B 1 566 ? 15.633 -29.891 -6.398 1 94.56 566 ILE B N 1
ATOM 10264 C CA . ILE B 1 566 ? 17.031 -30.297 -6.332 1 94.56 566 ILE B CA 1
ATOM 10265 C C . ILE B 1 566 ? 17.703 -30.047 -7.68 1 94.56 566 ILE B C 1
ATOM 10267 O O . ILE B 1 566 ? 17.094 -30.25 -8.734 1 94.56 566 ILE B O 1
ATOM 10271 N N . PRO B 1 567 ? 18.922 -29.703 -7.758 1 93.38 567 PRO B N 1
ATOM 10272 C CA . PRO B 1 567 ? 19.594 -29.188 -8.953 1 93.38 567 PRO B CA 1
ATOM 10273 C C . PRO B 1 567 ? 19.656 -30.219 -10.078 1 93.38 567 PRO B C 1
ATOM 10275 O O . PRO B 1 567 ? 19.422 -31.406 -9.852 1 93.38 567 PRO B O 1
ATOM 10278 N N . ASP B 1 568 ? 20.062 -29.766 -11.234 1 96.25 568 ASP B N 1
ATOM 10279 C CA . ASP B 1 568 ? 20.047 -30.469 -12.508 1 96.25 568 ASP B CA 1
ATOM 10280 C C . ASP B 1 568 ? 20.875 -31.734 -12.445 1 96.25 568 ASP B C 1
ATOM 10282 O O . ASP B 1 568 ? 20.547 -32.75 -13.078 1 96.25 568 ASP B O 1
ATOM 10286 N N . ARG B 1 569 ? 21.891 -31.672 -11.617 1 94.75 569 ARG B N 1
ATOM 10287 C CA . ARG B 1 569 ? 22.766 -32.844 -11.555 1 94.75 569 ARG B CA 1
ATOM 10288 C C . ARG B 1 569 ? 22 -34.062 -11.094 1 94.75 569 ARG B C 1
ATOM 10290 O O . ARG B 1 569 ? 22.344 -35.188 -11.477 1 94.75 569 ARG B O 1
ATOM 10297 N N . ILE B 1 570 ? 20.984 -33.875 -10.336 1 96.56 570 ILE B N 1
ATOM 10298 C CA . ILE B 1 570 ? 20.203 -34.938 -9.781 1 96.56 570 ILE B CA 1
ATOM 10299 C C . ILE B 1 570 ? 19 -35.25 -10.688 1 96.56 570 ILE B C 1
ATOM 10301 O O . ILE B 1 570 ? 18.719 -36.406 -10.992 1 96.56 570 ILE B O 1
ATOM 10305 N N . ASN B 1 571 ? 18.312 -34.219 -11.203 1 97.12 571 ASN B N 1
ATOM 10306 C CA . ASN B 1 571 ? 17.047 -34.375 -11.906 1 97.12 571 ASN B CA 1
ATOM 10307 C C . ASN B 1 571 ? 17.266 -34.625 -13.398 1 97.12 571 ASN B C 1
ATOM 10309 O O . ASN B 1 571 ? 16.344 -35.094 -14.086 1 97.12 571 ASN B O 1
ATOM 10313 N N . ARG B 1 572 ? 18.406 -34.438 -13.938 1 96.25 572 ARG B N 1
ATOM 10314 C CA . ARG B 1 572 ? 18.656 -34.562 -15.375 1 96.25 572 ARG B CA 1
ATOM 10315 C C . ARG B 1 572 ? 18.344 -36 -15.844 1 96.25 572 ARG B C 1
ATOM 10317 O O . ARG B 1 572 ? 18.453 -36.938 -15.078 1 96.25 572 ARG B O 1
ATOM 10324 N N . LEU B 1 573 ? 17.828 -36.094 -17.078 1 97.38 573 LEU B N 1
ATOM 10325 C CA . LEU B 1 573 ? 17.828 -37.375 -17.75 1 97.38 573 LEU B CA 1
ATOM 10326 C C . LEU B 1 573 ? 19.234 -37.781 -18.141 1 97.38 573 LEU B C 1
ATOM 10328 O O . LEU B 1 573 ? 19.859 -37.156 -18.984 1 97.38 573 LEU B O 1
ATOM 10332 N N . ASP B 1 574 ? 19.828 -38.812 -17.531 1 96.88 574 ASP B N 1
ATOM 10333 C CA . ASP B 1 574 ? 21.172 -39.281 -17.828 1 96.88 574 ASP B CA 1
ATOM 10334 C C . ASP B 1 574 ? 21.188 -40.156 -19.094 1 96.88 574 ASP B C 1
ATOM 10336 O O . ASP B 1 574 ? 21.047 -41.375 -19.016 1 96.88 574 ASP B O 1
ATOM 10340 N N . TRP B 1 575 ? 21.5 -39.562 -20.188 1 97.38 575 TRP B N 1
ATOM 10341 C CA . TRP B 1 575 ? 21.469 -40.25 -21.484 1 97.38 575 TRP B CA 1
ATOM 10342 C C . TRP B 1 575 ? 22.578 -41.281 -21.594 1 97.38 575 TRP B C 1
ATOM 10344 O O . TRP B 1 575 ? 22.516 -42.156 -22.453 1 97.38 575 TRP B O 1
ATOM 10354 N N . THR B 1 576 ? 23.609 -41.219 -20.75 1 96.19 576 THR B N 1
ATOM 10355 C CA . THR B 1 576 ? 24.641 -42.25 -20.766 1 96.19 576 THR B CA 1
ATOM 10356 C C . THR B 1 576 ? 24.078 -43.594 -20.297 1 96.19 576 THR B C 1
ATOM 10358 O O . THR B 1 576 ? 24.547 -44.625 -20.719 1 96.19 576 THR B O 1
ATOM 10361 N N . ARG B 1 577 ? 23.109 -43.531 -19.469 1 96.31 577 ARG B N 1
ATOM 10362 C CA . ARG B 1 577 ? 22.438 -44.75 -19.016 1 96.31 577 ARG B CA 1
ATOM 10363 C C . ARG B 1 577 ? 21.656 -45.406 -20.156 1 96.31 577 ARG B C 1
ATOM 10365 O O . ARG B 1 577 ? 21.547 -46.625 -20.234 1 96.31 577 ARG B O 1
ATOM 10372 N N . ALA B 1 578 ? 21.078 -44.562 -21.016 1 97.06 578 ALA B N 1
ATOM 10373 C CA . ALA B 1 578 ? 20.375 -45.094 -22.172 1 97.06 578 ALA B CA 1
ATOM 10374 C C . ALA B 1 578 ? 21.312 -45.969 -23.031 1 97.06 578 ALA B C 1
ATOM 10376 O O . ALA B 1 578 ? 20.922 -47 -23.531 1 97.06 578 ALA B O 1
ATOM 10377 N N . ILE B 1 579 ? 22.531 -45.469 -23.156 1 95.81 579 ILE B N 1
ATOM 10378 C CA . ILE B 1 579 ? 23.531 -46.219 -23.922 1 95.81 579 ILE B CA 1
ATOM 10379 C C . ILE B 1 579 ? 23.875 -47.531 -23.203 1 95.81 579 ILE B C 1
ATOM 10381 O O . ILE B 1 579 ? 23.922 -48.594 -23.812 1 95.81 579 ILE B O 1
ATOM 10385 N N . ARG B 1 580 ? 24.047 -47.469 -21.922 1 96.25 580 ARG B N 1
ATOM 10386 C CA . ARG B 1 580 ? 24.438 -48.594 -21.094 1 96.25 580 ARG B CA 1
ATOM 10387 C C . ARG B 1 580 ? 23.375 -49.688 -21.125 1 96.25 580 ARG B C 1
ATOM 10389 O O . ARG B 1 580 ? 23.688 -50.875 -21.094 1 96.25 580 ARG B O 1
ATOM 10396 N N . TYR B 1 581 ? 22.125 -49.281 -21.188 1 96.94 581 TYR B N 1
ATOM 10397 C CA . TYR B 1 581 ? 21.031 -50.25 -21.047 1 96.94 581 TYR B CA 1
ATOM 10398 C C . TYR B 1 581 ? 20.25 -50.375 -22.344 1 96.94 581 TYR B C 1
ATOM 10400 O O . TYR B 1 581 ? 19.016 -50.531 -22.328 1 96.94 581 TYR B O 1
ATOM 10408 N N . LYS B 1 582 ? 20.891 -50.281 -23.438 1 96.25 582 LYS B N 1
ATOM 10409 C CA . LYS B 1 582 ? 20.297 -50.312 -24.766 1 96.25 582 LYS B CA 1
ATOM 10410 C C . LYS B 1 582 ? 19.484 -51.594 -25 1 96.25 582 LYS B C 1
ATOM 10412 O O . LYS B 1 582 ? 18.422 -51.531 -25.609 1 96.25 582 LYS B O 1
ATOM 10417 N N . GLU B 1 583 ? 19.891 -52.688 -24.531 1 94.25 583 GLU B N 1
ATOM 10418 C CA . GLU B 1 583 ? 19.203 -53.969 -24.703 1 94.25 583 GLU B CA 1
ATOM 10419 C C . GLU B 1 583 ? 17.828 -53.938 -24.031 1 94.25 583 GLU B C 1
ATOM 10421 O O . GLU B 1 583 ? 16.859 -54.438 -24.594 1 94.25 583 GLU B O 1
ATOM 10426 N N . HIS B 1 584 ? 17.812 -53.406 -22.875 1 95.5 584 HIS B N 1
ATOM 10427 C CA . HIS B 1 584 ? 16.531 -53.344 -22.188 1 95.5 584 HIS B CA 1
ATOM 10428 C C . HIS B 1 584 ? 15.594 -52.375 -22.891 1 95.5 584 HIS B C 1
ATOM 10430 O O . HIS B 1 584 ? 14.383 -52.625 -22.953 1 95.5 584 HIS B O 1
ATOM 10436 N N . ILE B 1 585 ? 16.156 -51.312 -23.422 1 97.44 585 ILE B N 1
ATOM 10437 C CA . ILE B 1 585 ? 15.367 -50.375 -24.188 1 97.44 585 ILE B CA 1
ATOM 10438 C C . ILE B 1 585 ? 14.742 -51.062 -25.391 1 97.44 585 ILE B C 1
ATOM 10440 O O . ILE B 1 585 ? 13.555 -50.875 -25.672 1 97.44 585 ILE B O 1
ATOM 10444 N N . GLU B 1 586 ? 15.516 -51.812 -26.078 1 95.88 586 GLU B N 1
ATOM 10445 C CA . GLU B 1 586 ? 15.039 -52.531 -27.25 1 95.88 586 GLU B CA 1
ATOM 10446 C C . GLU B 1 586 ? 13.922 -53.5 -26.875 1 95.88 586 GLU B C 1
ATOM 10448 O O . GLU B 1 586 ? 12.93 -53.594 -27.594 1 95.88 586 GLU B O 1
ATOM 10453 N N . PHE B 1 587 ? 14.117 -54.125 -25.781 1 94.75 587 PHE B N 1
ATOM 10454 C CA . PHE B 1 587 ? 13.094 -55.031 -25.281 1 94.75 587 PHE B CA 1
ATOM 10455 C C . PHE B 1 587 ? 11.789 -54.281 -25.016 1 94.75 587 PHE B C 1
ATOM 10457 O O . PHE B 1 587 ? 10.719 -54.75 -25.422 1 94.75 587 PHE B O 1
ATOM 10464 N N . ILE B 1 588 ? 11.836 -53.125 -24.312 1 97 588 ILE B N 1
ATOM 10465 C CA . ILE B 1 588 ? 10.656 -52.344 -24 1 97 588 ILE B CA 1
ATOM 10466 C C . ILE B 1 588 ? 10.023 -51.812 -25.297 1 97 588 ILE B C 1
ATOM 10468 O O . ILE B 1 588 ? 8.805 -51.781 -25.422 1 97 588 ILE B O 1
ATOM 10472 N N . GLN B 1 589 ? 10.836 -51.438 -26.297 1 97.44 589 GLN B N 1
ATOM 10473 C CA . GLN B 1 589 ? 10.344 -51.031 -27.609 1 97.44 589 GLN B CA 1
ATOM 10474 C C . GLN B 1 589 ? 9.5 -52.125 -28.25 1 97.44 589 GLN B C 1
ATOM 10476 O O . GLN B 1 589 ? 8.445 -51.844 -28.812 1 97.44 589 GLN B O 1
ATOM 10481 N N . GLU B 1 590 ? 9.961 -53.25 -28.125 1 95.81 590 GLU B N 1
ATOM 10482 C CA . GLU B 1 590 ? 9.234 -54.406 -28.688 1 95.81 590 GLU B CA 1
ATOM 10483 C C . GLU B 1 590 ? 7.906 -54.625 -27.969 1 95.81 590 GLU B C 1
ATOM 10485 O O . GLU B 1 590 ? 6.891 -54.906 -28.609 1 95.81 590 GLU B O 1
ATOM 10490 N N . LEU B 1 591 ? 7.949 -54.5 -26.734 1 96.56 591 LEU B N 1
ATOM 10491 C CA . LEU B 1 591 ? 6.723 -54.656 -25.953 1 96.56 591 LEU B CA 1
ATOM 10492 C C . LEU B 1 591 ? 5.711 -53.594 -26.297 1 96.56 591 LEU B C 1
ATOM 10494 O O . LEU B 1 591 ? 4.508 -53.844 -26.359 1 96.56 591 LEU B O 1
ATOM 10498 N N . ILE B 1 592 ? 6.176 -52.344 -26.438 1 97.88 592 ILE B N 1
ATOM 10499 C CA . ILE B 1 592 ? 5.305 -51.219 -26.812 1 97.88 592 ILE B CA 1
ATOM 10500 C C . ILE B 1 592 ? 4.699 -51.5 -28.188 1 97.88 592 ILE B C 1
ATOM 10502 O O . ILE B 1 592 ? 3.494 -51.344 -28.391 1 97.88 592 ILE B O 1
ATOM 10506 N N . THR B 1 593 ? 5.523 -51.938 -29.109 1 97.12 593 THR B N 1
ATOM 10507 C CA . THR B 1 593 ? 5.062 -52.25 -30.453 1 97.12 593 THR B CA 1
ATOM 10508 C C . THR B 1 593 ? 4.027 -53.375 -30.422 1 97.12 593 THR B C 1
ATOM 10510 O O . THR B 1 593 ? 3.008 -53.312 -31.109 1 97.12 593 THR B O 1
ATOM 10513 N N . PHE B 1 594 ? 4.336 -54.375 -29.609 1 95.5 594 PHE B N 1
ATOM 10514 C CA . PHE B 1 594 ? 3.424 -55.5 -29.438 1 95.5 594 PHE B CA 1
ATOM 10515 C C . PHE B 1 594 ? 2.059 -55 -28.953 1 95.5 594 PHE B C 1
ATOM 10517 O O . PHE B 1 594 ? 1.028 -55.406 -29.516 1 95.5 594 PHE B O 1
ATOM 10524 N N . ARG B 1 595 ? 2.012 -54.188 -27.922 1 96.62 595 ARG B N 1
ATOM 10525 C CA . ARG B 1 595 ? 0.764 -53.656 -27.391 1 96.62 595 ARG B CA 1
ATOM 10526 C C . ARG B 1 595 ? 0.011 -52.844 -28.453 1 96.62 595 ARG B C 1
ATOM 10528 O O . ARG B 1 595 ? -1.2 -53.031 -28.609 1 96.62 595 ARG B O 1
ATOM 10535 N N . LYS B 1 596 ? 0.676 -52 -29.219 1 96.06 596 LYS B N 1
ATOM 10536 C CA . LYS B 1 596 ? 0.065 -51.156 -30.25 1 96.06 596 LYS B CA 1
ATOM 10537 C C . LYS B 1 596 ? -0.543 -52 -31.359 1 96.06 596 LYS B C 1
ATOM 10539 O O . LYS B 1 596 ? -1.569 -51.625 -31.938 1 96.06 596 LYS B O 1
ATOM 10544 N N . ASN B 1 597 ? 0.099 -53.156 -31.578 1 93.69 597 ASN B N 1
ATOM 10545 C CA . ASN B 1 597 ? -0.351 -54.031 -32.656 1 93.69 597 ASN B CA 1
ATOM 10546 C C . ASN B 1 597 ? -1.466 -54.969 -32.188 1 93.69 597 ASN B C 1
ATOM 10548 O O . ASN B 1 597 ? -2.062 -55.688 -33 1 93.69 597 ASN B O 1
ATOM 10552 N N . ASN B 1 598 ? -1.739 -55 -30.922 1 93.75 598 ASN B N 1
ATOM 10553 C CA . ASN B 1 598 ? -2.793 -55.844 -30.375 1 93.75 598 ASN B CA 1
ATOM 10554 C C . ASN B 1 598 ? -3.816 -55 -29.594 1 93.75 598 ASN B C 1
ATOM 10556 O O . ASN B 1 598 ? -3.814 -55.031 -28.359 1 93.75 598 ASN B O 1
ATOM 10560 N N . PRO B 1 599 ? -4.77 -54.5 -30.25 1 90.88 599 PRO B N 1
ATOM 10561 C CA . PRO B 1 599 ? -5.746 -53.594 -29.609 1 90.88 599 PRO B CA 1
ATOM 10562 C C . PRO B 1 599 ? -6.566 -54.312 -28.531 1 90.88 599 PRO B C 1
ATOM 10564 O O . PRO B 1 599 ? -7.176 -53.656 -27.688 1 90.88 599 PRO B O 1
ATOM 10567 N N . ILE B 1 600 ? -6.562 -55.656 -28.594 1 94.31 600 ILE B N 1
ATOM 10568 C CA . ILE B 1 600 ? -7.285 -56.438 -27.594 1 94.31 600 ILE B CA 1
ATOM 10569 C C . ILE B 1 600 ? -6.66 -56.188 -26.219 1 94.31 600 ILE B C 1
ATOM 10571 O O . ILE B 1 600 ? -7.277 -56.5 -25.188 1 94.31 600 ILE B O 1
ATOM 10575 N N . LEU B 1 601 ? -5.457 -55.594 -26.141 1 94.56 601 LEU B N 1
ATOM 10576 C CA . LEU B 1 601 ? -4.789 -55.25 -24.891 1 94.56 601 LEU B CA 1
ATOM 10577 C C . LEU B 1 601 ? -5.176 -53.844 -24.422 1 94.56 601 LEU B C 1
ATOM 10579 O O . LEU B 1 601 ? -4.699 -53.406 -23.375 1 94.56 601 LEU B O 1
ATOM 10583 N N . SER B 1 602 ? -6.098 -53.156 -25.141 1 95.31 602 SER B N 1
ATOM 10584 C CA . SER B 1 602 ? -6.527 -51.812 -24.812 1 95.31 602 SER B CA 1
ATOM 10585 C C . SER B 1 602 ? -8.023 -51.625 -25.047 1 95.31 602 SER B C 1
ATOM 10587 O O . SER B 1 602 ? -8.445 -50.688 -25.719 1 95.31 602 SER B O 1
ATOM 10589 N N . GLN B 1 603 ? -8.742 -52.438 -24.422 1 95 603 GLN B N 1
ATOM 10590 C CA . GLN B 1 603 ? -10.188 -52.438 -24.594 1 95 603 GLN B CA 1
ATOM 10591 C C . GLN B 1 603 ? -10.828 -51.281 -23.812 1 95 603 GLN B C 1
ATOM 10593 O O . GLN B 1 603 ? -10.227 -50.75 -22.875 1 95 603 GLN B O 1
ATOM 10598 N N . ASP B 1 604 ? -12.109 -50.906 -24.188 1 94 604 ASP B N 1
ATOM 10599 C CA . ASP B 1 604 ? -12.68 -49.656 -23.641 1 94 604 ASP B CA 1
ATOM 10600 C C . ASP B 1 604 ? -13.883 -49.969 -22.75 1 94 604 ASP B C 1
ATOM 10602 O O . ASP B 1 604 ? -14.539 -49.062 -22.25 1 94 604 ASP B O 1
ATOM 10606 N N . ASN B 1 605 ? -14.156 -51.219 -22.516 1 95.19 605 ASN B N 1
ATOM 10607 C CA . ASN B 1 605 ? -15.266 -51.562 -21.641 1 95.19 605 ASN B CA 1
ATOM 10608 C C . ASN B 1 605 ? -14.992 -52.844 -20.844 1 95.19 605 ASN B C 1
ATOM 10610 O O . ASN B 1 605 ? -14.352 -53.75 -21.359 1 95.19 605 ASN B O 1
ATOM 10614 N N . TYR B 1 606 ? -15.555 -52.906 -19.688 1 95.62 606 TYR B N 1
ATOM 10615 C CA . TYR B 1 606 ? -15.312 -54.031 -18.766 1 95.62 606 TYR B CA 1
ATOM 10616 C C . TYR B 1 606 ? -16.031 -55.281 -19.219 1 95.62 606 TYR B C 1
ATOM 10618 O O . TYR B 1 606 ? -15.547 -56.406 -18.984 1 95.62 606 TYR B O 1
ATOM 10626 N N . GLU B 1 607 ? -17.109 -55.188 -19.906 1 95.94 607 GLU B N 1
ATOM 10627 C CA . GLU B 1 607 ? -17.844 -56.344 -20.391 1 95.94 607 GLU B CA 1
ATOM 10628 C C . GLU B 1 607 ? -17.016 -57.156 -21.375 1 95.94 607 GLU B C 1
ATOM 10630 O O . GLU B 1 607 ? -16.906 -58.375 -21.266 1 95.94 607 GLU B O 1
ATOM 10635 N N . SER B 1 608 ? -16.453 -56.438 -22.281 1 95.81 608 SER B N 1
ATOM 10636 C CA . SER B 1 608 ? -15.602 -57.125 -23.266 1 95.81 608 SER B CA 1
ATOM 10637 C C . SER B 1 608 ? -14.375 -57.75 -22.594 1 95.81 608 SER B C 1
ATOM 10639 O O . SER B 1 608 ? -13.938 -58.844 -22.953 1 95.81 608 SER B O 1
ATOM 10641 N N . ILE B 1 609 ? -13.828 -57.062 -21.656 1 96.06 609 ILE B N 1
ATOM 10642 C CA . ILE B 1 609 ? -12.664 -57.562 -20.938 1 96.06 609 ILE B CA 1
ATOM 10643 C C . ILE B 1 609 ? -13.016 -58.844 -20.188 1 96.06 609 ILE B C 1
ATOM 10645 O O . ILE B 1 609 ? -12.242 -59.812 -20.188 1 96.06 609 ILE B O 1
ATOM 10649 N N . GLN B 1 610 ? -14.148 -58.844 -19.625 1 94.44 610 GLN B N 1
ATOM 10650 C CA . GLN B 1 610 ? -14.609 -60.031 -18.906 1 94.44 610 GLN B CA 1
ATOM 10651 C C . GLN B 1 610 ? -14.773 -61.219 -19.844 1 94.44 610 GLN B C 1
ATOM 10653 O O . GLN B 1 610 ? -14.492 -62.344 -19.469 1 94.44 610 GLN B O 1
ATOM 10658 N N . GLU B 1 611 ? -15.109 -60.969 -21.047 1 95.62 611 GLU B N 1
ATOM 10659 C CA . GLU B 1 611 ? -15.352 -62 -22.031 1 95.62 611 GLU B CA 1
ATOM 10660 C C . GLU B 1 611 ? -14.047 -62.531 -22.641 1 95.62 611 GLU B C 1
ATOM 10662 O O . GLU B 1 611 ? -13.938 -63.688 -23.016 1 95.62 611 GLU B O 1
ATOM 10667 N N . THR B 1 612 ? -13.133 -61.688 -22.703 1 96.69 612 THR B N 1
ATOM 10668 C CA . THR B 1 612 ? -11.961 -62.031 -23.5 1 96.69 612 THR B CA 1
ATOM 10669 C C . THR B 1 612 ? -10.781 -62.406 -22.609 1 96.69 612 THR B C 1
ATOM 10671 O O . THR B 1 612 ? -9.805 -63 -23.094 1 96.69 612 THR B O 1
ATOM 10674 N N . CYS B 1 613 ? -10.805 -62.031 -21.375 1 96.12 613 CYS B N 1
ATOM 10675 C CA . CYS B 1 613 ? -9.656 -62.25 -20.484 1 96.12 613 CYS B CA 1
ATOM 10676 C C . CYS B 1 613 ? -9.938 -63.344 -19.484 1 96.12 613 CYS B C 1
ATOM 10678 O O . CYS B 1 613 ? -11.039 -63.438 -18.953 1 96.12 613 CYS B O 1
ATOM 10680 N N . ASP B 1 614 ? -8.953 -64.25 -19.297 1 96.19 614 ASP B N 1
ATOM 10681 C CA . ASP B 1 614 ? -9.031 -65.312 -18.344 1 96.19 614 ASP B CA 1
ATOM 10682 C C . ASP B 1 614 ? -7.746 -65.438 -17.531 1 96.19 614 ASP B C 1
ATOM 10684 O O . ASP B 1 614 ? -6.656 -65.125 -18.031 1 96.19 614 ASP B O 1
ATOM 10688 N N . PHE B 1 615 ? -7.949 -65.875 -16.328 1 97 615 PHE B N 1
ATOM 10689 C CA . PHE B 1 615 ? -6.82 -66 -15.414 1 97 615 PHE B CA 1
ATOM 10690 C C . PHE B 1 615 ? -6.758 -67.375 -14.781 1 97 615 PHE B C 1
ATOM 10692 O O . PHE B 1 615 ? -7.793 -67.938 -14.453 1 97 615 PHE B O 1
ATOM 10699 N N . TYR B 1 616 ? -5.543 -67.875 -14.703 1 96.62 616 TYR B N 1
ATOM 10700 C CA . TYR B 1 616 ? -5.309 -69.188 -14.023 1 96.62 616 TYR B CA 1
ATOM 10701 C C . TYR B 1 616 ? -3.982 -69.125 -13.273 1 96.62 616 TYR B C 1
ATOM 10703 O O . TYR B 1 616 ? -2.918 -69 -13.883 1 96.62 616 TYR B O 1
ATOM 10711 N N . TRP B 1 617 ? -4.055 -69.312 -12.008 1 97.12 617 TRP B N 1
ATOM 10712 C CA . TRP B 1 617 ? -2.836 -69.312 -11.211 1 97.12 617 TRP B CA 1
ATOM 10713 C C . TRP B 1 617 ? -2.197 -70.75 -11.281 1 97.12 617 TRP B C 1
ATOM 10715 O O . TRP B 1 617 ? -2.723 -71.688 -10.719 1 97.12 617 TRP B O 1
ATOM 10725 N N . LEU B 1 618 ? -1.059 -70.812 -11.922 1 95.88 618 LEU B N 1
ATOM 10726 C CA . LEU B 1 618 ? -0.316 -72.062 -12.062 1 95.88 618 LEU B CA 1
ATOM 10727 C C . LEU B 1 618 ? 0.304 -72.5 -10.734 1 95.88 618 LEU B C 1
ATOM 10729 O O . LEU B 1 618 ? 0.447 -73.688 -10.453 1 95.88 618 LEU B O 1
ATOM 10733 N N . THR B 1 619 ? 0.767 -71.562 -10.023 1 95.81 619 THR B N 1
ATOM 10734 C CA . THR B 1 619 ? 1.205 -71.688 -8.633 1 95.81 619 THR B CA 1
ATOM 10735 C C . THR B 1 619 ? 0.709 -70.5 -7.805 1 95.81 619 THR B C 1
ATOM 10737 O O . THR B 1 619 ? -0.069 -69.688 -8.289 1 95.81 619 THR B O 1
ATOM 10740 N N . GLU B 1 620 ? 1.199 -70.5 -6.598 1 94.94 620 GLU B N 1
ATOM 10741 C CA . GLU B 1 620 ? 0.843 -69.375 -5.742 1 94.94 620 GLU B CA 1
ATOM 10742 C C . GLU B 1 620 ? 1.455 -68.062 -6.258 1 94.94 620 GLU B C 1
ATOM 10744 O O . GLU B 1 620 ? 0.979 -66.938 -5.934 1 94.94 620 GLU B O 1
ATOM 10749 N N . TYR B 1 621 ? 2.494 -68.188 -7.133 1 96.75 621 TYR B N 1
ATOM 10750 C CA . TYR B 1 621 ? 3.23 -67 -7.523 1 96.75 621 TYR B CA 1
ATOM 10751 C C . TYR B 1 621 ? 3.215 -66.812 -9.039 1 96.75 621 TYR B C 1
ATOM 10753 O O . TYR B 1 621 ? 3.662 -65.75 -9.547 1 96.75 621 TYR B O 1
ATOM 10761 N N . VAL B 1 622 ? 2.703 -67.812 -9.781 1 97.12 622 VAL B N 1
ATOM 10762 C CA . VAL B 1 622 ? 2.775 -67.75 -11.234 1 97.12 622 VAL B CA 1
ATOM 10763 C C . VAL B 1 622 ? 1.366 -67.688 -11.82 1 97.12 622 VAL B C 1
ATOM 10765 O O . VAL B 1 622 ? 0.553 -68.562 -11.547 1 97.12 622 VAL B O 1
ATOM 10768 N N . LEU B 1 623 ? 1.107 -66.688 -12.609 1 97.62 623 LEU B N 1
ATOM 10769 C CA . LEU B 1 623 ? -0.214 -66.438 -13.18 1 97.62 623 LEU B CA 1
ATOM 10770 C C . LEU B 1 623 ? -0.186 -66.625 -14.703 1 97.62 623 LEU B C 1
ATOM 10772 O O . LEU B 1 623 ? 0.696 -66.062 -15.367 1 97.62 623 LEU B O 1
ATOM 10776 N N . ARG B 1 624 ? -1.061 -67.375 -15.219 1 96.94 624 ARG B N 1
ATOM 10777 C CA . ARG B 1 624 ? -1.347 -67.375 -16.656 1 96.94 624 ARG B CA 1
ATOM 10778 C C . ARG B 1 624 ? -2.504 -66.438 -16.953 1 96.94 624 ARG B C 1
ATOM 10780 O O . ARG B 1 624 ? -3.627 -66.625 -16.5 1 96.94 624 ARG B O 1
ATOM 10787 N N . TYR B 1 625 ? -2.254 -65.312 -17.547 1 97.12 625 TYR B N 1
ATOM 10788 C CA . TYR B 1 625 ? -3.209 -64.375 -18.047 1 97.12 625 TYR B CA 1
ATOM 10789 C C . TYR B 1 625 ? -3.426 -64.5 -19.547 1 97.12 625 TYR B C 1
ATOM 10791 O O . TYR B 1 625 ? -2.49 -64.375 -20.344 1 97.12 625 TYR B O 1
ATOM 10799 N N . GLN B 1 626 ? -4.625 -64.938 -19.922 1 95.94 626 GLN B N 1
ATOM 10800 C CA . GLN B 1 626 ? -4.93 -65.188 -21.312 1 95.94 626 GLN B CA 1
ATOM 10801 C C . GLN B 1 626 ? -5.922 -64.188 -21.875 1 95.94 626 GLN B C 1
ATOM 10803 O O . GLN B 1 626 ? -6.902 -63.844 -21.219 1 95.94 626 GLN B O 1
ATOM 10808 N N . VAL B 1 627 ? -5.594 -63.656 -23.016 1 96.44 627 VAL B N 1
ATOM 10809 C CA . VAL B 1 627 ? -6.465 -62.75 -23.766 1 96.44 627 VAL B CA 1
ATOM 10810 C C . VAL B 1 627 ? -6.812 -63.344 -25.109 1 96.44 627 VAL B C 1
ATOM 10812 O O . VAL B 1 627 ? -5.926 -63.625 -25.922 1 96.44 627 VAL B O 1
ATOM 10815 N N . THR B 1 628 ? -8.094 -63.531 -25.375 1 94.06 628 THR B N 1
ATOM 10816 C CA . THR B 1 628 ? -8.539 -64.188 -26.578 1 94.06 628 THR B CA 1
ATOM 10817 C C . THR B 1 628 ? -9.336 -63.281 -27.469 1 94.06 628 THR B C 1
ATOM 10819 O O . THR B 1 628 ? -10.336 -62.688 -27.047 1 94.06 628 THR B O 1
ATOM 10822 N N . SER B 1 629 ? -8.773 -63.094 -28.609 1 89 629 SER B N 1
ATOM 10823 C CA . SER B 1 629 ? -9.516 -62.375 -29.656 1 89 629 SER B CA 1
ATOM 10824 C C . SER B 1 629 ? -10.07 -63.344 -30.688 1 89 629 SER B C 1
ATOM 10826 O O . SER B 1 629 ? -9.914 -64.562 -30.547 1 89 629 SER B O 1
ATOM 10828 N N . GLU B 1 630 ? -10.828 -62.781 -31.734 1 85.12 630 GLU B N 1
ATOM 10829 C CA . GLU B 1 630 ? -11.336 -63.625 -32.812 1 85.12 630 GLU B CA 1
ATOM 10830 C C . GLU B 1 630 ? -10.195 -64.188 -33.625 1 85.12 630 GLU B C 1
ATOM 10832 O O . GLU B 1 630 ? -10.328 -65.312 -34.188 1 85.12 630 GLU B O 1
ATOM 10837 N N . GLU B 1 631 ? -9.094 -63.594 -33.531 1 85.62 631 GLU B N 1
ATOM 10838 C CA . GLU B 1 631 ? -8 -63.938 -34.438 1 85.62 631 GLU B CA 1
ATOM 10839 C C . GLU B 1 631 ? -6.965 -64.812 -33.719 1 85.62 631 GLU B C 1
ATOM 10841 O O . GLU B 1 631 ? -6.383 -65.688 -34.344 1 85.62 631 GLU B O 1
ATOM 10846 N N . LYS B 1 632 ? -6.73 -64.438 -32.5 1 89.75 632 LYS B N 1
ATOM 10847 C CA . LYS B 1 632 ? -5.664 -65.188 -31.828 1 89.75 632 LYS B CA 1
ATOM 10848 C C . LYS B 1 632 ? -5.836 -65.188 -30.312 1 89.75 632 LYS B C 1
ATOM 10850 O O . LYS B 1 632 ? -6.648 -64.375 -29.797 1 89.75 632 LYS B O 1
ATOM 10855 N N . THR B 1 633 ? -5.094 -66.062 -29.719 1 93.62 633 THR B N 1
ATOM 10856 C CA . THR B 1 633 ? -4.996 -66.062 -28.266 1 93.62 633 THR B CA 1
ATOM 10857 C C . THR B 1 633 ? -3.58 -65.75 -27.812 1 93.62 633 THR B C 1
ATOM 10859 O O . THR B 1 633 ? -2.609 -66.312 -28.297 1 93.62 633 THR B O 1
ATOM 10862 N N . ILE B 1 634 ? -3.57 -64.75 -26.922 1 95.38 634 ILE B N 1
ATOM 10863 C CA . ILE B 1 634 ? -2.303 -64.375 -26.297 1 95.38 634 ILE B CA 1
ATOM 10864 C C . ILE B 1 634 ? -2.273 -64.812 -24.844 1 95.38 634 ILE B C 1
ATOM 10866 O O . ILE B 1 634 ? -3.24 -64.625 -24.109 1 95.38 634 ILE B O 1
ATOM 10870 N N . GLN B 1 635 ? -1.158 -65.5 -24.484 1 95.19 635 GLN B N 1
ATOM 10871 C CA . GLN B 1 635 ? -0.979 -65.875 -23.094 1 95.19 635 GLN B CA 1
ATOM 10872 C C . GLN B 1 635 ? 0.23 -65.188 -22.469 1 95.19 635 GLN B C 1
ATOM 10874 O O . GLN B 1 635 ? 1.299 -65.125 -23.078 1 95.19 635 GLN B O 1
ATOM 10879 N N . PHE B 1 636 ? -0.008 -64.688 -21.312 1 96.69 636 PHE B N 1
ATOM 10880 C CA . PHE B 1 636 ? 1.063 -64.125 -20.484 1 96.69 636 PHE B CA 1
ATOM 10881 C C . PHE B 1 636 ? 1.313 -65.062 -19.281 1 96.69 636 PHE B C 1
ATOM 10883 O O . PHE B 1 636 ? 0.428 -65.25 -18.438 1 96.69 636 PHE B O 1
ATOM 10890 N N . ILE B 1 637 ? 2.488 -65.625 -19.234 1 96.06 637 ILE B N 1
ATOM 10891 C CA . ILE B 1 637 ? 2.904 -66.312 -18.016 1 96.06 637 ILE B CA 1
ATOM 10892 C C . ILE B 1 637 ? 3.705 -65.375 -17.125 1 96.06 637 ILE B C 1
ATOM 10894 O O . ILE B 1 637 ? 4.855 -65.062 -17.422 1 96.06 637 ILE B O 1
ATOM 10898 N N . ILE B 1 638 ? 3.08 -65 -16.062 1 97.31 638 ILE B N 1
ATOM 10899 C CA . ILE B 1 638 ? 3.631 -63.969 -15.188 1 97.31 638 ILE B CA 1
ATOM 10900 C C . ILE B 1 638 ? 4.172 -64.625 -13.914 1 97.31 638 ILE B C 1
ATOM 10902 O O . ILE B 1 638 ? 3.414 -65.188 -13.141 1 97.31 638 ILE B O 1
ATOM 10906 N N . ASN B 1 639 ? 5.469 -64.5 -13.688 1 96.81 639 ASN B N 1
ATOM 10907 C CA . ASN B 1 639 ? 6.113 -65.062 -12.5 1 96.81 639 ASN B CA 1
ATOM 10908 C C . ASN B 1 639 ? 6.41 -64 -11.469 1 96.81 639 ASN B C 1
ATOM 10910 O O . ASN B 1 639 ? 7.406 -63.281 -11.578 1 96.81 639 ASN B O 1
ATOM 10914 N N . PHE B 1 640 ? 5.664 -63.906 -10.375 1 96.69 640 PHE B N 1
ATOM 10915 C CA . PHE B 1 640 ? 5.82 -62.875 -9.344 1 96.69 640 PHE B CA 1
ATOM 10916 C C . PHE B 1 640 ? 6.852 -63.312 -8.312 1 96.69 640 PHE B C 1
ATOM 10918 O O . PHE B 1 640 ? 7.273 -62.5 -7.473 1 96.69 640 PHE B O 1
ATOM 10925 N N . ALA B 1 641 ? 7.301 -64.562 -8.445 1 94.25 641 ALA B N 1
ATOM 10926 C CA . ALA B 1 641 ? 8.273 -65.062 -7.48 1 94.25 641 ALA B CA 1
ATOM 10927 C C . ALA B 1 641 ? 9.672 -64.5 -7.773 1 94.25 641 ALA B C 1
ATOM 10929 O O . ALA B 1 641 ? 9.906 -63.938 -8.828 1 94.25 641 ALA B O 1
ATOM 10930 N N . ASP B 1 642 ? 10.562 -64.75 -6.812 1 89.88 642 ASP B N 1
ATOM 10931 C CA . ASP B 1 642 ? 11.953 -64.375 -7.004 1 89.88 642 ASP B CA 1
ATOM 10932 C C . ASP B 1 642 ? 12.773 -65.5 -7.59 1 89.88 642 ASP B C 1
ATOM 10934 O O . ASP B 1 642 ? 13.961 -65.312 -7.891 1 89.88 642 ASP B O 1
ATOM 10938 N N . SER B 1 643 ? 12.102 -66.625 -7.816 1 91 643 SER B N 1
ATOM 10939 C CA . SER B 1 643 ? 12.797 -67.75 -8.359 1 91 643 SER B CA 1
ATOM 10940 C C . SER B 1 643 ? 12.266 -68.125 -9.742 1 91 643 SER B C 1
ATOM 10942 O O . SER B 1 643 ? 11.141 -67.75 -10.094 1 91 643 SER B O 1
ATOM 10944 N N . ASP B 1 644 ? 13.023 -68.875 -10.453 1 92.69 644 ASP B N 1
ATOM 10945 C CA . ASP B 1 644 ? 12.641 -69.25 -11.797 1 92.69 644 ASP B CA 1
ATOM 10946 C C . ASP B 1 644 ? 11.484 -70.25 -11.758 1 92.69 644 ASP B C 1
ATOM 10948 O O . ASP B 1 644 ? 11.297 -71 -10.766 1 92.69 644 ASP B O 1
ATOM 10952 N N . PHE B 1 645 ? 10.75 -70.25 -12.781 1 93.31 645 PHE B N 1
ATOM 10953 C CA . PHE B 1 645 ? 9.633 -71.188 -12.977 1 93.31 645 PHE B CA 1
ATOM 10954 C C . PHE B 1 645 ? 9.734 -71.812 -14.336 1 93.31 645 PHE B C 1
ATOM 10956 O O . PHE B 1 645 ? 9.938 -71.188 -15.359 1 93.31 645 PHE B O 1
ATOM 10963 N N . THR B 1 646 ? 9.648 -73.125 -14.312 1 91.81 646 THR B N 1
ATOM 10964 C CA . THR B 1 646 ? 9.656 -73.875 -15.562 1 91.81 646 THR B CA 1
ATOM 10965 C C . THR B 1 646 ? 8.227 -74.125 -16.047 1 91.81 646 THR B C 1
ATOM 10967 O O . THR B 1 646 ? 7.422 -74.75 -15.344 1 91.81 646 THR B O 1
ATOM 10970 N N . TYR B 1 647 ? 7.988 -73.688 -17.234 1 91.5 647 TYR B N 1
ATOM 10971 C CA . TYR B 1 647 ? 6.656 -73.812 -17.812 1 91.5 647 TYR B CA 1
ATOM 10972 C C . TYR B 1 647 ? 6.68 -74.688 -19.047 1 91.5 647 TYR B C 1
ATOM 10974 O O . TYR B 1 647 ? 7.527 -74.562 -19.922 1 91.5 647 TYR B O 1
ATOM 10982 N N . GLU B 1 648 ? 5.762 -75.625 -19.031 1 90.38 648 GLU B N 1
ATOM 10983 C CA . GLU B 1 648 ? 5.594 -76.5 -20.219 1 90.38 648 GLU B CA 1
ATOM 10984 C C . GLU B 1 648 ? 4.586 -75.875 -21.188 1 90.38 648 GLU B C 1
ATOM 10986 O O . GLU B 1 648 ? 3.373 -76 -21 1 90.38 648 GLU B O 1
ATOM 10991 N N . ARG B 1 649 ? 5.121 -75.375 -22.219 1 85.81 649 ARG B N 1
ATOM 10992 C CA . ARG B 1 649 ? 4.234 -74.688 -23.156 1 85.81 649 ARG B CA 1
ATOM 10993 C C . ARG B 1 649 ? 3.48 -75.688 -24.031 1 85.81 649 ARG B C 1
ATOM 10995 O O . ARG B 1 649 ? 4.012 -76.75 -24.375 1 85.81 649 ARG B O 1
ATOM 11002 N N . GLU B 1 650 ? 2.379 -75.312 -24.422 1 82.5 650 GLU B N 1
ATOM 11003 C CA . GLU B 1 650 ? 1.604 -76.125 -25.359 1 82.5 650 GLU B CA 1
ATOM 11004 C C . GLU B 1 650 ? 2.256 -76.125 -26.734 1 82.5 650 GLU B C 1
ATOM 11006 O O . GLU B 1 650 ? 2.854 -75.125 -27.156 1 82.5 650 GLU B O 1
ATOM 11011 N N . LYS B 1 651 ? 2.049 -77.25 -27.516 1 81.31 651 LYS B N 1
ATOM 11012 C CA . LYS B 1 651 ? 2.723 -77.438 -28.797 1 81.31 651 LYS B CA 1
ATOM 11013 C C . LYS B 1 651 ? 2.283 -76.438 -29.812 1 81.31 651 LYS B C 1
ATOM 11015 O O . LYS B 1 651 ? 3.049 -76.062 -30.719 1 81.31 651 LYS B O 1
ATOM 11020 N N . ASP B 1 652 ? 1.224 -75.875 -29.594 1 80.88 652 ASP B N 1
ATOM 11021 C CA . ASP B 1 652 ? 0.681 -75 -30.609 1 80.88 652 ASP B CA 1
ATOM 11022 C C . ASP B 1 652 ? 0.979 -73.562 -30.25 1 80.88 652 ASP B C 1
ATOM 11024 O O . ASP B 1 652 ? 0.515 -72.625 -30.938 1 80.88 652 ASP B O 1
ATOM 11028 N N . LYS B 1 653 ? 1.812 -73.375 -29.234 1 84.75 653 LYS B N 1
ATOM 11029 C CA . LYS B 1 653 ? 2.117 -72 -28.812 1 84.75 653 LYS B CA 1
ATOM 11030 C C . LYS B 1 653 ? 3.572 -71.625 -29.094 1 84.75 653 LYS B C 1
ATOM 11032 O O . LYS B 1 653 ? 4.465 -72.5 -28.938 1 84.75 653 LYS B O 1
ATOM 11037 N N . ALA B 1 654 ? 3.74 -70.375 -29.609 1 85.06 654 ALA B N 1
ATOM 11038 C CA . ALA B 1 654 ? 5.086 -69.875 -29.875 1 85.06 654 ALA B CA 1
ATOM 11039 C C . ALA B 1 654 ? 5.465 -68.812 -28.844 1 85.06 654 ALA B C 1
ATOM 11041 O O . ALA B 1 654 ? 4.633 -68 -28.469 1 85.06 654 ALA B O 1
ATOM 11042 N N . VAL B 1 655 ? 6.691 -68.875 -28.406 1 82.94 655 VAL B N 1
ATOM 11043 C CA . VAL B 1 655 ? 7.219 -67.875 -27.5 1 82.94 655 VAL B CA 1
ATOM 11044 C C . VAL B 1 655 ? 7.512 -66.562 -28.281 1 82.94 655 VAL B C 1
ATOM 11046 O O . VAL B 1 655 ? 8.336 -66.562 -29.203 1 82.94 655 VAL B O 1
ATOM 11049 N N . LEU B 1 656 ? 6.848 -65.5 -27.875 1 84.06 656 LEU B N 1
ATOM 11050 C CA . LEU B 1 656 ? 7.078 -64.25 -28.547 1 84.06 656 LEU B CA 1
ATOM 11051 C C . LEU B 1 656 ? 8.141 -63.438 -27.797 1 84.06 656 LEU B C 1
ATOM 11053 O O . LEU B 1 656 ? 9.109 -62.969 -28.406 1 84.06 656 LEU B O 1
ATOM 11057 N N . TYR B 1 657 ? 7.891 -63.281 -26.484 1 84.44 657 TYR B N 1
ATOM 11058 C CA . TYR B 1 657 ? 8.812 -62.5 -25.672 1 84.44 657 TYR B CA 1
ATOM 11059 C C . TYR B 1 657 ? 9.07 -63.156 -24.344 1 84.44 657 TYR B C 1
ATOM 11061 O O . TYR B 1 657 ? 8.156 -63.719 -23.734 1 84.44 657 TYR B O 1
ATOM 11069 N N . ASN B 1 658 ? 10.273 -63.25 -24 1 79.19 658 ASN B N 1
ATOM 11070 C CA . ASN B 1 658 ? 10.742 -63.719 -22.688 1 79.19 658 ASN B CA 1
ATOM 11071 C C . ASN B 1 658 ? 11.977 -62.938 -22.234 1 79.19 658 ASN B C 1
ATOM 11073 O O . ASN B 1 658 ? 12.883 -62.688 -23.047 1 79.19 658 ASN B O 1
ATOM 11077 N N . TYR B 1 659 ? 11.891 -62.406 -21.125 1 76.81 659 TYR B N 1
ATOM 11078 C CA . TYR B 1 659 ? 13.047 -61.656 -20.641 1 76.81 659 TYR B CA 1
ATOM 11079 C C . TYR B 1 659 ? 13.562 -62.25 -19.344 1 76.81 659 TYR B C 1
ATOM 11081 O O . TYR B 1 659 ? 12.812 -62.406 -18.375 1 76.81 659 TYR B O 1
ATOM 11089 N N . PRO B 1 660 ? 14.797 -62.469 -19.234 1 75.44 660 PRO B N 1
ATOM 11090 C CA . PRO B 1 660 ? 15.812 -62.5 -20.281 1 75.44 660 PRO B CA 1
ATOM 11091 C C . PRO B 1 660 ? 15.492 -63.469 -21.406 1 75.44 660 PRO B C 1
ATOM 11093 O O . PRO B 1 660 ? 14.75 -64.438 -21.188 1 75.44 660 PRO B O 1
ATOM 11096 N N . PRO B 1 661 ? 16 -63.125 -22.5 1 73.44 661 PRO B N 1
ATOM 11097 C CA . PRO B 1 661 ? 15.672 -63.969 -23.656 1 73.44 661 PRO B CA 1
ATOM 11098 C C . PRO B 1 661 ? 16.141 -65.375 -23.5 1 73.44 661 PRO B C 1
ATOM 11100 O O . PRO B 1 661 ? 17.203 -65.625 -22.922 1 73.44 661 PRO B O 1
ATOM 11103 N N . VAL B 1 662 ? 15.227 -66.188 -23.859 1 66.62 662 VAL B N 1
ATOM 11104 C CA . VAL B 1 662 ? 15.57 -67.625 -23.797 1 66.62 662 VAL B CA 1
ATOM 11105 C C . VAL B 1 662 ? 16.281 -68 -25.094 1 66.62 662 VAL B C 1
ATOM 11107 O O . VAL B 1 662 ? 15.922 -67.562 -26.172 1 66.62 662 VAL B O 1
ATOM 11110 N N . GLU B 1 663 ? 17.312 -68.812 -24.969 1 59.03 663 GLU B N 1
ATOM 11111 C CA . GLU B 1 663 ? 18.125 -69.25 -26.109 1 59.03 663 GLU B CA 1
ATOM 11112 C C . GLU B 1 663 ? 17.312 -70.188 -27 1 59.03 663 GLU B C 1
ATOM 11114 O O . GLU B 1 663 ? 17.375 -70.125 -28.234 1 59.03 663 GLU B O 1
ATOM 11119 N N . GLU B 1 664 ? 16.594 -71.188 -26.438 1 63.88 664 GLU B N 1
ATOM 11120 C CA . GLU B 1 664 ? 15.891 -72.188 -27.25 1 63.88 664 GLU B CA 1
ATOM 11121 C C . GLU B 1 664 ? 14.375 -71.938 -27.203 1 63.88 664 GLU B C 1
ATOM 11123 O O . GLU B 1 664 ? 13.703 -72.5 -26.297 1 63.88 664 GLU B O 1
ATOM 11128 N N . ARG B 1 665 ? 13.797 -71.25 -28.266 1 70.12 665 ARG B N 1
ATOM 11129 C CA . ARG B 1 665 ? 12.391 -70.875 -28.297 1 70.12 665 ARG B CA 1
ATOM 11130 C C . ARG B 1 665 ? 11.5 -72.062 -28.703 1 70.12 665 ARG B C 1
ATOM 11132 O O . ARG B 1 665 ? 10.281 -72 -28.516 1 70.12 665 ARG B O 1
ATOM 11139 N N . ASP B 1 666 ? 12.203 -73.062 -29.156 1 70.5 666 ASP B N 1
ATOM 11140 C CA . ASP B 1 666 ? 11.422 -74.188 -29.688 1 70.5 666 ASP B CA 1
ATOM 11141 C C . ASP B 1 666 ? 11.234 -75.312 -28.641 1 70.5 666 ASP B C 1
ATOM 11143 O O . ASP B 1 666 ? 10.453 -76.25 -28.844 1 70.5 666 ASP B O 1
ATOM 11147 N N . GLN B 1 667 ? 11.859 -75.062 -27.531 1 77.5 667 GLN B N 1
ATOM 11148 C CA . GLN B 1 667 ? 11.734 -76.062 -26.5 1 77.5 667 GLN B CA 1
ATOM 11149 C C . GLN B 1 667 ? 10.359 -76 -25.828 1 77.5 667 GLN B C 1
ATOM 11151 O O . GLN B 1 667 ? 9.758 -74.938 -25.719 1 77.5 667 GLN B O 1
ATOM 11156 N N . GLN B 1 668 ? 9.922 -77.188 -25.547 1 82.19 668 GLN B N 1
ATOM 11157 C CA . GLN B 1 668 ? 8.617 -77.312 -24.906 1 82.19 668 GLN B CA 1
ATOM 11158 C C . GLN B 1 668 ? 8.664 -76.75 -23.484 1 82.19 668 GLN B C 1
ATOM 11160 O O . GLN B 1 668 ? 7.711 -76.125 -23.016 1 82.19 668 GLN B O 1
ATOM 11165 N N . GLU B 1 669 ? 9.781 -76.938 -22.844 1 87.44 669 GLU B N 1
ATOM 11166 C CA . GLU B 1 669 ? 9.969 -76.438 -21.5 1 87.44 669 GLU B CA 1
ATOM 11167 C C . GLU B 1 669 ? 10.672 -75.062 -21.531 1 87.44 669 GLU B C 1
ATOM 11169 O O . GLU B 1 669 ? 11.781 -74.938 -22.062 1 87.44 669 GLU B O 1
ATOM 11174 N N . ILE B 1 670 ? 9.922 -74.062 -20.984 1 88.81 670 ILE B N 1
ATOM 11175 C CA . ILE B 1 670 ? 10.461 -72.75 -20.984 1 88.81 670 ILE B CA 1
ATOM 11176 C C . ILE B 1 670 ? 10.719 -72.25 -19.547 1 88.81 670 ILE B C 1
ATOM 11178 O O . ILE B 1 670 ? 9.875 -72.438 -18.672 1 88.81 670 ILE B O 1
ATOM 11182 N N . THR B 1 671 ? 11.852 -71.812 -19.328 1 90.12 671 THR B N 1
ATOM 11183 C CA . THR B 1 671 ? 12.156 -71.188 -18.031 1 90.12 671 THR B CA 1
ATOM 11184 C C . THR B 1 671 ? 11.773 -69.75 -17.984 1 90.12 671 THR B C 1
ATOM 11186 O O . THR B 1 671 ? 12.219 -68.938 -18.828 1 90.12 671 THR B O 1
ATOM 11189 N N . ILE B 1 672 ? 10.984 -69.438 -17.078 1 91.44 672 ILE B N 1
ATOM 11190 C CA . ILE B 1 672 ? 10.578 -68.062 -16.828 1 91.44 672 ILE B CA 1
ATOM 11191 C C . ILE B 1 672 ? 11.242 -67.5 -15.555 1 91.44 672 ILE B C 1
ATOM 11193 O O . ILE B 1 672 ? 10.938 -68 -14.461 1 91.44 672 ILE B O 1
ATOM 11197 N N . ALA B 1 673 ? 12.109 -66.562 -15.758 1 91.06 673 ALA B N 1
ATOM 11198 C CA . ALA B 1 673 ? 12.883 -66.062 -14.641 1 91.06 673 ALA B CA 1
ATOM 11199 C C . ALA B 1 673 ? 11.977 -65.438 -13.586 1 91.06 673 ALA B C 1
ATOM 11201 O O . ALA B 1 673 ? 10.836 -65.062 -13.875 1 91.06 673 ALA B O 1
ATOM 11202 N N . GLY B 1 674 ? 12.5 -65.375 -12.344 1 91.75 674 GLY B N 1
ATOM 11203 C CA . GLY B 1 674 ? 11.773 -64.625 -11.32 1 91.75 674 GLY B CA 1
ATOM 11204 C C . GLY B 1 674 ? 11.492 -63.188 -11.719 1 91.75 674 GLY B C 1
ATOM 11205 O O . GLY B 1 674 ? 12.336 -62.531 -12.312 1 91.75 674 GLY B O 1
ATOM 11206 N N . GLN B 1 675 ? 10.242 -62.812 -11.406 1 93.25 675 GLN B N 1
ATOM 11207 C CA . GLN B 1 675 ? 9.781 -61.438 -11.68 1 93.25 675 GLN B CA 1
ATOM 11208 C C . GLN B 1 675 ? 9.953 -61.094 -13.156 1 93.25 675 GLN B C 1
ATOM 11210 O O . GLN B 1 675 ? 10.547 -60.062 -13.492 1 93.25 675 GLN B O 1
ATOM 11215 N N . SER B 1 676 ? 9.352 -61.844 -13.914 1 92.81 676 SER B N 1
ATOM 11216 C CA . SER B 1 676 ? 9.367 -61.656 -15.359 1 92.81 676 SER B CA 1
ATOM 11217 C C . SER B 1 676 ? 8.117 -62.219 -16.016 1 92.81 676 SER B C 1
ATOM 11219 O O . SER B 1 676 ? 7.309 -62.875 -15.359 1 92.81 676 SER B O 1
ATOM 11221 N N . ILE B 1 677 ? 7.969 -61.969 -17.281 1 94.94 677 ILE B N 1
ATOM 11222 C CA . ILE B 1 677 ? 6.797 -62.375 -18.031 1 94.94 677 ILE B CA 1
ATOM 11223 C C . ILE B 1 677 ? 7.242 -63.094 -19.312 1 94.94 677 ILE B C 1
ATOM 11225 O O . ILE B 1 677 ? 8.188 -62.656 -19.969 1 94.94 677 ILE B O 1
ATOM 11229 N N . CYS B 1 678 ? 6.637 -64.188 -19.594 1 93.88 678 CYS B N 1
ATOM 11230 C CA . CYS B 1 678 ? 6.77 -64.812 -20.891 1 93.88 678 CYS B CA 1
ATOM 11231 C C . CYS B 1 678 ? 5.484 -64.688 -21.703 1 93.88 678 CYS B C 1
ATOM 11233 O O . CYS B 1 678 ? 4.402 -65 -21.219 1 93.88 678 CYS B O 1
ATOM 11235 N N . ILE B 1 679 ? 5.547 -64.25 -22.906 1 94.44 679 ILE B N 1
ATOM 11236 C CA . ILE B 1 679 ? 4.387 -64 -23.766 1 94.44 679 ILE B CA 1
ATOM 11237 C C . ILE B 1 679 ? 4.34 -65.125 -24.844 1 94.44 679 ILE B C 1
ATOM 11239 O O . ILE B 1 679 ? 5.309 -65.312 -25.578 1 94.44 679 ILE B O 1
ATOM 11243 N N . LEU B 1 680 ? 3.199 -65.688 -24.938 1 92.62 680 LEU B N 1
ATOM 11244 C CA . LEU B 1 680 ? 2.982 -66.812 -25.891 1 92.62 680 LEU B CA 1
ATOM 11245 C C . LEU B 1 680 ? 1.811 -66.5 -26.812 1 92.62 680 LEU B C 1
ATOM 11247 O O . LEU B 1 680 ? 0.865 -65.812 -26.406 1 92.62 680 LEU B O 1
ATOM 11251 N N . GLU B 1 681 ? 1.964 -66.875 -28.016 1 90.19 681 GLU B N 1
ATOM 11252 C CA . GLU B 1 681 ? 0.878 -66.75 -28.984 1 90.19 681 GLU B CA 1
ATOM 11253 C C . GLU B 1 681 ? 0.659 -68 -29.766 1 90.19 681 GLU B C 1
ATOM 11255 O O . GLU B 1 681 ? 1.521 -68.875 -29.781 1 90.19 681 GLU B O 1
ATOM 11260 N N . ASP B 1 682 ? -0.468 -68.062 -30.406 1 84.19 682 ASP B N 1
ATOM 11261 C CA . ASP B 1 682 ? -0.754 -69.25 -31.25 1 84.19 682 ASP B CA 1
ATOM 11262 C C . ASP B 1 682 ? 0.16 -69.25 -32.469 1 84.19 682 ASP B C 1
ATOM 11264 O O . ASP B 1 682 ? 0.495 -68.188 -33.031 1 84.19 682 ASP B O 1
ATOM 11268 N N . LYS B 1 683 ? 0.521 -70.5 -32.875 1 71.75 683 LYS B N 1
ATOM 11269 C CA . LYS B 1 683 ? 1.337 -70.688 -34.062 1 71.75 683 LYS B CA 1
ATOM 11270 C C . LYS B 1 683 ? 0.508 -70.438 -35.312 1 71.75 683 LYS B C 1
ATOM 11272 O O . LYS B 1 683 ? -0.672 -70.812 -35.375 1 71.75 683 LYS B O 1
#

Radius of gyration: 44.06 Å; Cα contacts (8 Å, |Δi|>4): 3152; chains: 2; bounding box: 62×147×89 Å

Foldseek 3Di:
DDDFDWAWEDQAQWKIKIKGFPVRDDPDKWKWKDWPPDIFGWDFPDWDDDDRMIITIITTPDGHDLVTWMWMQIPVRDIFTHAHDNHCADPNVLVQAQDPDLPAAWDFDQFKIKHKDQQQQWPWKWKQWLNRTDTWDADGSRITMDIDGHGQAFIWIWMWTHHSRDTDIFERLQAAAHAWQRHTGTDHDLVPADADDFAPDQDALLLAAEEEDELQQQFQDVLQPFPLHRALLSQLDWGDDPRDTGHVVLVLLLPGAAYEYQAFQAAHQAGLVCRQPWFFSRLAHQHLAYGHSNRFPHSRGGCGRLRSNLVSQRSCSVSNHAYEYEHELFDHNDPCRRRCCRSPNPNFFAADPVRAAWPQVVRRTTGACVRSVNLSSVLSRVVNCCRRRNHQEYEYEQQQSHFLVSVVVSLVVVCVVPVSRAAEYAQDNTDHNDDSCGGRHLLVCVSVQRYAYEDVVLQVVLLVCLLPVCCCVVVVCVVVLVCSLALNLVDSHQKSQNYEHDNDELAFWQQLLVSCLVPVVDDSVSSLLSLLLSQLSQLQGEYYRYHYPCSLLRQGQPSGTGCRTPHSVRSHNDCVSCVVRVVSSVQSSVSSVVSSVDCLSRDIGPVSSVVFWDWDAPDSFWIWIWGDDPVWIKIKTFGSAQAKDKDQADQQKFWDDAVVDDPDRNDRIDIHHHSIIIMIIGD/DDDFDWAWEDQAQWKIKIKGFPVRDDPDKWKWKDWPPDIFGWDFPDWDDDDRMIITIITTPDGHDLVTWMWMAIPVGDIFTYAHDNHCADPNVLVQAQDPDLPAAWDFDQFKIKHKDQQQQWPWKWKQWLNRTDTWDADGSRITMDIDGHGQAFIWIWMWTHHSRDTDIFERLQAAAHAWQRHTGTDHDLVPADADDFAPDQDALLLAAEEEDELQQQFQDVVQPQPLHRALLSQLDWGDDPRDTGHVVLVLLLPGAEYEYQAFQAAHQAGLVCRQPWFFSRLAHQHLAYGHSVRFPHSRGGCGRLRSNLVSQRSCSVSNHAYEYEHELFDHNDPCRRRCCRSPNPNFFAADPVRAAWPQVVRRTTGACVRSVNLSSVLSRVVNCCRRRNHQEYEYEQQQSHFLVSVVVSLVVVCVVPVSRAAEYAQDQTDHNDDSCGGRHLLVCVSVQRYAYEDVVLQVVLLVCLLPVCCCVVVVCVVVLVCSLALNLVDSHQKSQNYEHDNDELAFWQQLLVSCLVPVVDDSVSSLLSLLLSQLSQLQGEYYRYHYPCSLLRDGQPSGTGCRTPHSVRSHNDCVSCVVRVVSSVQSSVSSVVSSVDCLSRDIGVVSSVVFWDWDAPDSFWIWIWGDDPVWIKIKTFGSAQAKDKDQADQQKFWDDAVVDDPDRNDRIDIHHHSIIIMIIGD

Sequence (1366 aa):
MALRQFQASLDDVATIRLVMEKRFDSEHMSFSLESNDATSQLFIHSCLEVDNLVIYYLTSLHALTLDKDYTIYDQDRNKTELGYGHIVRSTLFEQSYTYNGQDLGATYRPEATTFKLWAPISKQVFLVLEGNPHAMTKGAKGVWEITVEGDLEAHSYHYLHKVNGEWISVHDPYALSSTANSGDSYVINPDKLHKIRRAKTQRPISQAIIYEMSVRDFSWQKEAGFKHRSQFLGLTESPTMDGMKLGMDYIRELGVTHIQLLPVYDFGSVDENKPQAVYNWGYDPMQYNLPEGSYSSQPNDPYARILELQEAIQAYHDADISVIMDVVYNHVYHAEKYAFELIVPGYFYRYDDHGMRTDGTFCGNDVASERSMVRNYIKQSLRQWLELYGFDGFRFDLMGILDSETINQIQTELSAIHPNVYLYGEGWKMATGLEFEKLAHQYNAEHLPEISFFNDDYRDTFKKLLLNPNRLIDKQLHEKVQHLLTGSRLSHFLTPQQSLNYIECHDNATAFDYFHIENPNWTPQQQKRAASFGLQLILISQGMAFIHSGQEFFRTKDEIDNTYNIPDRINRLDWTRAIRYKEHIEFIQELITFRKNNPILSQDNYESIQETCDFYWLTEYVLRYQVTSEEKTIQFIINFADSDFTYEREKDKAVLYNYPPVEERDQQEITIAGQSICILEDKMALRQFQASLDDVATIRLVMEKRFDSEHMSFSLESNDATSQLFIHSCLEVDNLVIYYLTSLHALTLDKDYTIYDQDRNKTELGYGHIVRSTLFEQSYTYNGQDLGATYRPEATTFKLWAPISKQVFLVLEGNPHAMTKGAKGVWEITVEGDLEAHSYHYLHKVNGEWISVHDPYALSSTANSGDSYVINPDKLHKIRRAKTQRPISQAIIYEMSVRDFSWQKEAGFKHRSQFLGLTESPTMDGMKLGMDYIRELGVTHIQLLPVYDFGSVDENKPQAVYNWGYDPMQYNLPEGSYSSQPNDPYARILELQEAIQAYHDADISVIMDVVYNHVYHAEKYAFELIVPGYFYRYDDHGMRTDGTFCGNDVASERSMVRNYIKQSLRQWLELYGFDGFRFDLMGILDSETINQIQTELSAIHPNVYLYGEGWKMATGLEFEKLAHQYNAEHLPEISFFNDDYRDTFKKLLLNPNRLIDKQLHEKVQHLLTGSRLSHFLTPQQSLNYIECHDNATAFDYFHIENPNWTPQQQKRAASFGLQLILISQGMAFIHSGQEFFRTKDEIDNTYNIPDRINRLDWTRAIRYKEHIEFIQELITFRKNNPILSQDNYESIQETCDFYWLTEYVLRYQVTSEEKTIQFIINFADSDFTYEREKDKAVLYNYPPVEERDQQEITIAGQSICILEDK

InterPro domains:
  IPR004193 Glycoside hydrolase, family 13, N-terminal [PF02922] (104-175)
  IPR006047 Glycosyl hydrolase family 13, catalytic domain [PF00128] (241-334)
  IPR006047 Glycosyl hydrolase family 13, catalytic domain [SM00642] (212-595)
  IPR011840 Pullulanase, type I [TIGR02104] (93-638)
  IPR013783 Immunoglobulin-like fold [G3DSA:2.60.40.10] (95-195)
  IPR014756 Immunoglobulin E-set [SSF81296] (100-192)
  IPR017853 Glycoside hydrolase superfamily [SSF51445] (201-602)
  IPR040697 Pullulanase, N1 domain [PF17999] (6-89)

Solvent-accessible surface area (backbone atoms only — not comparable to full-atom values): 70033 Å² total; per-residue (Å²): 120,68,88,50,65,56,48,37,25,30,42,46,56,36,37,32,43,32,41,28,44,52,88,52,60,65,95,80,75,49,43,31,38,36,41,99,82,46,77,44,68,41,42,79,72,46,74,48,79,52,93,66,32,35,37,36,36,31,35,45,88,56,74,56,66,90,90,60,71,41,33,37,27,41,80,54,65,35,66,33,62,53,20,75,34,57,30,58,69,35,70,66,39,49,74,60,38,57,66,86,72,89,66,66,21,72,49,67,42,70,63,30,32,37,39,30,45,80,36,62,69,37,80,45,44,27,42,27,47,76,76,40,46,39,62,41,44,81,51,76,41,26,26,28,37,44,72,48,80,41,68,52,70,60,39,40,29,35,37,40,31,30,40,70,90,39,51,44,76,38,46,52,73,58,25,62,26,36,32,46,72,82,37,42,17,28,36,65,58,74,86,76,53,74,83,76,61,73,33,80,70,82,68,59,67,19,66,36,31,34,37,36,41,45,61,41,28,67,23,45,45,69,89,53,55,54,86,41,50,27,17,32,60,24,60,60,35,56,33,62,55,98,89,39,62,32,56,39,55,32,47,58,65,46,56,56,42,26,36,31,33,45,40,55,39,20,37,62,72,38,46,25,91,45,44,86,75,37,45,64,62,38,89,26,32,63,38,81,46,20,51,23,27,49,33,27,96,37,28,69,43,63,52,41,31,55,53,35,44,35,50,29,49,40,49,37,11,74,68,44,22,40,44,27,38,34,41,62,74,33,41,47,48,51,66,81,71,27,46,56,32,67,50,42,56,71,46,53,46,29,49,46,95,84,71,45,63,23,46,50,75,72,59,73,33,26,36,29,37,77,40,65,63,48,31,49,48,53,45,49,37,51,50,44,44,37,69,64,47,46,41,40,27,39,35,32,44,54,26,12,62,30,31,34,68,49,53,52,51,41,52,55,54,48,33,72,76,38,74,76,53,43,47,32,24,35,24,52,89,54,65,55,68,60,62,74,90,49,22,35,16,43,88,43,28,81,83,35,79,83,44,25,23,59,31,61,66,50,21,55,50,50,55,51,32,64,76,37,45,63,42,39,64,78,64,62,34,63,66,55,53,55,29,48,41,51,17,32,59,85,52,67,48,89,32,14,49,28,25,32,32,36,72,41,49,90,64,49,34,35,52,38,25,40,50,36,71,78,36,72,83,56,50,70,66,55,29,50,40,42,39,52,31,55,54,49,52,37,60,67,16,29,9,18,28,44,42,32,67,47,56,66,39,58,40,59,46,82,68,42,50,69,57,59,50,44,50,62,90,43,58,31,50,63,62,67,38,44,66,74,31,42,69,52,37,52,52,51,26,49,48,46,51,51,39,72,74,34,58,86,45,28,44,69,42,56,68,60,46,62,71,29,46,46,78,45,66,79,46,92,46,30,35,38,42,33,42,48,57,98,85,49,45,39,35,34,43,36,26,52,31,88,53,68,41,79,41,77,54,58,91,58,49,36,67,76,45,42,52,75,73,66,88,64,69,81,49,50,66,40,76,39,40,37,34,24,49,34,33,33,29,62,109,119,68,88,52,65,58,48,36,24,30,42,47,54,35,36,31,45,33,40,28,44,53,88,52,60,66,95,80,75,48,44,32,38,36,42,99,81,46,76,44,68,43,43,81,72,48,74,47,79,54,92,68,32,34,38,36,36,29,36,44,88,57,77,56,66,89,90,61,70,43,34,36,26,40,81,54,64,37,67,33,63,54,20,76,33,58,31,60,70,34,70,66,39,47,75,60,38,57,66,86,72,90,65,66,21,74,48,66,42,72,63,30,32,38,40,31,45,80,36,62,70,36,80,45,45,28,43,27,48,76,78,39,44,38,61,43,44,81,50,76,40,25,28,29,38,44,73,48,80,41,66,52,69,60,39,41,29,35,34,39,30,30,40,69,89,39,51,45,76,39,44,54,74,59,26,62,27,37,33,45,74,82,37,42,16,28,36,65,58,73,87,75,53,71,83,73,61,72,32,82,69,83,68,59,68,18,67,37,31,34,36,36,42,44,61,42,28,66,23,46,44,70,89,54,54,53,86,42,52,26,16,33,58,23,59,61,36,55,33,65,53,99,90,38,61,32,58,38,54,32,50,59,66,45,56,54,43,27,38,32,34,46,40,54,41,20,37,60,72,40,45,25,89,45,45,85,74,38,48,64,61,38,90,26,31,63,39,81,45,20,52,24,29,48,34,26,96,36,28,68,43,64,52,42,29,56,54,35,45,37,49,28,47,40,50,38,11,75,68,45,21,39,42,28,39,36,40,62,74,32,41,46,48,50,66,82,72,29,46,57,33,66,49,42,56,73,46,53,46,27,48,45,95,83,71,45,63,22,44,49,75,73,59,72,31,26,34,29,37,77,40,64,64,47,32,49,48,52,46,49,37,53,49,44,46,37,68,64,46,46,42,39,26,38,35,31,46,54,25,11,62,30,32,35,67,49,54,51,50,41,50,55,53,48,34,72,76,38,73,76,53,45,46,32,24,34,23,50,88,56,64,56,69,61,61,74,91,48,23,37,17,44,89,43,25,82,81,36,78,84,44,24,24,59,32,60,66,50,20,55,51,52,55,50,32,65,75,38,45,63,41,38,64,79,64,63,35,63,67,55,52,56,28,48,42,50,16,32,60,86,53,67,47,88,32,15,49,28,25,33,32,37,72,40,49,88,64,49,35,35,51,37,25,39,49,37,70,78,37,72,83,57,48,71,64,54,31,49,39,43,38,51,32,52,53,50,53,37,59,66,17,28,9,20,28,45,44,32,67,47,55,66,39,58,40,59,45,82,68,43,52,68,55,58,49,44,50,62,89,43,58,31,50,64,63,67,39,45,65,75,31,43,68,52,37,52,51,51,27,50,46,46,51,50,38,73,72,34,59,86,47,29,46,71,42,57,69,60,46,61,72,28,46,47,78,46,68,79,47,93,46,29,35,38,41,33,41,50,56,100,84,47,46,39,37,36,41,35,26,53,31,88,51,71,41,81,41,78,53,56,90,57,49,37,69,75,46,42,53,76,72,68,89,65,67,82,48,51,66,39,76,38,40,37,34,21,50,34,34,33,29,65,108

Organism: Streptococcus suis (strain BM407) (NCBI:txid568814)

Secondary structure (DSSP, 8-state):
-----EEEEE-SSSEEEEEEEGGG--TT--EEEE-SS-EEEEEEEEEEEETTEEEEEEEESSPPPTTS--EEEETT--EEEEEE-GGGGSHHHHHHH----S--EEEE-SSEEEEEEE-TTEEEEEEEETTEEEE-EE-GGGEEEEEEES--TT-EEEEEEEETTEEEEE--TT-S-BSTTT-SEE---GGGSPPP---S----GGG-EEEEE-HHHHH--GGGT-SSTTSGGGGG---EETTEE-HHHHHHHHT-SEEEEPP-EEESSS-TTSTTS----S-SEEEEEEE-GGGSS-TTSTTHHHHHHHHHHHHHHHTT-EEEEEE--S--S-TTTSHHHHHSTTSSB-B-TTSPBP-TTSSS--B-TTSHHHHHHHHHHHHHIIIII---EEEETTGGGSBHHHHHHHHHHHHHH-TT-EEEE-------SS-GGGB--GGGGGG-TT-EEE-HHHHHHHHHHHH-TTHHHHTT-HHHHHHHHBT-TTSS-SSGGGEEE-S--SSSS-HHHHHHHH-TT--HHHHHHHHHHHHHHHHHSBSEEEEETTGGGT---TT-S--TTS-HHHHS--HHHHHHTHHHHHHHHHHHHHHHH-GGGS-S-HHHHHHHEEEEESSSSEEEEEEE-SS-EEEEEEE-SSS-EEEE--TTEEEEEESSPPS-TT-SEEEE-TTEEEEEEE-/-----EEEEE-SSSEEEEEEEGGG--TT--EEEE-SS-EEEEEEEEEEEETTEEEEEEEESSPPPTTS--EEEETT--EEEEEE-GGGGSHHHHHHH----S--EEEE-SSEEEEEEE-TTEEEEEEEETTEEEE-EE-GGGEEEEEEES--TT-EEEEEEEETTEEEEE--TT-S-BSTTT-SEE---GGGSPPP---S----GGG-EEEEE-HHHHH--GGGT-SSTTSGGGGG---EETTEE-HHHHHHHHT-SEEEEPP-EEESSS-TTSTTS----S-SEEEEEEE-GGGSS-TTSTTHHHHHHHHHHHHHHHTT-EEEEEE--S--S-TTTSHHHHHSTTSSB-B-TTSPBP-TTSSS--B-TTSHHHHHHHHHHHHHIIIII---EEEETTGGGSBHHHHHHHHHHHHHH-TT-EEEE-------SS-GGGB--GGGGGG-TT-EEE-HHHHHHHHHHHH-TTHHHHTT-HHHHHHHHBT-TTSS-SSGGGEEE-S--SSSS-HHHHHHHH-TT--HHHHHHHHHHHHHHHHHSBSEEEEETTGGGT---TT-S--TTS-HHHHS--HHHHHHTHHHHHHHHHHHHHHHH-GGGS-S-HHHHHHHEEEEESSSSEEEEEEE-SS-EEEEEEE-SSS-EEEE--TTEEEEEESSPPS-TT-SEEEE-TTEEEEEEE-

Nearest PDB structures (foldseek):
  3wdi-assembly1_A  TM=9.319E-01  e=3.047E-79  Anoxybacillus sp. LM18-11
  3wdh-assembly1_A  TM=9.373E-01  e=9.264E-79  Anoxybacillus sp. LM18-11
  3wdj-assembly1_A  TM=9.254E-01  e=5.999E-77  Anoxybacillus sp. LM18-11
  2e9b-assembly2_B  TM=9.360E-01  e=2.155E-76  Bacillus subtilis
  2wan-assembly1_A  TM=8.567E-01  e=2.561E-64  Bacillus acidopullulyticus